Protein AF-L1JMK6-F1 (afdb_monomer)

Structure (mmCIF, N/CA/C/O backbone):
data_AF-L1JMK6-F1
#
_entry.id   AF-L1JMK6-F1
#
loop_
_atom_site.group_PDB
_atom_site.id
_atom_site.type_symbol
_atom_site.label_atom_id
_atom_site.label_alt_id
_atom_site.label_comp_id
_atom_site.label_asym_id
_atom_site.label_entity_id
_atom_site.label_seq_id
_atom_site.pdbx_PDB_ins_code
_atom_site.Cartn_x
_atom_site.Cartn_y
_atom_site.Cartn_z
_atom_site.occupancy
_atom_site.B_iso_or_equiv
_atom_site.auth_seq_id
_atom_site.auth_comp_id
_atom_site.auth_asym_id
_atom_site.auth_atom_id
_atom_site.pdbx_PDB_model_num
ATOM 1 N N . ILE A 1 1 ? 25.748 -22.901 -4.963 1.00 84.25 1 ILE A N 1
ATOM 2 C CA . ILE A 1 1 ? 26.278 -21.610 -5.485 1.00 84.25 1 ILE A CA 1
ATOM 3 C C . ILE A 1 1 ? 25.516 -21.171 -6.731 1.00 84.25 1 ILE A C 1
ATOM 5 O O . ILE A 1 1 ? 24.904 -20.113 -6.682 1.00 84.25 1 ILE A O 1
ATOM 9 N N . PHE A 1 2 ? 25.499 -21.967 -7.810 1.00 88.06 2 PHE A N 1
ATOM 10 C CA . PHE A 1 2 ? 24.778 -21.624 -9.046 1.00 88.06 2 PHE A CA 1
ATOM 11 C C . PHE A 1 2 ? 23.296 -21.287 -8.809 1.00 88.06 2 PHE A C 1
ATOM 13 O O . PHE A 1 2 ? 22.844 -20.228 -9.238 1.00 88.06 2 PHE A O 1
ATOM 20 N N . ASP A 1 3 ? 22.571 -22.106 -8.040 1.00 89.12 3 ASP A N 1
ATOM 21 C CA . ASP A 1 3 ? 21.154 -21.851 -7.730 1.00 89.12 3 ASP A CA 1
ATOM 22 C C . ASP A 1 3 ? 20.924 -20.550 -6.966 1.00 89.12 3 ASP A C 1
ATOM 24 O O . ASP A 1 3 ? 19.925 -19.872 -7.184 1.00 89.12 3 ASP A O 1
ATOM 28 N N . THR A 1 4 ? 21.860 -20.167 -6.098 1.00 88.06 4 THR A N 1
ATOM 29 C CA . THR A 1 4 ? 21.804 -18.910 -5.344 1.00 88.06 4 THR A CA 1
ATOM 30 C C . THR A 1 4 ? 22.099 -17.716 -6.247 1.00 88.06 4 THR A C 1
ATOM 32 O O . THR A 1 4 ? 21.375 -16.726 -6.202 1.00 88.06 4 THR A O 1
ATOM 35 N N . LEU A 1 5 ? 23.130 -17.820 -7.096 1.00 90.00 5 LEU A N 1
ATOM 36 C CA . LEU A 1 5 ? 23.510 -16.768 -8.044 1.00 90.00 5 LEU A CA 1
ATOM 37 C C . LEU A 1 5 ? 22.406 -16.501 -9.069 1.00 90.00 5 LEU A C 1
ATOM 39 O O . LEU A 1 5 ? 22.148 -15.353 -9.423 1.00 90.00 5 LEU A O 1
ATOM 43 N N . THR A 1 6 ? 21.742 -17.568 -9.508 1.00 91.19 6 THR A N 1
ATOM 44 C CA . THR A 1 6 ? 20.705 -17.524 -10.536 1.00 91.19 6 THR A CA 1
ATOM 45 C C . THR A 1 6 ? 19.287 -17.536 -9.977 1.00 91.19 6 THR A C 1
ATOM 47 O O . THR A 1 6 ? 18.353 -17.527 -10.766 1.00 91.19 6 THR A O 1
ATOM 50 N N . PHE A 1 7 ? 19.073 -17.554 -8.661 1.00 94.38 7 PHE A N 1
ATOM 51 C CA . PHE A 1 7 ? 17.741 -17.674 -8.043 1.00 94.38 7 PHE A CA 1
ATOM 52 C C . PHE A 1 7 ? 16.939 -18.921 -8.468 1.00 94.38 7 PHE A C 1
ATOM 54 O O . PHE A 1 7 ? 15.716 -18.948 -8.349 1.00 94.38 7 PHE A O 1
ATOM 61 N N . SER A 1 8 ? 17.603 -19.966 -8.970 1.00 91.81 8 SER A N 1
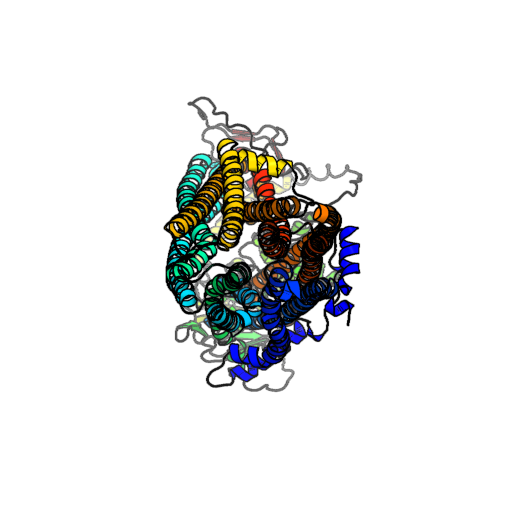ATOM 62 C CA . SER A 1 8 ? 16.940 -21.158 -9.524 1.00 91.81 8 SER A CA 1
ATOM 63 C C . SER A 1 8 ? 16.209 -21.998 -8.471 1.00 91.81 8 SER A C 1
ATOM 65 O O . SER A 1 8 ? 15.315 -22.760 -8.823 1.00 91.81 8 SER A O 1
ATOM 67 N N . TYR A 1 9 ? 16.487 -21.783 -7.181 1.00 90.75 9 TYR A N 1
ATOM 68 C CA . TYR A 1 9 ? 15.729 -22.382 -6.073 1.00 90.75 9 TYR A CA 1
ATOM 69 C C . TYR A 1 9 ? 14.234 -22.001 -6.067 1.00 90.75 9 TYR A C 1
ATOM 71 O O . TYR A 1 9 ? 13.436 -22.667 -5.419 1.00 90.75 9 TYR A O 1
ATOM 79 N N . LEU A 1 10 ? 13.834 -20.944 -6.787 1.00 91.25 10 LEU A N 1
ATOM 80 C CA . LEU A 1 10 ? 12.430 -20.539 -6.934 1.00 91.25 10 LEU A CA 1
ATOM 81 C C . LEU A 1 10 ? 11.702 -21.242 -8.081 1.00 91.25 10 LEU A C 1
ATOM 83 O O . LEU A 1 10 ? 10.490 -21.074 -8.203 1.00 91.25 10 LEU A O 1
ATOM 87 N N . ASN A 1 11 ? 12.406 -21.999 -8.929 1.00 91.62 11 ASN A N 1
ATOM 88 C CA . ASN A 1 11 ? 11.798 -22.633 -10.099 1.00 91.62 11 ASN A CA 1
ATOM 89 C C . ASN A 1 11 ? 10.628 -23.543 -9.699 1.00 91.62 11 ASN A C 1
ATOM 91 O O . ASN A 1 11 ? 9.593 -23.499 -10.350 1.00 91.62 11 ASN A O 1
ATOM 95 N N . GLU A 1 12 ? 10.751 -24.275 -8.590 1.00 90.75 12 GLU A N 1
ATOM 96 C CA . GLU A 1 12 ? 9.685 -25.142 -8.079 1.00 90.75 12 GLU A CA 1
ATOM 97 C C . GLU A 1 12 ? 8.430 -24.348 -7.675 1.00 90.75 12 GLU A C 1
ATOM 99 O O . GLU A 1 12 ? 7.309 -24.723 -8.019 1.00 90.75 12 GLU A O 1
ATOM 104 N N . LEU A 1 13 ? 8.603 -23.208 -6.995 1.00 91.38 13 LEU A N 1
ATOM 105 C CA . LEU A 1 13 ? 7.490 -22.327 -6.627 1.00 91.38 13 LEU A CA 1
ATOM 106 C C . LEU A 1 13 ? 6.824 -21.724 -7.872 1.00 91.38 13 LEU A C 1
ATOM 108 O O . LEU A 1 13 ? 5.596 -21.655 -7.950 1.00 91.38 13 LEU A O 1
ATOM 112 N N . LEU A 1 14 ? 7.627 -21.295 -8.850 1.00 91.12 14 LEU A N 1
ATOM 113 C CA . LEU A 1 14 ? 7.132 -20.734 -10.107 1.00 91.12 14 LEU A CA 1
ATOM 114 C C . LEU A 1 14 ? 6.378 -21.777 -10.938 1.00 91.12 14 LEU A C 1
ATOM 116 O O . LEU A 1 14 ? 5.321 -21.457 -11.476 1.00 91.12 14 LEU A O 1
ATOM 120 N N . GLU A 1 15 ? 6.872 -23.013 -10.994 1.00 92.25 15 GLU A N 1
ATOM 121 C CA . GLU A 1 15 ? 6.242 -24.121 -11.712 1.00 92.25 15 GLU A CA 1
ATOM 122 C C . GLU A 1 15 ? 4.905 -24.516 -11.080 1.00 92.25 15 GLU A C 1
ATOM 124 O O . GLU A 1 15 ? 3.891 -24.595 -11.779 1.00 92.25 15 GLU A O 1
ATOM 129 N N . ARG A 1 16 ? 4.860 -24.651 -9.749 1.00 90.75 16 ARG A N 1
ATOM 130 C CA . ARG A 1 16 ? 3.605 -24.877 -9.018 1.00 90.75 16 ARG A CA 1
ATOM 131 C C . ARG A 1 16 ? 2.609 -23.745 -9.260 1.00 90.75 16 ARG A C 1
ATOM 133 O O . ARG A 1 16 ? 1.455 -24.022 -9.571 1.00 90.75 16 ARG A O 1
ATOM 140 N N . GLY A 1 17 ? 3.060 -22.491 -9.183 1.00 87.50 17 GLY A N 1
ATOM 141 C CA . GLY A 1 17 ? 2.231 -21.306 -9.426 1.00 87.50 17 GLY A CA 1
ATOM 142 C C . GLY A 1 17 ? 1.732 -21.159 -10.869 1.00 87.50 17 GLY A C 1
ATOM 143 O O . GLY A 1 17 ? 0.703 -20.526 -11.117 1.00 87.50 17 GLY A O 1
ATOM 144 N N . TYR A 1 18 ? 2.432 -21.766 -11.830 1.00 88.69 18 TYR A N 1
ATOM 145 C CA . TYR A 1 18 ? 1.993 -21.830 -13.220 1.00 88.69 18 TYR A CA 1
ATOM 146 C C . TYR A 1 18 ? 0.862 -22.850 -13.426 1.00 88.69 18 TYR A C 1
ATOM 148 O O . TYR A 1 18 ? -0.055 -22.591 -14.216 1.00 88.69 18 TYR A O 1
ATOM 156 N N . GLN A 1 19 ? 0.921 -23.979 -12.707 1.00 89.62 19 GLN A N 1
ATOM 157 C CA . GLN A 1 19 ? -0.057 -25.072 -12.765 1.00 89.62 19 GLN A CA 1
ATOM 158 C C . GLN A 1 19 ? -1.317 -24.789 -11.933 1.00 89.62 19 GLN A C 1
ATOM 160 O O . GLN A 1 19 ? -2.426 -25.073 -12.384 1.00 89.62 19 GLN A O 1
ATOM 165 N N . ARG A 1 20 ? -1.163 -24.221 -10.730 1.00 89.00 20 ARG A N 1
ATOM 166 C CA . ARG A 1 20 ? -2.262 -23.901 -9.808 1.00 89.00 20 ARG A CA 1
ATOM 167 C C . ARG A 1 20 ? -2.013 -22.576 -9.072 1.00 89.00 20 ARG A C 1
ATOM 169 O O . ARG A 1 20 ? -0.861 -22.192 -8.898 1.00 89.00 20 ARG A O 1
ATOM 176 N N . PRO A 1 21 ? -3.060 -21.883 -8.589 1.00 84.75 21 PRO A N 1
ATOM 177 C CA . PRO A 1 21 ? -2.890 -20.714 -7.729 1.00 84.75 21 PRO A CA 1
ATOM 178 C C . PRO A 1 21 ? -2.052 -21.043 -6.487 1.00 84.75 21 PRO A C 1
ATOM 180 O O . PRO A 1 21 ? -2.344 -22.014 -5.789 1.00 84.75 21 PRO A O 1
ATOM 183 N N . VAL A 1 22 ? -1.029 -20.229 -6.215 1.00 88.06 22 VAL A N 1
ATOM 184 C CA . VAL A 1 22 ? -0.148 -20.402 -5.050 1.00 88.06 22 VAL A CA 1
ATOM 185 C C . VAL A 1 22 ? -0.931 -20.148 -3.764 1.00 88.06 22 VAL A C 1
ATOM 187 O O . VAL A 1 22 ? -1.682 -19.172 -3.673 1.00 88.06 22 VAL A O 1
ATOM 190 N N . GLN A 1 23 ? -0.728 -21.002 -2.764 1.00 88.69 23 GLN A N 1
ATOM 191 C CA . GLN A 1 23 ? -1.296 -20.855 -1.425 1.00 88.69 23 GLN A CA 1
ATOM 192 C C . GLN A 1 23 ? -0.214 -20.555 -0.383 1.00 88.69 23 GLN A C 1
ATOM 194 O O . GLN A 1 23 ? 0.984 -20.620 -0.657 1.00 88.69 23 GLN A O 1
ATOM 199 N N . MET A 1 24 ? -0.632 -20.214 0.839 1.00 85.88 24 MET A N 1
ATOM 200 C CA . MET A 1 24 ? 0.301 -19.900 1.924 1.00 85.88 24 MET A CA 1
ATOM 201 C C . MET A 1 24 ? 1.197 -21.093 2.297 1.00 85.88 24 MET A C 1
ATOM 203 O O . MET A 1 24 ? 2.361 -20.913 2.658 1.00 85.88 24 MET A O 1
ATOM 207 N N . ASP A 1 25 ? 0.679 -22.311 2.147 1.00 87.94 25 ASP A N 1
ATOM 208 C CA . ASP A 1 25 ? 1.408 -23.547 2.439 1.00 87.94 25 ASP A CA 1
ATOM 209 C C . ASP A 1 25 ? 2.531 -23.829 1.436 1.00 87.94 25 ASP A C 1
ATOM 211 O O . ASP A 1 25 ? 3.535 -24.437 1.806 1.00 87.94 25 ASP A O 1
ATOM 215 N N . ASP A 1 26 ? 2.409 -23.328 0.202 1.00 89.81 26 ASP A N 1
ATOM 216 C CA . ASP A 1 26 ? 3.441 -23.455 -0.832 1.00 89.81 26 ASP A CA 1
ATOM 217 C C . ASP A 1 26 ? 4.654 -22.538 -0.570 1.00 89.81 26 ASP A C 1
ATOM 219 O O . ASP A 1 26 ? 5.706 -22.720 -1.184 1.00 89.81 26 ASP A O 1
ATOM 223 N N . MET A 1 27 ? 4.539 -21.547 0.325 1.00 90.75 27 MET A N 1
ATOM 224 C CA . MET A 1 27 ? 5.629 -20.605 0.594 1.00 90.75 27 MET A CA 1
ATOM 225 C C . MET A 1 27 ? 6.779 -21.273 1.358 1.00 90.75 27 MET A C 1
ATOM 227 O O . MET A 1 27 ? 6.530 -22.041 2.290 1.00 90.75 27 MET A O 1
ATOM 231 N N . PRO A 1 28 ? 8.050 -20.957 1.064 1.00 89.62 28 PRO A N 1
ATOM 232 C CA . PRO A 1 28 ? 9.176 -21.486 1.833 1.00 89.62 28 PRO A CA 1
ATOM 233 C C . PRO A 1 28 ? 9.079 -21.039 3.294 1.00 89.62 28 PRO A C 1
ATOM 235 O O . PRO A 1 28 ? 8.536 -19.977 3.575 1.00 89.62 28 PRO A O 1
ATOM 238 N N . ARG A 1 29 ? 9.573 -21.839 4.242 1.00 89.44 29 ARG A N 1
ATOM 239 C CA . ARG A 1 29 ? 9.644 -21.420 5.652 1.00 89.44 29 ARG A CA 1
ATOM 240 C C . ARG A 1 29 ? 10.740 -20.368 5.835 1.00 89.44 29 ARG A C 1
ATOM 242 O O . ARG A 1 29 ? 11.741 -20.393 5.121 1.00 89.44 29 ARG A O 1
ATOM 249 N N . LEU A 1 30 ? 10.541 -19.461 6.789 1.00 91.56 30 LEU A N 1
ATOM 250 C CA . LEU A 1 30 ? 11.568 -18.493 7.169 1.00 91.56 30 LEU A CA 1
ATOM 251 C C . LEU A 1 30 ? 12.669 -19.185 7.992 1.00 91.56 30 LEU A C 1
ATOM 253 O O . LEU A 1 30 ? 12.349 -20.059 8.801 1.00 91.56 30 LEU A O 1
ATOM 257 N N . PRO A 1 31 ? 13.945 -18.810 7.803 1.00 92.69 31 PRO A N 1
ATOM 258 C CA . PRO A 1 31 ? 15.015 -19.158 8.733 1.00 92.69 31 PRO A CA 1
ATOM 259 C C . PRO A 1 31 ? 14.721 -18.633 10.144 1.00 92.69 31 PRO A C 1
ATOM 261 O O . PRO A 1 31 ? 14.094 -17.586 10.289 1.00 92.69 31 PRO A O 1
ATOM 264 N N . GLU A 1 32 ? 15.232 -19.304 11.179 1.00 91.12 32 GLU A N 1
ATOM 265 C CA . GLU A 1 32 ? 15.035 -18.882 12.579 1.00 91.12 32 GLU A CA 1
ATOM 266 C C . GLU A 1 32 ? 15.540 -17.455 12.848 1.00 91.12 32 GLU A C 1
ATOM 268 O O . GLU A 1 32 ? 14.914 -16.699 13.586 1.00 91.12 32 GLU A O 1
ATOM 273 N N . GLU A 1 33 ? 16.624 -17.054 12.179 1.00 92.38 33 GLU A N 1
ATOM 274 C CA . GLU A 1 33 ? 17.200 -15.706 12.268 1.00 92.38 33 GLU A CA 1
ATOM 275 C C . GLU A 1 33 ? 16.295 -14.602 11.695 1.00 92.38 33 GLU A C 1
ATOM 277 O O . GLU A 1 33 ? 16.500 -13.427 11.996 1.00 92.38 33 GLU A O 1
ATOM 282 N N . ASP A 1 34 ? 15.325 -14.967 10.852 1.00 93.88 34 ASP A N 1
ATOM 283 C CA . ASP A 1 34 ? 14.401 -14.041 10.190 1.00 93.88 34 ASP A CA 1
ATOM 284 C C . ASP A 1 34 ? 13.018 -14.000 10.859 1.00 93.88 34 ASP A C 1
ATOM 286 O O . ASP A 1 34 ? 12.163 -13.221 10.430 1.00 93.88 34 ASP A O 1
ATOM 290 N N . LEU A 1 35 ? 12.791 -14.816 11.898 1.00 96.25 35 LEU A N 1
ATOM 291 C CA . LEU A 1 35 ? 11.537 -14.829 12.651 1.00 96.25 35 LEU A CA 1
ATOM 292 C C . LEU A 1 35 ? 11.362 -13.536 13.457 1.00 96.25 35 LEU A C 1
ATOM 294 O O . LEU A 1 35 ? 12.304 -13.013 14.064 1.00 96.25 35 LEU A O 1
ATOM 298 N N . ALA A 1 36 ? 10.128 -13.044 13.519 1.00 95.94 36 ALA A N 1
ATOM 299 C CA . ALA A 1 36 ? 9.770 -11.772 14.130 1.00 95.94 36 ALA A CA 1
ATOM 300 C C . ALA A 1 36 ? 10.108 -11.710 15.622 1.00 95.94 36 ALA A C 1
ATOM 302 O O . ALA A 1 36 ? 10.564 -10.666 16.093 1.00 95.94 36 ALA A O 1
ATOM 303 N N . ASN A 1 37 ? 9.968 -12.823 16.346 1.00 94.81 37 ASN A N 1
ATOM 304 C CA . ASN A 1 37 ? 10.370 -12.917 17.749 1.00 94.81 37 ASN A CA 1
ATOM 305 C C . ASN A 1 37 ? 11.887 -12.703 17.917 1.00 94.81 37 ASN A C 1
ATOM 307 O O . ASN A 1 37 ? 12.324 -11.884 18.729 1.00 94.81 37 ASN A O 1
ATOM 311 N N . PHE A 1 38 ? 12.712 -13.377 17.108 1.00 95.31 38 PHE A N 1
ATOM 312 C CA . PHE A 1 38 ? 14.172 -13.267 17.192 1.00 95.31 38 PHE A CA 1
ATOM 313 C C . PHE A 1 38 ? 14.656 -11.861 16.810 1.00 95.31 38 PHE A C 1
ATOM 315 O O . PHE A 1 38 ? 15.370 -11.208 17.573 1.00 95.31 38 PHE A O 1
ATOM 322 N N . VAL A 1 39 ? 14.209 -11.348 15.661 1.00 95.25 39 VAL A N 1
ATOM 323 C CA . VAL A 1 39 ? 14.587 -10.012 15.173 1.00 95.25 39 VAL A CA 1
ATOM 324 C C . VAL A 1 39 ? 14.057 -8.910 16.103 1.00 95.25 39 VAL A C 1
ATOM 326 O O . VAL A 1 39 ? 14.770 -7.953 16.420 1.00 95.25 39 VAL A O 1
ATOM 329 N N . GLY A 1 40 ? 12.816 -9.049 16.578 1.00 93.81 40 GLY A N 1
ATOM 330 C CA . GLY A 1 40 ? 12.162 -8.104 17.480 1.00 93.81 40 GLY A CA 1
ATOM 331 C C . GLY A 1 40 ? 12.803 -8.055 18.865 1.00 93.81 40 GLY A C 1
ATOM 332 O O . GLY A 1 40 ? 13.078 -6.966 19.370 1.00 93.81 40 GLY A O 1
ATOM 333 N N . SER A 1 41 ? 13.094 -9.211 19.470 1.00 93.81 41 SER A N 1
ATOM 334 C CA . SER A 1 41 ? 13.765 -9.290 20.776 1.00 93.81 41 SER A CA 1
ATOM 335 C C . SER A 1 41 ? 15.182 -8.725 20.738 1.00 93.81 41 SER A C 1
ATOM 337 O O . SER A 1 41 ? 15.532 -7.921 21.604 1.00 93.81 41 SER A O 1
ATOM 339 N N . ARG A 1 42 ? 15.961 -9.052 19.701 1.00 94.50 42 ARG A N 1
ATOM 340 C CA . ARG A 1 42 ? 17.313 -8.519 19.503 1.00 94.50 42 ARG A CA 1
ATOM 341 C C . ARG A 1 42 ? 17.313 -6.992 19.388 1.00 94.50 42 ARG A C 1
ATOM 343 O O . ARG A 1 42 ? 18.046 -6.322 20.115 1.00 94.50 42 ARG A O 1
ATOM 350 N N . LEU A 1 43 ? 16.441 -6.423 18.548 1.00 95.19 43 LEU A N 1
ATOM 351 C CA . LEU A 1 43 ? 16.340 -4.966 18.405 1.00 95.19 43 LEU A CA 1
ATOM 352 C C . LEU A 1 43 ? 15.837 -4.286 19.687 1.00 95.19 43 LEU A C 1
ATOM 354 O O . LEU A 1 43 ? 16.290 -3.193 20.028 1.00 95.19 43 LEU A O 1
ATOM 358 N N . HIS A 1 44 ? 14.909 -4.922 20.402 1.00 93.50 44 HIS A N 1
ATOM 359 C CA . HIS A 1 44 ? 14.393 -4.408 21.666 1.00 93.50 44 HIS A CA 1
ATOM 360 C C . HIS A 1 44 ? 15.490 -4.305 22.732 1.00 93.50 44 HIS A C 1
ATOM 362 O O . HIS A 1 44 ? 15.650 -3.240 23.326 1.00 93.50 44 HIS A O 1
ATOM 368 N N . GLN A 1 45 ? 16.301 -5.353 22.909 1.00 93.94 45 GLN A N 1
ATOM 369 C CA . GLN A 1 45 ? 17.435 -5.344 23.841 1.00 93.94 45 GLN A CA 1
ATOM 370 C C . GLN A 1 45 ? 18.460 -4.256 23.489 1.00 93.94 45 GLN A C 1
ATOM 372 O O . GLN A 1 45 ? 18.920 -3.522 24.367 1.00 93.94 45 GLN A O 1
ATOM 377 N N . ALA A 1 46 ? 18.785 -4.105 22.203 1.00 93.88 46 ALA A N 1
ATOM 378 C CA . ALA A 1 46 ? 19.708 -3.073 21.739 1.00 93.88 46 ALA A CA 1
ATOM 379 C C . ALA A 1 46 ? 19.160 -1.652 21.986 1.00 93.88 46 ALA A C 1
ATOM 381 O O . ALA A 1 46 ? 19.888 -0.758 22.432 1.00 93.88 46 ALA A O 1
ATOM 382 N N . TRP A 1 47 ? 17.854 -1.443 21.779 1.00 94.31 47 TRP A N 1
ATOM 383 C CA . TRP A 1 47 ? 17.190 -0.181 22.103 1.00 94.31 47 TRP A CA 1
ATOM 384 C C . TRP A 1 47 ? 17.187 0.113 23.607 1.00 94.31 47 TRP A C 1
ATOM 386 O O . TRP A 1 47 ? 17.469 1.245 23.999 1.00 94.31 47 TRP A O 1
ATOM 396 N N . GLU A 1 48 ? 16.923 -0.876 24.463 1.00 90.31 48 GLU A N 1
ATOM 397 C CA . GLU A 1 48 ? 16.969 -0.690 25.918 1.00 90.31 48 GLU A CA 1
ATOM 398 C C . GLU A 1 48 ? 18.355 -0.252 26.402 1.00 90.31 48 GLU A C 1
ATOM 400 O O . GLU A 1 48 ? 18.465 0.637 27.248 1.00 90.31 48 GLU A O 1
ATOM 405 N N . GLN A 1 49 ? 19.424 -0.823 25.847 1.00 90.81 49 GLN A N 1
ATOM 406 C CA . GLN A 1 49 ? 20.791 -0.413 26.173 1.00 90.81 49 GLN A CA 1
ATOM 407 C C . GLN A 1 49 ? 21.088 1.023 25.717 1.00 90.81 49 GLN A C 1
ATOM 409 O O . GLN A 1 49 ? 21.657 1.806 26.480 1.00 90.81 49 GLN A O 1
ATOM 414 N N . GLU A 1 50 ? 20.672 1.401 24.506 1.00 91.00 50 GLU A N 1
ATOM 415 C CA . GLU A 1 50 ? 20.856 2.762 23.985 1.00 91.00 50 GLU A CA 1
ATOM 416 C C . GLU A 1 50 ? 20.013 3.791 24.751 1.00 91.00 50 GLU A C 1
ATOM 418 O O . GLU A 1 50 ? 20.467 4.913 24.978 1.00 91.00 50 GLU A O 1
ATOM 423 N N . SER A 1 51 ? 18.811 3.411 25.196 1.00 86.94 51 SER A N 1
ATOM 424 C CA . SER A 1 51 ? 17.900 4.285 25.945 1.00 86.94 51 SER A CA 1
ATOM 425 C C . SER A 1 51 ? 18.489 4.803 27.263 1.00 86.94 51 SER A C 1
ATOM 427 O O . SER A 1 51 ? 18.104 5.876 27.719 1.00 86.94 51 SER A O 1
ATOM 429 N N . LYS A 1 52 ? 19.471 4.089 27.835 1.00 86.94 52 LYS A N 1
ATOM 430 C CA . LYS A 1 52 ? 20.198 4.476 29.057 1.00 86.94 52 LYS A CA 1
ATOM 431 C C . LYS A 1 52 ? 21.259 5.561 28.822 1.00 86.94 52 LYS A C 1
ATOM 433 O O . LYS A 1 52 ? 21.782 6.117 29.785 1.00 86.94 52 LYS A O 1
ATOM 438 N N . LYS A 1 53 ? 21.615 5.859 27.568 1.00 88.00 53 LYS A N 1
ATOM 439 C CA . LYS A 1 53 ? 22.599 6.898 27.222 1.00 88.00 53 LYS A CA 1
ATOM 440 C C . LYS A 1 53 ? 21.959 8.290 27.259 1.00 88.00 53 LYS A C 1
ATOM 442 O O . LYS A 1 53 ? 20.773 8.448 26.994 1.00 88.00 53 LYS A O 1
ATOM 447 N N . ALA A 1 54 ? 22.774 9.321 27.495 1.00 81.31 54 ALA A N 1
ATOM 448 C CA . ALA A 1 54 ? 22.316 10.714 27.591 1.00 81.31 54 ALA A CA 1
ATOM 449 C C . ALA A 1 54 ? 21.604 11.228 26.321 1.00 81.31 54 ALA A C 1
ATOM 451 O O . ALA A 1 54 ? 20.674 12.026 26.408 1.00 81.31 54 ALA A O 1
ATOM 452 N N . VAL A 1 55 ? 22.018 10.759 25.136 1.00 84.81 55 VAL A N 1
ATOM 453 C CA . VAL A 1 55 ? 21.377 11.082 23.851 1.00 84.81 55 VAL A CA 1
ATOM 454 C C . VAL A 1 55 ? 21.078 9.778 23.104 1.00 84.81 55 VAL A C 1
ATOM 456 O O . VAL A 1 55 ? 21.919 9.316 22.325 1.00 84.81 55 VAL A O 1
ATOM 459 N N . PRO A 1 56 ? 19.898 9.166 23.329 1.00 86.94 56 PRO A N 1
ATOM 460 C CA . PRO A 1 56 ? 19.529 7.930 22.654 1.00 86.94 56 PRO A CA 1
ATOM 461 C C . PRO A 1 56 ? 19.231 8.206 21.183 1.00 86.94 56 PRO A C 1
ATOM 463 O O . PRO A 1 56 ? 18.475 9.139 20.871 1.00 86.94 56 PRO A O 1
ATOM 466 N N . SER A 1 57 ? 19.770 7.376 20.292 1.00 90.75 57 SER A N 1
ATOM 467 C CA . SER A 1 57 ? 19.531 7.473 18.852 1.00 90.75 57 SER A CA 1
ATOM 468 C C . SER A 1 57 ? 19.137 6.125 18.264 1.00 90.75 57 SER A C 1
ATOM 470 O O . SER A 1 57 ? 19.941 5.197 18.228 1.00 90.75 57 SER A O 1
ATOM 472 N N . LEU A 1 58 ? 17.920 6.040 17.720 1.00 92.94 58 LEU A N 1
ATOM 473 C CA . LEU A 1 58 ? 17.454 4.833 17.030 1.00 92.94 58 LEU A CA 1
ATOM 474 C C . LEU A 1 58 ? 18.297 4.532 15.782 1.00 92.94 58 LEU A C 1
ATOM 476 O O . LEU A 1 58 ? 18.523 3.374 15.457 1.00 92.94 58 LEU A O 1
ATOM 480 N N . PHE A 1 59 ? 18.825 5.568 15.120 1.00 92.81 59 PHE A N 1
ATOM 481 C CA . PHE A 1 59 ? 19.727 5.401 13.978 1.00 92.81 59 PHE A CA 1
ATOM 482 C C . PHE A 1 59 ? 20.980 4.600 14.343 1.00 92.81 59 PHE A C 1
ATOM 484 O O . PHE A 1 59 ? 21.397 3.737 13.578 1.00 92.81 59 PHE A O 1
ATOM 491 N N . ARG A 1 60 ? 21.561 4.876 15.520 1.00 92.50 60 ARG A N 1
ATOM 492 C CA . ARG A 1 60 ? 22.766 4.188 15.992 1.00 92.50 60 ARG A CA 1
ATOM 493 C C . ARG A 1 60 ? 22.480 2.710 16.239 1.00 92.50 60 ARG A C 1
ATOM 495 O O . ARG A 1 60 ? 23.206 1.877 15.727 1.00 92.50 60 ARG A O 1
ATOM 502 N N . VAL A 1 61 ? 21.369 2.402 16.905 1.00 94.50 61 VAL A N 1
ATOM 503 C CA . VAL A 1 61 ? 20.939 1.015 17.152 1.00 94.50 61 VAL A CA 1
ATOM 504 C C . VAL A 1 61 ? 20.738 0.248 15.845 1.00 94.50 61 VAL A C 1
ATOM 506 O O . VAL A 1 61 ? 21.208 -0.875 15.710 1.00 94.50 61 VAL A O 1
ATOM 509 N N . LEU A 1 62 ? 20.083 0.859 14.852 1.00 94.12 62 LEU A N 1
ATOM 510 C CA . LEU A 1 62 ? 19.888 0.220 13.549 1.00 94.12 62 LEU A CA 1
ATOM 511 C C . LEU A 1 62 ? 21.216 -0.017 12.811 1.00 94.12 62 LEU A C 1
ATOM 513 O O . LEU A 1 62 ? 21.373 -1.052 12.164 1.00 94.12 62 LEU A O 1
ATOM 517 N N . LEU A 1 63 ? 22.166 0.919 12.904 1.00 93.00 63 LEU A N 1
ATOM 518 C CA . LEU A 1 63 ? 23.502 0.755 12.330 1.00 93.00 63 LEU A CA 1
ATOM 519 C C . LEU A 1 63 ? 24.318 -0.325 13.046 1.00 93.00 63 LEU A C 1
ATOM 521 O O . LEU A 1 63 ? 24.990 -1.101 12.373 1.00 93.00 63 LEU A O 1
ATOM 525 N N . ASP A 1 64 ? 24.252 -0.400 14.371 1.00 93.12 64 ASP A N 1
ATOM 526 C CA . ASP A 1 64 ? 25.001 -1.388 15.147 1.00 93.12 64 ASP A CA 1
ATOM 527 C C . ASP A 1 64 ? 24.462 -2.809 14.891 1.00 93.12 64 ASP A C 1
ATOM 529 O O . ASP A 1 64 ? 25.241 -3.737 14.667 1.00 93.12 64 ASP A O 1
ATOM 533 N N . GLU A 1 65 ? 23.134 -2.978 14.826 1.00 93.81 65 GLU A N 1
ATOM 534 C CA . GLU A 1 65 ? 22.503 -4.292 14.640 1.00 93.81 65 GLU A CA 1
ATOM 535 C C . GLU A 1 65 ? 22.528 -4.800 13.192 1.00 93.81 65 GLU A C 1
ATOM 537 O O . GLU A 1 65 ? 22.809 -5.977 12.951 1.00 93.81 65 GLU A O 1
ATOM 542 N N . TYR A 1 66 ? 22.246 -3.925 12.221 1.00 94.50 66 TYR A N 1
ATOM 543 C CA . TYR A 1 66 ? 22.051 -4.312 10.816 1.00 94.50 66 TYR A CA 1
ATOM 544 C C . TYR A 1 66 ? 23.122 -3.757 9.869 1.00 94.50 66 TYR A C 1
ATOM 546 O O . TYR A 1 66 ? 23.216 -4.182 8.714 1.00 94.50 66 TYR A O 1
ATOM 554 N N . GLY A 1 67 ? 23.957 -2.820 10.328 1.00 91.94 67 GLY A N 1
ATOM 555 C CA . GLY A 1 67 ? 24.923 -2.123 9.479 1.00 91.94 67 GLY A CA 1
ATOM 556 C C . GLY A 1 67 ? 25.961 -3.054 8.865 1.00 91.94 67 GLY A C 1
ATOM 557 O O . GLY A 1 67 ? 26.280 -2.904 7.690 1.00 91.94 67 GLY A O 1
ATOM 558 N N . ARG A 1 68 ? 26.446 -4.068 9.595 1.00 92.88 68 ARG A N 1
ATOM 559 C CA . ARG A 1 68 ? 27.429 -5.027 9.054 1.00 92.88 68 ARG A CA 1
ATOM 560 C C . ARG A 1 68 ? 26.892 -5.767 7.826 1.00 92.88 68 ARG A C 1
ATOM 562 O O . ARG A 1 68 ? 27.570 -5.825 6.803 1.00 92.88 68 ARG A O 1
ATOM 569 N N . GLU A 1 69 ? 25.685 -6.316 7.918 1.00 91.50 69 GLU A N 1
ATOM 570 C CA . GLU A 1 69 ? 25.041 -7.033 6.810 1.00 91.50 69 GLU A CA 1
ATOM 571 C C . GLU A 1 69 ? 24.722 -6.090 5.650 1.00 91.50 69 GLU A C 1
ATOM 573 O O . GLU A 1 69 ? 24.954 -6.434 4.488 1.00 91.50 69 GLU A O 1
ATOM 578 N N . PHE A 1 70 ? 24.279 -4.869 5.969 1.00 92.81 70 PHE A N 1
ATOM 579 C CA . PHE A 1 70 ? 24.075 -3.812 4.990 1.00 92.81 70 PHE A CA 1
ATOM 580 C C . PHE A 1 70 ? 25.370 -3.511 4.221 1.00 92.81 70 PHE A C 1
ATOM 582 O O . PHE A 1 70 ? 25.382 -3.609 2.995 1.00 92.81 70 PHE A O 1
ATOM 589 N N . PHE A 1 71 ? 26.483 -3.198 4.892 1.00 91.56 71 PHE A N 1
ATOM 590 C CA . PHE A 1 71 ? 27.748 -2.861 4.228 1.00 91.56 71 PHE A CA 1
ATOM 591 C C . PHE A 1 71 ? 28.309 -4.023 3.395 1.00 91.56 71 PHE A C 1
ATOM 593 O O . PHE A 1 71 ? 28.768 -3.792 2.276 1.00 91.56 71 PHE A O 1
ATOM 600 N N . ILE A 1 72 ? 28.213 -5.267 3.881 1.00 90.88 72 ILE A N 1
ATOM 601 C CA . ILE A 1 72 ? 28.638 -6.456 3.121 1.00 90.88 72 ILE A CA 1
ATOM 602 C C . ILE A 1 72 ? 27.798 -6.619 1.847 1.00 90.88 72 ILE A C 1
ATOM 604 O O . ILE A 1 72 ? 28.355 -6.837 0.772 1.00 90.88 72 ILE A O 1
ATOM 608 N N . GLY A 1 73 ? 26.471 -6.475 1.939 1.00 88.81 73 GLY A N 1
ATOM 609 C CA . GLY A 1 73 ? 25.591 -6.528 0.768 1.00 88.81 73 GLY A CA 1
ATOM 610 C C . GLY A 1 73 ? 25.900 -5.424 -0.248 1.00 88.81 73 GLY A C 1
ATOM 611 O O . GLY A 1 73 ? 25.911 -5.669 -1.454 1.00 88.81 73 GLY A O 1
ATOM 612 N N . ASN A 1 74 ? 26.226 -4.227 0.240 1.00 90.62 74 ASN A N 1
ATOM 613 C CA . ASN A 1 74 ? 26.576 -3.073 -0.584 1.00 90.62 74 ASN A CA 1
ATOM 614 C C . ASN A 1 74 ? 27.933 -3.193 -1.288 1.00 90.62 74 ASN A C 1
ATOM 616 O O . ASN A 1 74 ? 28.120 -2.574 -2.333 1.00 90.62 74 ASN A O 1
ATOM 620 N N . LEU A 1 75 ? 28.858 -4.018 -0.791 1.00 91.06 75 LEU A N 1
ATOM 621 C CA . LEU A 1 75 ? 30.146 -4.244 -1.453 1.00 91.06 75 LEU A CA 1
ATOM 622 C C . LEU A 1 75 ? 29.978 -4.852 -2.858 1.00 91.06 75 LEU A C 1
ATOM 624 O O . LEU A 1 75 ? 30.767 -4.563 -3.753 1.00 91.06 75 LEU A O 1
ATOM 628 N N . LEU A 1 76 ? 28.908 -5.626 -3.081 1.00 91.38 76 LEU A N 1
ATOM 629 C CA . LEU A 1 76 ? 28.565 -6.197 -4.391 1.00 91.38 76 LEU A CA 1
ATOM 630 C C . LEU A 1 76 ? 28.186 -5.135 -5.434 1.00 91.38 76 LEU A C 1
ATOM 632 O O . LEU A 1 76 ? 28.233 -5.411 -6.630 1.00 91.38 76 LEU A O 1
ATOM 636 N N . LYS A 1 77 ? 27.837 -3.916 -5.005 1.00 92.31 77 LYS A N 1
ATOM 637 C CA . LYS A 1 77 ? 27.513 -2.807 -5.908 1.00 92.31 77 LYS A CA 1
ATOM 638 C C . LYS A 1 77 ? 28.761 -2.212 -6.565 1.00 92.31 77 LYS A C 1
ATOM 640 O O . LYS A 1 77 ? 28.679 -1.770 -7.703 1.00 92.31 77 LYS A O 1
ATOM 645 N N . VAL A 1 78 ? 29.919 -2.255 -5.896 1.00 91.88 78 VAL A N 1
ATOM 646 C CA . VAL A 1 78 ? 31.183 -1.679 -6.397 1.00 91.88 78 VAL A CA 1
ATOM 647 C C . VAL A 1 78 ? 31.610 -2.288 -7.739 1.00 91.88 78 VAL A C 1
ATOM 649 O O . VAL A 1 78 ? 31.794 -1.530 -8.689 1.00 91.88 78 VAL A O 1
ATOM 652 N N . PRO A 1 79 ? 31.738 -3.625 -7.890 1.00 92.38 79 PRO A N 1
ATOM 653 C CA . PRO A 1 79 ? 32.099 -4.207 -9.182 1.00 92.38 79 PRO A CA 1
ATOM 654 C C . PRO A 1 79 ? 31.040 -3.932 -10.255 1.00 92.38 79 PRO A C 1
ATOM 656 O O . PRO A 1 79 ? 31.388 -3.746 -11.416 1.00 92.38 79 PRO A O 1
ATOM 659 N N . GLN A 1 80 ? 29.761 -3.845 -9.883 1.00 92.19 80 GLN A N 1
ATOM 660 C CA . GLN A 1 80 ? 28.691 -3.501 -10.817 1.00 92.19 80 GLN A CA 1
ATOM 661 C C . GLN A 1 80 ? 28.826 -2.062 -11.345 1.00 92.19 80 GLN A C 1
ATOM 663 O O . GLN A 1 80 ? 28.677 -1.847 -12.547 1.00 92.19 80 GLN A O 1
ATOM 668 N N . ASP A 1 81 ? 29.155 -1.107 -10.471 1.00 91.19 81 ASP A N 1
ATOM 669 C CA . ASP A 1 81 ? 29.388 0.297 -10.828 1.00 91.19 81 ASP A CA 1
ATOM 670 C C . ASP A 1 81 ? 30.623 0.493 -11.702 1.00 91.19 81 ASP A C 1
ATOM 672 O O . ASP A 1 81 ? 30.673 1.440 -12.475 1.00 91.19 81 ASP A O 1
ATOM 676 N N . VAL A 1 82 ? 31.618 -0.385 -11.604 1.00 91.31 82 VAL A N 1
ATOM 677 C CA . VAL A 1 82 ? 32.780 -0.360 -12.502 1.00 91.31 82 VAL A CA 1
ATOM 678 C C . VAL A 1 82 ? 32.428 -0.996 -13.851 1.00 91.31 82 VAL A C 1
ATOM 680 O O . VAL A 1 82 ? 32.723 -0.429 -14.901 1.00 91.31 82 VAL A O 1
ATOM 683 N N . LEU A 1 83 ? 31.753 -2.151 -13.843 1.00 90.75 83 LEU A N 1
ATOM 684 C CA . LEU A 1 83 ? 31.423 -2.907 -15.057 1.00 90.75 83 LEU A CA 1
ATOM 685 C C . LEU A 1 83 ? 30.416 -2.200 -15.973 1.00 90.75 83 LEU A C 1
ATOM 687 O O . LEU A 1 83 ? 30.445 -2.436 -17.179 1.00 90.75 83 LEU A O 1
ATOM 691 N N . ILE A 1 84 ? 29.576 -1.299 -15.452 1.00 88.12 84 ILE A N 1
ATOM 692 C CA . ILE A 1 84 ? 28.659 -0.503 -16.289 1.00 88.12 84 ILE A CA 1
ATOM 693 C C . ILE A 1 84 ? 29.403 0.338 -17.342 1.00 88.12 84 ILE A C 1
ATOM 695 O O . ILE A 1 84 ? 28.884 0.558 -18.434 1.00 88.12 84 ILE A O 1
ATOM 699 N N . PHE A 1 85 ? 30.646 0.747 -17.059 1.00 88.88 85 PHE A N 1
ATOM 700 C CA . PHE A 1 85 ? 31.489 1.521 -17.974 1.00 88.88 85 PHE A CA 1
ATOM 701 C C . PHE A 1 85 ? 32.253 0.661 -18.986 1.00 88.88 85 PHE A C 1
ATOM 703 O O . PHE A 1 85 ? 32.742 1.183 -19.989 1.00 88.88 85 PHE A O 1
ATOM 710 N N . ALA A 1 86 ? 32.327 -0.655 -18.770 1.00 88.62 86 ALA A N 1
ATOM 711 C CA . ALA A 1 86 ? 32.949 -1.564 -19.726 1.00 88.62 86 ALA A CA 1
ATOM 712 C C . ALA A 1 86 ? 32.135 -1.658 -21.029 1.00 88.62 86 ALA A C 1
ATOM 714 O O . ALA A 1 86 ? 32.720 -1.775 -22.101 1.00 88.62 86 ALA A O 1
ATOM 715 N N . GLY A 1 87 ? 30.803 -1.536 -20.957 1.00 82.31 87 GLY A N 1
ATOM 716 C CA . GLY A 1 87 ? 29.911 -1.572 -22.123 1.00 82.31 87 GLY A CA 1
ATOM 717 C C . GLY A 1 87 ? 30.255 -0.523 -23.194 1.00 82.31 87 GLY A C 1
ATOM 718 O O . GLY A 1 87 ? 30.596 -0.913 -24.310 1.00 82.31 87 GLY A O 1
ATOM 719 N N . PRO A 1 88 ? 30.233 0.787 -22.876 1.00 82.69 88 PRO A N 1
ATOM 720 C CA . PRO A 1 88 ? 30.601 1.846 -23.821 1.00 82.69 88 PRO A CA 1
ATOM 721 C C . PRO A 1 88 ? 32.016 1.707 -24.394 1.00 82.69 88 PRO A C 1
ATOM 723 O O . PRO A 1 88 ? 32.232 1.971 -25.575 1.00 82.69 88 PRO A O 1
ATOM 726 N N . TYR A 1 89 ? 32.981 1.266 -23.581 1.00 86.50 89 TYR A N 1
ATOM 727 C CA . TYR A 1 89 ? 34.357 1.055 -24.034 1.00 86.50 89 TYR A CA 1
ATOM 728 C C . TYR A 1 89 ? 34.466 -0.102 -25.036 1.00 86.50 89 TYR A C 1
ATOM 730 O O . TYR A 1 89 ? 35.096 0.029 -26.084 1.00 86.50 89 TYR A O 1
ATOM 738 N N . LEU A 1 90 ? 33.825 -1.237 -24.746 1.00 87.56 90 LEU A N 1
ATOM 739 C CA . LEU A 1 90 ? 33.802 -2.384 -25.654 1.00 87.56 90 LEU A CA 1
ATOM 740 C C . LEU A 1 90 ? 33.011 -2.081 -26.931 1.00 87.56 90 LEU A C 1
ATOM 742 O O . LEU A 1 90 ? 33.400 -2.532 -28.006 1.00 87.56 90 LEU A O 1
ATOM 746 N N . LEU A 1 91 ? 31.951 -1.274 -26.833 1.00 82.12 91 LEU A N 1
ATOM 747 C CA . LEU A 1 91 ? 31.221 -0.766 -27.992 1.00 82.12 91 LEU A CA 1
ATOM 748 C C . LEU A 1 91 ? 32.113 0.116 -28.871 1.00 82.12 91 LEU A C 1
ATOM 750 O O . LEU A 1 91 ? 32.114 -0.058 -30.085 1.00 82.12 91 LEU A O 1
ATOM 754 N N . GLN A 1 92 ? 32.917 1.002 -28.276 1.00 83.75 92 GLN A N 1
ATOM 755 C CA . GLN A 1 92 ? 33.891 1.795 -29.026 1.00 83.75 92 GLN A CA 1
ATOM 756 C C . GLN A 1 92 ? 34.855 0.893 -29.803 1.00 83.75 92 GLN A C 1
ATOM 758 O O . GLN A 1 92 ? 35.044 1.087 -30.998 1.00 83.75 92 GLN A O 1
ATOM 763 N N . ARG A 1 93 ? 35.424 -0.127 -29.147 1.00 87.25 93 ARG A N 1
ATOM 764 C CA . ARG A 1 93 ? 36.314 -1.092 -29.811 1.00 87.25 93 ARG A CA 1
ATOM 765 C C . ARG A 1 93 ? 35.609 -1.863 -30.921 1.00 87.25 93 ARG A C 1
ATOM 767 O O . ARG A 1 93 ? 36.219 -2.150 -31.943 1.00 87.25 93 ARG A O 1
ATOM 774 N N . LEU A 1 94 ? 34.330 -2.189 -30.754 1.00 84.88 94 LEU A N 1
ATOM 775 C CA . LEU A 1 94 ? 33.554 -2.823 -31.813 1.00 84.88 94 LEU A CA 1
ATOM 776 C C . LEU A 1 94 ? 33.369 -1.883 -33.013 1.00 84.88 94 LEU A C 1
ATOM 778 O O . LEU A 1 94 ? 33.542 -2.321 -34.142 1.00 84.88 94 LEU A O 1
ATOM 782 N N . VAL A 1 95 ? 33.066 -0.602 -32.788 1.00 82.00 95 VAL A N 1
ATOM 783 C CA . VAL A 1 95 ? 32.918 0.395 -33.865 1.00 82.00 95 VAL A CA 1
ATOM 784 C C . VAL A 1 95 ? 34.253 0.647 -34.570 1.00 82.00 95 VAL A C 1
ATOM 786 O O . VAL A 1 95 ? 34.296 0.593 -35.795 1.00 82.00 95 VAL A O 1
ATOM 789 N N . GLU A 1 96 ? 35.350 0.812 -33.821 1.00 83.44 96 GLU A N 1
ATOM 790 C CA . GLU A 1 96 ? 36.713 0.891 -34.371 1.00 83.44 96 GLU A CA 1
ATOM 791 C C . GLU A 1 96 ? 37.029 -0.356 -35.209 1.00 83.44 96 GLU A C 1
ATOM 793 O O . GLU A 1 96 ? 37.592 -0.250 -36.291 1.00 83.44 96 GLU A O 1
ATOM 798 N N . TYR A 1 97 ? 36.643 -1.550 -34.746 1.00 84.38 97 TYR A N 1
ATOM 799 C CA . TYR A 1 97 ? 36.823 -2.777 -35.516 1.00 84.38 97 TYR A CA 1
ATOM 800 C C . TYR A 1 97 ? 35.972 -2.788 -36.779 1.00 84.38 97 TYR A C 1
ATOM 802 O O . TYR A 1 97 ? 36.405 -3.380 -37.749 1.00 84.38 97 TYR A O 1
ATOM 810 N N . LEU A 1 98 ? 34.771 -2.208 -36.782 1.00 80.38 98 LEU A N 1
ATOM 811 C CA . LEU A 1 98 ? 33.855 -2.261 -37.921 1.00 80.38 98 LEU A CA 1
ATOM 812 C C . LEU A 1 98 ? 34.206 -1.251 -39.012 1.00 80.38 98 LEU A C 1
ATOM 814 O O . LEU A 1 98 ? 34.054 -1.590 -40.184 1.00 80.38 98 LEU A O 1
ATOM 818 N N . ASP A 1 99 ? 34.712 -0.077 -38.642 1.00 79.56 99 ASP A N 1
ATOM 819 C CA . ASP A 1 99 ? 35.074 0.997 -39.565 1.00 79.56 99 ASP A CA 1
ATOM 820 C C . ASP A 1 99 ? 36.276 0.613 -40.456 1.00 79.56 99 ASP A C 1
ATOM 822 O O . ASP A 1 99 ? 37.384 0.455 -39.942 1.00 79.56 99 ASP A O 1
ATOM 826 N N . PRO A 1 100 ? 36.106 0.468 -41.787 1.00 72.00 100 PRO A N 1
ATOM 827 C CA . PRO A 1 100 ? 37.194 0.116 -42.704 1.00 72.00 100 PRO A CA 1
ATOM 828 C C . PRO A 1 100 ? 38.353 1.126 -42.730 1.00 72.00 100 PRO A C 1
ATOM 830 O O . PRO A 1 100 ? 39.471 0.761 -43.103 1.00 72.00 100 PRO A O 1
ATOM 833 N N . LEU A 1 101 ? 38.097 2.383 -42.349 1.00 69.25 101 LEU A N 1
ATOM 834 C CA . LEU A 1 101 ? 39.094 3.457 -42.343 1.00 69.25 101 LEU A CA 1
ATOM 835 C C . LEU A 1 101 ? 39.984 3.438 -41.094 1.00 69.25 101 LEU A C 1
ATOM 837 O O . LEU A 1 101 ? 41.011 4.118 -41.063 1.00 69.25 101 LEU A O 1
ATOM 841 N N . SER A 1 102 ? 39.623 2.662 -40.071 1.00 72.81 102 SER A N 1
ATOM 842 C CA . SER A 1 102 ? 40.365 2.645 -38.818 1.00 72.81 102 SER A CA 1
ATOM 843 C C . SER A 1 102 ? 41.658 1.811 -38.925 1.00 72.81 102 SER A C 1
ATOM 845 O O . SER A 1 102 ? 41.700 0.775 -39.599 1.00 72.81 102 SER A O 1
ATOM 847 N N . PRO A 1 103 ? 42.730 2.190 -38.204 1.00 71.19 103 PRO A N 1
ATOM 848 C CA . PRO A 1 103 ? 43.966 1.406 -38.178 1.00 71.19 103 PRO A CA 1
ATOM 849 C C . PRO A 1 103 ? 43.751 0.017 -37.558 1.00 71.19 103 PRO A C 1
ATOM 851 O O . PRO A 1 103 ? 44.341 -0.968 -37.997 1.00 71.19 103 PRO A O 1
ATOM 854 N N . MET A 1 104 ? 42.840 -0.098 -36.583 1.00 75.81 104 MET A N 1
ATOM 855 C CA . MET A 1 104 ? 42.517 -1.381 -35.958 1.00 75.81 104 MET A CA 1
ATOM 856 C C . MET A 1 104 ? 41.825 -2.325 -36.939 1.00 75.81 104 MET A C 1
ATOM 858 O O . MET A 1 104 ? 42.066 -3.529 -36.906 1.00 75.81 104 MET A O 1
ATOM 862 N N . ALA A 1 105 ? 40.994 -1.802 -37.837 1.00 70.38 105 ALA A N 1
ATOM 863 C CA . ALA A 1 105 ? 40.341 -2.588 -38.867 1.00 70.38 105 ALA A CA 1
ATOM 864 C C . ALA A 1 105 ? 41.326 -3.177 -39.889 1.00 70.38 105 ALA A C 1
ATOM 866 O O . ALA A 1 105 ? 41.087 -4.277 -40.382 1.00 70.38 105 ALA A O 1
ATOM 867 N N . GLN A 1 106 ? 42.417 -2.480 -40.199 1.00 69.38 106 GLN A N 1
ATOM 868 C CA . GLN A 1 106 ? 43.378 -2.916 -41.217 1.00 69.38 106 GLN A CA 1
ATOM 869 C C . GLN A 1 106 ? 44.324 -4.018 -40.713 1.00 69.38 106 GLN A C 1
ATOM 871 O O . GLN A 1 106 ? 44.737 -4.873 -41.493 1.00 69.38 106 GLN A O 1
ATOM 876 N N . GLU A 1 107 ? 44.624 -4.047 -39.410 1.00 71.44 107 GLU A N 1
ATOM 877 C CA . GLU A 1 107 ? 45.530 -5.036 -38.800 1.00 71.44 107 GLU A CA 1
ATOM 878 C C . GLU A 1 107 ? 44.813 -6.247 -38.172 1.00 71.44 107 GLU A C 1
ATOM 880 O O . GLU A 1 107 ? 45.443 -7.257 -37.846 1.00 71.44 107 GLU A O 1
ATOM 885 N N . SER A 1 108 ? 43.496 -6.169 -37.963 1.00 75.75 108 SER A N 1
ATOM 886 C CA . SER A 1 108 ? 42.753 -7.157 -37.172 1.00 75.75 108 SER A CA 1
ATOM 887 C C . SER A 1 108 ? 42.129 -8.286 -37.993 1.00 75.75 108 SER A C 1
ATOM 889 O O . SER A 1 108 ? 41.635 -8.114 -39.105 1.00 75.75 108 SER A O 1
ATOM 891 N N . THR A 1 109 ? 42.092 -9.480 -37.396 1.00 82.69 109 THR A N 1
ATOM 892 C CA . THR A 1 109 ? 41.435 -10.663 -37.971 1.00 82.69 109 THR A CA 1
ATOM 893 C C . THR A 1 109 ? 39.979 -10.778 -37.507 1.00 82.69 109 THR A C 1
ATOM 895 O O . THR A 1 109 ? 39.548 -10.117 -36.560 1.00 82.69 109 THR A O 1
ATOM 898 N N . TRP A 1 110 ? 39.201 -11.665 -38.138 1.00 81.94 110 TRP A N 1
ATOM 899 C CA . TRP A 1 110 ? 37.828 -11.998 -37.718 1.00 81.94 110 TRP A CA 1
ATOM 900 C C . TRP A 1 110 ? 37.736 -12.444 -36.244 1.00 81.94 110 TRP A C 1
ATOM 902 O O . TRP A 1 110 ? 36.722 -12.214 -35.585 1.00 81.94 110 TRP A O 1
ATOM 912 N N . PHE A 1 111 ? 38.815 -13.019 -35.700 1.00 86.38 111 PHE A N 1
ATOM 913 C CA . PHE A 1 111 ? 38.908 -13.435 -34.300 1.00 86.38 111 PHE A CA 1
ATOM 914 C C . PHE A 1 111 ? 38.830 -12.252 -33.321 1.00 86.38 111 PHE A C 1
ATOM 916 O O . PHE A 1 111 ? 38.218 -12.378 -32.260 1.00 86.38 111 PHE A O 1
ATOM 923 N N . THR A 1 112 ? 39.388 -11.091 -33.681 1.00 87.00 112 THR A N 1
ATOM 924 C CA . THR A 1 112 ? 39.324 -9.872 -32.859 1.00 87.00 112 THR A CA 1
ATOM 925 C C . THR A 1 112 ? 37.889 -9.361 -32.724 1.00 87.00 112 THR A C 1
ATOM 927 O O . THR A 1 112 ? 37.469 -8.987 -31.634 1.00 87.00 112 THR A O 1
ATOM 930 N N . GLY A 1 113 ? 37.099 -9.406 -33.802 1.00 85.69 113 GLY A N 1
ATOM 931 C CA . GLY A 1 113 ? 35.684 -9.026 -33.751 1.00 85.69 113 GLY A CA 1
ATOM 932 C C . GLY A 1 113 ? 34.878 -9.938 -32.822 1.00 85.69 113 GLY A C 1
ATOM 933 O O . GLY A 1 113 ? 34.148 -9.464 -31.955 1.00 85.69 113 GLY A O 1
ATOM 934 N N . ILE A 1 114 ? 35.062 -11.257 -32.944 1.00 88.81 114 ILE A N 1
ATOM 935 C CA . ILE A 1 114 ? 34.360 -12.235 -32.098 1.00 88.81 114 ILE A CA 1
ATOM 936 C C . ILE A 1 114 ? 34.774 -12.114 -30.626 1.00 88.81 114 ILE A C 1
ATOM 938 O O . ILE A 1 114 ? 33.916 -12.205 -29.746 1.00 88.81 114 ILE A O 1
ATOM 942 N N . SER A 1 115 ? 36.055 -11.878 -30.330 1.00 90.69 115 SER A N 1
ATOM 943 C CA . SER A 1 115 ? 36.517 -11.732 -28.945 1.00 90.69 115 SER A CA 1
ATOM 944 C C . SER A 1 115 ? 35.913 -10.503 -28.256 1.00 90.69 115 SER A C 1
ATOM 946 O O . SER A 1 115 ? 35.537 -10.596 -27.087 1.00 90.69 115 SER A O 1
ATOM 948 N N . ILE A 1 116 ? 35.717 -9.394 -28.983 1.00 89.94 116 ILE A N 1
ATOM 949 C CA . ILE A 1 116 ? 35.008 -8.206 -28.480 1.00 89.94 116 ILE A CA 1
ATOM 950 C C . ILE A 1 116 ? 33.540 -8.536 -28.177 1.00 89.94 116 ILE A C 1
ATOM 952 O O . ILE A 1 116 ? 33.050 -8.192 -27.103 1.00 89.94 116 ILE A O 1
ATOM 956 N N . VAL A 1 117 ? 32.841 -9.251 -29.068 1.00 89.31 117 VAL A N 1
ATOM 957 C CA . VAL A 1 117 ? 31.438 -9.662 -28.842 1.00 89.31 117 VAL A CA 1
ATOM 958 C C . VAL A 1 117 ? 31.307 -10.554 -27.603 1.00 89.31 117 VAL A C 1
ATOM 960 O O . VAL A 1 117 ? 30.414 -10.348 -26.778 1.00 89.31 117 VAL A O 1
ATOM 963 N N . ILE A 1 118 ? 32.222 -11.513 -27.434 1.00 91.69 118 ILE A N 1
ATOM 964 C CA . ILE A 1 118 ? 32.282 -12.380 -26.250 1.00 91.69 118 ILE A CA 1
ATOM 965 C C . ILE A 1 118 ? 32.539 -11.545 -24.987 1.00 91.69 118 ILE A C 1
ATOM 967 O O . ILE A 1 118 ? 31.869 -11.745 -23.972 1.00 91.69 118 ILE A O 1
ATOM 971 N N . ALA A 1 119 ? 33.462 -10.581 -25.044 1.00 91.69 119 ALA A N 1
ATOM 972 C CA . ALA A 1 119 ? 33.742 -9.687 -23.925 1.00 91.69 119 ALA A CA 1
ATOM 973 C C . ALA A 1 119 ? 32.517 -8.842 -23.534 1.00 91.69 119 ALA A C 1
ATOM 975 O O . ALA A 1 119 ? 32.237 -8.713 -22.342 1.00 91.69 119 ALA A O 1
ATOM 976 N N . ILE A 1 120 ? 31.752 -8.329 -24.510 1.00 87.50 120 ILE A N 1
ATOM 977 C CA . ILE A 1 120 ? 30.499 -7.594 -24.260 1.00 87.50 120 ILE A CA 1
ATOM 978 C C . ILE A 1 120 ? 29.510 -8.484 -23.501 1.00 87.50 120 ILE A C 1
ATOM 980 O O . ILE A 1 120 ? 29.016 -8.084 -22.445 1.00 87.50 120 ILE A O 1
ATOM 984 N N . PHE A 1 121 ? 29.280 -9.709 -23.986 1.00 90.62 121 PHE A N 1
ATOM 985 C CA . PHE A 1 121 ? 28.341 -10.649 -23.369 1.00 90.62 121 PHE A CA 1
ATOM 986 C C . PHE A 1 121 ? 28.707 -10.972 -21.914 1.00 90.62 121 PHE A C 1
ATOM 988 O O . PHE A 1 121 ? 27.877 -10.840 -21.013 1.00 90.62 121 PHE A O 1
ATOM 995 N N . PHE A 1 122 ? 29.956 -11.379 -21.664 1.00 91.81 122 PHE A N 1
ATOM 996 C CA . PHE A 1 122 ? 30.386 -11.772 -20.322 1.00 91.81 122 PHE A CA 1
ATOM 997 C C . PHE A 1 122 ? 30.461 -10.586 -19.360 1.00 91.81 122 PHE A C 1
ATOM 999 O O . PHE A 1 122 ? 30.070 -10.731 -18.202 1.00 91.81 122 PHE A O 1
ATOM 1006 N N . SER A 1 123 ? 30.903 -9.412 -19.823 1.00 91.25 123 SER A N 1
ATOM 1007 C CA . SER A 1 123 ? 30.922 -8.202 -18.995 1.00 91.25 123 SER A CA 1
ATOM 1008 C C . SER A 1 123 ? 29.516 -7.842 -18.510 1.00 91.25 123 SER A C 1
ATOM 1010 O O . SER A 1 123 ? 29.316 -7.613 -17.316 1.00 91.25 123 SER A O 1
ATOM 1012 N N . GLN A 1 124 ? 28.530 -7.852 -19.412 1.00 87.75 124 GLN A N 1
ATOM 1013 C CA . GLN A 1 124 ? 27.136 -7.556 -19.074 1.00 87.75 124 GLN A CA 1
ATOM 1014 C C . GLN A 1 124 ? 26.512 -8.642 -18.191 1.00 87.75 124 GLN A C 1
ATOM 1016 O O . GLN A 1 124 ? 25.820 -8.329 -17.227 1.00 87.75 124 GLN A O 1
ATOM 1021 N N . LEU A 1 125 ? 26.803 -9.922 -18.446 1.00 90.81 125 LEU A N 1
ATOM 1022 C CA . LEU A 1 125 ? 26.315 -11.024 -17.614 1.00 90.81 125 LEU A CA 1
ATOM 1023 C C . LEU A 1 125 ? 26.806 -10.908 -16.162 1.00 90.81 125 LEU A C 1
ATOM 1025 O O . LEU A 1 125 ? 26.026 -11.064 -15.221 1.00 90.81 125 LEU A O 1
ATOM 1029 N N . VAL A 1 126 ? 28.097 -10.625 -15.970 1.00 92.94 126 VAL A N 1
ATOM 1030 C CA . VAL A 1 126 ? 28.685 -10.459 -14.634 1.00 92.94 126 VAL A CA 1
ATOM 1031 C C . VAL A 1 126 ? 28.115 -9.216 -13.945 1.00 92.94 126 VAL A C 1
ATOM 1033 O O . VAL A 1 126 ? 27.757 -9.284 -12.767 1.00 92.94 126 VAL A O 1
ATOM 1036 N N . GLN A 1 127 ? 27.954 -8.109 -14.677 1.00 91.31 127 GLN A N 1
ATOM 1037 C CA . GLN A 1 127 ? 27.301 -6.896 -14.180 1.00 91.31 127 GLN A CA 1
ATOM 1038 C C . GLN A 1 127 ? 25.877 -7.186 -13.665 1.00 91.31 127 GLN A C 1
ATOM 1040 O O . GLN A 1 127 ? 25.542 -6.793 -12.544 1.00 91.31 127 GLN A O 1
ATOM 1045 N N . SER A 1 128 ? 25.065 -7.908 -14.443 1.00 90.19 128 SER A N 1
ATOM 1046 C CA . SER A 1 128 ? 23.706 -8.328 -14.076 1.00 90.19 128 SER A CA 1
ATOM 1047 C C . SER A 1 128 ? 23.680 -9.186 -12.810 1.00 90.19 128 SER A C 1
ATOM 1049 O O . SER A 1 128 ? 22.884 -8.943 -11.899 1.00 90.19 128 SER A O 1
ATOM 1051 N N . LEU A 1 129 ? 24.579 -10.170 -12.701 1.00 93.19 129 LEU A N 1
ATOM 1052 C CA . LEU A 1 129 ? 24.666 -11.036 -11.522 1.00 93.19 129 LEU A CA 1
ATOM 1053 C C . LEU A 1 129 ? 24.945 -10.230 -10.248 1.00 93.19 129 LEU A C 1
ATOM 1055 O O . LEU A 1 129 ? 24.238 -10.403 -9.253 1.00 93.19 129 LEU A O 1
ATOM 1059 N N . PHE A 1 130 ? 25.920 -9.316 -10.278 1.00 94.31 130 PHE A N 1
ATOM 1060 C CA . PHE A 1 130 ? 26.212 -8.462 -9.125 1.00 94.31 130 PHE A CA 1
ATOM 1061 C C . PHE A 1 130 ? 25.030 -7.563 -8.758 1.00 94.31 130 PHE A C 1
ATOM 1063 O O . PHE A 1 130 ? 24.698 -7.461 -7.577 1.00 94.31 130 PHE A O 1
ATOM 1070 N N . LEU A 1 131 ? 24.354 -6.970 -9.750 1.00 91.31 131 LEU A N 1
ATOM 1071 C CA . LEU A 1 131 ? 23.201 -6.097 -9.523 1.00 91.31 131 LEU A CA 1
ATOM 1072 C C . LEU A 1 131 ? 22.065 -6.820 -8.787 1.00 91.31 131 LEU A C 1
ATOM 1074 O O . LEU A 1 131 ? 21.529 -6.310 -7.798 1.00 91.31 131 LEU A O 1
ATOM 1078 N N . HIS A 1 132 ? 21.690 -8.016 -9.248 1.00 92.50 132 HIS A N 1
ATOM 1079 C CA . HIS A 1 132 ? 20.572 -8.756 -8.655 1.00 92.50 132 HIS A CA 1
ATOM 1080 C C . HIS A 1 132 ? 20.916 -9.344 -7.287 1.00 92.50 132 HIS A C 1
ATOM 1082 O O . HIS A 1 132 ? 20.054 -9.352 -6.405 1.00 92.50 132 HIS A O 1
ATOM 1088 N N . GLN A 1 133 ? 22.165 -9.770 -7.072 1.00 94.12 133 GLN A N 1
ATOM 1089 C CA . GLN A 1 133 ? 22.630 -10.228 -5.759 1.00 94.12 133 GLN A CA 1
ATOM 1090 C C . GLN A 1 133 ? 22.694 -9.087 -4.740 1.00 94.12 133 GLN A C 1
ATOM 1092 O O . GLN A 1 133 ? 22.243 -9.261 -3.607 1.00 94.12 133 GLN A O 1
ATOM 1097 N N . TYR A 1 134 ? 23.178 -7.913 -5.155 1.00 93.69 134 TYR A N 1
ATOM 1098 C CA . TYR A 1 134 ? 23.148 -6.689 -4.357 1.00 93.69 134 TYR A CA 1
ATOM 1099 C C . TYR A 1 134 ? 21.724 -6.388 -3.870 1.00 93.69 134 TYR A C 1
ATOM 1101 O O . TYR A 1 134 ? 21.481 -6.346 -2.662 1.00 93.69 134 TYR A O 1
ATOM 1109 N N . PHE A 1 135 ? 20.759 -6.269 -4.791 1.00 92.62 135 PHE A N 1
ATOM 1110 C CA . PHE A 1 135 ? 19.383 -5.950 -4.412 1.00 92.62 135 PHE A CA 1
ATOM 1111 C C . PHE A 1 135 ? 18.787 -7.009 -3.481 1.00 92.62 135 PHE A C 1
ATOM 1113 O O . PHE A 1 135 ? 18.189 -6.652 -2.470 1.00 92.62 135 PHE A O 1
ATOM 1120 N N . ASN A 1 136 ? 18.978 -8.302 -3.767 1.00 92.94 136 ASN A N 1
ATOM 1121 C CA . ASN A 1 136 ? 18.433 -9.368 -2.922 1.00 92.94 136 ASN A CA 1
ATOM 1122 C C . ASN A 1 136 ? 18.927 -9.274 -1.468 1.00 92.94 136 ASN A C 1
ATOM 1124 O O . ASN A 1 136 ? 18.142 -9.433 -0.537 1.00 92.94 136 ASN A O 1
ATOM 1128 N N . ARG A 1 137 ? 20.217 -8.975 -1.264 1.00 92.69 137 ARG A N 1
ATOM 1129 C CA . ARG A 1 137 ? 20.811 -8.845 0.074 1.00 92.69 137 ARG A CA 1
ATOM 1130 C C . ARG A 1 137 ? 20.312 -7.610 0.816 1.00 92.69 137 ARG A C 1
ATOM 1132 O O . ARG A 1 137 ? 19.946 -7.722 1.981 1.00 92.69 137 ARG A O 1
ATOM 1139 N N . VAL A 1 138 ? 20.254 -6.448 0.165 1.00 93.81 138 VAL A N 1
ATOM 1140 C CA . VAL A 1 138 ? 19.824 -5.220 0.856 1.00 93.81 138 VAL A CA 1
ATOM 1141 C C . VAL A 1 138 ? 18.319 -5.237 1.155 1.00 93.81 138 VAL A C 1
ATOM 1143 O O . VAL A 1 138 ? 17.910 -4.785 2.224 1.00 93.81 138 VAL A O 1
ATOM 1146 N N . PHE A 1 139 ? 17.487 -5.830 0.289 1.00 94.50 139 PHE A N 1
ATOM 1147 C CA . PHE A 1 139 ? 16.065 -6.038 0.596 1.00 94.50 139 PHE A CA 1
ATOM 1148 C C . PHE A 1 139 ? 15.844 -6.996 1.777 1.00 94.50 139 PHE A C 1
ATOM 1150 O O . PHE A 1 139 ? 14.910 -6.788 2.550 1.00 94.50 139 PHE A O 1
ATOM 1157 N N . HIS A 1 140 ? 16.702 -8.007 1.952 1.00 93.38 140 HIS A N 1
ATOM 1158 C CA . HIS A 1 140 ? 16.663 -8.889 3.126 1.00 93.38 140 HIS A CA 1
ATOM 1159 C C . HIS A 1 140 ? 16.914 -8.110 4.424 1.00 93.38 140 HIS A C 1
ATOM 1161 O O . HIS A 1 140 ? 16.123 -8.187 5.363 1.00 93.38 140 HIS A O 1
ATOM 1167 N N . VAL A 1 141 ? 17.945 -7.258 4.437 1.00 94.69 141 VAL A N 1
ATOM 1168 C CA . VAL A 1 141 ? 18.242 -6.373 5.577 1.00 94.69 141 VAL A CA 1
ATOM 1169 C C . VAL A 1 141 ? 17.085 -5.404 5.844 1.00 94.69 141 VAL A C 1
ATOM 1171 O O . VAL A 1 141 ? 16.674 -5.226 6.990 1.00 94.69 141 VAL A O 1
ATOM 1174 N N . ALA A 1 142 ? 16.507 -4.813 4.796 1.00 95.12 142 ALA A N 1
ATOM 1175 C CA . ALA A 1 142 ? 15.356 -3.921 4.925 1.00 95.12 142 ALA A CA 1
ATOM 1176 C C . ALA A 1 142 ? 14.136 -4.630 5.548 1.00 95.12 142 ALA A C 1
ATOM 1178 O O . ALA A 1 142 ? 13.452 -4.051 6.394 1.00 95.12 142 ALA A O 1
ATOM 1179 N N . MET A 1 143 ? 13.887 -5.894 5.183 1.00 94.81 143 MET A N 1
ATOM 1180 C CA . MET A 1 143 ? 12.830 -6.723 5.776 1.00 94.81 143 MET A CA 1
ATOM 1181 C C . MET A 1 143 ? 13.060 -6.953 7.277 1.00 94.81 143 MET A C 1
ATOM 1183 O O . MET A 1 143 ? 12.116 -6.812 8.059 1.00 94.81 143 MET A O 1
ATOM 1187 N N . ARG A 1 144 ? 14.300 -7.251 7.696 1.00 95.56 144 ARG A N 1
ATOM 1188 C CA . ARG A 1 144 ? 14.666 -7.408 9.116 1.00 95.56 144 ARG A CA 1
ATOM 1189 C C . ARG A 1 144 ? 14.450 -6.111 9.901 1.00 95.56 144 ARG A C 1
ATOM 1191 O O . ARG A 1 144 ? 13.779 -6.129 10.930 1.00 95.56 144 ARG A O 1
ATOM 1198 N N . VAL A 1 145 ? 14.903 -4.971 9.370 1.00 95.69 145 VAL A N 1
ATOM 1199 C CA . VAL A 1 145 ? 14.668 -3.649 9.985 1.00 95.69 145 VAL A CA 1
ATOM 1200 C C . VAL A 1 145 ? 13.172 -3.371 10.145 1.00 95.69 145 VAL A C 1
ATOM 1202 O O . VAL A 1 145 ? 12.735 -2.983 11.228 1.00 95.69 145 VAL A O 1
ATOM 1205 N N . ARG A 1 146 ? 12.372 -3.613 9.098 1.00 95.50 146 ARG A N 1
ATOM 1206 C CA . ARG A 1 146 ? 10.913 -3.443 9.141 1.00 95.50 146 ARG A CA 1
ATOM 1207 C C . ARG A 1 146 ? 10.285 -4.295 10.246 1.00 95.50 146 ARG A C 1
ATOM 1209 O O . ARG A 1 146 ? 9.516 -3.780 11.050 1.00 95.50 146 ARG A O 1
ATOM 1216 N N . THR A 1 147 ? 10.641 -5.574 10.291 1.00 96.25 147 THR A N 1
ATOM 1217 C CA . THR A 1 147 ? 10.137 -6.555 11.263 1.00 96.25 147 THR A CA 1
ATOM 1218 C C . THR A 1 147 ? 10.465 -6.136 12.692 1.00 96.25 147 THR A C 1
ATOM 1220 O O . THR A 1 147 ? 9.567 -6.025 13.523 1.00 96.25 147 THR A O 1
ATOM 1223 N N . GLY A 1 148 ? 11.730 -5.803 12.960 1.00 96.19 148 GLY A N 1
ATOM 1224 C CA . GLY A 1 148 ? 12.156 -5.348 14.279 1.00 96.19 148 GLY A CA 1
ATOM 1225 C C . GLY A 1 148 ? 11.431 -4.074 14.719 1.00 96.19 148 GLY A C 1
ATOM 1226 O O . GLY A 1 148 ? 10.976 -3.992 15.859 1.00 96.19 148 GLY A O 1
ATOM 1227 N N . LEU A 1 149 ? 11.277 -3.090 13.824 1.00 96.31 149 LEU A N 1
ATOM 1228 C CA . LEU A 1 149 ? 10.560 -1.850 14.135 1.00 96.31 149 LEU A CA 1
ATOM 1229 C C . LEU A 1 149 ? 9.065 -2.087 14.387 1.00 96.31 149 LEU A C 1
ATOM 1231 O O . LEU A 1 149 ? 8.521 -1.478 15.304 1.00 96.31 149 LEU A O 1
ATOM 1235 N N . MET A 1 150 ? 8.414 -2.977 13.629 1.00 96.00 150 MET A N 1
ATOM 1236 C CA . MET A 1 150 ? 7.017 -3.361 13.867 1.00 96.00 150 MET A CA 1
ATOM 1237 C C . MET A 1 150 ? 6.830 -3.953 15.268 1.00 96.00 150 MET A C 1
ATOM 1239 O O . MET A 1 150 ? 5.968 -3.488 16.013 1.00 96.00 150 MET A O 1
ATOM 1243 N N . CYS A 1 151 ? 7.676 -4.910 15.664 1.00 95.81 151 CYS A N 1
ATOM 1244 C CA . CYS A 1 151 ? 7.632 -5.500 17.005 1.00 95.81 151 CYS A CA 1
ATOM 1245 C C . CYS A 1 151 ? 7.909 -4.452 18.097 1.00 95.81 151 CYS A C 1
ATOM 1247 O O . CYS A 1 151 ? 7.203 -4.389 19.103 1.00 95.81 151 CYS A O 1
ATOM 1249 N N . LEU A 1 152 ? 8.900 -3.579 17.889 1.00 94.62 152 LEU A N 1
ATOM 1250 C CA . LEU A 1 152 ? 9.277 -2.550 18.859 1.00 94.62 152 LEU A CA 1
ATOM 1251 C C . LEU A 1 152 ? 8.167 -1.505 19.065 1.00 94.62 152 LEU A C 1
ATOM 1253 O O . LEU A 1 152 ? 7.870 -1.133 20.204 1.00 94.62 152 LEU A O 1
ATOM 1257 N N . VAL A 1 153 ? 7.533 -1.054 17.977 1.00 94.81 153 VAL A N 1
ATOM 1258 C CA . VAL A 1 153 ? 6.387 -0.135 18.027 1.00 94.81 153 VAL A CA 1
ATOM 1259 C C . VAL A 1 153 ? 5.198 -0.805 18.712 1.00 94.81 153 VAL A C 1
ATOM 1261 O O . VAL A 1 153 ? 4.592 -0.180 19.580 1.00 94.81 153 VAL A O 1
ATOM 1264 N N . TYR A 1 154 ? 4.907 -2.071 18.393 1.00 94.75 154 TYR A N 1
ATOM 1265 C CA . TYR A 1 154 ? 3.826 -2.837 19.016 1.00 94.75 154 TYR A CA 1
ATOM 1266 C C . TYR A 1 154 ? 3.988 -2.931 20.540 1.00 94.75 154 TYR A C 1
ATOM 1268 O O . TYR A 1 154 ? 3.104 -2.504 21.289 1.00 94.75 154 TYR A O 1
ATOM 1276 N N . ARG A 1 155 ? 5.158 -3.397 21.004 1.00 91.75 155 ARG A N 1
ATOM 1277 C CA . ARG A 1 155 ? 5.492 -3.521 22.435 1.00 91.75 155 ARG A CA 1
ATOM 1278 C C . ARG A 1 155 ? 5.365 -2.183 23.163 1.00 91.75 155 ARG A C 1
ATOM 1280 O O . ARG A 1 155 ? 4.746 -2.100 24.224 1.00 91.75 155 ARG A O 1
ATOM 1287 N N . LYS A 1 156 ? 5.902 -1.105 22.577 1.00 91.38 156 LYS A N 1
ATOM 1288 C CA . LYS A 1 156 ? 5.827 0.234 23.179 1.00 91.38 156 LYS A CA 1
ATOM 1289 C C . LYS A 1 156 ? 4.395 0.770 23.230 1.00 91.38 156 LYS A C 1
ATOM 1291 O O . LYS A 1 156 ? 4.012 1.354 24.239 1.00 91.38 156 LYS A O 1
ATOM 1296 N N . ALA A 1 157 ? 3.613 0.572 22.171 1.00 91.31 157 ALA A N 1
ATOM 1297 C CA . ALA A 1 157 ? 2.254 1.088 22.048 1.00 91.31 157 ALA A CA 1
ATOM 1298 C C . ALA A 1 157 ? 1.307 0.520 23.116 1.00 91.31 157 ALA A C 1
ATOM 1300 O O . ALA A 1 157 ? 0.528 1.264 23.716 1.00 91.31 157 ALA A O 1
ATOM 1301 N N . ILE A 1 158 ? 1.417 -0.779 23.409 1.00 88.00 158 ILE A N 1
ATOM 1302 C CA . ILE A 1 158 ? 0.635 -1.423 24.474 1.00 88.00 158 ILE A CA 1
ATOM 1303 C C . ILE A 1 158 ? 1.165 -1.049 25.867 1.00 88.00 158 ILE A C 1
ATOM 1305 O O . ILE A 1 158 ? 0.414 -1.084 26.834 1.00 88.00 158 ILE A O 1
ATOM 1309 N N . GLY A 1 159 ? 2.423 -0.631 26.002 1.00 84.69 159 GLY A N 1
ATOM 1310 C CA . GLY A 1 159 ? 3.002 -0.166 27.270 1.00 84.69 159 GLY A CA 1
ATOM 1311 C C . GLY A 1 159 ? 2.861 1.337 27.548 1.00 84.69 159 GLY A C 1
ATOM 1312 O O . GLY A 1 159 ? 3.409 1.820 28.541 1.00 84.69 159 GLY A O 1
ATOM 1313 N N . LEU A 1 160 ? 2.197 2.099 26.675 1.00 86.12 160 LEU A N 1
ATOM 1314 C CA . LEU A 1 160 ? 2.197 3.563 26.720 1.00 86.12 160 LEU A CA 1
ATOM 1315 C C . LEU A 1 160 ? 1.277 4.119 27.820 1.00 86.12 160 LEU A C 1
ATOM 1317 O O . LEU A 1 160 ? 0.140 3.663 27.959 1.00 86.12 160 LEU A O 1
ATOM 1321 N N . SER A 1 161 ? 1.745 5.125 28.570 1.00 80.75 161 SER A N 1
ATOM 1322 C CA . SER A 1 161 ? 0.926 5.801 29.586 1.00 80.75 161 SER A CA 1
ATOM 1323 C C . SER A 1 161 ? -0.195 6.640 28.961 1.00 80.75 161 SER A C 1
ATOM 1325 O O . SER A 1 161 ? -0.104 7.078 27.812 1.00 80.75 161 SER A O 1
ATOM 1327 N N . HIS A 1 162 ? -1.260 6.906 29.723 1.00 75.25 162 HIS A N 1
ATOM 1328 C CA . HIS A 1 162 ? -2.347 7.760 29.241 1.00 75.25 162 HIS A CA 1
ATOM 1329 C C . HIS A 1 162 ? -1.893 9.209 28.999 1.00 75.25 162 HIS A C 1
ATOM 1331 O O . HIS A 1 162 ? -2.319 9.826 28.028 1.00 75.25 162 HIS A O 1
ATOM 1337 N N . VAL A 1 163 ? -0.984 9.732 29.831 1.00 73.38 163 VAL A N 1
ATOM 1338 C CA . VAL A 1 163 ? -0.384 11.068 29.647 1.00 73.38 163 VAL A CA 1
ATOM 1339 C C . VAL A 1 163 ? 0.315 11.151 28.293 1.00 73.38 163 VAL A C 1
ATOM 1341 O O . VAL A 1 163 ? 0.088 12.088 27.535 1.00 73.38 163 VAL A O 1
ATOM 1344 N N . ALA A 1 164 ? 1.110 10.134 27.956 1.00 75.94 164 ALA A N 1
ATOM 1345 C CA . ALA A 1 164 ? 1.802 10.085 26.679 1.00 75.94 164 ALA A CA 1
ATOM 1346 C C . ALA A 1 164 ? 0.817 10.020 25.503 1.00 75.94 164 ALA A C 1
ATOM 1348 O O . ALA A 1 164 ? 1.049 10.695 24.511 1.00 75.94 164 ALA A O 1
ATOM 1349 N N . LYS A 1 165 ? -0.316 9.306 25.614 1.00 76.81 165 LYS A N 1
ATOM 1350 C CA . LYS A 1 165 ? -1.357 9.261 24.561 1.00 76.81 165 LYS A CA 1
ATOM 1351 C C . LYS A 1 165 ? -1.999 10.622 24.243 1.00 76.81 165 LYS A C 1
ATOM 1353 O O . LYS A 1 165 ? -2.613 10.750 23.185 1.00 76.81 165 LYS A O 1
ATOM 1358 N N . LEU A 1 166 ? -1.879 11.615 25.130 1.00 70.25 166 LEU A N 1
ATOM 1359 C CA . LEU A 1 166 ? -2.356 12.983 24.889 1.00 70.25 166 LEU A CA 1
ATOM 1360 C C . LEU A 1 166 ? -1.397 13.796 24.007 1.00 70.25 166 LEU A C 1
ATOM 1362 O O . LEU A 1 166 ? -1.809 14.807 23.439 1.00 70.25 166 LEU A O 1
ATOM 1366 N N . GLU A 1 167 ? -0.135 13.376 23.870 1.00 76.38 167 GLU A N 1
ATOM 1367 C CA . GLU A 1 167 ? 0.782 13.990 22.912 1.00 76.38 167 GLU A CA 1
ATOM 1368 C C . GLU A 1 167 ? 0.342 13.667 21.476 1.00 76.38 167 GLU A C 1
ATOM 1370 O O . GLU A 1 167 ? 0.007 12.527 21.151 1.00 76.38 167 GLU A O 1
ATOM 1375 N N . GLU A 1 168 ? 0.402 14.656 20.583 1.00 70.12 168 GLU A N 1
ATOM 1376 C CA . GLU A 1 168 ? -0.036 14.521 19.184 1.00 70.12 168 GLU A CA 1
ATOM 1377 C C . GLU A 1 168 ? 0.652 13.348 18.451 1.00 70.12 168 GLU A C 1
ATOM 1379 O O . GLU A 1 168 ? 0.006 12.573 17.737 1.00 70.12 168 GLU A O 1
ATOM 1384 N N . ASP A 1 169 ? 1.952 13.154 18.697 1.00 71.12 169 ASP A N 1
ATOM 1385 C CA . ASP A 1 169 ? 2.762 12.070 18.116 1.00 71.12 169 ASP A CA 1
ATOM 1386 C C . ASP A 1 169 ? 2.411 10.671 18.666 1.00 71.12 169 ASP A C 1
ATOM 1388 O O . ASP A 1 169 ? 2.785 9.658 18.075 1.00 71.12 169 ASP A O 1
ATOM 1392 N N . CYS A 1 170 ? 1.676 10.607 19.775 1.00 82.12 170 CYS A N 1
ATOM 1393 C CA . CYS A 1 170 ? 1.324 9.394 20.513 1.00 82.12 170 CYS A CA 1
ATOM 1394 C C . CYS A 1 170 ? -0.189 9.107 20.500 1.00 82.12 170 CYS A C 1
ATOM 1396 O O . CYS A 1 170 ? -0.656 8.195 21.186 1.00 82.12 170 CYS A O 1
ATOM 1398 N N . SER A 1 171 ? -0.962 9.861 19.714 1.00 85.75 171 SER A N 1
ATOM 1399 C CA . SER A 1 171 ? -2.376 9.567 19.486 1.00 85.75 171 SER A CA 1
ATOM 1400 C C . SER A 1 171 ? -2.548 8.211 18.790 1.00 85.75 171 SER A C 1
ATOM 1402 O O . SER A 1 171 ? -1.676 7.766 18.039 1.00 85.75 171 SER A O 1
ATOM 1404 N N . THR A 1 172 ? -3.697 7.552 18.973 1.00 83.88 172 THR A N 1
ATOM 1405 C CA . THR A 1 172 ? -3.986 6.260 18.322 1.00 83.88 172 THR A CA 1
ATOM 1406 C C . THR A 1 172 ? -3.797 6.328 16.803 1.00 83.88 172 THR A C 1
ATOM 1408 O O . THR A 1 172 ? -3.188 5.436 16.217 1.00 83.88 172 THR A O 1
ATOM 1411 N N . GLY A 1 173 ? -4.252 7.414 16.168 1.00 82.44 173 GLY A N 1
ATOM 1412 C CA . GLY A 1 173 ? -4.080 7.629 14.730 1.00 82.44 173 GLY A CA 1
ATOM 1413 C C . GLY A 1 173 ? -2.610 7.771 14.324 1.00 82.44 173 GLY A C 1
ATOM 1414 O O . GLY A 1 173 ? -2.174 7.127 13.370 1.00 82.44 173 GLY A O 1
ATOM 1415 N N . SER A 1 174 ? -1.825 8.548 15.078 1.00 86.25 174 SER A N 1
ATOM 1416 C CA . SER A 1 174 ? -0.385 8.720 14.840 1.00 86.25 174 SER A CA 1
ATOM 1417 C C . SER A 1 174 ? 0.388 7.409 15.003 1.00 86.25 174 SER A C 1
ATOM 1419 O O . SER A 1 174 ? 1.241 7.099 14.172 1.00 86.25 174 SER A O 1
ATOM 1421 N N . ILE A 1 175 ? 0.062 6.602 16.018 1.00 90.62 175 ILE A N 1
ATOM 1422 C CA . ILE A 1 175 ? 0.703 5.303 16.268 1.00 90.62 175 ILE A CA 1
ATOM 1423 C C . ILE A 1 175 ? 0.391 4.308 15.140 1.00 90.62 175 ILE A C 1
ATOM 1425 O O . ILE A 1 175 ? 1.295 3.638 14.636 1.00 90.62 175 ILE A O 1
ATOM 1429 N N . VAL A 1 176 ? -0.869 4.234 14.698 1.00 88.88 176 VAL A N 1
ATOM 1430 C CA . VAL A 1 176 ? -1.266 3.394 13.556 1.00 88.88 176 VAL A CA 1
ATOM 1431 C C . VAL A 1 176 ? -0.551 3.844 12.281 1.00 88.88 176 VAL A C 1
ATOM 1433 O O . VAL A 1 176 ? 0.014 3.014 11.567 1.00 88.88 176 VAL A O 1
ATOM 1436 N N . ASN A 1 177 ? -0.490 5.153 12.027 1.00 88.56 177 ASN A N 1
ATOM 1437 C CA . ASN A 1 177 ? 0.238 5.709 10.889 1.00 88.56 177 ASN A CA 1
ATOM 1438 C C . ASN A 1 177 ? 1.744 5.403 10.958 1.00 88.56 177 ASN A C 1
ATOM 1440 O O . ASN A 1 177 ? 2.376 5.136 9.940 1.00 88.56 177 ASN A O 1
ATOM 1444 N N . MET A 1 178 ? 2.326 5.375 12.154 1.00 91.62 178 MET A N 1
ATOM 1445 C CA . MET A 1 178 ? 3.733 5.037 12.334 1.00 91.62 178 MET A CA 1
ATOM 1446 C C . MET A 1 178 ? 4.023 3.577 11.962 1.00 91.62 178 MET A C 1
ATOM 1448 O O . MET A 1 178 ? 4.978 3.300 11.236 1.00 91.62 178 MET A O 1
ATOM 1452 N N . MET A 1 179 ? 3.154 2.654 12.383 1.00 90.31 179 MET A N 1
ATOM 1453 C CA . MET A 1 179 ? 3.223 1.232 12.021 1.00 90.31 179 MET A CA 1
ATOM 1454 C C . MET A 1 179 ? 2.994 0.991 10.518 1.00 90.31 179 MET A C 1
ATOM 1456 O O . MET A 1 179 ? 3.622 0.114 9.925 1.00 90.31 179 MET A O 1
ATOM 1460 N N . GLN A 1 180 ? 2.091 1.754 9.893 1.00 87.94 180 GLN A N 1
ATOM 1461 C CA . GLN A 1 180 ? 1.706 1.572 8.489 1.00 87.94 180 GLN A CA 1
ATOM 1462 C C . GLN A 1 180 ? 2.641 2.277 7.502 1.00 87.94 180 GLN A C 1
ATOM 1464 O O . GLN A 1 180 ? 3.073 1.673 6.525 1.00 87.94 180 GLN A O 1
ATOM 1469 N N . VAL A 1 181 ? 2.937 3.555 7.735 1.00 88.31 181 VAL A N 1
ATOM 1470 C CA . VAL A 1 181 ? 3.608 4.439 6.775 1.00 88.31 181 VAL A CA 1
ATOM 1471 C C . VAL A 1 181 ? 5.065 4.662 7.150 1.00 88.31 181 VAL A C 1
ATOM 1473 O O . VAL A 1 181 ? 5.943 4.495 6.307 1.00 88.31 181 VAL A O 1
ATOM 1476 N N . ASP A 1 182 ? 5.354 5.028 8.400 1.00 92.69 182 ASP A N 1
ATOM 1477 C CA . ASP A 1 182 ? 6.724 5.391 8.789 1.00 92.69 182 ASP A CA 1
ATOM 1478 C C . ASP A 1 182 ? 7.669 4.184 8.774 1.00 92.69 182 ASP A C 1
ATOM 1480 O O . ASP A 1 182 ? 8.797 4.295 8.295 1.00 92.69 182 ASP A O 1
ATOM 1484 N N . VAL A 1 183 ? 7.195 3.015 9.209 1.00 93.38 183 VAL A N 1
ATOM 1485 C CA . VAL A 1 183 ? 7.941 1.754 9.092 1.00 93.38 183 VAL A CA 1
ATOM 1486 C C . VAL A 1 183 ? 8.086 1.311 7.628 1.00 93.38 183 VAL A C 1
ATOM 1488 O O . VAL A 1 183 ? 9.151 0.829 7.242 1.00 93.38 183 VAL A O 1
ATOM 1491 N N . GLN A 1 184 ? 7.073 1.523 6.780 1.00 89.62 184 GLN A N 1
ATOM 1492 C CA . GLN A 1 184 ? 7.157 1.196 5.350 1.00 89.62 184 GLN A CA 1
ATOM 1493 C C . GLN A 1 184 ? 8.191 2.068 4.622 1.00 89.62 184 GLN A C 1
ATOM 1495 O O . GLN A 1 184 ? 8.992 1.549 3.850 1.00 89.62 184 GLN A O 1
ATOM 1500 N N . ARG A 1 185 ? 8.273 3.364 4.948 1.00 89.75 185 ARG A N 1
ATOM 1501 C CA . ARG A 1 185 ? 9.304 4.269 4.406 1.00 89.75 185 ARG A CA 1
ATOM 1502 C C . ARG A 1 185 ? 10.732 3.781 4.671 1.00 89.75 185 ARG A C 1
ATOM 1504 O O . ARG A 1 185 ? 11.626 4.069 3.878 1.00 89.75 185 ARG A O 1
ATOM 1511 N N . MET A 1 186 ? 10.962 3.037 5.759 1.00 89.44 186 MET A N 1
ATOM 1512 C CA . MET A 1 186 ? 12.265 2.416 6.044 1.00 89.44 186 MET A CA 1
ATOM 1513 C C . MET A 1 186 ? 12.591 1.334 5.011 1.00 89.44 186 MET A C 1
ATOM 1515 O O . MET A 1 186 ? 13.692 1.320 4.461 1.00 89.44 186 MET A O 1
ATOM 1519 N N . LEU A 1 187 ? 11.618 0.465 4.720 1.00 90.44 187 LEU A N 1
ATOM 1520 C CA . LEU A 1 187 ? 11.737 -0.577 3.702 1.00 90.44 187 LEU A CA 1
ATOM 1521 C C . LEU A 1 187 ? 11.978 0.025 2.310 1.00 90.44 187 LEU A C 1
ATOM 1523 O O . LEU A 1 187 ? 12.743 -0.538 1.535 1.00 90.44 187 LEU A O 1
ATOM 1527 N N . ASP A 1 188 ? 11.362 1.170 2.011 1.00 87.94 188 ASP A N 1
ATOM 1528 C CA . ASP A 1 188 ? 11.484 1.824 0.706 1.00 87.94 188 ASP A CA 1
ATOM 1529 C C . ASP A 1 188 ? 12.839 2.539 0.531 1.00 87.94 188 ASP A C 1
ATOM 1531 O O . ASP A 1 188 ? 13.382 2.569 -0.571 1.00 87.94 188 ASP A O 1
ATOM 1535 N N . PHE A 1 189 ? 13.421 3.099 1.601 1.00 92.44 189 PHE A N 1
ATOM 1536 C CA . PHE A 1 189 ? 14.683 3.851 1.531 1.00 92.44 189 PHE A CA 1
ATOM 1537 C C . PHE A 1 189 ? 15.939 2.966 1.597 1.00 92.44 189 PHE A C 1
ATOM 1539 O O . PHE A 1 189 ? 16.871 3.161 0.811 1.00 92.44 189 PHE A O 1
ATOM 1546 N N . ILE A 1 190 ? 15.988 2.001 2.525 1.00 92.44 190 ILE A N 1
ATOM 1547 C CA . ILE A 1 190 ? 17.200 1.210 2.823 1.00 92.44 190 ILE A CA 1
ATOM 1548 C C . ILE A 1 190 ? 17.792 0.522 1.575 1.00 92.44 190 ILE A C 1
ATOM 1550 O O . ILE A 1 190 ? 18.997 0.669 1.364 1.00 92.44 190 ILE A O 1
ATOM 1554 N N . PRO A 1 191 ? 17.005 -0.156 0.708 1.00 90.94 191 PRO A N 1
ATOM 1555 C CA . PRO A 1 191 ? 17.502 -0.807 -0.508 1.00 90.94 191 PRO A CA 1
ATOM 1556 C C . PRO A 1 191 ? 18.247 0.112 -1.463 1.00 90.94 191 PRO A C 1
ATOM 1558 O O . PRO A 1 191 ? 19.103 -0.354 -2.206 1.00 90.94 191 PRO A O 1
ATOM 1561 N N . TYR A 1 192 ? 17.931 1.405 -1.448 1.00 89.56 192 TYR A N 1
ATOM 1562 C CA . TYR A 1 192 ? 18.519 2.366 -2.365 1.00 89.56 192 TYR A CA 1
ATOM 1563 C C . TYR A 1 192 ? 19.580 3.238 -1.701 1.00 89.56 192 TYR A C 1
ATOM 1565 O O . TYR A 1 192 ? 20.348 3.854 -2.422 1.00 89.56 192 TYR A O 1
ATOM 1573 N N . ALA A 1 193 ? 19.692 3.281 -0.370 1.00 88.81 193 ALA A N 1
ATOM 1574 C CA . ALA A 1 193 ? 20.534 4.236 0.359 1.00 88.81 193 ALA A CA 1
ATOM 1575 C C . ALA A 1 193 ? 21.991 4.351 -0.153 1.00 88.81 193 ALA A C 1
ATOM 1577 O O . ALA A 1 193 ? 22.539 5.452 -0.198 1.00 88.81 193 ALA A O 1
ATOM 1578 N N . SER A 1 194 ? 22.615 3.268 -0.622 1.00 85.62 194 SER A N 1
ATOM 1579 C CA . SER A 1 194 ? 23.966 3.307 -1.211 1.00 85.62 194 SER A CA 1
ATOM 1580 C C . SER A 1 194 ? 24.087 4.100 -2.507 1.00 85.62 194 SER A C 1
ATOM 1582 O O . SER A 1 194 ? 25.145 4.677 -2.769 1.00 85.62 194 SER A O 1
ATOM 1584 N N . ASN A 1 195 ? 23.013 4.167 -3.298 1.00 83.88 195 ASN A N 1
ATOM 1585 C CA . ASN A 1 195 ? 22.955 5.002 -4.493 1.00 83.88 195 ASN A CA 1
ATOM 1586 C C . ASN A 1 195 ? 23.129 6.480 -4.133 1.00 83.88 195 ASN A C 1
ATOM 1588 O O . ASN A 1 195 ? 23.768 7.202 -4.889 1.00 83.88 195 ASN A O 1
ATOM 1592 N N . LEU A 1 196 ? 22.641 6.913 -2.967 1.00 85.00 196 LEU A N 1
ATOM 1593 C CA . LEU A 1 196 ? 22.806 8.280 -2.472 1.00 85.00 196 LEU A CA 1
ATOM 1594 C C . LEU A 1 196 ? 24.177 8.478 -1.822 1.00 85.00 196 LEU A C 1
ATOM 1596 O O . LEU A 1 196 ? 24.792 9.521 -2.012 1.00 85.00 196 LEU A O 1
ATOM 1600 N N . LEU A 1 197 ? 24.648 7.488 -1.057 1.00 84.06 197 LEU A N 1
ATOM 1601 C CA . LEU A 1 197 ? 25.882 7.604 -0.277 1.00 84.06 197 LEU A CA 1
ATOM 1602 C C . LEU A 1 197 ? 27.141 7.694 -1.147 1.00 84.06 197 LEU A C 1
ATOM 1604 O O . LEU A 1 197 ? 28.012 8.506 -0.849 1.00 84.06 197 LEU A O 1
ATOM 1608 N N . TRP A 1 198 ? 27.267 6.853 -2.181 1.00 88.81 198 TRP A N 1
ATOM 1609 C CA . TRP A 1 198 ? 28.510 6.790 -2.963 1.00 88.81 198 TRP A CA 1
ATOM 1610 C C . TRP A 1 198 ? 28.344 6.368 -4.427 1.00 88.81 198 TRP A C 1
ATOM 1612 O O . TRP A 1 198 ? 29.076 6.883 -5.266 1.00 88.81 198 TRP A O 1
ATOM 1622 N N . SER A 1 199 ? 27.383 5.501 -4.768 1.00 90.62 199 SER A N 1
ATOM 1623 C CA . SER A 1 199 ? 27.285 4.946 -6.130 1.00 90.62 199 SER A CA 1
ATOM 1624 C C . SER A 1 199 ? 26.897 6.003 -7.180 1.00 90.62 199 SER A C 1
ATOM 1626 O O . SER A 1 199 ? 27.600 6.138 -8.179 1.00 90.62 199 SER A O 1
ATOM 1628 N N . SER A 1 200 ? 25.881 6.848 -6.940 1.00 89.56 200 SER A N 1
ATOM 1629 C CA . SER A 1 200 ? 25.535 7.929 -7.889 1.00 89.56 200 SER A CA 1
ATOM 1630 C C . SER A 1 200 ? 26.636 8.994 -8.003 1.00 89.56 200 SER A C 1
ATOM 1632 O O . SER A 1 200 ? 26.997 9.325 -9.131 1.00 89.56 200 SER A O 1
ATOM 1634 N N . PRO A 1 201 ? 27.225 9.512 -6.899 1.00 90.12 201 PRO A N 1
ATOM 1635 C CA . PRO A 1 201 ? 28.378 10.411 -6.989 1.00 90.12 201 PRO A CA 1
ATOM 1636 C C . PRO A 1 201 ? 29.556 9.810 -7.764 1.00 90.12 201 PRO A C 1
ATOM 1638 O O . PRO A 1 201 ? 30.132 10.486 -8.612 1.00 90.12 201 PRO A O 1
ATOM 1641 N N . PHE A 1 202 ? 29.887 8.538 -7.519 1.00 91.88 202 PHE A N 1
ATOM 1642 C CA . PHE A 1 202 ? 30.939 7.833 -8.249 1.00 91.88 202 PHE A CA 1
ATOM 1643 C C . PHE A 1 202 ? 30.630 7.762 -9.747 1.00 91.88 202 PHE A C 1
ATOM 1645 O O . PHE A 1 202 ? 31.466 8.163 -10.555 1.00 91.88 202 PHE A O 1
ATOM 1652 N N . GLN A 1 203 ? 29.424 7.318 -10.118 1.00 90.31 203 GLN A N 1
ATOM 1653 C CA . GLN A 1 203 ? 29.014 7.217 -11.518 1.00 90.31 203 GLN A CA 1
ATOM 1654 C C . GLN A 1 203 ? 29.039 8.581 -12.217 1.00 90.31 203 GLN A C 1
ATOM 1656 O O . GLN A 1 203 ? 29.574 8.681 -13.314 1.00 90.31 203 GLN A O 1
ATOM 1661 N N . ILE A 1 204 ? 28.538 9.642 -11.573 1.00 89.12 204 ILE A N 1
ATOM 1662 C CA . ILE A 1 204 ? 28.548 11.004 -12.129 1.00 89.12 204 ILE A CA 1
ATOM 1663 C C . ILE A 1 204 ? 29.987 11.488 -12.350 1.00 89.12 204 ILE A C 1
ATOM 1665 O O . ILE A 1 204 ? 30.333 11.899 -13.458 1.00 89.12 204 ILE A O 1
ATOM 1669 N N . CYS A 1 205 ? 30.842 11.407 -11.327 1.00 90.19 205 CYS A N 1
ATOM 1670 C CA . CYS A 1 205 ? 32.232 11.855 -11.420 1.00 90.19 205 CYS A CA 1
ATOM 1671 C C . CYS A 1 205 ? 33.019 11.069 -12.477 1.00 90.19 205 CYS A C 1
ATOM 1673 O O . CYS A 1 205 ? 33.762 11.662 -13.259 1.00 90.19 205 CYS A O 1
ATOM 1675 N N . PHE A 1 206 ? 32.841 9.747 -12.531 1.00 91.38 206 PHE A N 1
ATOM 1676 C CA . PHE A 1 206 ? 33.537 8.896 -13.491 1.00 91.38 206 PHE A CA 1
ATOM 1677 C C . PHE A 1 206 ? 33.006 9.077 -14.924 1.00 91.38 206 PHE A C 1
ATOM 1679 O O . PHE A 1 206 ? 33.807 9.179 -15.851 1.00 91.38 206 PHE A O 1
ATOM 1686 N N . CYS A 1 207 ? 31.687 9.234 -15.119 1.00 89.50 207 CYS A N 1
ATOM 1687 C CA . CYS A 1 207 ? 31.091 9.631 -16.403 1.00 89.50 207 CYS A CA 1
ATOM 1688 C C . CYS A 1 207 ? 31.698 10.941 -16.916 1.00 89.50 207 CYS A C 1
ATOM 1690 O O . CYS A 1 207 ? 32.113 11.009 -18.070 1.00 89.50 207 CYS A O 1
ATOM 1692 N N . ILE A 1 208 ? 31.761 11.976 -16.071 1.00 88.25 208 ILE A N 1
ATOM 1693 C CA . ILE A 1 208 ? 32.314 13.287 -16.447 1.00 88.25 208 ILE A CA 1
ATOM 1694 C C . ILE A 1 208 ? 33.799 13.164 -16.799 1.00 88.25 208 ILE A C 1
ATOM 1696 O O . ILE A 1 208 ? 34.237 13.741 -17.792 1.00 88.25 208 ILE A O 1
ATOM 1700 N N . PHE A 1 209 ? 34.565 12.384 -16.033 1.00 91.06 209 PHE A N 1
ATOM 1701 C CA . PHE A 1 209 ? 35.971 12.108 -16.330 1.00 91.06 209 PHE A CA 1
ATOM 1702 C C . PHE A 1 209 ? 36.150 11.445 -17.706 1.00 91.06 209 PHE A C 1
ATOM 1704 O O . PHE A 1 209 ? 36.976 11.889 -18.506 1.00 91.06 209 PHE A O 1
ATOM 1711 N N . LEU A 1 210 ? 35.343 10.427 -18.023 1.00 89.75 210 LEU A N 1
ATOM 1712 C CA . LEU A 1 210 ? 35.386 9.763 -19.327 1.00 89.75 210 LEU A CA 1
ATOM 1713 C C . LEU A 1 210 ? 34.930 10.689 -20.463 1.00 89.75 210 LEU A C 1
ATOM 1715 O O . LEU A 1 210 ? 35.581 10.726 -21.505 1.00 89.75 210 LEU A O 1
ATOM 1719 N N . LEU A 1 211 ? 33.878 11.488 -20.261 1.00 88.81 211 LEU A N 1
ATOM 1720 C CA . LEU A 1 211 ? 33.432 12.489 -21.236 1.00 88.81 211 LEU A CA 1
ATOM 1721 C C . LEU A 1 211 ? 34.522 13.532 -21.515 1.00 88.81 211 LEU A C 1
ATOM 1723 O O . LEU A 1 211 ? 34.792 13.835 -22.677 1.00 88.81 211 LEU A O 1
ATOM 1727 N N . TRP A 1 212 ? 35.199 14.027 -20.475 1.00 91.25 212 TRP A N 1
ATOM 1728 C CA . TRP A 1 212 ? 36.337 14.938 -20.615 1.00 91.25 212 TRP A CA 1
ATOM 1729 C C . TRP A 1 212 ? 37.474 14.302 -21.419 1.00 91.25 212 TRP A C 1
ATOM 1731 O O . TRP A 1 212 ? 38.038 14.945 -22.300 1.00 91.25 212 TRP A O 1
ATOM 1741 N N . SER A 1 213 ? 37.783 13.025 -21.170 1.00 89.19 213 SER A N 1
ATOM 1742 C CA . SER A 1 213 ? 38.836 12.316 -21.910 1.00 89.19 213 SER A CA 1
ATOM 1743 C C . SER A 1 213 ? 38.546 12.174 -23.410 1.00 89.19 213 SER A C 1
ATOM 1745 O O . SER A 1 213 ? 39.483 12.060 -24.196 1.00 89.19 213 SER A O 1
ATOM 1747 N N . LYS A 1 214 ? 37.266 12.190 -23.813 1.00 85.50 214 LYS A N 1
ATOM 1748 C CA . LYS A 1 214 ? 36.836 12.006 -25.207 1.00 85.50 214 LYS A CA 1
ATOM 1749 C C . LYS A 1 214 ? 36.601 13.311 -25.956 1.00 85.50 214 LYS A C 1
ATOM 1751 O O . LYS A 1 214 ? 36.991 13.422 -27.110 1.00 85.50 214 LYS A O 1
ATOM 1756 N N . VAL A 1 215 ? 35.965 14.287 -25.312 1.00 88.00 215 VAL A N 1
ATOM 1757 C CA . VAL A 1 215 ? 35.460 15.503 -25.977 1.00 88.00 215 VAL A CA 1
ATOM 1758 C C . VAL A 1 215 ? 36.127 16.778 -25.433 1.00 88.00 215 VAL A C 1
ATOM 1760 O O . VAL A 1 215 ? 35.863 17.887 -25.898 1.00 88.00 215 VAL A O 1
ATOM 1763 N N . GLY A 1 216 ? 37.022 16.650 -24.447 1.00 88.75 216 GLY A N 1
ATOM 1764 C CA . GLY A 1 216 ? 37.760 17.765 -23.858 1.00 88.75 216 GLY A CA 1
ATOM 1765 C C . GLY A 1 216 ? 36.838 18.821 -23.247 1.00 88.75 216 GLY A C 1
ATOM 1766 O O . GLY A 1 216 ? 35.914 18.509 -22.496 1.00 88.75 216 GLY A O 1
ATOM 1767 N N . VAL A 1 217 ? 37.073 20.089 -23.598 1.00 88.81 217 VAL A N 1
ATOM 1768 C CA . VAL A 1 217 ? 36.348 21.254 -23.055 1.00 88.81 217 VAL A CA 1
ATOM 1769 C C . VAL A 1 217 ? 34.843 21.201 -23.343 1.00 88.81 217 VAL A C 1
ATOM 1771 O O . VAL A 1 217 ? 34.053 21.673 -22.528 1.00 88.81 217 VAL A O 1
ATOM 1774 N N . ALA A 1 218 ? 34.416 20.572 -24.439 1.00 89.56 218 ALA A N 1
ATOM 1775 C CA . ALA A 1 218 ? 32.996 20.426 -24.771 1.00 89.56 218 ALA A CA 1
ATOM 1776 C C . ALA A 1 218 ? 32.219 19.554 -23.760 1.00 89.56 218 ALA A C 1
ATOM 1778 O O . ALA A 1 218 ? 31.005 19.704 -23.614 1.00 89.56 218 ALA A O 1
ATOM 1779 N N . ALA A 1 219 ? 32.903 18.725 -22.960 1.00 88.19 219 ALA A N 1
ATOM 1780 C CA . ALA A 1 219 ? 32.279 18.043 -21.825 1.00 88.19 219 ALA A CA 1
ATOM 1781 C C . ALA A 1 219 ? 31.752 19.032 -20.760 1.00 88.19 219 ALA A C 1
ATOM 1783 O O . ALA A 1 219 ? 30.734 18.758 -20.120 1.00 88.19 219 ALA A O 1
ATOM 1784 N N . LEU A 1 220 ? 32.384 20.207 -20.599 1.00 88.62 220 LEU A N 1
ATOM 1785 C CA . LEU A 1 220 ? 31.902 21.257 -19.690 1.00 88.62 220 LEU A CA 1
ATOM 1786 C C . LEU A 1 220 ? 30.599 21.890 -20.168 1.00 88.62 220 LEU A C 1
ATOM 1788 O O . LEU A 1 220 ? 29.811 22.321 -19.333 1.00 88.62 220 LEU A O 1
ATOM 1792 N N . ALA A 1 221 ? 30.355 21.938 -21.479 1.00 90.19 221 ALA A N 1
ATOM 1793 C CA . ALA A 1 221 ? 29.095 22.436 -22.016 1.00 90.19 221 ALA A CA 1
ATOM 1794 C C . ALA A 1 221 ? 27.941 21.505 -21.627 1.00 90.19 221 ALA A C 1
ATOM 1796 O O . ALA A 1 221 ? 26.936 21.969 -21.096 1.00 90.19 221 ALA A O 1
ATOM 1797 N N . GLY A 1 222 ? 28.133 20.188 -21.777 1.00 87.00 222 GLY A N 1
ATOM 1798 C CA . GLY A 1 222 ? 27.183 19.184 -21.291 1.00 87.00 222 GLY A CA 1
ATOM 1799 C C . GLY A 1 222 ? 26.941 19.285 -19.784 1.00 87.00 222 GLY A C 1
ATOM 1800 O O . GLY A 1 222 ? 25.791 19.321 -19.345 1.00 87.00 222 GLY A O 1
ATOM 1801 N N . LEU A 1 223 ? 28.012 19.415 -18.991 1.00 85.44 223 LEU A N 1
ATOM 1802 C CA . LEU A 1 223 ? 27.917 19.620 -17.542 1.00 85.44 223 LEU A CA 1
ATOM 1803 C C . LEU A 1 223 ? 27.167 20.914 -17.188 1.00 85.44 223 LEU A C 1
ATOM 1805 O O . LEU A 1 223 ? 26.314 20.908 -16.304 1.00 85.44 223 LEU A O 1
ATOM 1809 N N . GLY A 1 224 ? 27.448 22.016 -17.886 1.00 87.75 224 GLY A N 1
ATOM 1810 C CA . GLY A 1 224 ? 26.769 23.297 -17.708 1.00 87.75 224 GLY A CA 1
ATOM 1811 C C . GLY A 1 224 ? 25.272 23.192 -17.995 1.00 87.75 224 GLY A C 1
ATOM 1812 O O . GLY A 1 224 ? 24.458 23.622 -17.181 1.00 87.75 224 GLY A O 1
ATOM 1813 N N . THR A 1 225 ? 24.894 22.535 -19.093 1.00 87.88 225 THR A N 1
ATOM 1814 C CA . THR A 1 225 ? 23.491 22.253 -19.424 1.00 87.88 225 THR A CA 1
ATOM 1815 C C . THR A 1 225 ? 22.816 21.411 -18.341 1.00 87.88 225 THR A C 1
ATOM 1817 O O . THR A 1 225 ? 21.705 21.735 -17.925 1.00 87.88 225 THR A O 1
ATOM 1820 N N . MET A 1 226 ? 23.490 20.390 -17.803 1.00 83.06 226 MET A N 1
ATOM 1821 C CA . MET A 1 226 ? 22.965 19.593 -16.686 1.00 83.06 226 MET A CA 1
ATOM 1822 C C . MET A 1 226 ? 22.768 20.421 -15.410 1.00 83.06 226 MET A C 1
ATOM 1824 O O . MET A 1 226 ? 21.727 20.309 -14.760 1.00 83.06 226 MET A O 1
ATOM 1828 N N . LEU A 1 227 ? 23.732 21.283 -15.070 1.00 83.44 227 LEU A N 1
ATOM 1829 C CA . LEU A 1 227 ? 23.651 22.180 -13.913 1.00 83.44 227 LEU A CA 1
ATOM 1830 C C . LEU A 1 227 ? 22.527 23.215 -14.042 1.00 83.44 227 LEU A C 1
ATOM 1832 O O . LEU A 1 227 ? 22.021 23.669 -13.021 1.00 83.44 227 LEU A O 1
ATOM 1836 N N . VAL A 1 228 ? 22.112 23.571 -15.262 1.00 87.19 228 VAL A N 1
ATOM 1837 C CA . VAL A 1 228 ? 20.962 24.455 -15.521 1.00 87.19 228 VAL A CA 1
ATOM 1838 C C . VAL A 1 228 ? 19.637 23.689 -15.484 1.00 87.19 228 VAL A C 1
ATOM 1840 O O . VAL A 1 228 ? 18.663 24.158 -14.893 1.00 87.19 228 VAL A O 1
ATOM 1843 N N . ILE A 1 229 ? 19.592 22.492 -16.072 1.00 83.44 229 ILE A N 1
ATOM 1844 C CA . ILE A 1 229 ? 18.391 21.648 -16.121 1.00 83.44 229 ILE A CA 1
ATOM 1845 C C . ILE A 1 229 ? 18.002 21.146 -14.720 1.00 83.44 229 ILE A C 1
ATOM 1847 O O . ILE A 1 229 ? 16.817 21.080 -14.388 1.00 83.44 229 ILE A O 1
ATOM 1851 N N . MET A 1 230 ? 18.974 20.832 -13.859 1.00 81.62 230 MET A N 1
ATOM 1852 C CA . MET A 1 230 ? 18.713 20.306 -12.515 1.00 81.62 230 MET A CA 1
ATOM 1853 C C . MET A 1 230 ? 17.867 21.261 -11.632 1.00 81.62 230 MET A C 1
ATOM 1855 O O . MET A 1 230 ? 16.845 20.810 -11.109 1.00 81.62 230 MET A O 1
ATOM 1859 N N . PRO A 1 231 ? 18.189 22.563 -11.480 1.00 84.31 231 PRO A N 1
ATOM 1860 C CA . PRO A 1 231 ? 17.336 23.535 -10.792 1.00 84.31 231 PRO A CA 1
ATOM 1861 C C . PRO A 1 231 ? 15.930 23.658 -11.381 1.00 84.31 231 PRO A C 1
ATOM 1863 O O . PRO A 1 231 ? 14.971 23.764 -10.618 1.00 84.31 231 PRO A O 1
ATOM 1866 N N . ILE A 1 232 ? 15.793 23.622 -12.713 1.00 85.81 232 ILE A N 1
ATOM 1867 C CA . ILE A 1 232 ? 14.491 23.699 -13.397 1.00 85.81 232 ILE A CA 1
ATOM 1868 C C . ILE A 1 232 ? 13.635 22.486 -13.020 1.00 85.81 232 ILE A C 1
ATOM 1870 O O . ILE A 1 232 ? 12.475 22.641 -12.639 1.00 85.81 232 ILE A O 1
ATOM 1874 N N . ASN A 1 233 ? 14.227 21.291 -13.028 1.00 80.06 233 ASN A N 1
ATOM 1875 C CA . ASN A 1 233 ? 13.549 20.068 -12.611 1.00 80.06 233 ASN A CA 1
ATOM 1876 C C . ASN A 1 233 ? 13.179 20.089 -11.121 1.00 80.06 233 ASN A C 1
ATOM 1878 O O . ASN A 1 233 ? 12.059 19.721 -10.765 1.00 80.06 233 ASN A O 1
ATOM 1882 N N . LEU A 1 234 ? 14.061 20.588 -10.247 1.00 79.69 234 LEU A N 1
ATOM 1883 C CA . LEU A 1 234 ? 13.759 20.768 -8.820 1.00 79.69 234 LEU A CA 1
ATOM 1884 C C . LEU A 1 234 ? 12.628 21.781 -8.586 1.00 79.69 234 LEU A C 1
ATOM 1886 O O . LEU A 1 234 ? 11.777 21.566 -7.722 1.00 79.69 234 LEU A O 1
ATOM 1890 N N . TRP A 1 235 ? 12.603 22.883 -9.337 1.00 84.62 235 TRP A N 1
ATOM 1891 C CA . TRP A 1 235 ? 11.532 23.878 -9.274 1.00 84.62 235 TRP A CA 1
ATOM 1892 C C . TRP A 1 235 ? 10.199 23.300 -9.766 1.00 84.62 235 TRP A C 1
ATOM 1894 O O . TRP A 1 235 ? 9.197 23.411 -9.058 1.00 84.62 235 TRP A O 1
ATOM 1904 N N . SER A 1 236 ? 10.200 22.606 -10.909 1.00 82.38 236 SER A N 1
ATOM 1905 C CA . SER A 1 236 ? 9.013 21.940 -11.459 1.00 82.38 236 SER A CA 1
ATOM 1906 C C . SER A 1 236 ? 8.458 20.888 -10.495 1.00 82.38 236 SER A C 1
ATOM 1908 O O . SER A 1 236 ? 7.249 20.831 -10.284 1.00 82.38 236 SER A O 1
ATOM 1910 N N . MET A 1 237 ? 9.327 20.094 -9.856 1.00 77.69 237 MET A N 1
ATOM 1911 C CA . MET A 1 237 ? 8.939 19.125 -8.821 1.00 77.69 237 MET A CA 1
ATOM 1912 C C . MET A 1 237 ? 8.256 19.806 -7.630 1.00 77.69 237 MET A C 1
ATOM 1914 O O . MET A 1 237 ? 7.209 19.348 -7.178 1.00 77.69 237 MET A O 1
ATOM 1918 N N . LYS A 1 238 ? 8.804 20.927 -7.142 1.00 82.62 238 LYS A N 1
ATOM 1919 C CA . LYS A 1 238 ? 8.198 21.694 -6.040 1.00 82.62 238 LYS A CA 1
ATOM 1920 C C . LYS A 1 238 ? 6.829 22.254 -6.413 1.00 82.62 238 LYS A C 1
ATOM 1922 O O . LYS A 1 238 ? 5.937 22.284 -5.568 1.00 82.62 238 LYS A O 1
ATOM 1927 N N . GLU A 1 239 ? 6.653 22.726 -7.642 1.00 86.12 239 GLU A N 1
ATOM 1928 C CA . GLU A 1 239 ? 5.358 23.239 -8.088 1.00 86.12 239 GLU A CA 1
ATOM 1929 C C . GLU A 1 239 ? 4.329 22.112 -8.240 1.00 86.12 239 GLU A C 1
ATOM 1931 O O . GLU A 1 239 ? 3.199 22.243 -7.762 1.00 86.12 239 GLU A O 1
ATOM 1936 N N . LEU A 1 240 ? 4.741 20.966 -8.790 1.00 84.38 240 LEU A N 1
ATOM 1937 C CA . LEU A 1 240 ? 3.907 19.769 -8.862 1.00 84.38 240 LEU A CA 1
ATOM 1938 C C . LEU A 1 240 ? 3.479 19.293 -7.463 1.00 84.38 240 LEU A C 1
ATOM 1940 O O . LEU A 1 240 ? 2.303 19.003 -7.251 1.00 84.38 240 LEU A O 1
ATOM 1944 N N . GLU A 1 241 ? 4.389 19.308 -6.482 1.00 83.31 241 GLU A N 1
ATOM 1945 C CA . GLU A 1 241 ? 4.092 18.975 -5.082 1.00 83.31 241 GLU A CA 1
ATOM 1946 C C . GLU A 1 241 ? 3.055 19.934 -4.468 1.00 83.31 241 GLU A C 1
ATOM 1948 O O . GLU A 1 241 ? 2.133 19.501 -3.771 1.00 83.31 241 GLU A O 1
ATOM 1953 N N . LYS A 1 242 ? 3.150 21.245 -4.737 1.00 87.94 242 LYS A N 1
ATOM 1954 C CA . LYS A 1 242 ? 2.148 22.221 -4.267 1.00 87.94 242 LYS A CA 1
ATOM 1955 C C . LYS A 1 242 ? 0.767 21.933 -4.849 1.00 87.94 242 LYS A C 1
ATOM 1957 O O . LYS A 1 242 ? -0.225 22.002 -4.120 1.00 87.94 242 LYS A O 1
ATOM 1962 N N . VAL A 1 243 ? 0.688 21.619 -6.143 1.00 88.69 243 VAL A N 1
ATOM 1963 C CA . VAL A 1 243 ? -0.580 21.268 -6.799 1.00 88.69 243 VAL A CA 1
ATOM 1964 C C . VAL A 1 243 ? -1.120 19.944 -6.260 1.00 88.69 243 VAL A C 1
ATOM 1966 O O . VAL A 1 243 ? -2.312 19.860 -5.972 1.00 88.69 243 VAL A O 1
ATOM 1969 N N . GLN A 1 244 ? -0.260 18.954 -6.010 1.00 85.38 244 GLN A N 1
ATOM 1970 C CA . GLN A 1 244 ? -0.646 17.688 -5.385 1.00 85.38 244 GLN A CA 1
ATOM 1971 C C . GLN A 1 244 ? -1.232 17.891 -3.981 1.00 85.38 244 GLN A C 1
ATOM 1973 O O . GLN A 1 244 ? -2.260 17.300 -3.660 1.00 85.38 244 GLN A O 1
ATOM 1978 N N . LYS A 1 245 ? -0.639 18.766 -3.156 1.00 86.06 245 LYS A N 1
ATOM 1979 C CA . LYS A 1 245 ? -1.181 19.112 -1.827 1.00 86.06 245 LYS A CA 1
ATOM 1980 C C . LYS A 1 245 ? -2.572 19.740 -1.917 1.00 86.06 245 LYS A C 1
ATOM 1982 O O . LYS A 1 245 ? -3.453 19.380 -1.143 1.00 86.06 245 LYS A O 1
ATOM 1987 N N . ARG A 1 246 ? -2.789 20.647 -2.877 1.00 88.88 246 ARG A N 1
ATOM 1988 C CA . ARG A 1 246 ? -4.121 21.228 -3.134 1.00 88.88 246 ARG A CA 1
ATOM 1989 C C . ARG A 1 246 ? -5.121 20.166 -3.591 1.00 88.88 246 ARG A C 1
ATOM 1991 O O . ARG A 1 246 ? -6.249 20.164 -3.118 1.00 88.88 246 ARG A O 1
ATOM 1998 N N . ASN A 1 247 ? -4.694 19.247 -4.457 1.00 88.38 247 ASN A N 1
ATOM 1999 C CA . ASN A 1 247 ? -5.524 18.137 -4.911 1.00 88.38 247 ASN A CA 1
ATOM 2000 C C . ASN A 1 247 ? -5.954 17.221 -3.752 1.00 88.38 247 ASN A C 1
ATOM 2002 O O . ASN A 1 247 ? -7.124 16.867 -3.658 1.00 88.38 247 ASN A O 1
ATOM 2006 N N . MET A 1 248 ? -5.042 16.896 -2.827 1.00 86.81 248 MET A N 1
ATOM 2007 C CA . MET A 1 248 ? -5.384 16.110 -1.633 1.00 86.81 248 MET A CA 1
ATOM 2008 C C . MET A 1 248 ? -6.441 16.795 -0.766 1.00 86.81 248 MET A C 1
ATOM 2010 O O . MET A 1 248 ? -7.341 16.118 -0.290 1.00 86.81 248 MET A O 1
ATOM 2014 N N . LYS A 1 249 ? -6.414 18.129 -0.649 1.00 90.88 249 LYS A N 1
ATOM 2015 C CA . LYS A 1 249 ? -7.448 18.866 0.087 1.00 90.88 249 LYS A CA 1
ATOM 2016 C C . LYS A 1 249 ? -8.850 18.678 -0.519 1.00 90.88 249 LYS A C 1
ATOM 2018 O O . LYS A 1 249 ? -9.771 18.313 0.202 1.00 90.88 249 LYS A O 1
ATOM 2023 N N . HIS A 1 250 ? -9.003 18.869 -1.833 1.00 91.75 250 HIS A N 1
ATOM 2024 C CA . HIS A 1 250 ? -10.294 18.664 -2.512 1.00 91.75 250 HIS A CA 1
ATOM 2025 C C . HIS A 1 250 ? -10.741 17.196 -2.488 1.00 91.75 250 HIS A C 1
ATOM 2027 O O . HIS A 1 250 ? -11.927 16.898 -2.357 1.00 91.75 250 HIS A O 1
ATOM 2033 N N . LYS A 1 251 ? -9.790 16.260 -2.572 1.00 89.88 251 LYS A N 1
ATOM 2034 C CA . LYS A 1 251 ? -10.064 14.827 -2.433 1.00 89.88 251 LYS A CA 1
ATOM 2035 C C . LYS A 1 251 ? -10.581 14.480 -1.034 1.00 89.88 251 LYS A C 1
ATOM 2037 O O . LYS A 1 251 ? -11.560 13.744 -0.930 1.00 89.88 251 LYS A O 1
ATOM 2042 N N . ASP A 1 252 ? -9.975 15.020 0.023 1.00 88.94 252 ASP A N 1
ATOM 2043 C CA . ASP A 1 252 ? -10.429 14.821 1.405 1.00 88.94 252 ASP A CA 1
ATOM 2044 C C . ASP A 1 252 ? -11.831 15.409 1.614 1.00 88.94 252 ASP A C 1
ATOM 2046 O O . ASP A 1 252 ? -12.691 14.760 2.210 1.00 88.94 252 ASP A O 1
ATOM 2050 N N . GLU A 1 253 ? -12.099 16.593 1.054 1.00 93.50 253 GLU A N 1
ATOM 2051 C CA . GLU A 1 253 ? -13.431 17.211 1.040 1.00 93.50 253 GLU A CA 1
ATOM 2052 C C . GLU A 1 253 ? -14.461 16.321 0.320 1.00 93.50 253 GLU A C 1
ATOM 2054 O O . GLU A 1 253 ? -15.550 16.100 0.855 1.00 93.50 253 GLU A O 1
ATOM 2059 N N . ARG A 1 254 ? -14.119 15.726 -0.836 1.00 94.62 254 ARG A N 1
ATOM 2060 C CA . ARG A 1 254 ? -14.999 14.776 -1.546 1.00 94.62 254 ARG A CA 1
ATOM 2061 C C . ARG A 1 254 ? -15.268 13.532 -0.708 1.00 94.62 254 ARG A C 1
ATOM 2063 O O . ARG A 1 254 ? -16.419 13.129 -0.566 1.00 94.62 254 ARG A O 1
ATOM 2070 N N . VAL A 1 255 ? -14.220 12.889 -0.189 1.00 91.88 255 VAL A N 1
ATOM 2071 C CA . VAL A 1 255 ? -14.348 11.655 0.605 1.00 91.88 255 VAL A CA 1
ATOM 2072 C C . VAL A 1 255 ? -15.180 11.916 1.855 1.00 91.88 255 VAL A C 1
ATOM 2074 O O . VAL A 1 255 ? -16.032 11.098 2.196 1.00 91.88 255 VAL A O 1
ATOM 2077 N N . ARG A 1 256 ? -15.007 13.078 2.491 1.00 91.62 256 ARG A N 1
ATOM 2078 C CA . ARG A 1 256 ? -15.845 13.518 3.605 1.00 91.62 256 ARG A CA 1
ATOM 2079 C C . ARG A 1 256 ? -17.302 13.708 3.187 1.00 91.62 256 ARG A C 1
ATOM 2081 O O . ARG A 1 256 ? -18.168 13.143 3.843 1.00 91.62 256 ARG A O 1
ATOM 2088 N N . ALA A 1 257 ? -17.574 14.417 2.091 1.00 93.56 257 ALA A N 1
ATOM 2089 C CA . ALA A 1 257 ? -18.936 14.617 1.590 1.00 93.56 257 ALA A CA 1
ATOM 2090 C C . ALA A 1 257 ? -19.633 13.283 1.263 1.00 93.56 257 ALA A C 1
ATOM 2092 O O . ALA A 1 257 ? -20.787 13.076 1.628 1.00 93.56 257 ALA A O 1
ATOM 2093 N N . VAL A 1 258 ? -18.915 12.339 0.642 1.00 94.75 258 VAL A N 1
ATOM 2094 C CA . VAL A 1 258 ? -19.415 10.977 0.399 1.00 94.75 258 VAL A CA 1
ATOM 2095 C C . VAL A 1 258 ? -19.639 10.230 1.716 1.00 94.75 258 VAL A C 1
ATOM 2097 O O . VAL A 1 258 ? -20.653 9.561 1.866 1.00 94.75 258 VAL A O 1
ATOM 2100 N N . SER A 1 259 ? -18.735 10.344 2.691 1.00 91.81 259 SER A N 1
ATOM 2101 C CA . SER A 1 259 ? -18.895 9.705 4.002 1.00 91.81 259 SER A CA 1
ATOM 2102 C C . SER A 1 259 ? -20.110 10.237 4.763 1.00 91.81 259 SER A C 1
ATOM 2104 O O . SER A 1 259 ? -20.829 9.451 5.374 1.00 91.81 259 SER A O 1
ATOM 2106 N N . GLU A 1 260 ? -20.343 11.549 4.737 1.00 91.56 260 GLU A N 1
ATOM 2107 C CA . GLU A 1 260 ? -21.509 12.191 5.350 1.00 91.56 260 GLU A CA 1
ATOM 2108 C C . GLU A 1 260 ? -22.803 11.740 4.651 1.00 91.56 260 GLU A C 1
ATOM 2110 O O . GLU A 1 260 ? -23.747 11.329 5.328 1.00 91.56 260 GLU A O 1
ATOM 2115 N N . LEU A 1 261 ? -22.809 11.697 3.310 1.00 93.62 261 LEU A N 1
ATOM 2116 C CA . LEU A 1 261 ? -23.925 11.172 2.515 1.00 93.62 261 LEU A CA 1
ATOM 2117 C C . LEU A 1 261 ? -24.231 9.715 2.877 1.00 93.62 261 LEU A C 1
ATOM 2119 O O . LEU A 1 261 ? -25.372 9.379 3.186 1.00 93.62 261 LEU A O 1
ATOM 2123 N N . LEU A 1 262 ? -23.221 8.843 2.869 1.00 90.56 262 LEU A N 1
ATOM 2124 C CA . LEU A 1 262 ? -23.419 7.417 3.113 1.00 90.56 262 LEU A CA 1
ATOM 2125 C C . LEU A 1 262 ? -23.795 7.129 4.577 1.00 90.56 262 LEU A C 1
ATOM 2127 O O . LEU A 1 262 ? -24.646 6.282 4.831 1.00 90.56 262 LEU A O 1
ATOM 2131 N N . SER A 1 263 ? -23.211 7.842 5.547 1.00 86.88 263 SER A N 1
ATOM 2132 C CA . SER A 1 263 ? -23.584 7.704 6.964 1.00 86.88 263 SER A CA 1
ATOM 2133 C C . SER A 1 263 ? -25.015 8.175 7.228 1.00 86.88 263 SER A C 1
ATOM 2135 O O . SER A 1 263 ? -25.673 7.663 8.132 1.00 86.88 263 SER A O 1
ATOM 2137 N N . GLY A 1 264 ? -25.488 9.156 6.456 1.00 89.00 264 GLY A N 1
ATOM 2138 C CA . GLY A 1 264 ? -26.841 9.692 6.522 1.00 89.00 264 GLY A CA 1
ATOM 2139 C C . GLY A 1 264 ? -27.833 9.032 5.564 1.00 89.00 264 GLY A C 1
ATOM 2140 O O . GLY A 1 264 ? -28.969 9.495 5.503 1.00 89.00 264 GLY A O 1
ATOM 2141 N N . ILE A 1 265 ? -27.459 7.973 4.828 1.00 91.25 265 ILE A N 1
ATOM 2142 C CA . ILE A 1 265 ? -28.237 7.493 3.670 1.00 91.25 265 ILE A CA 1
ATOM 2143 C C . ILE A 1 265 ? -29.689 7.157 4.014 1.00 91.25 265 ILE A C 1
ATOM 2145 O O . ILE A 1 265 ? -30.599 7.535 3.284 1.00 91.25 265 ILE A O 1
ATOM 2149 N N . ARG A 1 266 ? -29.930 6.528 5.171 1.00 87.44 266 ARG A N 1
ATOM 2150 C CA . ARG A 1 266 ? -31.283 6.181 5.626 1.00 87.44 266 ARG A CA 1
ATOM 2151 C C . ARG A 1 266 ? -32.144 7.427 5.838 1.00 87.44 266 ARG A C 1
ATOM 2153 O O . ARG A 1 266 ? -33.309 7.431 5.469 1.00 87.44 266 ARG A O 1
ATOM 2160 N N . VAL A 1 267 ? -31.570 8.476 6.424 1.00 90.31 267 VAL A N 1
ATOM 2161 C CA . VAL A 1 267 ? -32.261 9.751 6.659 1.00 90.31 267 VAL A CA 1
ATOM 2162 C C . VAL A 1 267 ? -32.485 10.480 5.337 1.00 90.31 267 VAL A C 1
ATOM 2164 O O . VAL A 1 267 ? -33.584 10.960 5.089 1.00 90.31 267 VAL A O 1
ATOM 2167 N N . LEU A 1 268 ? -31.477 10.509 4.462 1.00 91.38 268 LEU A N 1
ATOM 2168 C CA . LEU A 1 268 ? -31.588 11.141 3.148 1.00 91.38 268 LEU A CA 1
ATOM 2169 C C . LEU A 1 268 ? -32.701 10.511 2.307 1.00 91.38 268 LEU A C 1
ATOM 2171 O O . LEU A 1 268 ? -33.486 11.254 1.728 1.00 91.38 268 LEU A O 1
ATOM 2175 N N . LYS A 1 269 ? -32.817 9.177 2.309 1.00 89.81 269 LYS A N 1
ATOM 2176 C CA . LYS A 1 269 ? -33.897 8.465 1.611 1.00 89.81 269 LYS A CA 1
ATOM 2177 C C . LYS A 1 269 ? -35.274 8.715 2.216 1.00 89.81 269 LYS A C 1
ATOM 2179 O O . LYS A 1 269 ? -36.235 8.926 1.491 1.00 89.81 269 LYS A O 1
ATOM 2184 N N . LEU A 1 270 ? -35.373 8.766 3.547 1.00 88.00 270 LEU A N 1
ATOM 2185 C CA . LEU A 1 270 ? -36.633 9.084 4.233 1.00 88.00 270 LEU A CA 1
ATOM 2186 C C . LEU A 1 270 ? -37.186 10.465 3.853 1.00 88.00 270 LEU A C 1
ATOM 2188 O O . LEU A 1 270 ? -38.399 10.631 3.770 1.00 88.00 270 LEU A O 1
ATOM 2192 N N . PHE A 1 271 ? -36.305 11.444 3.632 1.00 89.62 271 PHE A N 1
ATOM 2193 C CA . PHE A 1 271 ? -36.680 12.810 3.254 1.00 89.62 271 PHE A CA 1
ATOM 2194 C C . PHE A 1 271 ? -36.606 13.085 1.742 1.00 89.62 271 PHE A C 1
ATOM 2196 O O . PHE A 1 271 ? -36.859 14.219 1.335 1.00 89.62 271 PHE A O 1
ATOM 2203 N N . ALA A 1 272 ? -36.261 12.087 0.920 1.00 88.38 272 ALA A N 1
ATOM 2204 C CA . ALA A 1 272 ? -36.009 12.237 -0.517 1.00 88.38 272 ALA A CA 1
ATOM 2205 C C . ALA A 1 272 ? -34.983 13.353 -0.855 1.00 88.38 272 ALA A C 1
ATOM 2207 O O . ALA A 1 272 ? -35.159 14.157 -1.774 1.00 88.38 272 ALA A O 1
ATOM 2208 N N . TRP A 1 273 ? -33.913 13.456 -0.058 1.00 92.69 273 TRP A N 1
ATOM 2209 C CA . TRP A 1 273 ? -32.843 14.460 -0.195 1.00 92.69 273 TRP A CA 1
ATOM 2210 C C . TRP A 1 273 ? -31.629 13.963 -0.988 1.00 92.69 273 TRP A C 1
ATOM 2212 O O . TRP A 1 273 ? -30.563 14.587 -0.970 1.00 92.69 273 TRP A O 1
ATOM 2222 N N . GLU A 1 274 ? -31.753 12.850 -1.705 1.00 90.25 274 GLU A N 1
ATOM 2223 C CA . GLU A 1 274 ? -30.622 12.231 -2.387 1.00 90.25 274 GLU A CA 1
ATOM 2224 C C . GLU A 1 274 ? -30.122 13.058 -3.576 1.00 90.25 274 GLU A C 1
ATOM 2226 O O . GLU A 1 274 ? -28.917 13.104 -3.819 1.00 90.25 274 GLU A O 1
ATOM 2231 N N . GLY A 1 275 ? -31.021 13.751 -4.287 1.00 90.50 275 GLY A N 1
ATOM 2232 C CA . GLY A 1 275 ? -30.670 14.652 -5.391 1.00 90.50 275 GLY A CA 1
ATOM 2233 C C . GLY A 1 275 ? -29.743 15.792 -4.942 1.00 90.50 275 GLY A C 1
ATOM 2234 O O . GLY A 1 275 ? -28.588 15.830 -5.374 1.00 90.50 275 GLY A O 1
ATOM 2235 N N . PRO A 1 276 ? -30.186 16.664 -4.012 1.00 92.56 276 PRO A N 1
ATOM 2236 C CA . PRO A 1 276 ? -29.347 17.730 -3.462 1.00 92.56 276 PRO A CA 1
ATOM 2237 C C . PRO A 1 276 ? -28.035 17.220 -2.844 1.00 92.56 276 PRO A C 1
ATOM 2239 O 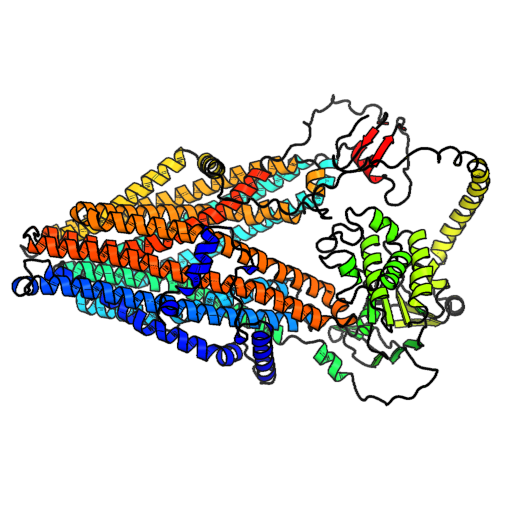O . PRO A 1 276 ? -26.979 17.827 -3.038 1.00 92.56 276 PRO A O 1
ATOM 2242 N N . ALA A 1 277 ? -28.071 16.081 -2.141 1.00 91.19 277 ALA A N 1
ATOM 2243 C CA . ALA A 1 277 ? -26.870 15.467 -1.577 1.00 91.19 277 ALA A CA 1
ATOM 2244 C C . ALA A 1 277 ? -25.891 14.995 -2.672 1.00 91.19 277 ALA A C 1
ATOM 2246 O O . ALA A 1 277 ? -24.683 15.225 -2.567 1.00 91.19 277 ALA A O 1
ATOM 2247 N N . SER A 1 278 ? -26.398 14.391 -3.754 1.00 94.00 278 SER A N 1
ATOM 2248 C CA . SER A 1 278 ? -25.595 13.996 -4.917 1.00 94.00 278 SER A CA 1
ATOM 2249 C C . SER A 1 278 ? -24.944 15.194 -5.596 1.00 94.00 278 SER A C 1
ATOM 2251 O O . SER A 1 278 ? -23.795 15.099 -6.037 1.00 94.00 278 SER A O 1
ATOM 2253 N N . ASP A 1 279 ? -25.673 16.298 -5.737 1.00 94.50 279 ASP A N 1
ATOM 2254 C CA . ASP A 1 279 ? -25.175 17.484 -6.426 1.00 94.50 279 ASP A CA 1
ATOM 2255 C C . ASP A 1 279 ? -24.051 18.150 -5.635 1.00 94.50 279 ASP A C 1
ATOM 2257 O O . ASP A 1 279 ? -23.053 18.565 -6.230 1.00 94.50 279 ASP A O 1
ATOM 2261 N N . LYS A 1 280 ? -24.115 18.116 -4.297 1.00 93.88 280 LYS A N 1
ATOM 2262 C CA . LYS A 1 280 ? -22.999 18.562 -3.455 1.00 93.88 280 LYS A CA 1
ATOM 2263 C C . LYS A 1 280 ? -21.723 17.755 -3.701 1.00 93.88 280 LYS A C 1
ATOM 2265 O O . LYS A 1 280 ? -20.642 18.332 -3.813 1.00 93.88 280 LYS A O 1
ATOM 2270 N N . VAL A 1 281 ? -21.828 16.431 -3.840 1.00 95.81 281 VAL A N 1
ATOM 2271 C CA . VAL A 1 281 ? -20.670 15.574 -4.163 1.00 95.81 281 VAL A CA 1
ATOM 2272 C C . VAL A 1 281 ? -20.123 15.885 -5.562 1.00 95.81 281 VAL A C 1
ATOM 2274 O O . VAL A 1 281 ? -18.905 15.924 -5.755 1.00 95.81 281 VAL A O 1
ATOM 2277 N N . ARG A 1 282 ? -20.998 16.138 -6.544 1.00 95.38 282 ARG A N 1
ATOM 2278 C CA . ARG A 1 282 ? -20.598 16.497 -7.918 1.00 95.38 282 ARG A CA 1
ATOM 2279 C C . ARG A 1 282 ? -19.891 17.849 -7.991 1.00 95.38 282 ARG A C 1
ATOM 2281 O O . ARG A 1 282 ? -18.929 17.969 -8.745 1.00 95.38 282 ARG A O 1
ATOM 2288 N N . GLU A 1 283 ? -20.333 18.832 -7.210 1.00 95.12 283 GLU A N 1
ATOM 2289 C CA . GLU A 1 283 ? -19.704 20.154 -7.114 1.00 95.12 283 GLU A CA 1
ATOM 2290 C C . GLU A 1 283 ? -18.255 20.035 -6.618 1.00 95.12 283 GLU A C 1
ATOM 2292 O O . GLU A 1 283 ? -17.326 20.460 -7.305 1.00 95.12 283 GLU A O 1
ATOM 2297 N N . VAL A 1 284 ? -18.044 19.340 -5.494 1.00 94.81 284 VAL A N 1
ATOM 2298 C CA . VAL A 1 284 ? -16.697 19.107 -4.942 1.00 94.81 284 VAL A CA 1
ATOM 2299 C C . VAL A 1 284 ? -15.829 18.305 -5.920 1.00 94.81 284 VAL A C 1
ATOM 2301 O O . VAL A 1 284 ? -14.647 18.600 -6.112 1.00 94.81 284 VAL A O 1
ATOM 2304 N N . ARG A 1 285 ? -16.413 17.320 -6.617 1.00 95.50 285 ARG A N 1
ATOM 2305 C CA . ARG A 1 285 ? -15.703 16.556 -7.651 1.00 95.50 285 ARG A CA 1
ATOM 2306 C C . ARG A 1 285 ? -15.284 17.426 -8.840 1.00 95.50 285 ARG A C 1
ATOM 2308 O O . ARG A 1 285 ? -14.223 17.185 -9.411 1.00 95.50 285 ARG A O 1
ATOM 2315 N N . ALA A 1 286 ? -16.073 18.423 -9.236 1.00 95.00 286 ALA A N 1
ATOM 2316 C CA . ALA A 1 286 ? -15.706 19.325 -10.327 1.00 95.00 286 ALA A CA 1
ATOM 2317 C C . ALA A 1 286 ? -14.471 20.172 -9.972 1.00 95.00 286 ALA A C 1
ATOM 2319 O O . ALA A 1 286 ? -13.571 20.330 -10.806 1.00 95.00 286 ALA A O 1
ATOM 2320 N N . GLU A 1 287 ? -14.385 20.651 -8.727 1.00 94.19 287 GLU A N 1
ATOM 2321 C CA . GLU A 1 287 ? -13.201 21.347 -8.215 1.00 94.19 287 GLU A CA 1
ATOM 2322 C C . GLU A 1 287 ? -11.972 20.429 -8.197 1.00 94.19 287 GLU A C 1
ATOM 2324 O O . GLU A 1 287 ? -10.919 20.799 -8.728 1.00 94.19 287 GLU A O 1
ATOM 2329 N N . GLU A 1 288 ? -12.123 19.201 -7.692 1.00 94.75 288 GLU A N 1
ATOM 2330 C CA . GLU A 1 288 ? -11.066 18.182 -7.688 1.00 94.75 288 GLU A CA 1
ATOM 2331 C C . GLU A 1 288 ? -10.557 17.891 -9.111 1.00 94.75 288 GLU A C 1
ATOM 2333 O O . GLU A 1 288 ? -9.354 17.939 -9.371 1.00 94.75 288 GLU A O 1
ATOM 2338 N N . VAL A 1 289 ? -11.457 17.673 -10.077 1.00 94.50 289 VAL A N 1
ATOM 2339 C CA . VAL A 1 289 ? -11.094 17.418 -11.484 1.00 94.50 289 VAL A CA 1
ATOM 2340 C C . VAL A 1 289 ? -10.356 18.611 -12.101 1.00 94.50 289 VAL A C 1
ATOM 2342 O O . VAL A 1 289 ? -9.441 18.425 -12.908 1.00 94.50 289 VAL A O 1
ATOM 2345 N N . SER A 1 290 ? -10.698 19.844 -11.718 1.00 92.69 290 SER A N 1
ATOM 2346 C CA . SER A 1 290 ? -9.979 21.038 -12.178 1.00 92.69 290 SER A CA 1
ATOM 2347 C C . SER A 1 290 ? -8.538 21.092 -11.647 1.00 92.69 290 SER A C 1
ATOM 2349 O O . SER A 1 290 ? -7.615 21.456 -12.387 1.00 92.69 290 SER A O 1
ATOM 2351 N N . ALA A 1 291 ? -8.322 20.667 -10.397 1.00 91.56 291 ALA A N 1
ATOM 2352 C CA . ALA A 1 291 ? -7.001 20.556 -9.790 1.00 91.56 291 ALA A CA 1
ATOM 2353 C C . ALA A 1 291 ? -6.189 19.416 -10.427 1.00 91.56 291 ALA A C 1
ATOM 2355 O O . ALA A 1 291 ? -5.037 19.629 -10.811 1.00 91.56 291 ALA A O 1
ATOM 2356 N N . LEU A 1 292 ? -6.809 18.249 -10.634 1.00 92.19 292 LEU A N 1
ATOM 2357 C CA . LEU A 1 292 ? -6.216 17.106 -11.333 1.00 92.19 292 LEU A CA 1
ATOM 2358 C C . LEU A 1 292 ? -5.815 17.444 -12.772 1.00 92.19 292 LEU A C 1
ATOM 2360 O O . LEU A 1 292 ? -4.756 17.022 -13.228 1.00 92.19 292 LEU A O 1
ATOM 2364 N N . ARG A 1 293 ? -6.606 18.255 -13.483 1.00 93.50 293 ARG A N 1
ATOM 2365 C CA . ARG A 1 293 ? -6.249 18.727 -14.829 1.00 93.50 293 ARG A CA 1
ATOM 2366 C C . ARG A 1 293 ? -4.941 19.516 -14.816 1.00 93.50 293 ARG A C 1
ATOM 2368 O O . ARG A 1 293 ? -4.068 19.270 -15.644 1.00 93.50 293 ARG A O 1
ATOM 2375 N N . ARG A 1 294 ? -4.796 20.457 -13.877 1.00 91.69 294 ARG A N 1
ATOM 2376 C CA . ARG A 1 294 ? -3.554 21.232 -13.716 1.00 91.69 294 ARG A CA 1
ATOM 2377 C C . ARG A 1 294 ? -2.385 20.328 -13.335 1.00 91.69 294 ARG A C 1
ATOM 2379 O O . ARG A 1 294 ? -1.299 20.502 -13.875 1.00 91.69 294 ARG A O 1
ATOM 2386 N N . PHE A 1 295 ? -2.619 19.359 -12.451 1.00 91.25 295 PHE A N 1
ATOM 2387 C CA . PHE A 1 295 ? -1.623 18.362 -12.065 1.00 91.25 295 PHE A CA 1
ATOM 2388 C C . PHE A 1 295 ? -1.141 17.542 -13.270 1.00 91.25 295 PHE A C 1
ATOM 2390 O O . PHE A 1 295 ? 0.061 17.438 -13.479 1.00 91.25 295 PHE A O 1
ATOM 2397 N N . GLY A 1 296 ? -2.056 17.038 -14.104 1.00 90.38 296 GLY A N 1
ATOM 2398 C CA . GLY A 1 296 ? -1.722 16.269 -15.306 1.00 90.38 296 GLY A CA 1
ATOM 2399 C C . GLY A 1 296 ? -0.920 17.067 -16.336 1.00 90.38 296 GLY A C 1
ATOM 2400 O O . GLY A 1 296 ? 0.085 16.577 -16.837 1.00 90.38 296 GLY A O 1
ATOM 2401 N N . VAL A 1 297 ? -1.299 18.323 -16.606 1.00 90.62 297 VAL A N 1
ATOM 2402 C CA . VAL A 1 297 ? -0.570 19.188 -17.5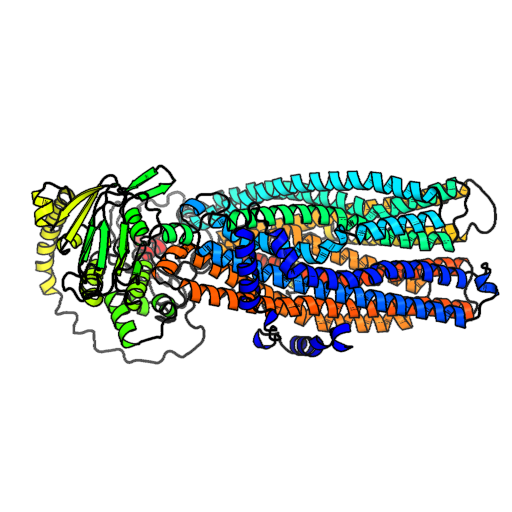59 1.00 90.62 297 VAL A CA 1
ATOM 2403 C C . VAL A 1 297 ? 0.830 19.547 -17.051 1.00 90.62 297 VAL A C 1
ATOM 2405 O O . VAL A 1 297 ? 1.791 19.508 -17.818 1.00 90.62 297 VAL A O 1
ATOM 2408 N N . LEU A 1 298 ? 0.973 19.870 -15.761 1.00 89.69 298 LEU A N 1
ATOM 2409 C CA . LEU A 1 298 ? 2.289 20.109 -15.158 1.00 89.69 298 LEU A CA 1
ATOM 2410 C C . LEU A 1 298 ? 3.137 18.830 -15.115 1.00 89.69 298 LEU A C 1
ATOM 2412 O O . LEU A 1 298 ? 4.346 18.899 -15.318 1.00 89.69 298 LEU A O 1
ATOM 2416 N N . GLY A 1 299 ? 2.507 17.673 -14.896 1.00 89.06 299 GLY A N 1
ATOM 2417 C CA . GLY A 1 299 ? 3.150 16.364 -14.985 1.00 89.06 299 GLY A CA 1
ATOM 2418 C C . GLY A 1 299 ? 3.686 16.073 -16.388 1.00 89.06 299 GLY A C 1
ATOM 2419 O O . GLY A 1 299 ? 4.835 15.668 -16.518 1.00 89.06 299 GLY A O 1
ATOM 2420 N N . ALA A 1 300 ? 2.912 16.367 -17.436 1.00 90.12 300 ALA A N 1
ATOM 2421 C CA . ALA A 1 300 ? 3.356 16.239 -18.827 1.00 90.12 300 ALA A CA 1
ATOM 2422 C C . ALA A 1 300 ? 4.537 17.172 -19.149 1.00 90.12 300 ALA A C 1
ATOM 2424 O O . ALA A 1 300 ? 5.514 16.757 -19.769 1.00 90.12 300 ALA A O 1
ATOM 2425 N N . LEU A 1 301 ? 4.497 18.426 -18.679 1.00 88.44 301 LEU A N 1
ATOM 2426 C CA . LEU A 1 301 ? 5.620 19.361 -18.834 1.00 88.44 301 LEU A CA 1
ATOM 2427 C C . LEU A 1 301 ? 6.897 18.816 -18.178 1.00 88.44 301 LEU A C 1
ATOM 2429 O O . LEU A 1 301 ? 7.979 18.875 -18.760 1.00 88.44 301 LEU A O 1
ATOM 2433 N N . GLN A 1 302 ? 6.761 18.264 -16.975 1.00 85.88 302 GLN A N 1
ATOM 2434 C CA . GLN A 1 302 ? 7.860 17.616 -16.274 1.00 85.88 302 GLN A CA 1
ATOM 2435 C C . GLN A 1 302 ? 8.384 16.385 -17.027 1.00 85.88 302 GLN A C 1
ATOM 2437 O O . GLN A 1 302 ? 9.599 16.233 -17.142 1.00 85.88 302 GLN A O 1
ATOM 2442 N N . GLY A 1 303 ? 7.499 15.530 -17.549 1.00 84.19 303 GLY A N 1
ATOM 2443 C CA . GLY A 1 303 ? 7.876 14.353 -18.337 1.00 84.19 303 GLY A CA 1
ATOM 2444 C C . GLY A 1 303 ? 8.737 14.724 -19.545 1.00 84.19 303 GLY A C 1
ATOM 2445 O O . GLY A 1 303 ? 9.772 14.106 -19.786 1.00 84.19 303 GLY A O 1
ATOM 2446 N N . VAL A 1 304 ? 8.381 15.809 -20.234 1.00 86.19 304 VAL A N 1
ATOM 2447 C CA . VAL A 1 304 ? 9.108 16.317 -21.409 1.00 86.19 304 VAL A CA 1
ATOM 2448 C C . VAL A 1 304 ? 10.462 16.911 -21.051 1.00 86.19 304 VAL A C 1
ATOM 2450 O O . VAL A 1 304 ? 11.445 16.648 -21.746 1.00 86.19 304 VAL A O 1
ATOM 2453 N N . LEU A 1 305 ? 10.549 17.684 -19.962 1.00 83.38 305 LEU A N 1
ATOM 2454 C CA . LEU A 1 305 ? 11.839 18.164 -19.450 1.00 83.38 305 LEU A CA 1
ATOM 2455 C C . LEU A 1 305 ? 12.787 16.987 -19.178 1.00 83.38 305 LEU A C 1
ATOM 2457 O O . LEU A 1 305 ? 13.989 17.078 -19.434 1.00 83.38 305 LEU A O 1
ATOM 2461 N N . TRP A 1 306 ? 12.236 15.862 -18.725 1.00 79.62 306 TRP A N 1
ATOM 2462 C CA . TRP A 1 306 ? 12.984 14.646 -18.447 1.00 79.62 306 TRP A CA 1
ATOM 2463 C C . TRP A 1 306 ? 13.427 13.903 -19.705 1.00 79.62 306 TRP A C 1
ATOM 2465 O O . TRP A 1 306 ? 14.619 13.636 -19.865 1.00 79.62 306 TRP A O 1
ATOM 2475 N N . SER A 1 307 ? 12.498 13.616 -20.622 1.00 80.12 307 SER A N 1
ATOM 2476 C CA . SER A 1 307 ? 12.797 12.896 -21.866 1.00 80.12 307 SER A CA 1
ATOM 2477 C C . SER A 1 307 ? 13.764 13.674 -22.763 1.00 80.12 307 SER A C 1
ATOM 2479 O O . SER A 1 307 ? 14.623 13.084 -23.415 1.00 80.12 307 SER A O 1
ATOM 2481 N N . SER A 1 308 ? 13.696 15.006 -22.731 1.00 82.94 308 SER A N 1
ATOM 2482 C CA . SER A 1 308 ? 14.517 15.880 -23.576 1.00 82.94 308 SER A CA 1
ATOM 2483 C C . SER A 1 308 ? 15.901 16.182 -22.992 1.00 82.94 308 SER A C 1
ATOM 2485 O O . SER A 1 308 ? 16.757 16.708 -23.703 1.00 82.94 308 SER A O 1
ATOM 2487 N N . THR A 1 309 ? 16.164 15.853 -21.717 1.00 83.12 309 THR A N 1
ATOM 2488 C CA . THR A 1 309 ? 17.452 16.155 -21.058 1.00 83.12 309 THR A CA 1
ATOM 2489 C C . THR A 1 309 ? 18.627 15.534 -21.820 1.00 83.12 309 THR A C 1
ATOM 2491 O O . THR A 1 309 ? 19.617 16.217 -22.080 1.00 83.12 309 THR A O 1
ATOM 2494 N N . THR A 1 310 ? 18.501 14.276 -22.249 1.00 82.00 310 THR A N 1
ATOM 2495 C CA . THR A 1 310 ? 19.533 13.570 -23.027 1.00 82.00 310 THR A CA 1
ATOM 2496 C C . THR A 1 310 ? 19.816 14.271 -24.355 1.00 82.00 310 THR A C 1
ATOM 2498 O O . THR A 1 310 ? 20.977 14.499 -24.693 1.00 82.00 310 THR A O 1
ATOM 2501 N N . ALA A 1 311 ? 18.768 14.689 -25.071 1.00 83.94 311 ALA A N 1
ATOM 2502 C CA . ALA A 1 311 ? 18.902 15.372 -26.354 1.00 83.94 311 ALA A CA 1
ATOM 2503 C C . ALA A 1 311 ? 19.565 16.753 -26.214 1.00 83.94 311 ALA A C 1
ATOM 2505 O O . ALA A 1 311 ? 20.433 17.093 -27.019 1.00 83.94 311 ALA A O 1
ATOM 2506 N N . PHE A 1 312 ? 19.214 17.524 -25.175 1.00 86.44 312 PHE A N 1
ATOM 2507 C CA . PHE A 1 312 ? 19.813 18.837 -24.901 1.00 86.44 312 PHE A CA 1
ATOM 2508 C C . PHE A 1 312 ? 21.270 18.749 -24.445 1.00 86.44 312 PHE A C 1
ATOM 2510 O O . PHE A 1 312 ? 22.089 19.580 -24.830 1.00 86.44 312 PHE A O 1
ATOM 2517 N N . VAL A 1 313 ? 21.615 17.746 -23.639 1.00 88.25 313 VAL A N 1
ATOM 2518 C CA . VAL A 1 313 ? 23.005 17.516 -23.229 1.00 88.25 313 VAL A CA 1
ATOM 2519 C C . VAL A 1 313 ? 23.840 17.091 -24.432 1.00 88.25 313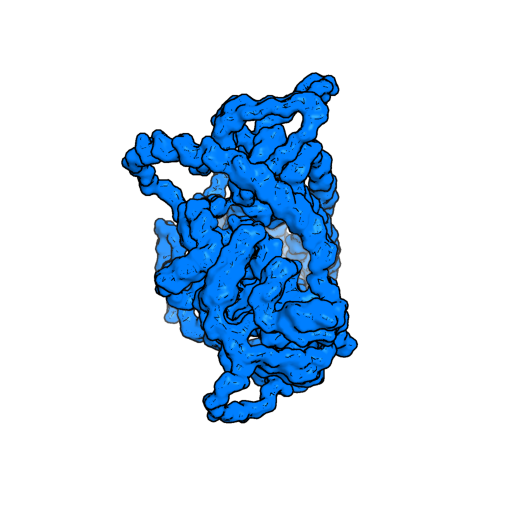 VAL A C 1
ATOM 2521 O O . VAL A 1 313 ? 24.914 17.647 -24.647 1.00 88.25 313 VAL A O 1
ATOM 2524 N N . ALA A 1 314 ? 23.337 16.160 -25.247 1.00 86.19 314 ALA A N 1
ATOM 2525 C CA . ALA A 1 314 ? 23.996 15.760 -26.486 1.00 86.19 314 ALA A CA 1
ATOM 2526 C C . ALA A 1 314 ? 24.172 16.955 -27.439 1.00 86.19 314 ALA A C 1
ATOM 2528 O O . ALA A 1 314 ? 25.258 17.139 -27.980 1.00 86.19 314 ALA A O 1
ATOM 2529 N N . LEU A 1 315 ? 23.158 17.824 -27.560 1.00 87.75 315 LEU A N 1
ATOM 2530 C CA . LEU A 1 315 ? 23.245 19.066 -28.334 1.00 87.75 315 LEU A CA 1
ATOM 2531 C C . LEU A 1 315 ? 24.392 19.960 -27.854 1.00 87.75 315 LEU A C 1
ATOM 2533 O O . LEU A 1 315 ? 25.176 20.448 -28.662 1.00 87.75 315 LEU A O 1
ATOM 2537 N N . ALA A 1 316 ? 24.480 20.186 -26.542 1.00 90.31 316 ALA A N 1
ATOM 2538 C CA . ALA A 1 316 ? 25.494 21.052 -25.956 1.00 90.31 316 ALA A CA 1
ATOM 2539 C C . ALA A 1 316 ? 26.906 20.488 -26.156 1.00 90.31 316 ALA A C 1
ATOM 2541 O O . ALA A 1 316 ? 27.821 21.230 -26.515 1.00 90.31 316 ALA A O 1
ATOM 2542 N N . VAL A 1 317 ? 27.082 19.177 -25.965 1.00 90.25 317 VAL A N 1
ATOM 2543 C CA . VAL A 1 317 ? 28.377 18.507 -26.134 1.00 90.25 317 VAL A CA 1
ATOM 2544 C C . VAL A 1 317 ? 28.794 18.498 -27.604 1.00 90.25 317 VAL A C 1
ATOM 2546 O O . VAL A 1 317 ? 29.876 18.983 -27.922 1.00 90.25 317 VAL A O 1
ATOM 2549 N N . PHE A 1 318 ? 27.946 18.014 -28.514 1.00 87.75 318 PHE A N 1
ATOM 2550 C CA . PHE A 1 318 ? 28.303 17.926 -29.932 1.00 87.75 318 PHE A CA 1
ATOM 2551 C C . PHE A 1 318 ? 28.424 19.305 -30.581 1.00 87.75 318 PHE A C 1
ATOM 2553 O O . PHE A 1 318 ? 29.406 19.554 -31.271 1.00 87.75 318 PHE A O 1
ATOM 2560 N N . GLY A 1 319 ? 27.510 20.234 -30.288 1.00 86.38 319 GLY A N 1
ATOM 2561 C CA . GLY A 1 319 ? 27.552 21.586 -30.846 1.00 86.38 319 GLY A CA 1
ATOM 2562 C C . GLY A 1 319 ? 28.783 22.386 -30.413 1.00 86.38 319 GLY A C 1
ATOM 2563 O O . GLY A 1 319 ? 29.366 23.105 -31.223 1.00 86.38 319 GLY A O 1
ATOM 2564 N N . THR A 1 320 ? 29.229 22.251 -29.157 1.00 88.56 320 THR A N 1
ATOM 2565 C CA . THR A 1 320 ? 30.481 22.898 -28.724 1.00 88.56 320 THR A CA 1
ATOM 2566 C C . THR A 1 320 ? 31.718 22.182 -29.247 1.00 88.56 320 THR A C 1
ATOM 2568 O O . THR A 1 320 ? 32.696 22.843 -29.580 1.00 88.56 320 THR A O 1
ATOM 2571 N N . TYR A 1 321 ? 31.683 20.856 -29.379 1.00 87.00 321 TYR A N 1
ATOM 2572 C CA . TYR A 1 321 ? 32.794 20.091 -29.936 1.00 87.00 321 TYR A CA 1
ATOM 2573 C C . TYR A 1 321 ? 33.068 20.445 -31.400 1.00 87.00 321 TYR A C 1
ATOM 2575 O O . TYR A 1 321 ? 34.214 20.742 -31.746 1.00 87.00 321 TYR A O 1
ATOM 2583 N N . THR A 1 322 ? 32.022 20.511 -32.228 1.00 83.19 322 THR A N 1
ATOM 2584 C CA . THR A 1 322 ? 32.139 20.931 -33.631 1.00 83.19 322 THR A CA 1
ATOM 2585 C C . THR A 1 322 ? 32.412 22.427 -33.760 1.00 83.19 322 THR A C 1
ATOM 2587 O O . THR A 1 322 ? 33.177 22.842 -34.627 1.00 83.19 322 THR A O 1
ATOM 2590 N N . GLY A 1 323 ? 31.867 23.252 -32.857 1.00 81.69 323 GLY A N 1
ATOM 2591 C CA . GLY A 1 323 ? 32.161 24.688 -32.786 1.00 81.69 323 GLY A CA 1
ATOM 2592 C C . GLY A 1 323 ? 33.622 25.013 -32.443 1.00 81.69 323 GLY A C 1
ATOM 2593 O O . GLY A 1 323 ? 34.127 26.055 -32.851 1.00 81.69 323 GLY A O 1
ATOM 2594 N N . LEU A 1 324 ? 34.322 24.113 -31.743 1.00 84.12 324 LEU A N 1
ATOM 2595 C CA . LEU A 1 324 ? 35.767 24.196 -31.485 1.00 84.12 324 LEU A CA 1
ATOM 2596 C C . LEU A 1 324 ? 36.625 23.725 -32.676 1.00 84.12 324 LEU A C 1
ATOM 2598 O O . LEU A 1 324 ? 37.850 23.727 -32.576 1.00 84.12 324 LEU A O 1
ATOM 2602 N N . GLY A 1 325 ? 36.003 23.326 -33.790 1.00 74.12 325 GLY A N 1
ATOM 2603 C CA . GLY A 1 325 ? 36.686 22.858 -34.997 1.00 74.12 325 GLY A CA 1
ATOM 2604 C C . GLY A 1 325 ? 37.106 21.385 -34.963 1.00 74.12 325 GLY A C 1
ATOM 2605 O O . GLY A 1 325 ? 37.851 20.955 -35.843 1.00 74.12 325 GLY A O 1
ATOM 2606 N N . ASN A 1 326 ? 36.649 20.607 -33.973 1.00 79.19 326 ASN A N 1
ATOM 2607 C CA . ASN A 1 326 ? 36.888 19.163 -33.927 1.00 79.19 326 ASN A CA 1
ATOM 2608 C C . ASN A 1 326 ? 35.845 18.409 -34.768 1.00 79.19 326 ASN A C 1
ATOM 2610 O O . ASN A 1 326 ? 34.706 18.855 -34.892 1.00 79.19 326 ASN A O 1
ATOM 2614 N N . ARG A 1 327 ? 36.232 17.256 -35.322 1.00 75.88 327 ARG A N 1
ATOM 2615 C CA . ARG A 1 327 ? 35.390 16.438 -36.214 1.00 75.88 327 ARG A CA 1
ATOM 2616 C C . ARG A 1 327 ? 34.611 15.395 -35.426 1.00 75.88 327 ARG A C 1
ATOM 2618 O O . ARG A 1 327 ? 35.202 14.721 -34.583 1.00 75.88 327 ARG A O 1
ATOM 2625 N N . LEU A 1 328 ? 33.321 15.230 -35.709 1.00 77.81 328 LEU A N 1
ATOM 2626 C CA . LEU A 1 328 ? 32.489 14.255 -35.008 1.00 77.81 328 LEU A CA 1
ATOM 2627 C C . LEU A 1 328 ? 32.644 12.863 -35.641 1.00 77.81 328 LEU A C 1
ATOM 2629 O O . LEU A 1 328 ? 31.881 12.478 -36.519 1.00 77.81 328 LEU A O 1
ATOM 2633 N N . SER A 1 329 ? 33.624 12.086 -35.179 1.00 77.69 329 SER A N 1
ATOM 2634 C CA . SER A 1 329 ? 33.842 10.713 -35.648 1.00 77.69 329 SER A CA 1
ATOM 2635 C C . SER A 1 329 ? 32.955 9.683 -34.931 1.00 77.69 329 SER A C 1
ATOM 2637 O O . SER A 1 329 ? 32.457 9.905 -33.820 1.00 77.69 329 SER A O 1
ATOM 2639 N N . LEU A 1 330 ? 32.771 8.514 -35.557 1.00 73.44 330 LEU A N 1
ATOM 2640 C CA . LEU A 1 330 ? 31.933 7.422 -35.039 1.00 73.44 330 LEU A CA 1
ATOM 2641 C C . LEU A 1 330 ? 32.424 6.877 -33.685 1.00 73.44 330 LEU A C 1
ATOM 2643 O O . LEU A 1 330 ? 31.616 6.542 -32.816 1.00 73.44 330 LEU A O 1
ATOM 2647 N N . ASP A 1 331 ? 33.740 6.832 -33.477 1.00 73.00 331 ASP A N 1
ATOM 2648 C CA . ASP A 1 331 ? 34.389 6.383 -32.240 1.00 73.00 331 ASP A CA 1
ATOM 2649 C C . ASP A 1 331 ? 34.304 7.409 -31.091 1.00 73.00 331 ASP A C 1
ATOM 2651 O O . ASP A 1 331 ? 34.589 7.066 -29.939 1.00 73.00 331 ASP A O 1
ATOM 2655 N N . VAL A 1 332 ? 33.863 8.640 -31.381 1.00 82.12 332 VAL A N 1
ATOM 2656 C CA . VAL A 1 332 ? 33.554 9.679 -30.388 1.00 82.12 332 VAL A CA 1
ATOM 2657 C C . VAL A 1 332 ? 32.045 9.761 -30.145 1.00 82.12 332 VAL A C 1
ATOM 2659 O O . VAL A 1 332 ? 31.613 9.735 -28.992 1.00 82.12 332 VAL A O 1
ATOM 2662 N N . ALA A 1 333 ? 31.224 9.799 -31.199 1.00 82.44 333 ALA A N 1
ATOM 2663 C CA . ALA A 1 333 ? 29.783 10.038 -31.099 1.00 82.44 333 ALA A CA 1
ATOM 2664 C C . ALA A 1 333 ? 29.036 8.973 -30.269 1.00 82.44 333 ALA A C 1
ATOM 2666 O O . ALA A 1 333 ? 28.315 9.319 -29.328 1.00 82.44 333 ALA A O 1
ATOM 2667 N N . PHE A 1 334 ? 29.219 7.678 -30.561 1.00 81.94 334 PHE A N 1
ATOM 2668 C CA . PHE A 1 334 ? 28.466 6.607 -29.885 1.00 81.94 334 PHE A CA 1
ATOM 2669 C C . PHE A 1 334 ? 28.892 6.352 -28.431 1.00 81.94 334 PHE A C 1
ATOM 2671 O O . PHE A 1 334 ? 28.007 6.186 -27.580 1.00 81.94 334 PHE A O 1
ATOM 2678 N N . PRO A 1 335 ? 30.194 6.355 -28.078 1.00 84.62 335 PRO A N 1
ATOM 2679 C CA . PRO A 1 335 ? 30.599 6.249 -26.678 1.00 84.62 335 PRO A CA 1
ATOM 2680 C C . PRO A 1 335 ? 30.132 7.445 -25.848 1.00 84.62 335 PRO A C 1
ATOM 2682 O O . PRO A 1 335 ? 29.668 7.249 -24.727 1.00 84.62 335 PRO A O 1
ATOM 2685 N N . VAL A 1 336 ? 30.178 8.666 -26.396 1.00 87.19 336 VAL A N 1
ATOM 2686 C CA . VAL A 1 336 ? 29.649 9.868 -25.727 1.00 87.19 336 VAL A CA 1
ATOM 2687 C C . VAL A 1 336 ? 28.143 9.752 -25.514 1.00 87.19 336 VAL A C 1
ATOM 2689 O O . VAL A 1 336 ? 27.677 9.972 -24.398 1.00 87.19 336 VAL A O 1
ATOM 2692 N N . LEU A 1 337 ? 27.387 9.328 -26.531 1.00 83.50 337 LEU A N 1
ATOM 2693 C CA . LEU A 1 337 ? 25.945 9.097 -26.409 1.00 83.50 337 LEU A CA 1
ATOM 2694 C C . LEU A 1 337 ? 25.630 8.048 -25.328 1.00 83.50 337 LEU A C 1
ATOM 2696 O O . LEU A 1 337 ? 24.774 8.273 -24.475 1.00 83.50 337 LEU A O 1
ATOM 2700 N N . SER A 1 338 ? 26.378 6.941 -25.300 1.00 83.75 338 SER A N 1
ATOM 2701 C CA . SER A 1 338 ? 26.233 5.885 -24.287 1.00 83.75 338 SER A CA 1
ATOM 2702 C C . SER A 1 338 ? 26.568 6.378 -22.872 1.00 83.75 338 SER A C 1
ATOM 2704 O O . SER A 1 338 ? 25.870 6.038 -21.918 1.00 83.75 338 SER A O 1
ATOM 2706 N N . LEU A 1 339 ? 27.603 7.213 -22.718 1.00 87.19 339 LEU A N 1
ATOM 2707 C CA . LEU A 1 339 ? 27.966 7.831 -21.436 1.00 87.19 339 LEU A CA 1
ATOM 2708 C C . LEU A 1 339 ? 26.899 8.819 -20.947 1.00 87.19 339 LEU A C 1
ATOM 2710 O O . LEU A 1 339 ? 26.622 8.856 -19.748 1.00 87.19 339 LEU A O 1
ATOM 2714 N N . ILE A 1 340 ? 26.278 9.585 -21.854 1.00 86.06 340 ILE A N 1
ATOM 2715 C CA . ILE A 1 340 ? 25.152 10.473 -21.526 1.00 86.06 340 ILE A CA 1
ATOM 2716 C C . ILE A 1 340 ? 23.944 9.646 -21.052 1.00 86.06 340 ILE A C 1
ATOM 2718 O O . ILE A 1 340 ? 23.337 9.998 -20.040 1.00 86.06 340 ILE A O 1
ATOM 2722 N N . ILE A 1 341 ? 23.635 8.523 -21.714 1.00 82.06 341 ILE A N 1
ATOM 2723 C CA . ILE A 1 341 ? 22.556 7.604 -21.301 1.00 82.06 341 ILE A CA 1
ATOM 2724 C C . ILE A 1 341 ? 22.824 7.025 -19.902 1.00 82.06 341 ILE A C 1
ATOM 2726 O O . ILE A 1 341 ? 21.929 7.019 -19.058 1.00 82.06 341 ILE A O 1
ATOM 2730 N N . ILE A 1 342 ? 24.057 6.590 -19.608 1.00 84.19 342 ILE A N 1
ATOM 2731 C CA . ILE A 1 342 ? 24.425 6.099 -18.265 1.00 84.19 342 ILE A CA 1
ATOM 2732 C C . ILE A 1 342 ? 24.247 7.200 -17.213 1.00 84.19 342 ILE A C 1
ATOM 2734 O O . ILE A 1 342 ? 23.733 6.939 -16.126 1.00 84.19 342 ILE A O 1
ATOM 2738 N N . LEU A 1 343 ? 24.627 8.438 -17.539 1.00 84.12 343 LEU A N 1
ATOM 2739 C CA . LEU A 1 343 ? 24.548 9.582 -16.632 1.00 84.12 343 LEU A CA 1
ATOM 2740 C C . LEU A 1 343 ? 23.100 10.008 -16.317 1.00 84.12 343 LEU A C 1
ATOM 2742 O O . LEU A 1 343 ? 22.843 10.598 -15.266 1.00 84.12 343 LEU A O 1
ATOM 2746 N N . GLN A 1 344 ? 22.139 9.665 -17.178 1.00 78.88 344 GLN A N 1
ATOM 2747 C CA . GLN A 1 344 ? 20.725 9.997 -16.998 1.00 78.88 344 GLN A CA 1
ATOM 2748 C C . GLN A 1 344 ? 20.115 9.350 -15.745 1.00 78.88 344 GLN A C 1
ATOM 2750 O O . GLN A 1 344 ? 19.377 10.014 -15.011 1.00 78.88 344 GLN A O 1
ATOM 2755 N N . PHE A 1 345 ? 20.411 8.074 -15.472 1.00 80.56 345 PHE A N 1
ATOM 2756 C CA . PHE A 1 345 ? 19.801 7.350 -14.349 1.00 80.56 345 PHE A CA 1
ATOM 2757 C C . PHE A 1 345 ? 20.194 7.933 -12.974 1.00 80.56 345 PHE A C 1
ATOM 2759 O O . PHE A 1 345 ? 19.287 8.256 -12.200 1.00 80.56 345 PHE A O 1
ATOM 2766 N N . PRO A 1 346 ? 21.486 8.158 -12.656 1.00 83.62 346 PRO A N 1
ATOM 2767 C CA . PRO A 1 346 ? 21.900 8.801 -11.406 1.00 83.62 346 PRO A CA 1
ATOM 2768 C C . PRO A 1 346 ? 21.281 10.181 -11.208 1.00 83.62 346 PRO A C 1
ATOM 2770 O O . PRO A 1 346 ? 20.769 10.476 -10.130 1.00 83.62 346 PRO A O 1
ATOM 2773 N N . LEU A 1 347 ? 21.270 11.011 -12.256 1.00 78.25 347 LEU A N 1
ATOM 2774 C CA . LEU A 1 347 ? 20.667 12.345 -12.205 1.00 78.25 347 LEU A CA 1
ATOM 2775 C C . LEU A 1 347 ? 19.158 12.280 -11.970 1.00 78.25 347 LEU A C 1
ATOM 2777 O O . LEU A 1 347 ? 18.598 13.142 -11.292 1.00 78.25 347 LEU A O 1
ATOM 2781 N N . THR A 1 348 ? 18.517 11.234 -12.490 1.00 75.12 348 THR A N 1
ATOM 2782 C CA . THR A 1 348 ? 17.078 11.038 -12.361 1.00 75.12 348 THR A CA 1
ATOM 2783 C C . THR A 1 348 ? 16.665 10.615 -10.959 1.00 75.12 348 THR A C 1
ATOM 2785 O O . THR A 1 348 ? 15.687 11.108 -10.395 1.00 75.12 348 THR A O 1
ATOM 2788 N N . VAL A 1 349 ? 17.411 9.675 -10.390 1.00 77.75 349 VAL A N 1
ATOM 2789 C CA . VAL A 1 349 ? 17.071 9.029 -9.123 1.00 77.75 349 VAL A CA 1
ATOM 2790 C C . VAL A 1 349 ? 17.470 9.897 -7.926 1.00 77.75 349 VAL A C 1
ATOM 2792 O O . VAL A 1 349 ? 16.789 9.878 -6.900 1.00 77.75 349 VAL A O 1
ATOM 2795 N N . LEU A 1 350 ? 18.518 10.715 -8.053 1.00 80.69 350 LEU A N 1
ATOM 2796 C CA . LEU A 1 350 ? 19.080 11.501 -6.952 1.00 80.69 350 LEU A CA 1
ATOM 2797 C C . LEU A 1 350 ? 18.072 12.452 -6.265 1.00 80.69 350 LEU A C 1
ATOM 2799 O O . LEU A 1 350 ? 18.000 12.409 -5.036 1.00 80.69 350 LEU A O 1
ATOM 2803 N N . PRO A 1 351 ? 17.226 13.239 -6.967 1.00 76.88 351 PRO A N 1
ATOM 2804 C CA . PRO A 1 351 ? 16.209 14.073 -6.317 1.00 76.88 351 PRO A CA 1
ATOM 2805 C C . PRO A 1 351 ? 15.200 13.268 -5.485 1.00 76.88 351 PRO A C 1
ATOM 2807 O O . PRO A 1 351 ? 14.912 13.622 -4.338 1.00 76.88 351 PRO A O 1
ATOM 2810 N N . TRP A 1 352 ? 14.696 12.158 -6.036 1.00 80.50 352 TRP A N 1
ATOM 2811 C CA . TRP A 1 352 ? 13.782 11.256 -5.331 1.00 80.50 352 TRP A CA 1
ATOM 2812 C C . TRP A 1 352 ? 14.450 10.632 -4.101 1.00 80.50 352 TRP A C 1
ATOM 2814 O O . TRP A 1 352 ? 13.837 10.536 -3.035 1.00 80.50 352 TRP A O 1
ATOM 2824 N N . MET A 1 353 ? 15.727 10.270 -4.210 1.00 84.12 353 MET A N 1
ATOM 2825 C CA . MET A 1 353 ? 16.505 9.739 -3.095 1.00 84.12 353 MET A CA 1
ATOM 2826 C C . MET A 1 353 ? 16.738 10.760 -1.989 1.00 84.12 353 MET A C 1
ATOM 2828 O O . MET A 1 353 ? 16.618 10.410 -0.817 1.00 84.12 353 MET A O 1
ATOM 2832 N N . CYS A 1 354 ? 17.028 12.017 -2.332 1.00 83.00 354 CYS A N 1
ATOM 2833 C CA . CYS A 1 354 ? 17.130 13.094 -1.351 1.00 83.00 354 CYS A CA 1
ATOM 2834 C C . CYS A 1 354 ? 15.803 13.274 -0.600 1.00 83.00 354 CYS A C 1
ATOM 2836 O O . CYS A 1 354 ? 15.795 13.348 0.628 1.00 83.00 354 CYS A O 1
ATOM 2838 N N . MET A 1 355 ? 14.675 13.273 -1.317 1.00 82.19 355 MET A N 1
ATOM 2839 C CA . MET A 1 355 ? 13.346 13.373 -0.703 1.00 82.19 355 MET A CA 1
ATOM 2840 C C . MET A 1 355 ? 13.020 12.160 0.184 1.00 82.19 355 MET A C 1
ATOM 2842 O O . MET A 1 355 ? 12.474 12.302 1.284 1.00 82.19 355 MET A O 1
ATOM 2846 N N . SER A 1 356 ? 13.411 10.963 -0.254 1.00 85.44 356 SER A N 1
ATOM 2847 C CA . SER A 1 356 ? 13.256 9.724 0.514 1.00 85.44 356 SER A CA 1
ATOM 2848 C C . SER A 1 356 ? 14.135 9.718 1.767 1.00 85.44 356 SER A C 1
ATOM 2850 O O . SER A 1 356 ? 13.672 9.306 2.826 1.00 85.44 356 SER A O 1
ATOM 2852 N N . ALA A 1 357 ? 15.354 10.263 1.701 1.00 88.88 357 ALA A N 1
ATOM 2853 C CA . ALA A 1 357 ? 16.241 10.423 2.854 1.00 88.88 357 ALA A CA 1
ATOM 2854 C C . ALA A 1 357 ? 15.677 11.410 3.890 1.00 88.88 357 ALA A C 1
ATOM 2856 O O . ALA A 1 357 ? 15.746 11.160 5.096 1.00 88.88 357 ALA A O 1
ATOM 2857 N N . VAL A 1 358 ? 15.075 12.516 3.435 1.00 87.44 358 VAL A N 1
ATOM 2858 C CA . VAL A 1 358 ? 14.366 13.460 4.316 1.00 87.44 358 VAL A CA 1
ATOM 2859 C C . VAL A 1 358 ? 13.190 12.764 5.000 1.00 87.44 358 VAL A C 1
ATOM 2861 O O . VAL A 1 358 ? 13.055 12.849 6.221 1.00 87.44 358 VAL A O 1
ATOM 2864 N N . SER A 1 359 ? 12.381 12.023 4.240 1.00 85.50 359 SER A N 1
ATOM 2865 C CA . SER A 1 359 ? 11.237 11.271 4.772 1.00 85.50 359 SER A CA 1
ATOM 2866 C C . SER A 1 359 ? 11.673 10.211 5.786 1.00 85.50 359 SER A C 1
ATOM 2868 O O . SER A 1 359 ? 11.113 10.146 6.878 1.00 85.50 359 SER A O 1
ATOM 2870 N N . PHE A 1 360 ? 12.729 9.453 5.478 1.00 91.12 360 PHE A N 1
ATOM 2871 C CA . PHE A 1 360 ? 13.371 8.505 6.389 1.00 91.12 360 PHE A CA 1
ATOM 2872 C C . PHE A 1 360 ? 13.809 9.187 7.691 1.00 91.12 360 PHE A C 1
ATOM 2874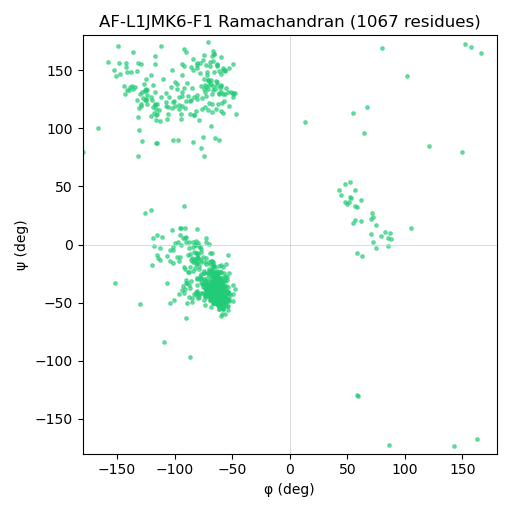 O O . PHE A 1 360 ? 13.494 8.704 8.776 1.00 91.12 360 PHE A O 1
ATOM 2881 N N . SER A 1 361 ? 14.469 10.347 7.607 1.00 90.50 361 SER A N 1
ATOM 2882 C CA . SER A 1 361 ? 14.909 11.112 8.781 1.00 90.50 361 SER A CA 1
ATOM 2883 C C . SER A 1 361 ? 13.735 11.564 9.657 1.00 90.50 361 SER A C 1
ATOM 2885 O O . SER A 1 361 ? 13.802 11.462 10.883 1.00 90.50 361 SER A O 1
ATOM 2887 N N . ILE A 1 362 ? 12.638 12.028 9.049 1.00 89.75 362 ILE A N 1
ATOM 2888 C CA . ILE A 1 362 ? 11.423 12.444 9.767 1.00 89.75 362 ILE A CA 1
ATOM 2889 C C . ILE A 1 362 ? 10.772 11.246 10.468 1.00 89.75 362 ILE A C 1
ATOM 2891 O O . ILE A 1 362 ? 10.503 11.318 11.668 1.00 89.75 362 ILE A O 1
ATOM 2895 N N . SER A 1 363 ? 10.571 10.137 9.753 1.00 92.94 363 SER A N 1
ATOM 2896 C CA . SER A 1 363 ? 9.998 8.903 10.302 1.00 92.94 363 SER A CA 1
ATOM 2897 C C . SER A 1 363 ? 10.854 8.346 11.445 1.00 92.94 363 SER A C 1
ATOM 2899 O O . SER A 1 363 ? 10.328 7.992 12.498 1.00 92.94 363 SER A O 1
ATOM 2901 N N . LEU A 1 364 ? 12.182 8.360 11.300 1.00 92.50 364 LEU A N 1
ATOM 2902 C CA . LEU A 1 364 ? 13.105 7.904 12.338 1.00 92.50 364 LEU A CA 1
ATOM 2903 C C . LEU A 1 364 ? 13.057 8.790 13.590 1.00 92.50 364 LEU A C 1
ATOM 2905 O O . LEU A 1 364 ? 13.071 8.276 14.709 1.00 92.50 364 LEU A O 1
ATOM 2909 N N . LYS A 1 365 ? 12.966 10.117 13.420 1.00 90.88 365 LYS A N 1
ATOM 2910 C CA . LYS A 1 365 ? 12.789 11.061 14.535 1.00 90.88 365 LYS A CA 1
ATOM 2911 C C . LYS A 1 365 ? 11.464 10.835 15.258 1.00 90.88 365 LYS A C 1
ATOM 2913 O O . LYS A 1 365 ? 11.463 10.822 16.487 1.00 90.88 365 LYS A O 1
ATOM 2918 N N . ARG A 1 366 ? 10.367 10.622 14.523 1.00 90.94 366 ARG A N 1
ATOM 2919 C CA . ARG A 1 366 ? 9.043 10.359 15.105 1.00 90.94 366 ARG A CA 1
ATOM 2920 C C . ARG A 1 366 ? 9.032 9.060 15.908 1.00 90.94 366 ARG A C 1
ATOM 2922 O O . ARG A 1 366 ? 8.680 9.096 17.084 1.00 90.94 366 ARG A O 1
ATOM 2929 N N . ILE A 1 367 ? 9.522 7.957 15.331 1.00 92.62 367 ILE A N 1
ATOM 2930 C CA . ILE A 1 367 ? 9.644 6.673 16.041 1.00 92.62 367 ILE A CA 1
ATOM 2931 C C . ILE A 1 367 ? 10.551 6.836 17.264 1.00 92.62 367 ILE A C 1
ATOM 2933 O O . ILE A 1 367 ? 10.188 6.426 18.361 1.00 92.62 367 ILE A O 1
ATOM 2937 N N . SER A 1 368 ? 11.705 7.496 17.128 1.00 92.31 368 SER A N 1
ATOM 2938 C CA . SER A 1 368 ? 12.613 7.700 18.260 1.00 92.31 368 SER A CA 1
ATOM 2939 C C . SER A 1 368 ? 11.995 8.539 19.384 1.00 92.31 368 SER A C 1
ATOM 2941 O O . SER A 1 368 ? 12.279 8.253 20.547 1.00 92.31 368 SER A O 1
ATOM 2943 N N . LYS A 1 369 ? 11.179 9.555 19.072 1.00 89.75 369 LYS A N 1
ATOM 2944 C CA . LYS A 1 369 ? 10.446 10.349 20.069 1.00 89.75 369 LYS A CA 1
ATOM 2945 C C . LYS A 1 369 ? 9.379 9.498 20.761 1.00 89.75 369 LYS A C 1
ATOM 2947 O O . LYS A 1 369 ? 9.352 9.454 21.986 1.00 89.75 369 LYS A O 1
ATOM 2952 N N . PHE A 1 370 ? 8.589 8.751 19.994 1.00 91.88 370 PHE A N 1
ATOM 2953 C CA . PHE A 1 370 ? 7.577 7.832 20.518 1.00 91.88 370 PHE A CA 1
ATOM 2954 C C . PHE A 1 370 ? 8.162 6.765 21.453 1.00 91.88 370 PHE A C 1
ATOM 2956 O O . PHE A 1 370 ? 7.638 6.517 22.536 1.00 91.88 370 PHE A O 1
ATOM 2963 N N . LEU A 1 371 ? 9.297 6.162 21.094 1.00 90.06 371 LEU A N 1
ATOM 2964 C CA . LEU A 1 371 ? 9.945 5.155 21.939 1.00 90.06 371 LEU A CA 1
ATOM 2965 C C . LEU A 1 371 ? 10.442 5.725 23.279 1.00 90.06 371 LEU A C 1
ATOM 2967 O O . LEU A 1 371 ? 10.525 4.982 24.261 1.00 90.06 371 LEU A O 1
ATOM 2971 N N . LYS A 1 372 ? 10.734 7.032 23.335 1.00 87.62 372 LYS A N 1
ATOM 2972 C CA . LYS A 1 372 ? 11.123 7.762 24.554 1.00 87.62 372 LYS A CA 1
ATOM 2973 C C . LYS A 1 372 ? 9.931 8.229 25.392 1.00 87.62 372 LYS A C 1
ATOM 2975 O O . LYS A 1 372 ? 10.136 8.588 26.546 1.00 87.62 372 LYS A O 1
ATOM 2980 N N . ALA A 1 373 ? 8.717 8.226 24.839 1.00 85.44 373 ALA A N 1
ATOM 2981 C CA . ALA A 1 373 ? 7.518 8.625 25.568 1.00 85.44 373 ALA A CA 1
ATOM 2982 C C . ALA A 1 373 ? 7.323 7.756 26.821 1.00 85.44 373 ALA A C 1
ATOM 2984 O O . ALA A 1 373 ? 7.735 6.592 26.859 1.00 85.44 373 ALA A O 1
ATOM 2985 N N . GLN A 1 374 ? 6.717 8.315 27.865 1.00 78.81 374 GLN A N 1
ATOM 2986 C CA . GLN A 1 374 ? 6.629 7.658 29.168 1.00 78.81 374 GLN A CA 1
ATOM 2987 C C . GLN A 1 374 ? 5.846 6.335 29.089 1.00 78.81 374 GLN A C 1
ATOM 2989 O O . GLN A 1 374 ? 4.734 6.283 28.558 1.00 78.81 374 GLN A O 1
ATOM 2994 N N . SER A 1 375 ? 6.423 5.255 29.626 1.00 77.81 375 SER A N 1
ATOM 2995 C CA . SER A 1 375 ? 5.735 3.966 29.736 1.00 77.81 375 SER A CA 1
ATOM 2996 C C . SER A 1 375 ? 5.019 3.826 31.082 1.00 77.81 375 SER A C 1
ATOM 2998 O O . SER A 1 375 ? 5.412 4.416 32.090 1.00 77.81 375 SER A O 1
ATOM 3000 N N . LEU A 1 376 ? 3.962 3.017 31.103 1.00 70.88 376 LEU A N 1
ATOM 3001 C CA . LEU A 1 376 ? 3.204 2.686 32.312 1.00 70.88 376 LEU A CA 1
ATOM 3002 C C . LEU A 1 376 ? 4.034 1.870 33.317 1.00 70.88 376 LEU A C 1
ATOM 3004 O O . LEU A 1 376 ? 3.878 2.029 34.526 1.00 70.88 376 LEU A O 1
ATOM 3008 N N . HIS A 1 377 ? 4.952 1.032 32.827 1.00 59.09 377 HIS A N 1
ATOM 3009 C CA . HIS A 1 377 ? 5.842 0.229 33.668 1.00 59.09 377 HIS A CA 1
ATOM 3010 C C . HIS A 1 377 ? 6.811 1.110 34.478 1.00 59.09 377 HIS A C 1
ATOM 3012 O O . HIS A 1 377 ? 7.035 0.853 35.660 1.00 59.09 377 HIS A O 1
ATOM 3018 N N . ASP A 1 378 ? 7.310 2.201 33.888 1.00 49.78 378 ASP A N 1
ATOM 3019 C CA . ASP A 1 378 ? 8.170 3.170 34.585 1.00 49.78 378 ASP A CA 1
ATOM 3020 C C . ASP A 1 378 ? 7.416 3.935 35.686 1.00 49.78 378 ASP A C 1
ATOM 3022 O O . ASP A 1 378 ? 7.999 4.273 36.718 1.00 49.78 378 ASP A O 1
ATOM 3026 N N . ALA A 1 379 ? 6.112 4.172 35.495 1.00 47.56 379 ALA A N 1
ATOM 3027 C CA . ALA A 1 379 ? 5.243 4.782 36.501 1.00 47.56 379 ALA A CA 1
ATOM 3028 C C . ALA A 1 379 ? 4.917 3.810 37.652 1.00 47.56 379 ALA A C 1
ATOM 3030 O O . ALA A 1 379 ? 4.980 4.198 38.815 1.00 47.56 379 ALA A O 1
ATOM 3031 N N . ARG A 1 380 ? 4.648 2.529 37.347 1.00 52.38 380 ARG A N 1
ATOM 3032 C CA . ARG A 1 380 ? 4.338 1.485 38.346 1.00 52.38 380 ARG A CA 1
ATOM 3033 C C . ARG A 1 380 ? 5.559 1.036 39.162 1.00 52.38 380 ARG A C 1
ATOM 3035 O O . ARG A 1 380 ? 5.413 0.718 40.339 1.00 52.38 380 ARG A O 1
ATOM 3042 N N . ARG A 1 381 ? 6.773 1.041 38.590 1.00 40.28 381 ARG A N 1
ATOM 3043 C CA . ARG A 1 381 ? 8.012 0.614 39.281 1.00 40.28 381 ARG A CA 1
ATOM 3044 C C . ARG A 1 381 ? 8.434 1.548 40.424 1.00 40.28 381 ARG A C 1
ATOM 3046 O O . ARG A 1 381 ? 9.112 1.100 41.338 1.00 40.28 381 ARG A O 1
ATOM 3053 N N . LYS A 1 382 ? 8.005 2.815 40.415 1.00 41.16 382 LYS A N 1
ATOM 3054 C CA . LYS A 1 382 ? 8.206 3.752 41.538 1.00 41.16 382 LYS A CA 1
ATOM 3055 C C . LYS A 1 382 ? 7.245 3.528 42.718 1.00 41.16 382 LYS A C 1
ATOM 3057 O O . LYS A 1 382 ? 7.408 4.188 43.735 1.00 41.16 382 LYS A O 1
ATOM 3062 N N . LEU A 1 383 ? 6.261 2.632 42.586 1.00 42.19 383 LEU A N 1
ATOM 3063 C CA . LEU A 1 383 ? 5.137 2.497 43.525 1.00 42.19 383 LEU A CA 1
ATOM 3064 C C . LEU A 1 383 ? 5.092 1.157 44.279 1.00 42.19 383 LEU A C 1
ATOM 3066 O O . LEU A 1 383 ? 4.306 1.022 45.210 1.00 42.19 383 LEU A O 1
ATOM 3070 N N . ARG A 1 384 ? 5.919 0.169 43.913 1.00 40.19 384 ARG A N 1
ATOM 3071 C CA . ARG A 1 384 ? 6.065 -1.081 44.678 1.00 40.19 384 ARG A CA 1
ATOM 3072 C C . ARG A 1 384 ? 7.279 -0.983 45.605 1.00 40.19 384 ARG A C 1
ATOM 3074 O O . ARG A 1 384 ? 8.384 -1.329 45.199 1.00 40.19 384 ARG A O 1
ATOM 3081 N N . SER A 1 385 ? 7.072 -0.494 46.824 1.00 32.81 385 SER A N 1
ATOM 3082 C CA . SER A 1 385 ? 7.964 -0.769 47.955 1.00 32.81 385 SER A CA 1
ATOM 3083 C C . SER A 1 385 ? 7.427 -1.980 48.716 1.00 32.81 385 SER A C 1
ATOM 3085 O O . SER A 1 385 ? 6.302 -1.925 49.200 1.00 32.81 385 SER A O 1
ATOM 3087 N N . GLU A 1 386 ? 8.264 -3.016 48.754 1.00 34.91 386 GLU A N 1
ATOM 3088 C CA . GLU A 1 386 ? 8.332 -4.145 49.694 1.00 34.91 386 GLU A CA 1
ATOM 3089 C C . GLU A 1 386 ? 7.067 -4.999 49.906 1.00 34.91 386 GLU A C 1
ATOM 3091 O O . GLU A 1 386 ? 6.044 -4.581 50.439 1.00 34.91 386 GLU A O 1
ATOM 3096 N N . GLU A 1 387 ? 7.198 -6.248 49.452 1.00 36.97 387 GLU A N 1
ATOM 3097 C CA . GLU A 1 387 ? 6.384 -7.400 49.824 1.00 36.97 387 GLU A CA 1
ATOM 3098 C C . GLU A 1 387 ? 6.453 -7.595 51.346 1.00 36.97 387 GLU A C 1
ATOM 3100 O O . GLU A 1 387 ? 7.542 -7.759 51.893 1.00 36.97 387 GLU A O 1
ATOM 3105 N N . GLU A 1 388 ? 5.304 -7.605 52.025 1.00 35.78 388 GLU A N 1
ATOM 3106 C CA . GLU A 1 388 ? 5.189 -8.273 53.321 1.00 35.78 388 GLU A CA 1
ATOM 3107 C C . GLU A 1 388 ? 4.614 -9.672 53.101 1.00 35.78 388 GLU A C 1
ATOM 3109 O O . GLU A 1 388 ? 3.592 -9.863 52.433 1.00 35.78 388 GLU A O 1
ATOM 3114 N N . ASP A 1 389 ? 5.359 -10.633 53.640 1.00 34.78 389 ASP A N 1
ATOM 3115 C CA . ASP A 1 389 ? 5.161 -12.069 53.568 1.00 34.78 389 ASP A CA 1
ATOM 3116 C C . ASP A 1 389 ? 3.765 -12.531 53.998 1.00 34.78 389 ASP A C 1
ATOM 3118 O O . ASP A 1 389 ? 3.087 -11.953 54.851 1.00 34.78 389 ASP A O 1
ATOM 3122 N N . GLY A 1 390 ? 3.375 -13.662 53.411 1.00 43.91 390 GLY A N 1
ATOM 3123 C CA . GLY A 1 390 ? 2.117 -14.340 53.660 1.00 43.91 390 GLY A CA 1
ATOM 3124 C C . GLY A 1 390 ? 1.859 -14.622 55.139 1.00 43.91 390 GLY A C 1
ATOM 3125 O O . GLY A 1 390 ? 2.541 -15.422 55.775 1.00 43.91 390 GLY A O 1
ATOM 3126 N N . SER A 1 391 ? 0.768 -14.054 55.642 1.00 37.19 391 SER A N 1
ATOM 3127 C CA . SER A 1 391 ? 0.020 -14.620 56.758 1.00 37.19 391 SER A CA 1
ATOM 3128 C C . SER A 1 391 ? -1.440 -14.809 56.344 1.00 37.19 391 SER A C 1
ATOM 3130 O O . SER A 1 391 ? -2.057 -13.979 55.676 1.00 37.19 391 SER A O 1
ATOM 3132 N N . SER A 1 392 ? -1.967 -15.985 56.666 1.00 41.72 392 SER A N 1
ATOM 3133 C CA . SER A 1 392 ? -3.347 -16.398 56.441 1.00 41.72 392 SER A CA 1
ATOM 3134 C C . SER A 1 392 ? -4.253 -15.751 57.491 1.00 41.72 392 SER A C 1
ATOM 3136 O O . SER A 1 392 ? -4.537 -16.372 58.515 1.00 41.72 392 SER A O 1
ATOM 3138 N N . ASP A 1 393 ? -4.663 -14.506 57.248 1.00 48.62 393 ASP A N 1
ATOM 3139 C CA . ASP A 1 393 ? -5.574 -13.751 58.116 1.00 48.62 393 ASP A CA 1
ATOM 3140 C 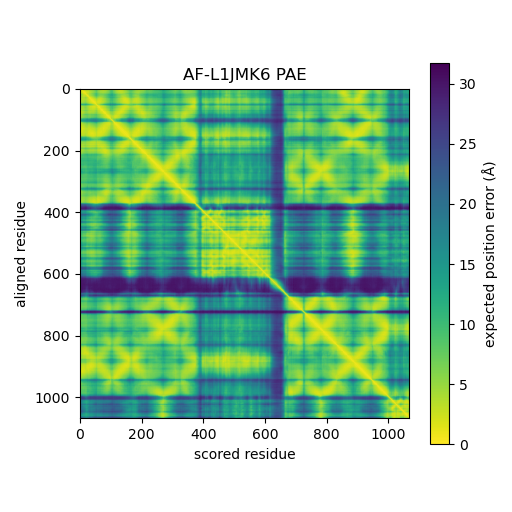C . ASP A 1 393 ? -7.006 -13.720 57.521 1.00 48.62 393 ASP A C 1
ATOM 3142 O O . ASP A 1 393 ? -7.151 -13.499 56.313 1.00 48.62 393 ASP A O 1
ATOM 3146 N N . PRO A 1 394 ? -8.082 -13.944 58.305 1.00 48.78 394 PRO A N 1
ATOM 3147 C CA . PRO A 1 394 ? -9.472 -13.893 57.828 1.00 48.78 394 PRO A CA 1
ATOM 3148 C C . PRO A 1 394 ? -9.960 -12.497 57.398 1.00 48.78 394 PRO A C 1
ATOM 3150 O O . PRO A 1 394 ? -10.973 -12.402 56.708 1.00 48.78 394 PRO A O 1
ATOM 3153 N N . ASP A 1 395 ? -9.245 -11.425 57.753 1.00 57.91 395 ASP A N 1
ATOM 3154 C CA . ASP A 1 395 ? -9.523 -10.035 57.344 1.00 57.91 395 ASP A CA 1
ATOM 3155 C C . ASP A 1 395 ? -8.776 -9.636 56.047 1.00 57.91 395 ASP A C 1
ATOM 3157 O O . ASP A 1 395 ? -8.374 -8.486 55.845 1.00 57.91 395 ASP A O 1
ATOM 3161 N N . ARG A 1 396 ? -8.588 -10.592 55.127 1.00 70.75 396 ARG A N 1
ATOM 3162 C CA . ARG A 1 396 ? -7.856 -10.388 53.867 1.00 70.75 396 ARG A CA 1
ATOM 3163 C C . ARG A 1 396 ? -8.581 -9.374 52.963 1.00 70.75 396 ARG A C 1
ATOM 3165 O O . ARG A 1 396 ? -9.711 -9.589 52.515 1.00 70.75 396 ARG A O 1
ATOM 3172 N N . LEU A 1 397 ? -7.926 -8.246 52.685 1.00 78.12 397 LEU A N 1
ATOM 3173 C CA . LEU A 1 397 ? -8.441 -7.192 51.805 1.00 78.12 397 LEU A CA 1
ATOM 3174 C C . LEU A 1 397 ? -8.074 -7.481 50.347 1.00 78.12 397 LEU A C 1
ATOM 3176 O O . LEU A 1 397 ? -6.903 -7.580 50.001 1.00 78.12 397 LEU A O 1
ATOM 3180 N N . SER A 1 398 ? -9.076 -7.558 49.477 1.00 81.06 398 SER A N 1
ATOM 3181 C CA . SER A 1 398 ? -8.886 -7.756 48.033 1.00 81.06 398 SER A CA 1
ATOM 3182 C C . SER A 1 398 ? -8.397 -6.494 47.306 1.00 81.06 398 SER A C 1
ATOM 3184 O O . SER A 1 398 ? -7.605 -6.592 46.366 1.00 81.06 398 SER A O 1
ATOM 3186 N N . LEU A 1 399 ? -8.833 -5.315 47.765 1.00 85.56 399 LEU A N 1
ATOM 3187 C CA . LEU A 1 399 ? -8.385 -4.000 47.303 1.00 85.56 399 LEU A CA 1
ATOM 3188 C C . LEU A 1 399 ? -8.235 -3.065 48.505 1.00 85.56 399 LEU A C 1
ATOM 3190 O O . LEU A 1 399 ? -9.152 -2.930 49.321 1.00 85.56 399 LEU A O 1
ATOM 3194 N N . GLN A 1 400 ? -7.111 -2.359 48.558 1.00 87.81 400 GLN A N 1
ATOM 3195 C CA . GLN A 1 400 ? -6.887 -1.280 49.506 1.00 87.81 400 GLN A CA 1
ATOM 3196 C C . GLN A 1 400 ? -6.328 -0.053 48.782 1.00 87.81 400 GLN A C 1
ATOM 3198 O O . GLN A 1 400 ? -5.303 -0.108 48.108 1.00 87.81 400 GLN A O 1
ATOM 3203 N N . VAL A 1 401 ? -7.024 1.068 48.937 1.00 87.38 401 VAL A N 1
ATOM 3204 C CA . VAL A 1 401 ? -6.613 2.392 48.470 1.00 87.38 401 VAL A CA 1
ATOM 3205 C C . VAL A 1 401 ? -6.409 3.250 49.712 1.00 87.38 401 VAL A C 1
ATOM 3207 O O . VAL A 1 401 ? -7.343 3.407 50.497 1.00 87.38 401 VAL A O 1
ATOM 3210 N N . ASN A 1 402 ? -5.202 3.777 49.912 1.00 87.56 402 ASN A N 1
ATOM 3211 C CA . ASN A 1 402 ? -4.836 4.547 51.102 1.00 87.56 402 ASN A CA 1
ATOM 3212 C C . ASN A 1 402 ? -4.485 5.990 50.719 1.00 87.56 402 ASN A C 1
ATOM 3214 O O . ASN A 1 402 ? -3.405 6.227 50.173 1.00 87.56 402 ASN A O 1
ATOM 3218 N N . ASN A 1 403 ? -5.378 6.937 51.038 1.00 87.94 403 ASN A N 1
ATOM 3219 C CA . ASN A 1 403 ? -5.228 8.386 50.823 1.00 87.94 403 ASN A CA 1
ATOM 3220 C C . ASN A 1 403 ? -4.627 8.728 49.449 1.00 87.94 403 ASN A C 1
ATOM 3222 O O . ASN A 1 403 ? -3.666 9.494 49.335 1.00 87.94 403 ASN A O 1
ATOM 3226 N N . ALA A 1 404 ? -5.166 8.096 48.407 1.00 86.31 404 ALA A N 1
ATOM 3227 C CA . ALA A 1 404 ? -4.638 8.200 47.063 1.00 86.31 404 ALA A CA 1
ATOM 3228 C C . ALA A 1 404 ? -5.148 9.467 46.368 1.00 86.31 404 ALA A C 1
ATOM 3230 O O . ALA A 1 404 ? -6.358 9.682 46.250 1.00 86.31 404 ALA A O 1
ATOM 3231 N N . THR A 1 405 ? -4.215 10.266 45.854 1.00 86.88 405 THR A N 1
ATOM 3232 C CA . THR A 1 405 ? -4.499 11.419 44.990 1.00 86.88 405 THR A CA 1
ATOM 3233 C C . THR A 1 405 ? -3.988 11.115 43.589 1.00 86.88 405 THR A C 1
ATOM 3235 O O . THR A 1 405 ? -2.836 10.710 43.407 1.00 86.88 405 THR A O 1
ATOM 3238 N N . MET A 1 406 ? -4.863 11.271 42.598 1.00 85.06 406 MET A N 1
ATOM 3239 C CA . MET A 1 406 ? -4.664 10.770 41.237 1.00 85.06 406 MET A CA 1
ATOM 3240 C C . MET A 1 406 ? -4.809 11.902 40.225 1.00 85.06 406 MET A C 1
ATOM 3242 O O . MET A 1 406 ? -5.682 12.771 40.351 1.00 85.06 406 MET A O 1
ATOM 3246 N N . GLU A 1 407 ? -3.973 11.866 39.193 1.00 80.94 407 GLU A N 1
ATOM 3247 C CA . GLU A 1 407 ? -3.895 12.918 38.183 1.00 80.94 407 GLU A CA 1
ATOM 3248 C C . GLU A 1 407 ? -3.855 12.338 36.760 1.00 80.94 407 GLU A C 1
ATOM 3250 O O . GLU A 1 407 ? -3.143 11.373 36.479 1.00 80.94 407 GLU A O 1
ATOM 3255 N N . TRP A 1 408 ? -4.641 12.928 35.850 1.00 74.19 408 TRP A N 1
ATOM 3256 C CA . TRP A 1 408 ? -4.596 12.600 34.412 1.00 74.19 408 TRP A CA 1
ATOM 3257 C C . TRP A 1 408 ? -3.444 13.305 33.696 1.00 74.19 408 TRP A C 1
ATOM 3259 O O . TRP A 1 408 ? -2.962 12.825 32.674 1.00 74.19 408 TRP A O 1
ATOM 3269 N N . LEU A 1 409 ? -3.054 14.469 34.208 1.00 73.88 409 LEU A N 1
ATOM 3270 C CA . LEU A 1 409 ? -1.988 15.330 33.716 1.00 73.88 409 LEU A CA 1
ATOM 3271 C C . LEU A 1 409 ? -1.208 15.828 34.934 1.00 73.88 409 LEU A C 1
ATOM 3273 O O . LEU A 1 409 ? -1.841 16.041 35.971 1.00 73.88 409 LEU A O 1
ATOM 3277 N N . PRO A 1 410 ? 0.107 16.074 34.806 1.00 68.19 410 PRO A N 1
ATOM 3278 C CA . PRO A 1 410 ? 0.873 16.716 35.866 1.00 68.19 410 PRO A CA 1
ATOM 3279 C C . PRO A 1 410 ? 0.153 17.986 36.345 1.00 68.19 410 PRO A C 1
ATOM 3281 O O . PRO A 1 410 ? -0.279 18.796 35.520 1.00 68.19 410 PRO A O 1
ATOM 3284 N N . ASP A 1 411 ? -0.027 18.118 37.659 1.00 69.62 411 ASP A N 1
ATOM 3285 C CA . ASP A 1 411 ? -0.658 19.265 38.335 1.00 69.62 411 ASP A CA 1
ATOM 3286 C C . ASP A 1 411 ? -2.181 19.421 38.135 1.00 69.62 411 ASP A C 1
ATOM 3288 O O . ASP A 1 411 ? -2.772 20.412 38.575 1.00 69.62 411 ASP A O 1
ATOM 3292 N N . ARG A 1 412 ? -2.863 18.434 37.534 1.00 79.00 412 ARG A N 1
ATOM 3293 C CA . ARG A 1 412 ? -4.336 18.378 37.479 1.00 79.00 412 ARG A CA 1
ATOM 3294 C C . ARG A 1 412 ? -4.877 17.177 38.241 1.00 79.00 412 ARG A C 1
ATOM 3296 O O . ARG A 1 412 ? -5.167 16.122 37.675 1.00 79.00 412 ARG A O 1
ATOM 3303 N N . GLU A 1 413 ? -5.077 17.393 39.535 1.00 81.69 413 GLU A N 1
ATOM 3304 C CA . GLU A 1 413 ? -5.717 16.433 40.431 1.00 81.69 413 GLU A CA 1
ATOM 3305 C C . GLU A 1 413 ? -7.191 16.258 40.070 1.00 81.69 413 GLU A C 1
ATOM 3307 O O . GLU A 1 413 ? -7.966 17.219 40.096 1.00 81.69 413 GLU A O 1
ATOM 3312 N N . VAL A 1 414 ? -7.568 15.022 39.751 1.00 84.06 414 VAL A N 1
ATOM 3313 C CA . VAL A 1 414 ? -8.950 14.662 39.403 1.00 84.06 414 VAL A CA 1
ATOM 3314 C C . VAL A 1 414 ? -9.615 13.892 40.532 1.00 84.06 414 VAL A C 1
ATOM 3316 O O . VAL A 1 414 ? -10.809 14.064 40.751 1.00 84.06 414 VAL A O 1
ATOM 3319 N N . LEU A 1 415 ? -8.846 13.091 41.272 1.00 88.31 415 LEU A N 1
ATOM 3320 C CA . LEU A 1 415 ? -9.302 12.412 42.480 1.00 88.31 415 LEU A CA 1
ATOM 3321 C C . LEU A 1 415 ? -8.390 12.793 43.643 1.00 88.31 415 LEU A C 1
ATOM 3323 O O . LEU A 1 415 ? -7.170 12.777 43.482 1.00 88.31 415 LEU A O 1
ATOM 3327 N N . ARG A 1 416 ? -8.972 13.147 44.791 1.00 90.06 416 ARG A N 1
ATOM 3328 C CA . ARG A 1 416 ? -8.241 13.650 45.964 1.00 90.06 416 ARG A CA 1
ATOM 3329 C C . ARG A 1 416 ? -8.578 12.837 47.203 1.00 90.06 416 ARG A C 1
ATOM 3331 O O . ARG A 1 416 ? -9.757 12.651 47.496 1.00 90.06 416 ARG A O 1
ATOM 3338 N N . ASP A 1 417 ? -7.540 12.428 47.929 1.00 88.19 417 ASP A N 1
ATOM 3339 C CA . ASP A 1 417 ? -7.640 11.817 49.260 1.00 88.19 417 ASP A CA 1
ATOM 3340 C C . ASP A 1 417 ? -8.593 10.606 49.308 1.00 88.19 417 ASP A C 1
ATOM 3342 O O . ASP A 1 417 ? -9.367 10.423 50.247 1.00 88.19 417 ASP A O 1
ATOM 3346 N N . ILE A 1 418 ? -8.563 9.773 48.264 1.00 90.81 418 ILE A N 1
ATOM 3347 C CA . ILE A 1 418 ? -9.441 8.608 48.148 1.00 90.81 418 ILE A CA 1
ATOM 3348 C C . ILE A 1 418 ? -8.928 7.494 49.063 1.00 90.81 418 ILE A C 1
ATOM 3350 O O . ILE A 1 418 ? -7.777 7.073 48.946 1.00 90.81 418 ILE A O 1
ATOM 3354 N N . SER A 1 419 ? -9.797 6.979 49.931 1.00 90.62 419 SER A N 1
ATOM 3355 C CA . SER A 1 419 ? -9.511 5.831 50.794 1.00 90.62 419 SER A CA 1
ATOM 3356 C C . SER A 1 419 ? -10.622 4.793 50.680 1.00 90.62 419 SER A C 1
ATOM 3358 O O . SER A 1 419 ? -11.775 5.095 50.963 1.00 90.62 419 SER A O 1
ATOM 3360 N N . ILE A 1 420 ? -10.281 3.578 50.241 1.00 90.25 420 ILE A N 1
ATOM 3361 C CA . ILE A 1 420 ? -11.231 2.487 49.967 1.00 90.25 420 ILE A CA 1
ATOM 3362 C C . ILE A 1 420 ? -10.657 1.187 50.523 1.00 90.25 420 ILE A C 1
ATOM 3364 O O . ILE A 1 420 ? -9.479 0.891 50.325 1.00 90.25 420 ILE A O 1
ATOM 3368 N N . ARG A 1 421 ? -11.489 0.387 51.192 1.00 88.31 421 ARG A N 1
ATOM 3369 C CA . ARG A 1 421 ? -11.131 -0.962 51.649 1.00 88.31 421 ARG A CA 1
ATOM 3370 C C . ARG A 1 421 ? -12.201 -1.946 51.200 1.00 88.31 421 ARG A C 1
ATOM 3372 O O . ARG A 1 421 ? -13.359 -1.795 51.574 1.00 88.31 421 ARG A O 1
ATOM 3379 N N . LEU A 1 422 ? -11.809 -2.948 50.419 1.00 87.88 422 LEU A N 1
ATOM 3380 C CA . LEU A 1 422 ? -12.698 -3.995 49.921 1.00 87.88 422 LEU A CA 1
ATOM 3381 C C . LEU A 1 422 ? -12.267 -5.352 50.475 1.00 87.88 422 LEU A C 1
ATOM 3383 O O . LEU A 1 422 ? -11.178 -5.838 50.165 1.00 87.88 422 LEU A O 1
ATOM 3387 N N . ARG A 1 423 ? -13.135 -5.983 51.267 1.00 86.12 423 ARG A N 1
ATOM 3388 C CA . ARG A 1 423 ? -12.927 -7.356 51.754 1.00 86.12 423 ARG A CA 1
ATOM 3389 C C . ARG A 1 423 ? -13.037 -8.359 50.608 1.00 86.12 423 ARG A C 1
ATOM 3391 O O . ARG A 1 423 ? -13.706 -8.081 49.614 1.00 86.12 423 ARG A O 1
ATOM 3398 N N . ASP A 1 424 ? -12.374 -9.500 50.741 1.00 84.31 424 ASP A N 1
ATOM 3399 C CA . ASP A 1 424 ? -12.490 -10.577 49.758 1.00 84.31 424 ASP A CA 1
ATOM 3400 C C . ASP A 1 424 ? -13.946 -11.072 49.616 1.00 84.31 424 ASP A C 1
ATOM 3402 O O . ASP A 1 424 ? -14.678 -11.179 50.601 1.00 84.31 424 ASP A O 1
ATOM 3406 N N . GLY A 1 425 ? -14.398 -11.298 48.379 1.00 83.94 425 GLY A N 1
ATOM 3407 C CA . GLY A 1 425 ? -15.766 -11.735 48.058 1.00 83.94 425 GLY A CA 1
ATOM 3408 C C . GLY A 1 425 ? -16.870 -10.664 48.159 1.00 83.94 425 GLY A C 1
ATOM 3409 O O . GLY A 1 425 ? -18.033 -10.948 47.848 1.00 83.94 425 GLY A O 1
ATOM 3410 N N . ALA A 1 426 ? -16.549 -9.434 48.576 1.00 88.62 426 ALA A N 1
ATOM 3411 C CA . ALA A 1 426 ? -17.536 -8.371 48.776 1.00 88.62 426 ALA A CA 1
ATOM 3412 C C . ALA A 1 426 ? -17.941 -7.661 47.467 1.00 88.62 426 ALA A C 1
ATOM 3414 O O . ALA A 1 426 ? -17.154 -7.558 46.524 1.00 88.62 426 ALA A O 1
ATOM 3415 N N . LEU A 1 427 ? -19.172 -7.132 47.436 1.00 91.00 427 LEU A N 1
ATOM 3416 C CA . LEU A 1 427 ? -19.682 -6.258 46.373 1.00 91.00 427 LEU A CA 1
ATOM 3417 C C . LEU A 1 427 ? -19.658 -4.799 46.843 1.00 91.00 427 LEU A C 1
ATOM 3419 O O . LEU A 1 427 ? -20.354 -4.447 47.794 1.00 91.00 427 LEU A O 1
ATOM 3423 N N . LEU A 1 428 ? -18.881 -3.966 46.155 1.00 92.00 428 LEU A N 1
ATOM 3424 C CA . LEU A 1 428 ? -18.832 -2.519 46.347 1.00 92.00 428 LEU A CA 1
ATOM 3425 C C . LEU A 1 428 ? -19.514 -1.815 45.172 1.00 92.00 428 LEU A C 1
ATOM 3427 O O . LEU A 1 428 ? -19.086 -1.976 44.029 1.00 92.00 428 LEU A O 1
ATOM 3431 N N . ALA A 1 429 ? -20.526 -1.000 45.457 1.00 91.75 429 ALA A N 1
ATOM 3432 C CA . ALA A 1 429 ? -21.156 -0.127 44.474 1.00 91.75 429 ALA A CA 1
ATOM 3433 C C . ALA A 1 429 ? -20.598 1.303 44.558 1.00 91.75 429 ALA A C 1
ATOM 3435 O O . ALA A 1 429 ? -20.397 1.839 45.647 1.00 91.75 429 ALA A O 1
ATOM 3436 N N . ILE A 1 430 ? -20.352 1.937 43.411 1.00 91.06 430 ILE A N 1
ATOM 3437 C CA . ILE A 1 430 ? -19.855 3.317 43.319 1.00 91.06 430 ILE A CA 1
ATOM 3438 C C . ILE A 1 430 ? -20.866 4.163 42.549 1.00 91.06 430 ILE A C 1
ATOM 3440 O O . ILE A 1 430 ? -21.201 3.863 41.402 1.00 91.06 430 ILE A O 1
ATOM 3444 N N . VAL A 1 431 ? -21.308 5.250 43.175 1.00 88.62 431 VAL A N 1
ATOM 3445 C CA . VAL A 1 431 ? -22.445 6.063 42.727 1.00 88.62 431 VAL A CA 1
ATOM 3446 C C . VAL A 1 431 ? -22.076 7.544 42.720 1.00 88.62 431 VAL A C 1
ATOM 3448 O O . VAL A 1 431 ? -21.143 7.968 43.401 1.00 88.62 431 VAL A O 1
ATOM 3451 N N . GLY A 1 432 ? -22.776 8.347 41.921 1.00 86.19 432 GLY A N 1
ATOM 3452 C CA . GLY A 1 432 ? -22.562 9.795 41.854 1.00 86.19 432 GLY A CA 1
ATOM 3453 C C . GLY A 1 432 ? -22.935 10.397 40.498 1.00 86.19 432 GLY A C 1
ATOM 3454 O O . GLY A 1 432 ? -23.188 9.656 39.541 1.00 86.19 432 GLY A O 1
ATOM 3455 N N . PRO A 1 433 ? -22.926 11.734 40.367 1.00 82.00 433 PRO A N 1
ATOM 3456 C CA . PRO A 1 433 ? -23.350 12.413 39.146 1.00 82.00 433 PRO A CA 1
ATOM 3457 C C . PRO A 1 433 ? -22.425 12.130 37.952 1.00 82.00 433 PRO A C 1
ATOM 3459 O O . PRO A 1 433 ? -21.299 11.631 38.084 1.00 82.00 433 PRO A O 1
ATOM 3462 N N . VAL A 1 434 ? -22.900 12.427 36.742 1.00 84.06 434 VAL A N 1
ATOM 3463 C CA . VAL A 1 434 ? -22.092 12.302 35.518 1.00 84.06 434 VAL A CA 1
ATOM 3464 C C . VAL A 1 434 ? -20.864 13.217 35.623 1.00 84.06 434 VAL A C 1
ATOM 3466 O O . VAL A 1 434 ? -20.961 14.359 36.061 1.00 84.06 434 VAL A O 1
ATOM 3469 N N . GLY A 1 435 ? -19.684 12.701 35.266 1.00 81.81 435 GLY A N 1
ATOM 3470 C CA . GLY A 1 435 ? -18.433 13.468 35.312 1.00 81.81 435 GLY A CA 1
ATOM 3471 C C . GLY A 1 435 ? -17.784 13.623 36.696 1.00 81.81 435 GLY A C 1
ATOM 3472 O O . GLY A 1 435 ? -16.781 14.321 36.802 1.00 81.81 435 GLY A O 1
ATOM 3473 N N . CYS A 1 436 ? -18.272 12.959 37.755 1.00 85.38 436 CYS A N 1
ATOM 3474 C CA . CYS A 1 436 ? -17.679 13.081 39.100 1.00 85.38 436 CYS A CA 1
ATOM 3475 C C . CYS A 1 436 ? -16.370 12.298 39.328 1.00 85.38 436 CYS A C 1
ATOM 3477 O O . CYS A 1 436 ? -15.779 12.417 40.400 1.00 85.38 436 CYS A O 1
ATOM 3479 N N . GLY A 1 437 ? -15.916 11.516 38.338 1.00 86.75 437 GLY A N 1
ATOM 3480 C CA . GLY A 1 437 ? -14.652 10.768 38.389 1.00 86.75 437 GLY A CA 1
ATOM 3481 C C . GLY A 1 437 ? -14.769 9.253 38.613 1.00 86.75 437 GLY A C 1
ATOM 3482 O O . GLY A 1 437 ? -13.755 8.624 38.895 1.00 86.75 437 GLY A O 1
ATOM 3483 N N . LYS A 1 438 ? -15.955 8.643 38.463 1.00 89.88 438 LYS A N 1
ATOM 3484 C CA . LYS A 1 438 ? -16.174 7.193 38.685 1.00 89.88 438 LYS A CA 1
ATOM 3485 C C . LYS A 1 438 ? -15.279 6.311 37.805 1.00 89.88 438 LYS A C 1
ATOM 3487 O O . LYS A 1 438 ? -14.476 5.541 38.321 1.00 89.88 438 LYS A O 1
ATOM 3492 N N . SER A 1 439 ? -15.327 6.493 36.486 1.00 88.88 439 SER A N 1
ATOM 3493 C CA . SER A 1 439 ? -14.485 5.734 35.546 1.00 88.88 439 SER A CA 1
ATOM 3494 C C . SER A 1 439 ? -12.993 6.080 35.685 1.00 88.88 439 SER A C 1
ATOM 3496 O O . SER A 1 439 ? -12.129 5.231 35.460 1.00 88.88 439 SER A O 1
ATOM 3498 N N . THR A 1 440 ? -12.665 7.301 36.135 1.00 89.19 440 THR A N 1
ATOM 3499 C CA . THR A 1 440 ? -11.292 7.686 36.513 1.00 89.19 440 THR A CA 1
ATOM 3500 C C . THR A 1 440 ? -10.796 6.847 37.693 1.00 89.19 440 THR A C 1
ATOM 3502 O O . THR A 1 440 ? -9.674 6.352 37.663 1.00 89.19 440 THR A O 1
ATOM 3505 N N . LEU A 1 441 ? -11.630 6.628 38.713 1.00 89.44 441 LEU A N 1
ATOM 3506 C CA . LEU A 1 441 ? -11.276 5.809 39.873 1.00 89.44 441 LEU A CA 1
ATOM 3507 C C . LEU A 1 441 ? -11.030 4.353 39.465 1.00 89.44 441 LEU A C 1
ATOM 3509 O O . LEU A 1 441 ? -10.029 3.766 39.874 1.00 89.44 441 LEU A O 1
ATOM 3513 N N . LEU A 1 442 ? -11.879 3.796 38.596 1.00 90.69 442 LEU A N 1
ATOM 3514 C CA . LEU A 1 442 ? -11.663 2.453 38.051 1.00 90.69 442 LEU A CA 1
ATOM 3515 C C . LEU A 1 442 ? -10.360 2.368 37.250 1.00 90.69 442 LEU A C 1
ATOM 3517 O O . LEU A 1 442 ? -9.575 1.445 37.446 1.00 90.69 442 LEU A O 1
ATOM 3521 N N . SER A 1 443 ? -10.082 3.363 36.408 1.00 87.19 443 SER A N 1
ATOM 3522 C CA . SER A 1 443 ? -8.828 3.442 35.651 1.00 87.19 443 SER A CA 1
ATOM 3523 C C . SER A 1 443 ? -7.604 3.468 36.578 1.00 87.19 443 SER A C 1
ATOM 3525 O O . SER A 1 443 ? -6.583 2.850 36.279 1.00 87.19 443 SER A O 1
ATOM 3527 N N . ALA A 1 444 ? -7.691 4.120 37.739 1.00 85.31 444 ALA A N 1
ATOM 3528 C CA . ALA A 1 444 ? -6.607 4.118 38.716 1.00 85.31 444 ALA A CA 1
ATOM 3529 C C . ALA A 1 444 ? -6.430 2.765 39.411 1.00 85.31 444 ALA A C 1
ATOM 3531 O O . ALA A 1 444 ? -5.296 2.325 39.583 1.00 85.31 444 ALA A O 1
ATOM 3532 N N . ILE A 1 445 ? -7.525 2.069 39.731 1.00 85.88 445 ILE A N 1
ATOM 3533 C CA . ILE A 1 445 ? -7.491 0.696 40.263 1.00 85.88 445 ILE A CA 1
ATOM 3534 C C . ILE A 1 445 ? -6.865 -0.266 39.242 1.00 85.88 445 ILE A C 1
ATOM 3536 O O . ILE A 1 445 ? -6.042 -1.101 39.603 1.00 85.88 445 ILE A O 1
ATOM 3540 N N . LEU A 1 446 ? -7.159 -0.099 37.949 1.00 84.00 446 LEU A N 1
ATOM 3541 C CA . LEU A 1 446 ? -6.504 -0.839 36.860 1.00 84.00 446 LEU A CA 1
ATOM 3542 C C . LEU A 1 446 ? -5.018 -0.470 36.685 1.00 84.00 446 LEU A C 1
ATOM 3544 O O . LEU A 1 446 ? -4.299 -1.096 35.900 1.00 84.00 446 LEU A O 1
ATOM 3548 N N . GLY A 1 447 ? -4.548 0.549 37.409 1.00 79.81 447 GLY A N 1
ATOM 3549 C CA . GLY A 1 447 ? -3.195 1.078 37.356 1.00 79.81 447 GLY A CA 1
ATOM 3550 C C . GLY A 1 447 ? -2.900 1.841 36.069 1.00 79.81 447 GLY A C 1
ATOM 3551 O O . GLY A 1 447 ? -1.756 1.814 35.628 1.00 79.81 447 GLY A O 1
ATOM 3552 N N . GLU A 1 448 ? -3.910 2.419 35.417 1.00 79.06 448 GLU A N 1
ATOM 3553 C CA . GLU A 1 448 ? -3.803 3.196 34.169 1.00 79.06 448 GLU A CA 1
ATOM 3554 C C . GLU A 1 448 ? -3.493 4.683 34.414 1.00 79.06 448 GLU A C 1
ATOM 3556 O O . GLU A 1 448 ? -3.003 5.377 33.520 1.00 79.06 448 GLU A O 1
ATOM 3561 N N . LEU A 1 449 ? -3.754 5.164 35.633 1.00 78.00 449 LEU A N 1
ATOM 3562 C CA . LEU A 1 449 ? -3.491 6.532 36.084 1.00 78.00 449 LEU A CA 1
ATOM 3563 C C . LEU A 1 449 ? -2.238 6.623 36.957 1.00 78.00 449 LEU A C 1
ATOM 3565 O O . LEU A 1 449 ? -1.895 5.691 37.686 1.00 78.00 449 LEU A O 1
ATOM 3569 N N . GLY A 1 450 ? -1.583 7.784 36.903 1.00 72.94 450 GLY A N 1
ATOM 3570 C CA . GLY A 1 450 ? -0.509 8.129 37.826 1.00 72.94 450 GLY A CA 1
ATOM 3571 C C . GLY A 1 450 ? -1.058 8.430 39.222 1.00 72.94 450 GLY A C 1
ATOM 3572 O O . GLY A 1 450 ? -2.056 9.138 39.368 1.00 72.94 450 GLY A O 1
ATOM 3573 N N . ILE A 1 451 ? -0.391 7.897 40.245 1.00 76.25 451 ILE A N 1
ATOM 3574 C CA . ILE A 1 451 ? -0.669 8.194 41.654 1.00 76.25 451 ILE A CA 1
ATOM 3575 C C . ILE A 1 451 ? 0.367 9.223 42.114 1.00 76.25 451 ILE A C 1
ATOM 3577 O O . ILE A 1 451 ? 1.566 8.945 42.073 1.00 76.25 451 ILE A O 1
ATOM 3581 N N . LYS A 1 452 ? -0.090 10.407 42.536 1.00 79.81 452 LYS A N 1
ATOM 3582 C CA . LYS A 1 452 ? 0.769 11.494 43.034 1.00 79.81 452 LYS A CA 1
ATOM 3583 C C . LYS A 1 452 ? 1.172 11.269 44.493 1.00 79.81 452 LYS A C 1
ATOM 3585 O O . LYS A 1 452 ? 2.320 11.493 44.865 1.00 79.81 452 LYS A O 1
ATOM 3590 N N . SER A 1 453 ? 0.226 10.816 45.311 1.00 79.62 453 SER A N 1
ATOM 3591 C CA . SER A 1 453 ? 0.416 10.473 46.724 1.00 79.62 453 SER A CA 1
ATOM 3592 C C . SER A 1 453 ? -0.519 9.333 47.121 1.00 79.62 453 SER A C 1
ATOM 3594 O O . SER A 1 453 ? -1.561 9.162 46.491 1.00 79.62 453 SER A O 1
ATOM 3596 N N . GLY A 1 454 ? -0.162 8.585 48.168 1.00 81.31 454 GLY A N 1
ATOM 3597 C CA . GLY A 1 454 ? -0.909 7.409 48.628 1.00 81.31 454 GLY A CA 1
ATOM 3598 C C . GLY A 1 454 ? -0.514 6.118 47.904 1.00 81.31 454 GLY A C 1
ATOM 3599 O O . GLY A 1 454 ? 0.458 6.089 47.149 1.00 81.31 454 GLY A O 1
ATOM 3600 N N . SER A 1 455 ? -1.254 5.036 48.150 1.00 81.75 455 SER A N 1
ATOM 3601 C CA . SER A 1 455 ? -0.993 3.725 47.538 1.00 81.75 455 SER A CA 1
ATOM 3602 C C . SER A 1 455 ? -2.275 2.975 47.174 1.00 81.75 455 SER A C 1
ATOM 3604 O O . SER A 1 455 ? -3.329 3.181 47.779 1.00 81.75 455 SER A O 1
ATOM 3606 N N . ILE A 1 456 ? -2.172 2.110 46.160 1.00 82.69 456 ILE A N 1
ATOM 3607 C CA . ILE A 1 456 ? -3.204 1.147 45.762 1.00 82.69 456 ILE A CA 1
ATOM 3608 C C . ILE A 1 456 ? -2.567 -0.242 45.786 1.00 82.69 456 ILE A C 1
ATOM 3610 O O . ILE A 1 456 ? -1.595 -0.482 45.067 1.00 82.69 456 ILE A O 1
ATOM 3614 N N . SER A 1 457 ? -3.115 -1.153 46.584 1.00 80.75 457 SER A N 1
ATOM 3615 C CA . SER A 1 457 ? -2.715 -2.560 46.640 1.00 80.75 457 SER A CA 1
ATOM 3616 C C . SER A 1 457 ? -3.885 -3.471 46.260 1.00 80.75 457 SER A C 1
ATOM 3618 O O . SER A 1 457 ? -5.031 -3.247 46.653 1.00 80.75 457 SER A O 1
ATOM 3620 N N . ILE A 1 458 ? -3.586 -4.492 45.452 1.00 78.81 458 ILE A N 1
ATOM 3621 C CA . ILE A 1 458 ? -4.536 -5.503 44.969 1.00 78.81 458 ILE A CA 1
ATOM 3622 C C . ILE A 1 458 ? -3.920 -6.871 45.234 1.00 78.81 458 ILE A C 1
ATOM 3624 O O . ILE A 1 458 ? -2.772 -7.108 44.862 1.00 78.81 458 ILE A O 1
ATOM 3628 N N . LEU A 1 459 ? -4.695 -7.747 45.863 1.00 67.31 459 LEU A N 1
ATOM 3629 C CA . LEU A 1 459 ? -4.219 -8.968 46.509 1.00 67.31 459 LEU A CA 1
ATOM 3630 C C . LEU A 1 459 ? -3.623 -10.017 45.548 1.00 67.31 459 LEU A C 1
ATOM 3632 O O . LEU A 1 459 ? -2.512 -10.477 45.776 1.00 67.31 459 LEU A O 1
ATOM 3636 N N . ASP A 1 460 ? -4.324 -10.359 44.460 1.00 64.81 460 ASP A N 1
ATOM 3637 C CA . ASP A 1 460 ? -3.910 -11.450 43.551 1.00 64.81 460 ASP A CA 1
ATOM 3638 C C . ASP A 1 460 ? -3.625 -10.971 42.108 1.00 64.81 460 ASP A C 1
ATOM 3640 O O . ASP A 1 460 ? -3.404 -11.773 41.204 1.00 64.81 460 ASP A O 1
ATOM 3644 N N . GLY A 1 461 ? -3.659 -9.655 41.856 1.00 67.06 461 GLY A N 1
ATOM 3645 C CA . GLY A 1 461 ? -3.304 -9.020 40.573 1.00 67.06 461 GLY A CA 1
ATOM 3646 C C . GLY A 1 461 ? -4.150 -9.378 39.332 1.00 67.06 461 GLY A C 1
ATOM 3647 O O . GLY A 1 461 ? -3.995 -8.720 38.302 1.00 67.06 461 GLY A O 1
ATOM 3648 N N . SER A 1 462 ? -5.027 -10.386 39.397 1.00 79.06 462 SER A N 1
ATOM 3649 C CA . SER A 1 462 ? -5.926 -10.805 38.314 1.00 79.06 462 SER A CA 1
ATOM 3650 C C . SER A 1 462 ? -7.225 -9.997 38.337 1.00 79.06 462 SER A C 1
ATOM 3652 O O . SER A 1 462 ? -8.027 -10.122 39.264 1.00 79.06 462 SER A O 1
ATOM 3654 N N . ILE A 1 463 ? -7.439 -9.164 37.317 1.00 87.56 463 ILE A N 1
ATOM 3655 C CA . ILE A 1 463 ? -8.598 -8.271 37.236 1.00 87.56 463 ILE A CA 1
ATOM 3656 C C . ILE A 1 463 ? -9.410 -8.595 35.983 1.00 87.56 463 ILE A C 1
ATOM 3658 O O . ILE A 1 463 ? -8.881 -8.590 34.873 1.00 87.56 463 ILE A O 1
ATOM 3662 N N . GLY A 1 464 ? -10.713 -8.827 36.140 1.00 90.69 464 GLY A N 1
ATOM 3663 C CA . GLY A 1 464 ? -11.644 -8.857 35.014 1.00 90.69 464 GLY A CA 1
ATOM 3664 C C . GLY A 1 464 ? -12.309 -7.507 34.873 1.00 90.69 464 GLY A C 1
ATOM 3665 O O . GLY A 1 464 ? -13.024 -7.073 35.773 1.00 90.69 464 GLY A O 1
ATOM 3666 N N . TYR A 1 465 ? -12.065 -6.846 33.747 1.00 93.19 465 TYR A N 1
ATOM 3667 C CA . TYR A 1 465 ? -12.598 -5.519 33.480 1.00 93.19 465 TYR A CA 1
ATOM 3668 C C . TYR A 1 465 ? -13.704 -5.567 32.426 1.00 93.19 465 TYR A C 1
ATOM 3670 O O . TYR A 1 465 ? -13.514 -6.137 31.349 1.00 93.19 465 TYR A O 1
ATOM 3678 N N . VAL A 1 466 ? -14.836 -4.931 32.730 1.00 94.50 466 VAL A N 1
ATOM 3679 C CA . VAL A 1 466 ? -15.916 -4.660 31.776 1.00 94.50 466 VAL A CA 1
ATOM 3680 C C . VAL A 1 466 ? -15.988 -3.146 31.566 1.00 94.50 466 VAL A C 1
ATOM 3682 O O . VAL A 1 466 ? -16.428 -2.440 32.476 1.00 94.50 466 VAL A O 1
ATOM 3685 N N . PRO A 1 467 ? -15.526 -2.631 30.411 1.00 92.00 467 PRO A N 1
ATOM 3686 C CA . PRO A 1 467 ? -15.547 -1.201 30.125 1.00 92.00 467 PRO A CA 1
ATOM 3687 C C . PRO A 1 467 ? -16.956 -0.682 29.833 1.00 92.00 467 PRO A C 1
ATOM 3689 O O . PRO A 1 467 ? -17.797 -1.401 29.291 1.00 92.00 467 PRO A O 1
ATOM 3692 N N . GLN A 1 468 ? -17.166 0.615 30.077 1.00 90.62 468 GLN A N 1
ATOM 3693 C CA . GLN A 1 468 ? -18.399 1.312 29.699 1.00 90.62 468 GLN A CA 1
ATOM 3694 C C . GLN A 1 468 ? -18.617 1.299 28.179 1.00 90.62 468 GLN A C 1
ATOM 3696 O O . GLN A 1 468 ? -19.736 1.129 27.704 1.00 90.62 468 GLN A O 1
ATOM 3701 N N . GLN A 1 469 ? -17.541 1.467 27.403 1.00 89.06 469 GLN A N 1
ATOM 3702 C CA . GLN A 1 469 ? -17.556 1.250 25.958 1.00 89.06 469 GLN A CA 1
ATOM 3703 C C . GLN A 1 469 ? -17.079 -0.176 25.661 1.00 89.06 469 GLN A C 1
ATOM 3705 O O . GLN A 1 469 ? -15.881 -0.444 25.799 1.00 89.06 469 GLN A O 1
ATOM 3710 N N . PRO A 1 470 ? -17.970 -1.095 25.253 1.00 90.00 470 PRO A N 1
ATOM 3711 C CA . PRO A 1 470 ? -17.601 -2.490 25.083 1.00 90.00 470 PRO A CA 1
ATOM 3712 C C . PRO A 1 470 ? -16.575 -2.670 23.964 1.00 90.00 470 PRO A C 1
ATOM 3714 O O . PRO A 1 470 ? -16.719 -2.148 22.855 1.00 90.00 470 PRO A O 1
ATOM 3717 N N . TRP A 1 471 ? -15.545 -3.461 24.257 1.00 91.69 471 TRP A N 1
ATOM 3718 C CA . TRP A 1 471 ? -14.497 -3.833 23.314 1.00 91.69 471 TRP A CA 1
ATOM 3719 C C . TRP A 1 471 ? -14.685 -5.286 22.876 1.00 91.69 471 TRP A C 1
ATOM 3721 O O . TRP A 1 471 ? -14.633 -6.208 23.689 1.00 91.69 471 TRP A O 1
ATOM 3731 N N . VAL A 1 472 ? -14.899 -5.502 21.582 1.00 90.38 472 VAL A N 1
ATOM 3732 C CA . VAL A 1 472 ? -15.131 -6.821 20.976 1.00 90.38 472 VAL A CA 1
ATOM 3733 C C . VAL A 1 472 ? -14.124 -6.997 19.851 1.00 90.38 472 VAL A C 1
ATOM 3735 O O . VAL A 1 472 ? -13.939 -6.064 19.064 1.00 90.38 472 VAL A O 1
ATOM 3738 N N . ILE A 1 473 ? -13.475 -8.162 19.813 1.00 87.38 473 ILE A N 1
ATOM 3739 C CA . ILE A 1 473 ? -12.491 -8.487 18.789 1.00 87.38 473 ILE A CA 1
ATOM 3740 C C . ILE A 1 473 ? -13.150 -9.071 17.535 1.00 87.38 473 ILE A C 1
ATOM 3742 O O . ILE A 1 473 ? -14.218 -9.685 17.615 1.00 87.38 473 ILE A O 1
ATOM 3746 N N . ASN A 1 474 ? -12.521 -8.906 16.374 1.00 84.75 474 ASN A N 1
ATOM 3747 C CA . ASN A 1 474 ? -12.962 -9.489 15.113 1.00 84.75 474 ASN A CA 1
ATOM 3748 C C . ASN A 1 474 ? -12.654 -10.995 15.066 1.00 84.75 474 ASN A C 1
ATOM 3750 O O . ASN A 1 474 ? -11.696 -11.438 14.433 1.00 84.75 474 ASN A O 1
ATOM 3754 N N . ALA A 1 475 ? -13.471 -11.762 15.776 1.00 85.94 475 ALA A N 1
ATOM 3755 C CA . ALA A 1 475 ? -13.413 -13.210 15.887 1.00 85.94 475 ALA A CA 1
ATOM 3756 C C . ALA A 1 475 ? -14.841 -13.758 16.097 1.00 85.94 475 ALA A C 1
ATOM 3758 O O . ALA A 1 475 ? -15.771 -12.967 16.329 1.00 85.94 475 ALA A O 1
ATOM 3759 N N . PRO A 1 476 ? -15.043 -15.085 16.043 1.00 89.88 476 PRO A N 1
ATOM 3760 C CA . PRO A 1 476 ? -16.274 -15.708 16.512 1.00 89.88 476 PRO A CA 1
ATOM 3761 C C . PRO A 1 476 ? -16.676 -15.239 17.920 1.00 89.88 476 PRO A C 1
ATOM 3763 O O . PRO A 1 476 ? -15.835 -14.814 18.725 1.00 89.88 476 PRO A O 1
ATOM 3766 N N . LEU A 1 477 ? -17.970 -15.317 18.241 1.00 92.12 477 LEU A N 1
ATOM 3767 C CA . LEU A 1 477 ? -18.470 -14.965 19.575 1.00 92.12 477 LEU A CA 1
ATOM 3768 C C . LEU A 1 477 ? -17.822 -15.821 20.662 1.00 92.12 477 LEU A C 1
ATOM 3770 O O . LEU A 1 477 ? -17.423 -15.288 21.699 1.00 92.12 477 LEU A O 1
ATOM 3774 N N . ARG A 1 478 ? -17.635 -17.116 20.394 1.00 93.81 478 ARG A N 1
ATOM 3775 C CA . ARG A 1 478 ? -16.905 -18.032 21.276 1.00 93.81 478 ARG A CA 1
ATOM 3776 C C . ARG A 1 478 ? -15.506 -17.512 21.613 1.00 93.81 478 ARG A C 1
ATOM 3778 O O . ARG A 1 478 ? -15.199 -17.319 22.786 1.00 93.81 478 ARG A O 1
ATOM 3785 N N . ASP A 1 479 ? -14.702 -17.176 20.610 1.00 91.69 479 ASP A N 1
ATOM 3786 C CA . ASP A 1 479 ? -13.325 -16.694 20.803 1.00 91.69 479 ASP A CA 1
ATOM 3787 C C . ASP A 1 479 ? -13.266 -15.359 21.554 1.00 91.69 479 ASP A C 1
ATOM 3789 O O . ASP A 1 479 ? -12.356 -15.119 22.350 1.00 91.69 479 ASP A O 1
ATOM 3793 N N . ASN A 1 480 ? -14.274 -14.506 21.358 1.00 92.69 480 ASN A N 1
ATOM 3794 C CA . ASN A 1 480 ? -14.434 -13.268 22.113 1.00 92.69 480 ASN A CA 1
ATOM 3795 C C . ASN A 1 480 ? -14.639 -13.496 23.614 1.00 92.69 480 ASN A C 1
ATOM 3797 O O . ASN A 1 480 ? -14.200 -12.663 24.407 1.00 92.69 480 ASN A O 1
ATOM 3801 N N . VAL A 1 481 ? -15.320 -14.574 24.003 1.00 94.31 481 VAL A N 1
ATOM 3802 C CA . VAL A 1 481 ? -15.544 -14.936 25.411 1.00 94.31 481 VAL A CA 1
ATOM 3803 C C . VAL A 1 481 ? -14.317 -15.652 25.982 1.00 94.31 481 VAL A C 1
ATOM 3805 O O . VAL A 1 481 ? -13.875 -15.308 27.076 1.00 94.31 481 VAL A O 1
ATOM 3808 N N . LEU A 1 482 ? -13.727 -16.585 25.226 1.00 93.06 482 LEU A N 1
ATOM 3809 C CA . LEU A 1 482 ? -12.576 -17.387 25.661 1.00 93.06 482 LEU A CA 1
ATOM 3810 C C . LEU A 1 482 ? -11.282 -16.575 25.794 1.00 93.06 482 LEU A C 1
ATOM 3812 O O . LEU A 1 482 ? -10.482 -16.833 26.694 1.00 93.06 482 LEU A O 1
ATOM 3816 N N . MET A 1 483 ? -11.041 -15.621 24.887 1.00 89.75 483 MET A N 1
ATOM 3817 C CA . MET A 1 483 ? -9.814 -14.811 24.828 1.00 89.75 483 MET A CA 1
ATOM 3818 C C . MET A 1 483 ? -8.515 -15.645 24.832 1.00 89.75 483 MET A C 1
ATOM 3820 O O . MET A 1 483 ? -7.507 -15.253 25.424 1.00 89.75 483 MET A O 1
ATOM 3824 N N . GLY A 1 484 ? -8.537 -16.802 24.163 1.00 83.88 484 GLY A N 1
ATOM 3825 C CA . GLY A 1 484 ? -7.396 -17.719 24.052 1.00 83.88 484 GLY A CA 1
ATOM 3826 C C . GLY A 1 484 ? -7.234 -18.709 25.211 1.00 83.88 484 GLY A C 1
ATOM 3827 O O . GLY A 1 484 ? -6.245 -19.440 25.228 1.00 83.88 484 GLY A O 1
ATOM 3828 N N . LYS A 1 485 ? -8.170 -18.752 26.169 1.00 88.06 485 LYS A N 1
ATOM 3829 C CA . LYS A 1 485 ? -8.265 -19.846 27.148 1.00 88.06 485 LYS A CA 1
ATOM 3830 C C . LYS A 1 485 ? -8.856 -21.110 26.513 1.00 88.06 485 LYS A C 1
ATOM 3832 O O . LYS A 1 485 ? -9.547 -21.034 25.499 1.00 88.06 485 LYS A O 1
ATOM 3837 N N . GLU A 1 486 ? -8.591 -22.260 27.131 1.00 91.62 486 GLU A N 1
ATOM 3838 C CA . GLU A 1 486 ? -9.187 -23.542 26.737 1.00 91.62 486 GLU A CA 1
ATOM 3839 C C . GLU A 1 486 ? -10.716 -23.487 26.839 1.00 91.62 486 GLU A C 1
ATOM 3841 O O . GLU A 1 486 ? -11.253 -22.778 27.692 1.00 91.62 486 GLU A O 1
ATOM 3846 N N . PHE A 1 487 ? -11.404 -24.204 25.949 1.00 93.56 487 PHE A N 1
ATOM 3847 C CA . PHE A 1 487 ? -12.863 -24.287 25.918 1.00 93.56 487 PHE A CA 1
ATOM 3848 C C . PHE A 1 487 ? -13.350 -25.347 26.911 1.00 93.56 487 PHE A C 1
ATOM 3850 O O . PHE A 1 487 ? -13.134 -26.539 26.705 1.00 93.56 487 PHE A O 1
ATOM 3857 N N . ASP A 1 488 ? -14.004 -24.888 27.972 1.00 94.69 488 ASP A N 1
ATOM 3858 C CA . ASP A 1 488 ? -14.719 -25.690 28.958 1.00 94.69 488 ASP A CA 1
ATOM 3859 C C . ASP A 1 488 ? -16.217 -25.515 28.697 1.00 94.69 488 ASP A C 1
ATOM 3861 O O . ASP A 1 488 ? -16.757 -24.416 28.841 1.00 94.69 488 ASP A O 1
ATOM 3865 N N . GLU A 1 489 ? -16.865 -26.589 28.255 1.00 93.44 489 GLU A N 1
ATOM 3866 C CA . GLU A 1 489 ? -18.250 -26.570 27.787 1.00 93.44 489 GLU A CA 1
ATOM 3867 C C . GLU A 1 489 ? -19.234 -26.183 28.904 1.00 93.44 489 GLU A C 1
ATOM 3869 O O . GLU A 1 489 ? -20.089 -25.314 28.703 1.00 93.44 489 GLU A O 1
ATOM 3874 N N . ASP A 1 490 ? -19.067 -26.746 30.103 1.00 93.94 490 ASP A N 1
ATOM 3875 C CA . ASP A 1 490 ? -19.960 -26.509 31.242 1.00 93.94 490 ASP A CA 1
ATOM 3876 C C . ASP A 1 490 ? -19.829 -25.065 31.750 1.00 93.94 490 ASP A C 1
ATOM 3878 O O . ASP A 1 490 ? -20.824 -24.365 32.000 1.00 93.94 490 ASP A O 1
ATOM 3882 N N . LEU A 1 491 ? -18.590 -24.574 31.866 1.00 93.06 491 LEU A N 1
ATOM 3883 C CA . LEU A 1 491 ? -18.338 -23.187 32.251 1.00 93.06 491 LEU A CA 1
ATOM 3884 C C . LEU A 1 491 ? -18.832 -22.215 31.173 1.00 93.06 491 LEU A C 1
ATOM 3886 O O . LEU A 1 491 ? -19.430 -21.189 31.489 1.00 93.06 491 LEU A O 1
ATOM 3890 N N . TYR A 1 492 ? -18.615 -22.525 29.897 1.00 94.88 492 TYR A N 1
ATOM 3891 C CA . TYR A 1 492 ? -19.018 -21.656 28.799 1.00 94.88 492 TYR A CA 1
ATOM 3892 C C . TYR A 1 492 ? -20.538 -21.462 28.764 1.00 94.88 492 TYR A C 1
ATOM 3894 O O . TYR A 1 492 ? -21.011 -20.323 28.794 1.00 94.88 492 TYR A O 1
ATOM 3902 N N . TYR A 1 493 ? -21.319 -22.547 28.769 1.00 93.88 493 TYR A N 1
ATOM 3903 C CA . TYR A 1 493 ? -22.778 -22.442 28.704 1.00 93.88 493 TYR A CA 1
ATOM 3904 C C . TYR A 1 493 ? -23.391 -21.834 29.967 1.00 93.88 493 TYR A C 1
ATOM 3906 O O . TYR A 1 493 ? -24.332 -21.046 29.857 1.00 93.88 493 TYR A O 1
ATOM 3914 N N . SER A 1 494 ? -22.836 -22.107 31.153 1.00 93.81 494 SER A N 1
ATOM 3915 C CA . SER A 1 494 ? -23.297 -21.447 32.384 1.00 93.81 494 SER A CA 1
ATOM 3916 C C . SER A 1 494 ? -23.067 -19.931 32.349 1.00 93.81 494 SER A C 1
ATOM 3918 O O . SER A 1 494 ? -23.944 -19.161 32.745 1.00 93.81 494 SER A O 1
ATOM 3920 N N . VAL A 1 495 ? -21.934 -19.482 31.799 1.00 94.69 495 VAL A N 1
ATOM 3921 C CA . VAL A 1 495 ? -21.623 -18.058 31.612 1.00 94.69 495 VAL A CA 1
ATOM 3922 C C . VAL A 1 495 ? -22.529 -17.401 30.566 1.00 94.69 495 VAL A C 1
ATOM 3924 O O . VAL A 1 495 ? -23.029 -16.298 30.798 1.00 94.69 495 VAL A O 1
ATOM 3927 N N . ILE A 1 496 ? -22.769 -18.065 29.432 1.00 94.94 496 ILE A N 1
ATOM 3928 C CA . ILE A 1 496 ? -23.674 -17.587 28.374 1.00 94.94 496 ILE A CA 1
ATOM 3929 C C . ILE A 1 496 ? -25.107 -17.438 28.893 1.00 94.94 496 ILE A C 1
ATOM 3931 O O . ILE A 1 496 ? -25.754 -16.422 28.616 1.00 94.94 496 ILE A O 1
ATOM 3935 N N . SER A 1 497 ? -25.576 -18.419 29.668 1.00 94.00 497 SER A N 1
ATOM 3936 C CA . SER A 1 497 ? -26.895 -18.401 30.296 1.00 94.00 497 SER A CA 1
ATOM 3937 C C . SER A 1 497 ? -27.017 -17.238 31.274 1.00 94.00 497 SER A C 1
ATOM 3939 O O . SER A 1 497 ? -27.902 -16.398 31.126 1.00 94.00 497 SER A O 1
ATOM 3941 N N . ALA A 1 498 ? -26.059 -17.095 32.199 1.00 92.56 498 ALA A N 1
ATOM 3942 C CA . ALA A 1 498 ? -26.058 -16.011 33.177 1.00 92.56 498 ALA A CA 1
ATOM 3943 C C . ALA A 1 498 ? -26.048 -14.624 32.509 1.00 92.56 498 ALA A C 1
ATOM 3945 O O . ALA A 1 498 ? -26.813 -13.742 32.901 1.00 92.56 498 ALA A O 1
ATOM 3946 N N . ALA A 1 499 ? -25.243 -14.447 31.455 1.00 93.56 499 ALA A N 1
ATOM 3947 C CA . ALA A 1 499 ? -25.176 -13.207 30.683 1.00 93.56 499 ALA A CA 1
ATOM 3948 C C . ALA A 1 499 ? -26.404 -12.969 29.778 1.00 93.56 499 ALA A C 1
ATOM 3950 O O . ALA A 1 499 ? -26.429 -11.977 29.051 1.00 93.56 499 ALA A O 1
ATOM 3951 N N . ALA A 1 500 ? -27.411 -13.850 29.811 1.00 92.56 500 ALA A N 1
ATOM 3952 C CA . ALA A 1 500 ? -28.632 -13.804 29.009 1.00 92.56 500 ALA A CA 1
ATOM 3953 C C . ALA A 1 500 ? -28.390 -13.802 27.487 1.00 92.56 500 ALA A C 1
ATOM 3955 O O . ALA A 1 500 ? -29.149 -13.178 26.750 1.00 92.56 500 ALA A O 1
ATOM 3956 N N . LEU A 1 501 ? -27.336 -14.466 27.000 1.00 92.00 501 LEU A N 1
ATOM 3957 C CA . LEU A 1 501 ? -26.969 -14.471 25.574 1.00 92.00 501 LEU A CA 1
ATOM 3958 C C . LEU A 1 501 ? -27.647 -15.583 24.753 1.00 92.00 501 LEU A C 1
ATOM 3960 O O . LEU A 1 501 ? -27.569 -15.562 23.528 1.00 92.00 501 LEU A O 1
ATOM 3964 N N . GLU A 1 502 ? -28.339 -16.536 25.385 1.00 89.69 502 GLU A N 1
ATOM 3965 C CA . GLU A 1 502 ? -28.945 -17.702 24.714 1.00 89.69 502 GLU A CA 1
ATOM 3966 C C . GLU A 1 502 ? -29.894 -17.320 23.568 1.00 89.69 502 GLU A C 1
ATOM 3968 O O . GLU A 1 502 ? -29.830 -17.876 22.471 1.00 89.69 502 GLU A O 1
ATOM 3973 N N . GLN A 1 503 ? -30.771 -16.340 23.804 1.00 84.06 503 GLN A N 1
ATOM 3974 C CA . GLN A 1 503 ? -31.710 -15.877 22.782 1.00 84.06 503 GLN A CA 1
ATOM 3975 C C . GLN A 1 503 ? -30.987 -15.193 21.622 1.00 84.06 503 GLN A C 1
ATOM 3977 O O . GLN A 1 503 ? -31.406 -15.350 20.478 1.00 84.06 503 GLN A O 1
ATOM 3982 N N . ASP A 1 504 ? -29.895 -14.476 21.896 1.00 83.31 504 ASP A N 1
ATOM 3983 C CA . ASP A 1 504 ? -29.091 -13.844 20.853 1.00 83.31 504 ASP A CA 1
ATOM 3984 C C . ASP A 1 504 ? -28.380 -14.897 19.999 1.00 83.31 504 ASP A C 1
ATOM 3986 O O . ASP A 1 504 ? -28.420 -14.803 18.774 1.00 83.31 504 ASP A O 1
ATOM 3990 N N . LEU A 1 505 ? -27.811 -15.939 20.619 1.00 85.25 505 LEU A N 1
ATOM 3991 C CA . LEU A 1 505 ? -27.172 -17.051 19.906 1.00 85.25 505 LEU A CA 1
ATOM 3992 C C . LEU A 1 505 ? -28.147 -17.771 18.968 1.00 85.25 505 LEU A C 1
ATOM 3994 O O . LEU A 1 505 ? -27.781 -18.076 17.839 1.00 85.25 505 LEU A O 1
ATOM 3998 N N . ASN A 1 506 ? -29.398 -17.971 19.389 1.00 81.56 506 ASN A N 1
ATOM 3999 C CA . ASN A 1 506 ? -30.427 -18.613 18.561 1.00 81.56 506 ASN A CA 1
ATOM 4000 C C . ASN A 1 506 ? -30.814 -17.801 17.313 1.00 81.56 506 ASN A C 1
ATOM 4002 O O . ASN A 1 506 ? -31.338 -18.359 16.349 1.00 81.56 506 ASN A O 1
ATOM 4006 N N . VAL A 1 507 ? -30.596 -16.483 17.333 1.00 77.62 507 VAL A N 1
ATOM 4007 C CA . VAL A 1 507 ? -30.869 -15.592 16.194 1.00 77.62 507 VAL A CA 1
ATOM 4008 C C . VAL A 1 507 ? -29.667 -15.515 15.247 1.00 77.62 507 VAL A C 1
ATOM 4010 O O . VAL A 1 507 ? -29.836 -15.209 14.063 1.00 77.62 507 VAL A O 1
ATOM 4013 N N . LEU A 1 508 ? -28.457 -15.802 15.735 1.00 76.31 508 LEU A N 1
ATOM 4014 C CA . LEU A 1 508 ? -27.251 -15.784 14.918 1.00 76.31 508 LEU A CA 1
ATOM 4015 C C . LEU A 1 508 ? -27.202 -17.003 13.974 1.00 76.31 508 LEU A C 1
ATOM 4017 O O . LEU A 1 508 ? -27.472 -18.128 14.391 1.00 76.31 508 LEU A O 1
ATOM 4021 N N . PRO A 1 509 ? -26.815 -16.816 12.698 1.00 69.25 509 PRO A N 1
ATOM 4022 C CA . PRO A 1 509 ? -26.899 -17.863 11.677 1.00 69.25 509 PRO A CA 1
ATOM 4023 C C . PRO A 1 509 ? -26.026 -19.097 11.948 1.00 69.25 509 PRO A C 1
ATOM 4025 O O . PRO A 1 509 ? -26.352 -20.172 11.452 1.00 69.25 509 PRO A O 1
ATOM 4028 N N . ALA A 1 510 ? -24.937 -18.964 12.712 1.00 78.56 510 ALA A N 1
ATOM 4029 C CA . ALA A 1 510 ? -24.091 -20.079 13.147 1.00 78.56 510 ALA A CA 1
ATOM 4030 C C . ALA A 1 510 ? -23.911 -20.122 14.674 1.00 78.56 510 ALA A C 1
ATOM 4032 O O . ALA A 1 510 ? -22.886 -20.594 15.160 1.00 78.56 510 ALA A O 1
ATOM 4033 N N . GLY A 1 511 ? -24.873 -19.594 15.439 1.00 86.38 511 GLY A N 1
ATOM 4034 C CA . GLY A 1 511 ? -24.772 -19.561 16.897 1.00 86.38 511 GLY A CA 1
ATOM 4035 C C . GLY A 1 511 ? -23.524 -18.813 17.373 1.00 86.38 511 GLY A C 1
ATOM 4036 O O . GLY A 1 511 ? -23.244 -17.701 16.918 1.00 86.38 511 GLY A O 1
ATOM 4037 N N . ASP A 1 512 ? -22.757 -19.432 18.266 1.00 87.75 512 ASP A N 1
ATOM 4038 C CA . ASP A 1 512 ? -21.545 -18.876 18.877 1.00 87.75 512 ASP A CA 1
ATOM 4039 C C . ASP A 1 512 ? -20.298 -18.906 17.969 1.00 87.75 512 ASP A C 1
ATOM 4041 O O . ASP A 1 512 ? -19.337 -18.172 18.219 1.00 87.75 512 ASP A O 1
ATOM 4045 N N . GLU A 1 513 ? -20.327 -19.676 16.877 1.00 87.31 513 GLU A N 1
ATOM 4046 C CA . GLU A 1 513 ? -19.297 -19.664 15.825 1.00 87.31 513 GLU A CA 1
ATOM 4047 C C . GLU A 1 513 ? -19.492 -18.523 14.812 1.00 87.31 513 GLU A C 1
ATOM 4049 O O . GLU A 1 513 ? -18.707 -18.361 13.877 1.00 87.31 513 GLU A O 1
ATOM 4054 N N . THR A 1 514 ? -20.532 -17.707 14.990 1.00 81.44 514 THR A N 1
ATOM 4055 C CA . THR A 1 514 ? -20.803 -16.553 14.129 1.00 81.44 514 THR A CA 1
ATOM 4056 C C . THR A 1 514 ? -19.731 -15.478 14.300 1.00 81.44 514 THR A C 1
ATOM 4058 O O . THR A 1 514 ? -19.453 -15.026 15.414 1.00 81.44 514 THR A O 1
ATOM 4061 N N . GLU A 1 515 ? -19.167 -15.009 13.186 1.00 79.50 515 GLU A N 1
ATOM 4062 C CA . GLU A 1 515 ? -18.230 -13.886 13.174 1.00 79.50 515 GLU A CA 1
ATOM 4063 C C . GLU A 1 515 ? -18.948 -12.567 13.496 1.00 79.50 515 GLU A C 1
ATOM 4065 O O . GLU A 1 515 ? -19.874 -12.129 12.803 1.00 79.50 515 GLU A O 1
ATOM 4070 N N . ILE A 1 516 ? -18.499 -11.898 14.557 1.00 78.44 516 ILE A N 1
ATOM 4071 C CA . ILE A 1 516 ? -19.119 -10.657 15.037 1.00 78.44 516 ILE A CA 1
ATOM 4072 C C . ILE A 1 516 ? -18.695 -9.431 14.191 1.00 78.44 516 ILE A C 1
ATOM 4074 O O . ILE A 1 516 ? -19.419 -8.430 14.126 1.00 78.44 516 ILE A O 1
ATOM 4078 N N . GLY A 1 517 ? -17.568 -9.521 13.477 1.00 66.75 517 GLY A N 1
ATOM 4079 C CA . GLY A 1 517 ? -17.026 -8.444 12.646 1.00 66.75 517 GLY A CA 1
ATOM 4080 C C . GLY A 1 517 ? -16.258 -7.382 13.445 1.00 66.75 517 GLY A C 1
ATOM 4081 O O . GLY A 1 517 ? -16.306 -7.330 14.676 1.00 66.75 517 GLY A O 1
ATOM 4082 N N . GLU A 1 518 ? -15.552 -6.492 12.741 1.00 62.31 518 GLU A N 1
ATOM 4083 C CA . GLU A 1 518 ? -14.742 -5.430 13.358 1.00 62.31 518 GLU A CA 1
ATOM 4084 C C . GLU A 1 518 ? -15.597 -4.518 14.260 1.00 62.31 518 GLU A C 1
ATOM 4086 O O . GLU A 1 518 ? -16.661 -4.036 13.858 1.00 62.31 518 GLU A O 1
ATOM 4091 N N . ARG A 1 519 ? -15.149 -4.297 15.508 1.00 63.59 519 ARG A N 1
ATOM 4092 C CA . ARG A 1 519 ? -15.890 -3.570 16.569 1.00 63.59 519 ARG A CA 1
ATOM 4093 C C . ARG A 1 519 ? -17.293 -4.128 16.855 1.00 63.59 519 ARG A C 1
ATOM 4095 O O . ARG A 1 519 ? -18.147 -3.426 17.410 1.00 63.59 519 ARG A O 1
ATOM 4102 N N . GLY A 1 520 ? -17.558 -5.363 16.446 1.00 65.06 520 GLY A N 1
ATOM 4103 C CA . GLY A 1 520 ? -18.846 -6.026 16.546 1.00 65.06 520 GLY A CA 1
ATOM 4104 C C . GLY A 1 520 ? -20.002 -5.305 15.885 1.00 65.06 520 GLY A C 1
ATOM 4105 O O . GLY A 1 520 ? -21.052 -5.136 16.492 1.00 65.06 520 GLY A O 1
ATOM 4106 N N . ILE A 1 521 ? -19.817 -4.848 14.651 1.00 65.69 521 ILE A N 1
ATOM 4107 C CA . ILE A 1 521 ? -20.870 -4.190 13.863 1.00 65.69 521 ILE A CA 1
ATOM 4108 C C . ILE A 1 521 ? -22.173 -5.010 13.760 1.00 65.69 521 ILE A C 1
ATOM 4110 O O . ILE A 1 521 ? -23.240 -4.420 13.627 1.00 65.69 521 ILE A O 1
ATOM 4114 N N . ASN A 1 522 ? -22.099 -6.337 13.906 1.00 67.75 522 ASN A N 1
ATOM 4115 C CA . ASN A 1 522 ? -23.256 -7.235 13.871 1.00 67.75 522 ASN A CA 1
ATOM 4116 C C . ASN A 1 522 ? -24.038 -7.305 15.197 1.00 67.75 522 ASN A C 1
ATOM 4118 O O . ASN A 1 522 ? -25.098 -7.924 15.238 1.00 67.75 522 ASN A O 1
ATOM 4122 N N . LEU A 1 523 ? -23.533 -6.697 16.276 1.00 76.38 523 LEU A N 1
ATOM 4123 C CA . LEU A 1 523 ? -24.151 -6.725 17.602 1.00 76.38 523 LEU A CA 1
ATOM 4124 C C . LEU A 1 523 ? -24.717 -5.356 18.000 1.00 76.38 523 LEU A C 1
ATOM 4126 O O . LEU A 1 523 ? -24.100 -4.312 17.767 1.00 76.38 523 LEU A O 1
ATOM 4130 N N . SER A 1 524 ? -25.864 -5.360 18.680 1.00 82.62 524 SER A N 1
ATOM 4131 C CA . SER A 1 524 ? -26.412 -4.176 19.351 1.00 82.62 524 SER A CA 1
ATOM 4132 C C . SER A 1 524 ? -25.543 -3.754 20.545 1.00 82.62 524 SER A C 1
ATOM 4134 O O . SER A 1 524 ? -24.745 -4.540 21.055 1.00 82.62 524 SER A O 1
ATOM 4136 N N . GLY A 1 525 ? -25.699 -2.517 21.033 1.00 82.31 525 GLY A N 1
ATOM 4137 C CA . GLY A 1 525 ? -24.955 -2.034 22.209 1.00 82.31 525 GLY A CA 1
ATOM 4138 C C . GLY A 1 525 ? -25.099 -2.956 23.428 1.00 82.31 525 GLY A C 1
ATOM 4139 O O . GLY A 1 525 ? -24.095 -3.383 23.995 1.00 82.31 525 GLY A O 1
ATOM 4140 N N . GLY A 1 526 ? -26.332 -3.357 23.757 1.00 86.50 526 GLY A N 1
ATOM 4141 C CA . GLY A 1 526 ? -26.606 -4.290 24.855 1.00 86.50 526 GLY A CA 1
ATOM 4142 C C . GLY A 1 526 ? -26.065 -5.706 24.623 1.00 86.50 526 GLY A C 1
ATOM 4143 O O . GLY A 1 526 ? -25.649 -6.369 25.569 1.00 86.50 526 GLY A O 1
ATOM 4144 N N . GLN A 1 527 ? -26.005 -6.186 23.375 1.00 89.50 527 GLN A N 1
ATOM 4145 C CA . GLN A 1 527 ? -25.350 -7.463 23.054 1.00 89.50 527 GLN A CA 1
ATOM 4146 C C . GLN A 1 527 ? -23.836 -7.394 23.275 1.00 89.50 527 GLN A C 1
ATOM 4148 O O . GLN A 1 527 ? -23.270 -8.290 23.895 1.00 89.50 527 GLN A O 1
ATOM 4153 N N . LYS A 1 528 ? -23.177 -6.315 22.833 1.00 90.56 528 LYS A N 1
ATOM 4154 C CA . LYS A 1 528 ? -21.732 -6.127 23.050 1.00 90.56 528 LYS A CA 1
ATOM 4155 C C . LYS A 1 528 ? -21.384 -6.095 24.535 1.00 90.56 528 LYS A C 1
ATOM 4157 O O . LYS A 1 528 ? -20.422 -6.739 24.943 1.00 90.56 528 LYS A O 1
ATOM 4162 N N . GLN A 1 529 ? -22.191 -5.396 25.335 1.00 91.94 529 GLN A N 1
ATOM 4163 C CA . GLN A 1 529 ? -21.989 -5.305 26.781 1.00 91.94 529 GLN A CA 1
ATOM 4164 C C . GLN A 1 529 ? -22.084 -6.683 27.449 1.00 91.94 529 GLN A C 1
ATOM 4166 O O . GLN A 1 529 ? -21.205 -7.056 28.227 1.00 91.94 529 GLN A O 1
ATOM 4171 N N . ARG A 1 530 ? -23.081 -7.491 27.064 1.00 93.56 530 ARG A N 1
ATOM 4172 C CA . ARG A 1 530 ? -23.246 -8.871 27.550 1.00 93.56 530 ARG A CA 1
ATOM 4173 C C . ARG A 1 530 ? -22.103 -9.796 27.123 1.00 93.56 530 ARG A C 1
ATOM 4175 O O . ARG A 1 530 ? -21.656 -10.604 27.930 1.00 93.56 530 ARG A O 1
ATOM 4182 N N . VAL A 1 531 ? -21.556 -9.637 25.915 1.00 94.00 531 VAL A N 1
ATOM 4183 C CA . VAL A 1 531 ? -20.353 -10.377 25.479 1.00 94.00 531 VAL A CA 1
ATOM 4184 C C . VAL A 1 531 ? -19.127 -10.002 26.322 1.00 94.00 531 VAL A C 1
ATOM 4186 O O . VAL A 1 531 ? -18.387 -10.888 26.750 1.00 94.00 531 VAL A O 1
ATOM 4189 N N . CYS A 1 532 ? -18.910 -8.715 26.616 1.00 93.69 532 CYS A N 1
ATOM 4190 C CA . CYS A 1 532 ? -17.827 -8.290 27.512 1.00 93.69 532 CYS A CA 1
ATOM 4191 C C . CYS A 1 532 ? -18.005 -8.837 28.937 1.00 93.69 532 CYS A C 1
ATOM 4193 O O . CYS A 1 532 ? -17.022 -9.225 29.570 1.00 93.69 532 CYS A O 1
ATOM 4195 N N . LEU A 1 533 ? -19.245 -8.913 29.425 1.00 94.00 533 LEU A N 1
ATOM 4196 C CA . LEU A 1 533 ? -19.553 -9.507 30.723 1.00 94.00 533 LEU A CA 1
ATOM 4197 C C . LEU A 1 533 ? -19.276 -11.016 30.744 1.00 94.00 533 LEU A C 1
ATOM 4199 O O . LEU A 1 533 ? -18.614 -11.499 31.662 1.00 94.00 533 LEU A O 1
ATOM 4203 N N . ALA A 1 534 ? -19.709 -11.744 29.711 1.00 95.06 534 ALA A N 1
ATOM 4204 C CA . ALA A 1 534 ? -19.420 -13.165 29.542 1.00 95.06 534 ALA A CA 1
ATOM 4205 C C . ALA A 1 534 ? -17.905 -13.429 29.505 1.00 95.06 534 ALA A C 1
ATOM 4207 O O . ALA A 1 534 ? -17.410 -14.314 30.199 1.00 95.06 534 ALA A O 1
ATOM 4208 N N . ARG 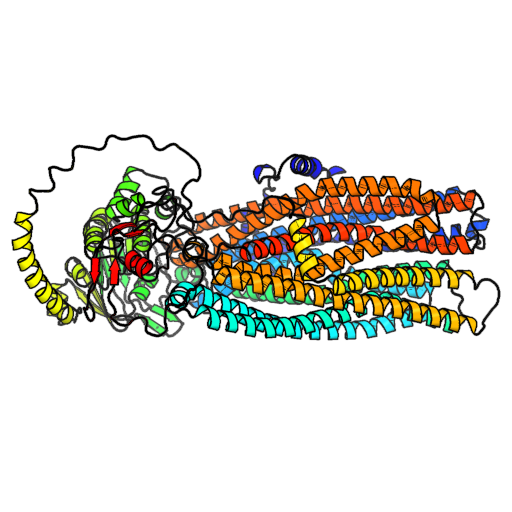A 1 535 ? -17.138 -12.600 28.784 1.00 94.56 535 ARG A N 1
ATOM 4209 C CA . ARG A 1 535 ? -15.667 -12.657 28.784 1.00 94.56 535 ARG A CA 1
ATOM 4210 C C . ARG A 1 535 ? -15.080 -12.498 30.187 1.00 94.56 535 ARG A C 1
ATOM 4212 O O . ARG A 1 535 ? -14.200 -13.263 30.576 1.00 94.56 535 ARG A O 1
ATOM 4219 N N . ALA A 1 536 ? -15.541 -11.506 30.948 1.00 93.12 536 ALA A N 1
ATOM 4220 C CA . ALA A 1 536 ? -15.046 -11.278 32.303 1.00 93.12 536 ALA A CA 1
ATOM 4221 C C . ALA A 1 536 ? -15.367 -12.463 33.230 1.00 93.12 536 ALA A C 1
ATOM 4223 O O . ALA A 1 536 ? -14.501 -12.883 33.996 1.00 93.12 536 ALA A O 1
ATOM 4224 N N . LEU A 1 537 ? -16.578 -13.023 33.134 1.00 93.31 537 LEU A N 1
ATOM 4225 C CA . LEU A 1 537 ? -17.001 -14.209 33.885 1.00 93.31 537 LEU A CA 1
ATOM 4226 C C . LEU A 1 537 ? -16.131 -15.427 33.565 1.00 93.31 537 LEU A C 1
ATOM 4228 O O . LEU A 1 537 ? -15.576 -16.038 34.476 1.00 93.31 537 LEU A O 1
ATOM 4232 N N . TYR A 1 538 ? -15.949 -15.733 32.279 1.00 94.56 538 TYR A N 1
ATOM 4233 C CA . TYR A 1 538 ? -15.139 -16.866 31.832 1.00 94.56 538 TYR A CA 1
ATOM 4234 C C . TYR A 1 538 ? -13.664 -16.724 32.240 1.00 94.56 538 TYR A C 1
ATOM 4236 O O . TYR A 1 538 ? -12.983 -17.697 32.566 1.00 94.56 538 TYR A O 1
ATOM 4244 N N . ALA A 1 539 ? -13.154 -15.489 32.301 1.00 89.94 539 ALA A N 1
ATOM 4245 C CA . ALA A 1 539 ? -11.803 -15.229 32.777 1.00 89.94 539 ALA A CA 1
ATOM 4246 C C . ALA A 1 539 ? -11.591 -15.613 34.257 1.00 89.94 539 ALA A C 1
ATOM 4248 O O . ALA A 1 539 ? -10.445 -15.880 34.622 1.00 89.94 539 ALA A O 1
ATOM 4249 N N . CYS A 1 540 ? -12.654 -15.690 35.069 1.00 88.19 540 CYS A N 1
ATOM 4250 C CA . CYS A 1 540 ? -12.618 -16.046 36.495 1.00 88.19 540 CYS A CA 1
ATOM 4251 C C . CYS A 1 540 ? -11.542 -15.288 37.314 1.00 88.19 540 CYS A C 1
ATOM 4253 O O . CYS A 1 540 ? -10.742 -15.926 38.006 1.00 88.19 540 CYS A O 1
ATOM 4255 N N . PRO A 1 541 ? -11.489 -13.943 37.247 1.00 88.44 541 PRO A N 1
ATOM 4256 C CA . PRO A 1 541 ? -10.541 -13.135 38.017 1.00 88.44 541 PRO A CA 1
ATOM 4257 C C . PRO A 1 541 ? -10.813 -13.189 39.530 1.00 88.44 541 PRO A C 1
ATOM 4259 O O . PRO A 1 541 ? -11.894 -13.581 39.978 1.00 88.44 541 PRO A O 1
ATOM 4262 N N . SER A 1 542 ? -9.849 -12.725 40.330 1.00 86.00 542 SER A N 1
ATOM 4263 C CA . SER A 1 542 ? -10.053 -12.502 41.770 1.00 86.00 542 SER A CA 1
ATOM 4264 C C . SER A 1 542 ? -10.845 -11.220 42.056 1.00 86.00 542 SER A C 1
ATOM 4266 O O . SER A 1 542 ? -11.632 -11.191 43.003 1.00 86.00 542 SER A O 1
ATOM 4268 N N . LEU A 1 543 ? -10.692 -10.192 41.210 1.00 90.19 543 LEU A N 1
ATOM 4269 C CA . LEU A 1 543 ? -11.416 -8.922 41.289 1.00 90.19 543 LEU A CA 1
ATOM 4270 C C . LEU A 1 543 ? -12.139 -8.606 39.971 1.00 90.19 543 LEU A C 1
ATOM 4272 O O . LEU A 1 543 ? -11.514 -8.498 38.916 1.00 90.19 543 LEU A O 1
ATOM 4276 N N . PHE A 1 544 ? -13.449 -8.383 40.042 1.00 93.50 544 PHE A N 1
ATOM 4277 C CA . PHE A 1 544 ? -14.249 -7.842 38.945 1.00 93.50 544 PHE A CA 1
ATOM 4278 C C . PHE A 1 544 ? -14.364 -6.325 39.060 1.00 93.50 544 PHE A C 1
ATOM 4280 O O . PHE A 1 544 ? -14.730 -5.799 40.110 1.00 93.50 544 PHE A O 1
ATOM 4287 N N . VAL A 1 545 ? -14.099 -5.627 37.961 1.00 93.88 545 VAL A N 1
ATOM 4288 C CA . VAL A 1 545 ? -14.271 -4.180 37.830 1.00 93.88 545 VAL A CA 1
ATOM 4289 C C . VAL A 1 545 ? -15.266 -3.924 36.705 1.00 93.88 545 VAL A C 1
ATOM 4291 O O . VAL A 1 545 ? -14.972 -4.180 35.538 1.00 93.88 545 VAL A O 1
ATOM 4294 N N . LEU A 1 546 ? -16.456 -3.449 37.063 1.00 94.56 546 LEU A N 1
ATOM 4295 C CA . LEU A 1 546 ? -17.591 -3.289 36.163 1.00 94.56 546 LEU A CA 1
ATOM 4296 C C . LEU A 1 546 ? -17.943 -1.803 36.028 1.00 94.56 546 LEU A C 1
ATOM 4298 O O . LEU A 1 546 ? -18.390 -1.180 36.993 1.00 94.56 546 LEU A O 1
ATOM 4302 N N . ASP A 1 547 ? -17.730 -1.237 34.840 1.00 93.88 547 ASP A N 1
ATOM 4303 C CA . ASP A 1 547 ? -17.994 0.173 34.536 1.00 93.88 547 ASP A CA 1
ATOM 4304 C C . ASP A 1 547 ? -19.318 0.306 33.773 1.00 93.88 547 ASP A C 1
ATOM 4306 O O . ASP A 1 547 ? -19.360 0.191 32.551 1.00 93.88 547 ASP A O 1
ATOM 4310 N N . ASP A 1 548 ? -20.412 0.476 34.515 1.00 91.19 548 ASP A N 1
ATOM 4311 C CA . ASP A 1 548 ? -21.776 0.653 34.001 1.00 91.19 548 ASP A CA 1
ATOM 4312 C C . ASP A 1 548 ? -22.239 -0.425 32.986 1.00 91.19 548 ASP A C 1
ATOM 4314 O O . ASP A 1 548 ? -22.677 -0.114 31.870 1.00 91.19 548 ASP A O 1
ATOM 4318 N N . PRO A 1 549 ? -22.157 -1.728 33.341 1.00 89.31 549 PRO A N 1
ATOM 4319 C CA . PRO A 1 549 ? -22.437 -2.839 32.427 1.00 89.31 549 PRO A CA 1
ATOM 4320 C C . PRO A 1 549 ? -23.912 -2.994 32.017 1.00 89.31 549 PRO A C 1
ATOM 4322 O O . PRO A 1 549 ? -24.206 -3.826 31.163 1.00 89.31 549 PRO A O 1
ATOM 4325 N N . LEU A 1 550 ? -24.844 -2.240 32.610 1.00 89.50 550 LEU A N 1
ATOM 4326 C CA . LEU A 1 550 ? -26.293 -2.437 32.436 1.00 89.50 550 LEU A CA 1
ATOM 4327 C C . LEU A 1 550 ? -26.993 -1.288 31.691 1.00 89.50 550 LEU A C 1
ATOM 4329 O O . LEU A 1 550 ? -28.179 -1.384 31.401 1.00 89.50 550 LEU A O 1
ATOM 4333 N N . SER A 1 551 ? -26.268 -0.229 31.328 1.00 84.12 551 SER A N 1
ATOM 4334 C CA . SER A 1 551 ? -26.826 0.993 30.722 1.00 84.12 551 SER A CA 1
ATOM 4335 C C . SER A 1 551 ? -27.510 0.797 29.362 1.00 84.12 551 SER A C 1
ATOM 4337 O O . SER A 1 551 ? -28.427 1.535 29.014 1.00 84.12 551 SER A O 1
ATOM 4339 N N . ALA A 1 552 ? -27.072 -0.190 28.575 1.00 80.69 552 ALA A N 1
ATOM 4340 C CA . ALA A 1 552 ? -27.560 -0.440 27.214 1.00 80.69 552 ALA A CA 1
ATOM 4341 C C . ALA A 1 552 ? -28.559 -1.611 27.114 1.00 80.69 552 ALA A C 1
ATOM 4343 O O . ALA A 1 552 ? -28.815 -2.107 26.011 1.00 80.69 552 ALA A O 1
ATOM 4344 N N . VAL A 1 553 ? -29.071 -2.093 28.249 1.00 84.25 553 VAL A N 1
ATOM 4345 C CA . VAL A 1 553 ? -29.885 -3.309 28.373 1.00 84.25 553 VAL A CA 1
ATOM 4346 C C . VAL A 1 553 ? -31.256 -2.953 28.966 1.00 84.25 553 VAL A C 1
ATOM 4348 O O . VAL A 1 553 ? -31.361 -2.028 29.764 1.00 84.25 553 VAL A O 1
ATOM 4351 N N . ASP A 1 554 ? -32.323 -3.645 28.553 1.00 82.75 554 ASP A N 1
ATOM 4352 C CA . ASP A 1 554 ? -33.664 -3.436 29.118 1.00 82.75 554 ASP A CA 1
ATOM 4353 C C . ASP A 1 554 ? -33.745 -3.860 30.595 1.00 82.75 554 ASP A C 1
ATOM 4355 O O . ASP A 1 554 ? -32.943 -4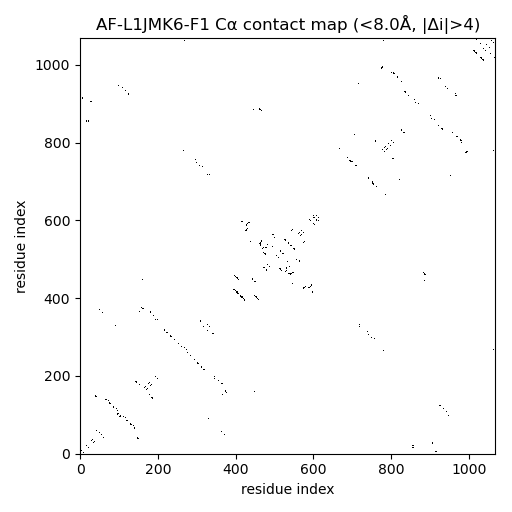.666 31.063 1.00 82.75 554 ASP A O 1
ATOM 4359 N N . SER A 1 555 ? -34.721 -3.325 31.336 1.00 82.44 555 SER A N 1
ATOM 4360 C CA . SER A 1 555 ? -34.836 -3.514 32.789 1.00 82.44 555 SER A CA 1
ATOM 4361 C C . SER A 1 555 ? -34.902 -4.979 33.216 1.00 82.44 555 SER A C 1
ATOM 4363 O O . SER A 1 555 ? -34.199 -5.361 34.149 1.00 82.44 555 SER A O 1
ATOM 4365 N N . HIS A 1 556 ? -35.669 -5.809 32.507 1.00 84.44 556 HIS A N 1
ATOM 4366 C CA . HIS A 1 556 ? -35.807 -7.231 32.816 1.00 84.44 556 HIS A CA 1
ATOM 4367 C C . HIS A 1 556 ? -34.496 -7.998 32.588 1.00 84.44 556 HIS A C 1
ATOM 4369 O O . HIS A 1 556 ? -34.076 -8.786 33.437 1.00 84.44 556 HIS A O 1
ATOM 4375 N N . VAL A 1 557 ? -33.822 -7.784 31.452 1.00 87.00 557 VAL A N 1
ATOM 4376 C CA . VAL A 1 557 ? -32.523 -8.429 31.192 1.00 87.00 557 VAL A CA 1
ATOM 4377 C C . VAL A 1 557 ? -31.444 -7.897 32.145 1.00 87.00 557 VAL A C 1
ATOM 4379 O O . VAL A 1 557 ? -30.602 -8.672 32.595 1.00 87.00 557 VAL A O 1
ATOM 4382 N N . ALA A 1 558 ? -31.485 -6.615 32.515 1.00 86.62 558 ALA A N 1
ATOM 4383 C CA . ALA A 1 558 ? -30.582 -6.044 33.510 1.00 86.62 558 ALA A CA 1
ATOM 4384 C C . ALA A 1 558 ? -30.752 -6.704 34.890 1.00 86.62 558 ALA A C 1
ATOM 4386 O O . ALA A 1 558 ? -29.748 -7.071 35.500 1.00 86.62 558 ALA A O 1
ATOM 4387 N N . GLN A 1 559 ? -31.995 -6.933 35.332 1.00 86.56 559 GLN A N 1
ATOM 4388 C CA . GLN A 1 559 ? -32.308 -7.670 36.563 1.00 86.56 559 GLN A CA 1
ATOM 4389 C C . GLN A 1 559 ? -31.735 -9.093 36.518 1.00 86.56 559 GLN A C 1
ATOM 4391 O O . GLN A 1 559 ? -30.992 -9.501 37.406 1.00 86.56 559 GLN A O 1
ATOM 4396 N N . HIS A 1 560 ? -31.992 -9.820 35.424 1.00 90.69 560 HIS A N 1
ATOM 4397 C CA . HIS A 1 560 ? -31.475 -11.175 35.227 1.00 90.69 560 HIS A CA 1
ATOM 4398 C C . HIS A 1 560 ? -29.943 -11.235 35.320 1.00 90.69 560 HIS A C 1
ATOM 4400 O O . HIS A 1 560 ? -29.387 -12.127 35.958 1.00 90.69 560 HIS A O 1
ATOM 4406 N N . ILE A 1 561 ? -29.245 -10.291 34.682 1.00 92.06 561 ILE A N 1
ATOM 4407 C CA . ILE A 1 561 ? -27.782 -10.199 34.744 1.00 92.06 561 ILE A CA 1
ATOM 4408 C C . ILE A 1 561 ? -27.316 -9.882 36.169 1.00 92.06 561 ILE A C 1
ATOM 4410 O O . ILE A 1 561 ? -26.325 -10.447 36.634 1.00 92.06 561 ILE A O 1
ATOM 4414 N N . PHE A 1 562 ? -27.998 -8.978 36.867 1.00 91.06 562 PHE A N 1
ATOM 4415 C CA . PHE A 1 562 ? -27.646 -8.632 38.237 1.00 91.06 562 PHE A CA 1
ATOM 4416 C C . PHE A 1 562 ? -27.740 -9.857 39.158 1.00 91.06 562 PHE A C 1
ATOM 4418 O O . PHE A 1 562 ? -26.762 -10.186 39.835 1.00 91.06 562 PHE A O 1
ATOM 4425 N N . ASP A 1 563 ? -28.850 -10.589 39.094 1.00 90.19 563 ASP A N 1
ATOM 4426 C CA . ASP A 1 563 ? -29.105 -11.751 39.944 1.00 90.19 563 ASP A CA 1
ATOM 4427 C C . ASP A 1 563 ? -28.195 -12.936 39.592 1.00 90.19 563 ASP A C 1
ATOM 4429 O O . ASP A 1 563 ? -27.549 -13.512 40.468 1.00 90.19 563 ASP A O 1
ATOM 4433 N N . ASN A 1 564 ? -28.071 -13.276 38.304 1.00 91.12 564 ASN A N 1
ATOM 4434 C CA . ASN A 1 564 ? -27.368 -14.488 37.874 1.00 91.12 564 ASN A CA 1
ATOM 4435 C C . ASN A 1 564 ? -25.864 -14.281 37.631 1.00 91.12 564 ASN A C 1
ATOM 4437 O O . ASN A 1 564 ? -25.073 -15.189 37.899 1.00 91.12 564 ASN A O 1
ATOM 4441 N N . CYS A 1 565 ? -25.425 -13.106 37.161 1.00 90.62 565 CYS A N 1
ATOM 4442 C CA . CYS A 1 565 ? -23.997 -12.811 36.996 1.00 90.62 565 CYS A CA 1
ATOM 4443 C C . CYS A 1 565 ? -23.395 -12.190 38.254 1.00 90.62 565 CYS A C 1
ATOM 4445 O O . CYS A 1 565 ? -22.472 -12.763 38.828 1.00 90.62 565 CYS A O 1
ATOM 4447 N N . ILE A 1 566 ? -23.870 -11.004 38.650 1.00 90.00 566 ILE A N 1
ATOM 4448 C CA . ILE A 1 566 ? -23.181 -10.152 39.635 1.00 90.00 566 ILE A CA 1
ATOM 4449 C C . ILE A 1 566 ? -23.335 -10.725 41.047 1.00 90.00 566 ILE A C 1
ATOM 4451 O O . ILE A 1 566 ? -22.345 -10.860 41.768 1.00 90.00 566 ILE A O 1
ATOM 4455 N N . VAL A 1 567 ? -24.557 -11.088 41.434 1.00 89.06 567 VAL A N 1
ATOM 4456 C CA . VAL A 1 567 ? -24.861 -11.701 42.735 1.00 89.06 567 VAL A CA 1
ATOM 4457 C C . VAL A 1 567 ? -24.741 -13.228 42.686 1.00 89.06 567 VAL A C 1
ATOM 4459 O O . VAL A 1 567 ? -24.462 -13.836 43.713 1.00 89.06 567 VAL A O 1
ATOM 4462 N N . GLY A 1 568 ? -24.880 -13.842 41.508 1.00 88.62 568 GLY A N 1
ATOM 4463 C CA . GLY A 1 568 ? -24.790 -15.288 41.289 1.00 88.62 568 GLY A CA 1
ATOM 4464 C C . GLY A 1 568 ? -23.365 -15.792 41.044 1.00 88.62 568 GLY A C 1
ATOM 4465 O O . GLY A 1 568 ? -22.610 -16.051 41.981 1.00 88.62 568 GLY A O 1
ATOM 4466 N N . LEU A 1 569 ? -22.971 -15.970 39.778 1.00 89.19 569 LEU A N 1
ATOM 4467 C CA . LEU A 1 569 ? -21.684 -16.591 39.417 1.00 89.19 569 LEU A CA 1
ATOM 4468 C C . LEU A 1 569 ? -20.460 -15.841 39.964 1.00 89.19 569 LEU A C 1
ATOM 4470 O O . LEU A 1 569 ? -19.447 -16.463 40.288 1.00 89.19 569 LEU A O 1
ATOM 4474 N N . MET A 1 570 ? -20.543 -14.518 40.114 1.00 90.88 570 MET A N 1
ATOM 4475 C CA . MET A 1 570 ? -19.451 -13.728 40.680 1.00 90.88 570 MET A CA 1
ATOM 4476 C C . MET A 1 570 ? -19.422 -13.746 42.218 1.00 90.88 570 MET A C 1
ATOM 4478 O O . MET A 1 570 ? -18.437 -13.253 42.763 1.00 90.88 570 MET A O 1
ATOM 4482 N N . ALA A 1 571 ? -20.420 -14.315 42.923 1.00 86.69 571 ALA A N 1
ATOM 4483 C CA . ALA A 1 571 ? -20.650 -14.201 44.380 1.00 86.69 571 ALA A CA 1
ATOM 4484 C C . ALA A 1 571 ? -19.414 -14.430 45.261 1.00 86.69 571 ALA A C 1
ATOM 4486 O O . ALA A 1 571 ? -19.208 -13.740 46.260 1.00 86.69 571 ALA A O 1
ATOM 4487 N N . LYS A 1 572 ? -18.570 -15.391 44.881 1.00 85.19 572 LYS A N 1
ATOM 4488 C CA . LYS A 1 572 ? -17.387 -15.794 45.656 1.00 85.19 572 LYS A CA 1
ATOM 4489 C C . LYS A 1 572 ? -16.146 -14.929 45.401 1.00 85.19 572 LYS A C 1
ATOM 4491 O O . LYS A 1 572 ? -15.103 -15.204 45.979 1.00 85.19 572 LYS A O 1
ATOM 4496 N N . ARG A 1 573 ? -16.220 -13.941 44.506 1.00 89.50 573 ARG A N 1
ATOM 4497 C CA . ARG A 1 573 ? -15.099 -13.078 44.090 1.00 89.50 573 ARG A CA 1
ATOM 4498 C C . ARG A 1 573 ? -15.365 -11.628 44.461 1.00 89.50 573 ARG A C 1
ATOM 4500 O O . ARG A 1 573 ? -16.515 -11.233 44.575 1.00 89.50 573 ARG A O 1
ATOM 4507 N N . SER A 1 574 ? -14.334 -10.813 44.622 1.00 90.88 574 SER A N 1
ATOM 4508 C CA . SER A 1 574 ? -14.541 -9.387 44.885 1.00 90.88 574 SER A CA 1
ATOM 4509 C C . SER A 1 574 ? -15.081 -8.666 43.654 1.00 90.88 574 SER A C 1
ATOM 4511 O O . SER A 1 574 ? -14.667 -8.951 42.530 1.00 90.88 574 SER A O 1
ATOM 4513 N N . ARG A 1 575 ? -16.007 -7.723 43.849 1.00 93.00 575 ARG A N 1
ATOM 4514 C CA . ARG A 1 575 ? -16.699 -7.019 42.758 1.00 93.00 575 ARG A CA 1
ATOM 4515 C C . ARG A 1 575 ? -16.785 -5.526 43.045 1.00 93.00 575 ARG A C 1
ATOM 4517 O O . ARG A 1 575 ? -17.195 -5.125 44.132 1.00 93.00 575 ARG A O 1
ATOM 4524 N N . ILE A 1 576 ? -16.464 -4.715 42.045 1.00 93.44 576 ILE A N 1
ATOM 4525 C CA . ILE A 1 576 ? -16.687 -3.269 42.035 1.00 93.44 576 ILE A CA 1
ATOM 4526 C C . ILE A 1 576 ? -17.650 -2.961 40.899 1.00 93.44 576 ILE A C 1
ATOM 4528 O O . ILE A 1 576 ? -17.345 -3.254 39.743 1.00 93.44 576 ILE A O 1
ATOM 4532 N N . LEU A 1 577 ? -18.796 -2.373 41.229 1.00 93.38 577 LEU A N 1
ATOM 4533 C CA . LEU A 1 577 ? -19.844 -2.010 40.285 1.00 93.38 577 LEU A CA 1
ATOM 4534 C C . LEU A 1 577 ? -20.049 -0.496 40.290 1.00 93.38 577 LEU A C 1
ATOM 4536 O O . LEU A 1 577 ? -20.534 0.073 41.264 1.00 93.38 577 LEU A O 1
ATOM 4540 N N . VAL A 1 578 ? -19.714 0.160 39.185 1.00 92.50 578 VAL A N 1
ATOM 4541 C CA . VAL A 1 578 ? -20.214 1.505 38.886 1.00 92.50 578 VAL A CA 1
ATOM 4542 C C . VAL A 1 578 ? -21.532 1.337 38.144 1.00 92.50 578 VAL A C 1
ATOM 4544 O O . VAL A 1 578 ? -21.584 0.604 37.161 1.00 92.50 578 VAL A O 1
ATOM 4547 N N . THR A 1 579 ? -22.592 1.995 38.604 1.00 87.19 579 THR A N 1
ATOM 4548 C CA . THR A 1 579 ? -23.900 1.962 37.939 1.00 87.19 579 THR A CA 1
ATOM 4549 C C . THR A 1 579 ? -24.638 3.281 38.127 1.00 87.19 579 THR A C 1
ATOM 4551 O O . THR A 1 579 ? -24.491 3.947 39.155 1.00 87.19 579 THR A O 1
ATOM 4554 N N . HIS A 1 580 ? -25.418 3.659 37.117 1.00 81.56 580 HIS A N 1
ATOM 4555 C CA . HIS A 1 580 ? -26.372 4.767 37.182 1.00 81.56 580 HIS A CA 1
ATOM 4556 C C . HIS A 1 580 ? -27.800 4.319 37.529 1.00 81.56 580 HIS A C 1
ATOM 4558 O O . HIS A 1 580 ? -28.642 5.159 37.817 1.00 81.56 580 HIS A O 1
ATOM 4564 N N . ARG A 1 581 ? -28.052 3.008 37.517 1.00 76.88 581 ARG A N 1
ATOM 4565 C CA . ARG A 1 581 ? -29.335 2.364 37.819 1.00 76.88 581 ARG A CA 1
ATOM 4566 C C . ARG A 1 581 ? -29.553 2.291 39.328 1.00 76.88 581 ARG A C 1
ATOM 4568 O O . ARG A 1 581 ? -28.851 1.528 39.998 1.00 76.88 581 ARG A O 1
ATOM 4575 N N . VAL A 1 582 ? -30.457 3.119 39.854 1.00 70.06 582 VAL A N 1
ATOM 4576 C CA . VAL A 1 582 ? -30.624 3.317 41.302 1.00 70.06 582 VAL A CA 1
ATOM 4577 C C . VAL A 1 582 ? -31.369 2.164 41.977 1.00 70.06 582 VAL A C 1
ATOM 4579 O O . VAL A 1 582 ? -31.049 1.803 43.113 1.00 70.06 582 VAL A O 1
ATOM 4582 N N . ASP A 1 583 ? -32.249 1.501 41.226 1.00 74.56 583 ASP A N 1
ATOM 4583 C CA . ASP A 1 583 ? -32.946 0.255 41.558 1.00 74.56 583 ASP A CA 1
ATOM 4584 C C . ASP A 1 583 ? -31.989 -0.841 42.066 1.00 74.56 583 ASP A C 1
ATOM 4586 O O . ASP A 1 583 ? -32.236 -1.490 43.085 1.00 74.56 583 ASP A O 1
ATOM 4590 N N . LEU A 1 584 ? -30.832 -0.990 41.419 1.00 72.38 584 LEU A N 1
ATOM 4591 C CA . LEU A 1 584 ? -29.870 -2.062 41.704 1.00 72.38 584 LEU A CA 1
ATOM 4592 C C . LEU A 1 584 ? -28.894 -1.732 42.845 1.00 72.38 584 LEU A C 1
ATOM 4594 O O . LEU A 1 584 ? -28.210 -2.618 43.364 1.00 72.38 584 LEU A O 1
ATOM 4598 N N . ILE A 1 585 ? -28.817 -0.464 43.261 1.00 74.62 585 ILE A N 1
ATOM 4599 C CA . ILE A 1 585 ? -27.881 -0.003 44.299 1.00 74.62 585 ILE A CA 1
ATOM 4600 C C . ILE A 1 585 ? -28.323 -0.483 45.686 1.00 74.62 585 ILE A C 1
ATOM 4602 O O . ILE A 1 585 ? -27.472 -0.779 46.524 1.00 74.62 585 ILE A O 1
ATOM 4606 N N . ARG A 1 586 ? -29.636 -0.623 45.927 1.00 75.69 586 ARG A N 1
ATOM 4607 C CA . ARG A 1 586 ? -30.185 -1.077 47.221 1.00 75.69 586 ARG A CA 1
ATOM 4608 C C . ARG A 1 586 ? -29.681 -2.461 47.634 1.00 75.69 586 ARG A C 1
ATOM 4610 O O . ARG A 1 586 ? -29.512 -2.719 48.820 1.00 75.69 586 ARG A O 1
ATOM 4617 N N . ALA A 1 587 ? -29.416 -3.333 46.664 1.00 73.94 587 ALA A N 1
ATOM 4618 C CA . ALA A 1 587 ? -28.923 -4.686 46.903 1.00 73.94 587 ALA A CA 1
ATOM 4619 C C . ALA A 1 587 ? -27.408 -4.747 47.196 1.00 73.94 587 ALA A C 1
ATOM 4621 O O . ALA A 1 587 ? -26.892 -5.805 47.561 1.00 73.94 587 ALA A O 1
ATOM 4622 N N . ALA A 1 588 ? -26.672 -3.637 47.049 1.00 80.75 588 ALA A N 1
ATOM 4623 C CA . ALA A 1 588 ? -25.240 -3.605 47.308 1.00 80.75 588 ALA A CA 1
ATOM 4624 C C . ALA A 1 588 ? -24.947 -3.472 48.820 1.00 80.75 588 ALA A C 1
ATOM 4626 O O . ALA A 1 588 ? -25.381 -2.509 49.454 1.00 80.75 588 ALA A O 1
ATOM 4627 N N . PRO A 1 589 ? -24.153 -4.384 49.414 1.00 79.81 589 PRO A N 1
ATOM 4628 C CA . PRO A 1 589 ? -23.864 -4.366 50.848 1.00 79.81 589 PRO A CA 1
ATOM 4629 C C . PRO A 1 589 ? -22.962 -3.196 51.268 1.00 79.81 589 PRO A C 1
ATOM 4631 O O . PRO A 1 589 ? -22.941 -2.829 52.442 1.00 79.81 589 PRO A O 1
ATOM 4634 N N . TYR A 1 590 ? -22.212 -2.606 50.335 1.00 86.94 590 TYR A N 1
ATOM 4635 C CA . TYR A 1 590 ? -21.362 -1.452 50.601 1.00 86.94 590 TYR A CA 1
ATOM 4636 C C . TYR A 1 590 ? -21.375 -0.488 49.415 1.00 86.94 590 TYR A C 1
ATOM 4638 O O . TYR A 1 590 ? -21.163 -0.902 48.273 1.00 86.94 590 TYR A O 1
ATOM 4646 N N . ILE A 1 591 ? -21.627 0.793 49.683 1.00 90.00 591 ILE A N 1
ATOM 4647 C CA . ILE A 1 591 ? -21.794 1.835 48.668 1.00 90.00 591 ILE A CA 1
ATOM 4648 C C . ILE A 1 591 ? -20.849 3.002 48.968 1.00 90.00 591 ILE A C 1
ATOM 4650 O O . ILE A 1 591 ? -20.703 3.425 50.117 1.00 90.00 591 ILE A O 1
ATOM 4654 N N . ILE A 1 592 ? -20.229 3.541 47.917 1.00 90.44 592 ILE A N 1
ATOM 4655 C CA . ILE A 1 592 ? -19.415 4.760 47.949 1.00 90.44 592 ILE A CA 1
ATOM 4656 C C . ILE A 1 592 ? -20.060 5.818 47.058 1.00 90.44 592 ILE A C 1
ATOM 4658 O O . ILE A 1 592 ? -20.188 5.627 45.847 1.00 90.44 592 ILE A O 1
ATOM 4662 N N . ALA A 1 593 ? -20.400 6.963 47.651 1.00 88.44 593 ALA A N 1
ATOM 4663 C CA . ALA A 1 593 ? -20.863 8.139 46.927 1.00 88.44 593 ALA A CA 1
ATOM 4664 C C . ALA A 1 593 ? -19.673 9.041 46.565 1.00 88.44 593 ALA A C 1
ATOM 4666 O O . ALA A 1 593 ? -18.979 9.558 47.444 1.00 88.44 593 ALA A O 1
ATOM 4667 N N . LEU A 1 594 ? -19.434 9.235 45.267 1.00 88.88 594 LEU A N 1
ATOM 4668 C CA . LEU A 1 594 ? -18.348 10.054 44.731 1.00 88.88 594 LEU A CA 1
ATOM 4669 C C . LEU A 1 594 ? -18.884 11.393 44.205 1.00 88.88 594 LEU A C 1
ATOM 4671 O O . LEU A 1 594 ? -19.759 11.428 43.338 1.00 88.88 594 LEU A O 1
ATOM 4675 N N . GLY A 1 595 ? -18.303 12.502 44.662 1.00 85.62 595 GLY A N 1
ATOM 4676 C CA . GLY A 1 595 ? -18.667 13.855 44.239 1.00 85.62 595 GLY A CA 1
ATOM 4677 C C . GLY A 1 595 ? -17.445 14.752 44.092 1.00 85.62 595 GLY A C 1
ATOM 4678 O O . GLY A 1 595 ? -16.577 14.772 44.958 1.00 85.62 595 GLY A O 1
ATOM 4679 N N . GLN A 1 596 ? -17.365 15.488 42.976 1.00 84.19 596 GLN A N 1
ATOM 4680 C CA . GLN A 1 596 ? -16.258 16.413 42.668 1.00 84.19 596 GLN A CA 1
ATOM 4681 C C . GLN A 1 596 ? -14.854 15.804 42.884 1.00 84.19 596 GLN A C 1
ATOM 4683 O O . GLN A 1 596 ? -13.934 16.476 43.347 1.00 84.19 596 GLN A O 1
ATOM 4688 N N . GLY A 1 597 ? -14.691 14.514 42.576 1.00 84.12 597 GLY A N 1
ATOM 4689 C CA . GLY A 1 597 ? -13.423 13.809 42.735 1.00 84.12 597 GLY A CA 1
ATOM 4690 C C . GLY A 1 597 ? -13.030 13.449 44.174 1.00 84.12 597 GLY A C 1
ATOM 4691 O O . GLY A 1 597 ? -11.864 13.152 44.429 1.00 84.12 597 GLY A O 1
ATOM 4692 N N . ARG A 1 598 ? -13.972 13.469 45.122 1.00 90.00 598 ARG A N 1
ATOM 4693 C CA . ARG A 1 598 ? -13.791 13.032 46.515 1.00 90.00 598 ARG A CA 1
ATOM 4694 C C . ARG A 1 598 ? -14.887 12.052 46.920 1.00 90.00 598 ARG A C 1
ATOM 4696 O O . ARG A 1 598 ? -15.982 12.069 46.358 1.00 90.00 598 ARG A O 1
ATOM 4703 N N . ILE A 1 599 ? -14.598 11.211 47.911 1.00 89.88 599 ILE A N 1
ATOM 4704 C CA . ILE A 1 599 ? -15.626 10.395 48.565 1.00 89.88 599 ILE A CA 1
ATOM 4705 C C . ILE A 1 599 ? -16.455 11.325 49.454 1.00 89.88 599 ILE A C 1
ATOM 4707 O O . ILE A 1 599 ? -15.914 11.946 50.365 1.00 89.88 599 ILE A O 1
ATOM 4711 N N . LEU A 1 600 ? -17.751 11.438 49.167 1.00 86.75 600 LEU A N 1
ATOM 4712 C CA . LEU A 1 600 ? -18.695 12.203 49.984 1.00 86.75 600 LEU A CA 1
ATOM 4713 C C . LEU A 1 600 ? -19.119 11.400 51.213 1.00 86.75 600 LEU A C 1
ATOM 4715 O O . LEU A 1 600 ? -19.133 11.924 52.321 1.00 86.75 600 LEU A O 1
ATOM 4719 N N . ALA A 1 601 ? -19.447 10.126 51.002 1.00 85.94 601 ALA A N 1
ATOM 4720 C CA . ALA A 1 601 ? -19.902 9.219 52.042 1.00 85.94 601 ALA A CA 1
ATOM 4721 C C . ALA A 1 601 ? -19.672 7.757 51.632 1.00 85.94 601 ALA A C 1
ATOM 4723 O O . ALA A 1 601 ? -19.573 7.434 50.443 1.00 85.94 601 ALA A O 1
ATOM 4724 N N . GLN A 1 602 ? -19.585 6.880 52.630 1.00 88.00 602 GLN A N 1
ATOM 4725 C CA . GLN A 1 602 ? -19.388 5.441 52.467 1.00 88.00 602 GLN A CA 1
ATOM 4726 C C . GLN A 1 602 ? -20.171 4.688 53.550 1.00 88.00 602 GLN A C 1
ATOM 4728 O O . GLN A 1 602 ? -20.145 5.089 54.714 1.00 88.00 602 GLN A O 1
ATOM 4733 N N . GLY A 1 603 ? -20.858 3.608 53.190 1.00 86.50 603 GLY A N 1
ATOM 4734 C CA . GLY A 1 603 ? -21.673 2.841 54.133 1.00 86.50 603 GLY A CA 1
ATOM 4735 C C . GLY A 1 603 ? -22.674 1.927 53.439 1.00 86.50 603 GLY A C 1
ATOM 4736 O O . GLY A 1 603 ? -22.595 1.704 52.230 1.00 86.50 603 GLY A O 1
ATOM 4737 N N . THR A 1 604 ? -23.617 1.391 54.208 1.00 85.94 604 THR A N 1
ATOM 4738 C CA . THR A 1 604 ? -24.795 0.715 53.646 1.00 85.94 604 THR A CA 1
ATOM 4739 C C . THR A 1 604 ? -25.779 1.743 53.087 1.00 85.94 604 THR A C 1
ATOM 4741 O O . THR A 1 604 ? -25.724 2.927 53.427 1.00 85.94 604 THR A O 1
ATOM 4744 N N . TYR A 1 605 ? -26.714 1.292 52.252 1.00 82.69 605 TYR A N 1
ATOM 4745 C CA . TYR A 1 605 ? -27.745 2.156 51.673 1.00 82.69 605 TYR A CA 1
ATOM 4746 C C . TYR A 1 605 ? -28.505 2.962 52.744 1.00 82.69 605 TYR A C 1
ATOM 4748 O O . TYR A 1 605 ? -28.588 4.185 52.665 1.00 82.69 605 TYR A O 1
ATOM 4756 N N . GLU A 1 606 ? -28.965 2.292 53.803 1.00 82.00 606 GLU A N 1
ATOM 4757 C CA . GLU A 1 606 ? -29.686 2.913 54.923 1.00 82.00 606 GLU A CA 1
ATOM 4758 C C . GLU A 1 606 ? -28.858 3.993 55.639 1.00 82.00 606 GLU A C 1
ATOM 4760 O O . GLU A 1 606 ? -29.383 5.043 56.006 1.00 82.00 606 GLU A O 1
ATOM 4765 N N . GLN A 1 607 ? -27.547 3.769 55.798 1.00 83.50 607 GLN A N 1
ATOM 4766 C CA . GLN A 1 607 ? -26.639 4.730 56.431 1.00 83.50 607 GLN A CA 1
ATOM 4767 C C . GLN A 1 607 ? -26.436 5.979 55.572 1.00 83.50 607 GLN A C 1
ATOM 4769 O O . GLN A 1 607 ? -26.377 7.083 56.109 1.00 83.50 607 GLN A O 1
ATOM 4774 N N . LEU A 1 608 ? -26.334 5.816 54.251 1.00 81.31 608 LEU A N 1
ATOM 4775 C CA . LEU A 1 608 ? -26.148 6.930 53.319 1.00 81.31 608 LEU A CA 1
ATOM 4776 C C . LEU A 1 608 ? -27.400 7.804 53.218 1.00 81.31 608 LEU A C 1
ATOM 4778 O O . LEU A 1 608 ? -27.293 9.031 53.252 1.00 81.31 608 LEU A O 1
ATOM 4782 N N . VAL A 1 609 ? -28.580 7.181 53.172 1.00 79.50 609 VAL A N 1
ATOM 4783 C CA . VAL A 1 609 ? -29.864 7.898 53.190 1.00 79.50 609 VAL A CA 1
ATOM 4784 C C . VAL A 1 609 ? -30.039 8.650 54.513 1.00 79.50 609 VAL A C 1
ATOM 4786 O O . VAL A 1 609 ? -30.387 9.828 54.508 1.00 79.50 609 VAL A O 1
ATOM 4789 N N . ALA A 1 610 ? -29.707 8.026 55.650 1.00 79.00 610 ALA A N 1
ATOM 4790 C CA . ALA A 1 610 ? -29.750 8.685 56.960 1.00 79.00 610 ALA A CA 1
ATOM 4791 C C . ALA A 1 610 ? -28.771 9.871 57.086 1.00 79.00 610 ALA A C 1
ATOM 4793 O O . ALA A 1 610 ? -29.010 10.786 57.873 1.00 79.00 610 ALA A O 1
ATOM 4794 N N . GLN A 1 611 ? -27.682 9.878 56.310 1.00 77.44 611 GLN A N 1
ATOM 4795 C CA . GLN A 1 611 ? -26.722 10.986 56.229 1.00 77.44 611 GLN A CA 1
ATOM 4796 C C . GLN A 1 611 ? -27.172 12.119 55.287 1.00 77.44 611 GLN A C 1
ATOM 4798 O O . GLN A 1 611 ? -26.457 13.113 55.159 1.00 77.44 611 GLN A O 1
ATOM 4803 N N . GLY A 1 612 ? -28.343 12.003 54.647 1.00 70.12 612 GLY A N 1
ATOM 4804 C CA . GLY A 1 612 ? -28.880 13.020 53.739 1.00 70.12 612 GLY A CA 1
ATOM 4805 C C . GLY A 1 612 ? -28.140 13.104 52.402 1.00 70.12 612 GLY A C 1
ATOM 4806 O O . GLY A 1 612 ? -28.133 14.159 51.769 1.00 70.12 612 GLY A O 1
ATOM 4807 N N . VAL A 1 613 ? -27.477 12.023 51.982 1.00 72.31 613 VAL A N 1
ATOM 4808 C CA . VAL A 1 613 ? -26.828 11.953 50.669 1.00 72.31 613 VAL A CA 1
ATOM 4809 C C . VAL A 1 613 ? -27.905 11.737 49.612 1.00 72.31 613 VAL A C 1
ATOM 4811 O O . VAL A 1 613 ? -28.564 10.699 49.603 1.00 72.31 613 VAL A O 1
ATOM 4814 N N . ASP A 1 614 ? -28.067 12.706 48.712 1.00 66.50 614 ASP A N 1
ATOM 4815 C CA . ASP A 1 614 ? -28.963 12.575 47.566 1.00 66.50 614 ASP A CA 1
ATOM 4816 C C . ASP A 1 614 ? -28.404 11.531 46.586 1.00 66.50 614 ASP A C 1
ATOM 4818 O O . ASP A 1 614 ? -27.433 11.764 45.859 1.00 66.50 614 ASP A O 1
ATOM 4822 N N . LEU A 1 615 ? -28.991 10.336 46.636 1.00 65.81 615 LEU A N 1
ATOM 4823 C CA . LEU A 1 615 ? -28.671 9.205 45.768 1.00 65.81 615 LEU A CA 1
ATOM 4824 C C . LEU A 1 615 ? -29.521 9.201 44.480 1.00 65.81 615 LEU A C 1
ATOM 4826 O O . LEU A 1 615 ? -29.421 8.248 43.711 1.00 65.81 615 LEU A O 1
ATOM 4830 N N . GLY A 1 616 ? -30.324 10.246 44.226 1.00 57.38 616 GLY A N 1
ATOM 4831 C CA . GLY A 1 616 ? -31.144 10.401 43.017 1.00 57.38 616 GLY A CA 1
ATOM 4832 C C . GLY A 1 616 ? -32.544 9.777 43.079 1.00 57.38 616 GLY A C 1
ATOM 4833 O O . GLY A 1 616 ? -33.264 9.812 42.087 1.00 57.38 616 GLY A O 1
ATOM 4834 N N . LEU A 1 617 ? -32.960 9.234 44.229 1.00 51.12 617 LEU A N 1
ATOM 4835 C CA . LEU A 1 617 ? -34.223 8.491 44.371 1.00 51.12 617 LEU A CA 1
ATOM 4836 C C . LEU A 1 617 ? -35.495 9.350 44.393 1.00 51.12 617 LEU A C 1
ATOM 4838 O O . LEU A 1 617 ? -36.558 8.845 44.048 1.00 51.12 617 LEU A O 1
ATOM 4842 N N . GLU A 1 618 ? -35.429 10.628 44.778 1.00 44.62 618 GLU A N 1
ATOM 4843 C CA . GLU A 1 618 ? -36.645 11.453 44.914 1.00 44.62 618 GLU A CA 1
ATOM 4844 C C . GLU A 1 618 ? -37.326 11.777 43.568 1.00 44.62 618 GLU A C 1
ATOM 4846 O O . GLU A 1 618 ? -38.495 12.172 43.553 1.00 44.62 618 GLU A O 1
ATOM 4851 N N . ALA A 1 619 ? -36.618 11.599 42.445 1.00 43.34 619 ALA A N 1
ATOM 4852 C CA . ALA A 1 619 ? -37.152 11.805 41.099 1.00 43.34 619 ALA A CA 1
ATOM 4853 C C . ALA A 1 619 ? -37.770 10.531 40.489 1.00 43.34 619 ALA A C 1
ATOM 4855 O O . ALA A 1 619 ? -38.811 10.636 39.850 1.00 43.34 619 ALA A O 1
ATOM 4856 N N . GLU A 1 620 ? -37.182 9.349 40.720 1.00 43.38 620 GLU A N 1
ATOM 4857 C CA . GLU A 1 620 ? -37.640 8.075 40.126 1.00 43.38 620 GLU A CA 1
ATOM 4858 C C . GLU A 1 620 ? -38.763 7.400 40.935 1.00 43.38 620 GLU A C 1
ATOM 4860 O O . GLU A 1 620 ? -39.669 6.827 40.341 1.00 43.38 620 GLU A O 1
ATOM 4865 N N . ILE A 1 621 ? -38.805 7.550 42.270 1.00 43.84 621 ILE A N 1
ATOM 4866 C CA . ILE A 1 621 ? -39.885 6.966 43.100 1.00 43.84 621 ILE A CA 1
ATOM 4867 C C . ILE A 1 621 ? -41.263 7.546 42.728 1.00 43.84 621 ILE A C 1
ATOM 4869 O O . ILE A 1 621 ? -42.268 6.847 42.792 1.00 43.84 621 ILE A O 1
ATOM 4873 N N . LYS A 1 622 ? -41.321 8.807 42.274 1.00 39.28 622 LYS A N 1
ATOM 4874 C CA . LYS A 1 622 ? -42.566 9.412 41.769 1.00 39.28 622 LYS A CA 1
ATOM 4875 C C . LYS A 1 622 ? -43.023 8.841 40.426 1.00 39.28 622 LYS A C 1
ATOM 4877 O O . LYS A 1 622 ? -44.207 8.935 40.129 1.00 39.28 622 LYS A O 1
ATOM 4882 N N . GLU A 1 623 ? -42.113 8.294 39.622 1.00 42.97 623 GLU A N 1
ATOM 4883 C CA . GLU A 1 623 ? -42.451 7.641 38.352 1.00 42.97 623 GLU A CA 1
ATOM 4884 C C . GLU A 1 623 ? -42.804 6.157 38.573 1.00 42.97 623 GLU A C 1
ATOM 4886 O O . GLU A 1 623 ? -43.773 5.684 37.985 1.00 42.97 623 GLU A O 1
ATOM 4891 N N . GLU A 1 624 ? -42.115 5.455 39.485 1.00 43.00 624 GLU A N 1
ATOM 4892 C CA . GLU A 1 624 ? -42.402 4.050 39.832 1.00 43.00 624 GLU A CA 1
ATOM 4893 C C . GLU A 1 624 ? -43.727 3.879 40.602 1.00 43.00 624 GLU A C 1
ATOM 4895 O O . GLU A 1 624 ? -44.501 2.980 40.274 1.00 43.00 624 GLU A O 1
ATOM 4900 N N . GLU A 1 625 ? -44.071 4.773 41.543 1.00 40.84 625 GLU A N 1
ATOM 4901 C CA . GLU A 1 625 ? -45.383 4.740 42.226 1.00 40.84 625 GLU A CA 1
ATOM 4902 C C . GLU A 1 625 ? -46.555 5.001 41.248 1.00 40.84 625 GLU A C 1
ATOM 4904 O O . GLU A 1 625 ? -47.659 4.486 41.439 1.00 40.84 625 GLU A O 1
ATOM 4909 N N . GLU A 1 626 ? -46.322 5.740 40.152 1.00 42.97 626 GLU A N 1
ATOM 4910 C CA . GLU A 1 626 ? -47.311 5.957 39.082 1.00 42.97 626 GLU A CA 1
ATOM 4911 C C . GLU A 1 626 ? -47.400 4.797 38.064 1.00 42.97 626 GLU A C 1
ATOM 4913 O O . GLU A 1 626 ? -48.378 4.729 37.297 1.00 42.97 626 GLU A O 1
ATOM 4918 N N . GLU A 1 627 ? -46.401 3.908 38.016 1.00 43.50 627 GLU A N 1
ATOM 4919 C CA . GLU A 1 627 ? -46.369 2.708 37.165 1.00 43.50 627 GLU A CA 1
ATOM 4920 C C . GLU A 1 627 ? -46.887 1.458 37.901 1.00 43.50 627 GLU A C 1
ATOM 4922 O O . GLU A 1 627 ? -47.700 0.726 37.326 1.00 43.50 627 GLU A O 1
ATOM 4927 N N . GLU A 1 628 ? -46.567 1.266 39.186 1.00 41.03 628 GLU A N 1
ATOM 4928 C CA . GLU A 1 628 ? -47.090 0.152 40.000 1.00 41.03 628 GLU A CA 1
ATOM 4929 C C . GLU A 1 628 ? -48.621 0.243 40.195 1.00 41.03 628 GLU A C 1
ATOM 4931 O O . GLU A 1 628 ? -49.329 -0.762 40.063 1.00 41.03 628 GLU A O 1
ATOM 4936 N N . GLU A 1 629 ? -49.187 1.452 40.349 1.00 41.50 629 GLU A N 1
ATOM 4937 C CA . GLU A 1 629 ? -50.651 1.653 40.382 1.00 41.50 629 GLU A CA 1
ATOM 4938 C C . GLU A 1 629 ? -51.354 1.346 39.038 1.00 41.50 629 GLU A C 1
ATOM 4940 O O . GLU A 1 629 ? -52.589 1.193 38.988 1.00 41.50 629 GLU A O 1
ATOM 4945 N N . LYS A 1 630 ? -50.603 1.275 37.928 1.00 44.44 630 LYS A N 1
ATOM 4946 C CA . LYS A 1 630 ? -51.117 0.903 36.597 1.00 44.44 630 LYS A CA 1
ATOM 4947 C C . LYS A 1 630 ? -50.974 -0.595 36.330 1.00 44.44 630 LYS A C 1
ATOM 4949 O O . LYS A 1 630 ? -51.888 -1.166 35.728 1.00 44.44 630 LYS A O 1
ATOM 4954 N N . GLU A 1 631 ? -49.909 -1.238 36.806 1.00 40.59 631 GLU A N 1
ATOM 4955 C CA . GLU A 1 631 ? -49.687 -2.679 36.626 1.00 40.59 631 GLU A CA 1
ATOM 4956 C C . GLU A 1 631 ? -50.632 -3.543 37.482 1.00 40.59 631 GLU A C 1
ATOM 4958 O O . GLU A 1 631 ? -51.204 -4.508 36.958 1.00 40.59 631 GLU A O 1
ATOM 4963 N N . GLU A 1 632 ? -50.962 -3.136 38.717 1.00 39.12 632 GLU A N 1
ATOM 4964 C CA . GLU A 1 632 ? -51.968 -3.842 39.539 1.00 39.12 632 GLU A CA 1
ATOM 4965 C C . GLU A 1 632 ? -53.383 -3.809 38.919 1.00 39.12 632 GLU A C 1
ATOM 4967 O O . GLU A 1 632 ? -54.207 -4.705 39.142 1.00 39.12 632 GLU A O 1
ATOM 4972 N N . LYS A 1 633 ? -53.679 -2.819 38.062 1.00 41.03 633 LYS A N 1
ATOM 4973 C CA . LYS A 1 633 ? -54.955 -2.733 37.327 1.00 41.03 633 LYS A CA 1
ATOM 4974 C C . LYS A 1 633 ? -54.987 -3.589 36.055 1.00 41.03 633 LYS A C 1
ATOM 4976 O O . LYS A 1 633 ? -56.083 -3.924 35.591 1.00 41.03 633 LYS A O 1
ATOM 4981 N N . GLU A 1 634 ? -53.838 -3.981 35.499 1.00 40.38 634 GLU A N 1
ATOM 4982 C CA . GLU A 1 634 ? -53.761 -4.870 34.330 1.00 40.38 634 GLU A CA 1
ATOM 4983 C C . GLU A 1 634 ? -53.691 -6.360 34.699 1.00 40.38 634 GLU A C 1
ATOM 4985 O O . GLU A 1 634 ? -54.240 -7.197 33.970 1.00 40.38 634 GLU A O 1
ATOM 4990 N N . GLU A 1 635 ? -53.114 -6.716 35.850 1.00 34.09 635 GLU A N 1
ATOM 4991 C CA . GLU A 1 635 ? -53.052 -8.112 36.312 1.00 34.09 635 GLU A CA 1
ATOM 4992 C C . GLU A 1 635 ? -54.434 -8.707 36.632 1.00 34.09 635 GLU A C 1
ATOM 4994 O O . GLU A 1 635 ? -54.684 -9.892 36.383 1.00 34.09 635 GLU A O 1
ATOM 4999 N N . ALA A 1 636 ? -55.398 -7.873 37.033 1.00 37.19 636 ALA A N 1
ATOM 5000 C CA . ALA A 1 636 ? -56.787 -8.289 37.232 1.00 37.19 636 ALA A CA 1
ATOM 5001 C C . ALA A 1 636 ? -57.522 -8.672 35.924 1.00 37.19 636 ALA A C 1
ATOM 5003 O O . ALA A 1 636 ? -58.567 -9.322 35.978 1.00 37.19 636 ALA A O 1
ATOM 5004 N N . LYS A 1 637 ? -56.986 -8.328 34.739 1.00 39.06 637 LYS A N 1
ATOM 5005 C CA . LYS A 1 637 ? -57.580 -8.673 33.428 1.00 39.06 637 LYS A CA 1
ATOM 5006 C C . LYS A 1 637 ? -56.915 -9.858 32.718 1.00 39.06 637 LYS A C 1
ATOM 5008 O O . LYS A 1 637 ? -57.530 -10.433 31.819 1.00 39.06 637 LYS A O 1
ATOM 5013 N N . LYS A 1 638 ? -55.705 -10.275 33.116 1.00 34.03 638 LYS A N 1
ATOM 5014 C CA . LYS A 1 638 ? -54.953 -11.357 32.439 1.00 34.03 638 LYS A CA 1
ATOM 5015 C C . LYS A 1 638 ? -55.386 -12.781 32.812 1.00 34.03 638 LYS A C 1
ATOM 5017 O O . LYS A 1 638 ? -55.152 -13.696 32.025 1.00 34.03 638 LYS A O 1
ATOM 5022 N N . LYS A 1 639 ? -56.142 -12.978 33.899 1.00 32.97 639 LYS A N 1
ATOM 5023 C CA . LYS A 1 639 ? -56.644 -14.307 34.319 1.00 32.97 639 LYS A CA 1
ATOM 5024 C C . LYS A 1 639 ? -57.739 -14.929 33.430 1.00 32.97 639 LYS A C 1
ATOM 5026 O O . LYS A 1 639 ? -58.170 -16.040 33.701 1.00 32.97 639 LYS A O 1
ATOM 5031 N N . SER A 1 640 ? -58.172 -14.266 32.352 1.00 31.77 640 SER A N 1
ATOM 5032 C CA . SER A 1 640 ? -59.186 -14.794 31.415 1.00 31.77 640 SER A CA 1
ATOM 5033 C C . SER A 1 640 ? -58.618 -15.298 30.075 1.00 31.77 640 SER A C 1
ATOM 5035 O O . SER A 1 640 ? -59.381 -15.816 29.258 1.00 31.77 640 SER A O 1
ATOM 5037 N N . ALA A 1 641 ? -57.316 -15.140 29.805 1.00 37.84 641 ALA A N 1
ATOM 5038 C CA . ALA A 1 641 ? -56.730 -15.446 28.490 1.00 37.84 641 ALA A CA 1
ATOM 5039 C C . ALA A 1 641 ? -55.878 -16.732 28.452 1.00 37.84 641 ALA A C 1
ATOM 5041 O O . ALA A 1 641 ? -55.526 -17.198 27.366 1.00 37.84 641 ALA A O 1
ATOM 5042 N N . GLU A 1 642 ? -55.582 -17.338 29.605 1.00 33.28 642 GLU A N 1
ATOM 5043 C CA . GLU A 1 642 ? -54.673 -18.491 29.702 1.00 33.28 642 GLU A CA 1
ATOM 5044 C C . GLU A 1 642 ? -55.311 -19.844 29.331 1.00 33.28 642 GLU A C 1
ATOM 5046 O O . GLU A 1 642 ? -54.592 -20.800 29.051 1.00 33.28 642 GLU A O 1
ATOM 5051 N N . GLU A 1 643 ? -56.636 -19.928 29.169 1.00 32.97 643 GLU A N 1
ATOM 5052 C CA . GLU A 1 643 ? -57.310 -21.178 28.767 1.00 32.97 643 GLU A CA 1
ATOM 5053 C C . GLU A 1 643 ? -57.408 -21.398 27.242 1.00 32.97 643 GLU A C 1
ATOM 5055 O O . GLU A 1 643 ? -57.842 -22.458 26.794 1.00 32.97 643 GLU A O 1
ATOM 5060 N N . ARG A 1 644 ? -56.958 -20.454 26.399 1.00 34.53 644 ARG A N 1
ATOM 5061 C CA . ARG A 1 644 ? -57.032 -20.594 24.923 1.00 34.53 644 ARG A CA 1
ATOM 5062 C C . ARG A 1 644 ? -55.729 -20.998 24.226 1.00 34.53 644 ARG A C 1
ATOM 5064 O O . ARG A 1 644 ? -55.751 -21.268 23.027 1.00 34.53 644 ARG A O 1
ATOM 5071 N N . VAL A 1 645 ? -54.607 -21.096 24.944 1.00 38.53 645 VAL A N 1
ATOM 5072 C CA . VAL A 1 645 ? -53.276 -21.326 24.335 1.00 38.53 645 VAL A CA 1
ATOM 5073 C C . VAL A 1 645 ? -52.832 -22.800 24.366 1.00 38.53 645 VAL A C 1
ATOM 5075 O O . VAL A 1 645 ? -51.913 -23.186 23.645 1.00 38.53 645 VAL A O 1
ATOM 5078 N N . GLN A 1 646 ? -53.522 -23.680 25.099 1.00 33.62 646 GLN A N 1
ATOM 5079 C CA . GLN A 1 646 ? -53.163 -25.107 25.156 1.00 33.62 646 GLN A CA 1
ATOM 5080 C C . GLN A 1 646 ? -53.698 -25.969 23.994 1.00 33.62 646 GLN A C 1
ATOM 5082 O O . GLN A 1 646 ? -53.271 -27.111 23.853 1.00 33.62 646 GLN A O 1
ATOM 5087 N N . ALA A 1 647 ? -54.535 -25.436 23.095 1.00 31.78 647 ALA A N 1
ATOM 5088 C CA . ALA A 1 647 ? -55.108 -26.205 21.978 1.00 31.78 647 ALA A CA 1
ATOM 5089 C C . ALA A 1 647 ? -54.339 -26.114 20.637 1.00 31.78 647 ALA A C 1
ATOM 5091 O O . ALA A 1 647 ? -54.738 -26.748 19.666 1.00 31.78 647 ALA A O 1
ATOM 5092 N N . LEU A 1 648 ? -53.229 -25.365 20.555 1.00 37.12 648 LEU A N 1
ATOM 5093 C CA . LEU A 1 648 ? -52.477 -25.156 19.298 1.00 37.12 648 LEU A CA 1
ATOM 5094 C C . LEU A 1 648 ? -51.091 -25.833 19.257 1.00 37.12 648 LEU A C 1
ATOM 5096 O O . LEU A 1 648 ? -50.350 -25.656 18.295 1.00 37.12 648 LEU A O 1
ATOM 5100 N N . LYS A 1 649 ? -50.734 -26.642 20.266 1.00 30.61 649 LYS A N 1
ATOM 5101 C CA . LYS A 1 649 ? -49.429 -27.337 20.350 1.00 30.61 649 LYS A CA 1
ATOM 5102 C C . LYS A 1 649 ? -49.410 -28.775 19.807 1.00 30.61 649 LYS A C 1
ATOM 5104 O O . LYS A 1 649 ? -48.442 -29.493 20.033 1.00 30.61 649 LYS A O 1
ATOM 5109 N N . ALA A 1 650 ? -50.422 -29.198 19.053 1.00 31.42 650 ALA A N 1
ATOM 5110 C CA . ALA A 1 650 ? -50.429 -30.502 18.389 1.00 31.42 650 ALA A CA 1
ATOM 5111 C C . ALA A 1 650 ? -50.457 -30.330 16.864 1.00 31.42 650 ALA A C 1
ATOM 5113 O O . ALA A 1 650 ? -51.521 -30.305 16.254 1.00 31.42 650 ALA A O 1
ATOM 5114 N N . GLY A 1 651 ? -49.279 -30.203 16.247 1.00 33.44 651 GLY A N 1
ATOM 5115 C CA . GLY A 1 651 ? -49.154 -30.288 14.790 1.00 33.44 651 GLY A CA 1
ATOM 5116 C C . GLY A 1 651 ? -48.020 -29.466 14.190 1.00 33.44 651 GLY A C 1
ATOM 5117 O O . GLY A 1 651 ? -48.256 -28.406 13.625 1.00 33.44 651 GLY A O 1
ATOM 5118 N N . SER A 1 652 ? -46.788 -29.965 14.254 1.00 27.47 652 SER A N 1
ATOM 5119 C CA . SER A 1 652 ? -45.826 -29.811 13.149 1.00 27.47 652 SER A CA 1
ATOM 5120 C C . SER A 1 652 ? -44.641 -30.745 13.366 1.00 27.47 652 SER A C 1
ATOM 5122 O O . SER A 1 652 ? -43.744 -30.514 14.168 1.00 27.47 652 SER A O 1
ATOM 5124 N N . SER A 1 653 ? -44.694 -31.861 12.650 1.00 27.30 653 SER A N 1
ATOM 5125 C CA . SER A 1 653 ? -43.607 -32.810 12.465 1.00 27.30 653 SER A CA 1
ATOM 5126 C C . SER A 1 653 ? -42.473 -32.184 11.655 1.00 27.30 653 SER A C 1
ATOM 5128 O O . SER A 1 653 ? -42.710 -31.611 10.590 1.00 27.30 653 SER A O 1
ATOM 5130 N N . SER A 1 654 ? -41.248 -32.362 12.145 1.00 28.48 654 SER A N 1
ATOM 5131 C CA . SER A 1 654 ? -39.987 -32.055 11.476 1.00 28.48 654 SER A CA 1
ATOM 5132 C C . SER A 1 654 ? -39.921 -32.616 10.053 1.00 28.48 654 SER A C 1
ATOM 5134 O O . SER A 1 654 ? -40.061 -33.822 9.848 1.00 28.48 654 SER A O 1
ATOM 5136 N N . GLN A 1 655 ? -39.618 -31.757 9.080 1.00 26.61 655 GLN A N 1
ATOM 5137 C CA . GLN A 1 655 ? -39.083 -32.171 7.785 1.00 26.61 655 GLN A CA 1
ATOM 5138 C C . GLN A 1 655 ? -37.865 -31.318 7.411 1.00 26.61 655 GLN A C 1
ATOM 5140 O O . GLN A 1 655 ? -37.972 -30.133 7.117 1.00 26.61 655 GLN A O 1
ATOM 5145 N N . ASN A 1 656 ? -36.713 -31.991 7.460 1.00 27.72 656 ASN A N 1
ATOM 5146 C CA . ASN A 1 656 ? -35.489 -31.838 6.673 1.00 27.72 656 ASN A CA 1
ATOM 5147 C C . ASN A 1 656 ? -35.337 -30.563 5.826 1.00 27.72 656 ASN A C 1
ATOM 5149 O O . ASN A 1 656 ? -35.840 -30.486 4.703 1.00 27.72 656 ASN A O 1
ATOM 5153 N N . LEU A 1 657 ? -34.483 -29.649 6.295 1.00 27.58 657 LEU A N 1
ATOM 5154 C CA . LEU A 1 657 ? -33.806 -28.675 5.443 1.00 27.58 657 LEU A CA 1
ATOM 5155 C C . LEU A 1 657 ? -32.370 -29.138 5.190 1.00 27.58 657 LEU A C 1
ATOM 5157 O O . LEU A 1 657 ? -31.605 -29.423 6.106 1.00 27.58 657 LEU A O 1
ATOM 5161 N N . LYS A 1 658 ? -32.080 -29.272 3.898 1.00 25.98 658 LYS A N 1
ATOM 5162 C CA . LYS A 1 658 ? -30.840 -29.762 3.310 1.00 25.98 658 LYS A CA 1
ATOM 5163 C C . LYS A 1 658 ? -29.662 -28.849 3.645 1.00 25.98 658 LYS A C 1
ATOM 5165 O O . LYS A 1 658 ? -29.754 -27.632 3.504 1.00 25.98 658 LYS A O 1
ATOM 5170 N N . GLU A 1 659 ? -28.546 -29.483 3.982 1.00 30.25 659 GLU A N 1
ATOM 5171 C CA . GLU A 1 659 ? -27.207 -28.903 3.997 1.00 30.25 659 GLU A CA 1
ATOM 5172 C C . GLU A 1 659 ? -26.869 -28.269 2.638 1.00 30.25 659 GLU A C 1
ATOM 5174 O O . GLU A 1 659 ? -27.037 -28.889 1.583 1.00 30.25 659 GLU A O 1
ATOM 5179 N N . GLY A 1 660 ? -26.375 -27.027 2.658 1.00 25.16 660 GLY A N 1
ATOM 5180 C CA . GLY A 1 660 ? -26.003 -26.318 1.437 1.00 25.16 660 GLY A CA 1
ATOM 5181 C C . GLY A 1 660 ? -25.437 -24.910 1.633 1.00 25.16 660 GLY A C 1
ATOM 5182 O O . GLY A 1 660 ? -26.124 -23.944 1.344 1.00 25.16 660 GLY A O 1
ATOM 5183 N N . LYS A 1 661 ? -24.145 -24.854 1.997 1.00 31.11 661 LYS A N 1
ATOM 5184 C CA . LYS A 1 661 ? -23.129 -23.799 1.750 1.00 31.11 661 LYS A CA 1
ATOM 5185 C C . LYS A 1 661 ? -23.266 -22.412 2.416 1.00 31.11 661 LYS A C 1
ATOM 5187 O O . LYS A 1 661 ? -24.117 -21.609 2.066 1.00 31.11 661 LYS A O 1
ATOM 5192 N N . GLY A 1 662 ? -22.247 -22.111 3.235 1.00 35.84 662 GLY A N 1
ATOM 5193 C CA . GLY A 1 662 ? -21.865 -20.780 3.727 1.00 35.84 662 GLY A CA 1
ATOM 5194 C C . GLY A 1 662 ? -21.882 -20.697 5.254 1.00 35.84 662 GLY A C 1
ATOM 5195 O O . GLY A 1 662 ? -22.887 -20.299 5.825 1.00 35.84 662 GLY A O 1
ATOM 5196 N N . LYS A 1 663 ? -20.796 -21.105 5.927 1.00 41.81 663 LYS A N 1
ATOM 5197 C CA . LYS A 1 663 ? -20.659 -21.010 7.392 1.00 41.81 663 LYS A CA 1
ATOM 5198 C C . LYS A 1 663 ? -20.823 -19.551 7.848 1.00 41.81 663 LYS A C 1
ATOM 5200 O O . LYS A 1 663 ? -19.967 -18.738 7.533 1.00 41.81 663 LYS A O 1
ATOM 5205 N N . GLY A 1 664 ? -21.894 -19.249 8.583 1.00 48.97 664 GLY A N 1
ATOM 5206 C CA . GLY A 1 664 ? -21.968 -18.222 9.637 1.00 48.97 664 GLY A CA 1
ATOM 5207 C C . GLY A 1 664 ? -21.653 -16.750 9.343 1.00 48.97 664 GLY A C 1
ATOM 5208 O O . GLY A 1 664 ? -21.874 -15.935 10.232 1.00 48.97 664 GLY A O 1
ATOM 5209 N N . SER A 1 665 ? -21.166 -16.358 8.165 1.00 50.44 665 SER A N 1
ATOM 5210 C CA . SER A 1 665 ? -20.792 -14.963 7.904 1.00 50.44 665 SER A CA 1
ATOM 5211 C C . SER A 1 665 ? -22.020 -14.117 7.542 1.00 50.44 665 SER A C 1
ATOM 5213 O O . SER A 1 665 ? -22.689 -14.350 6.536 1.00 50.44 665 SER A O 1
ATOM 5215 N N . LEU A 1 666 ? -22.350 -13.140 8.395 1.00 52.06 666 LEU A N 1
ATOM 5216 C CA . LEU A 1 666 ? -23.455 -12.188 8.184 1.00 52.06 666 LEU A CA 1
ATOM 5217 C C . LEU A 1 666 ? -23.133 -11.126 7.123 1.00 52.06 666 LEU A C 1
ATOM 5219 O O . LEU A 1 666 ? -24.052 -10.557 6.517 1.00 52.06 666 LEU A O 1
ATOM 5223 N N . MET A 1 667 ? -21.838 -10.868 6.924 1.00 52.41 667 MET A N 1
ATOM 5224 C CA . MET A 1 667 ? -21.306 -10.033 5.858 1.00 52.41 667 MET A CA 1
ATOM 5225 C C . MET A 1 667 ? -21.036 -10.900 4.638 1.00 52.41 667 MET A C 1
ATOM 5227 O O . MET A 1 667 ? -20.483 -11.988 4.759 1.00 52.41 667 MET A O 1
ATOM 5231 N N . GLU A 1 668 ? -21.356 -10.399 3.448 1.00 47.69 668 GLU A N 1
ATOM 5232 C CA . GLU A 1 668 ? -20.775 -10.991 2.247 1.00 47.69 668 GLU A CA 1
ATOM 5233 C C . GLU A 1 668 ? -19.253 -10.865 2.362 1.00 47.69 668 GLU A C 1
ATOM 5235 O O . GLU A 1 668 ? -18.718 -9.741 2.391 1.00 47.69 668 GLU A O 1
ATOM 5240 N N . GLU A 1 669 ? -18.564 -12.012 2.449 1.00 46.78 669 GLU A N 1
ATOM 5241 C CA . GLU A 1 669 ? -17.148 -12.082 2.112 1.00 46.78 669 GLU A CA 1
ATOM 5242 C C . GLU A 1 669 ? -16.994 -11.362 0.778 1.00 46.78 669 GL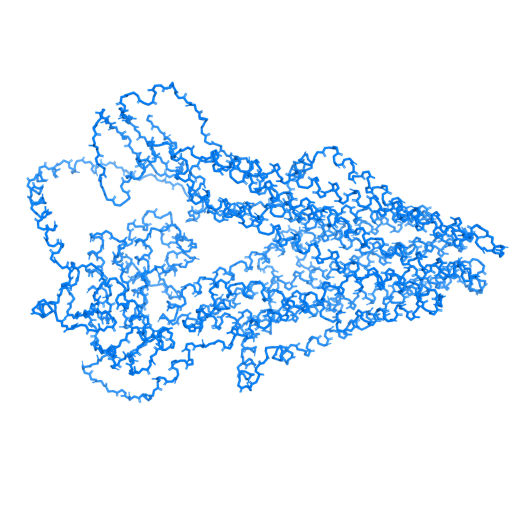U A C 1
ATOM 5244 O O . GLU A 1 669 ? -17.787 -11.572 -0.138 1.00 46.78 669 GLU A O 1
ATOM 5249 N N . GLU A 1 670 ? -16.029 -10.446 0.694 1.00 46.41 670 GLU A N 1
ATOM 5250 C CA . GLU A 1 670 ? -15.769 -9.715 -0.540 1.00 46.41 670 GLU A CA 1
ATOM 5251 C C . GLU A 1 670 ? -15.731 -10.716 -1.702 1.00 46.41 670 GLU A C 1
ATOM 5253 O O . GLU A 1 670 ? -14.833 -11.557 -1.739 1.00 46.41 670 GLU A O 1
ATOM 5258 N N . GLU A 1 671 ? -16.712 -10.660 -2.616 1.00 43.38 671 GLU A N 1
ATOM 5259 C CA . GLU A 1 671 ? -16.708 -11.483 -3.823 1.00 43.38 671 GLU A CA 1
ATOM 5260 C C . GLU A 1 671 ? -15.520 -11.043 -4.670 1.00 43.38 671 GLU A C 1
ATOM 5262 O O . GLU A 1 671 ? -15.552 -10.090 -5.459 1.00 43.38 671 GLU A O 1
ATOM 5267 N N . ARG A 1 672 ? -14.410 -11.731 -4.422 1.00 42.28 672 ARG A N 1
ATOM 5268 C CA . ARG A 1 672 ? -13.134 -11.509 -5.073 1.00 42.28 672 ARG A CA 1
ATOM 5269 C C . ARG A 1 672 ? -13.368 -11.705 -6.561 1.00 42.28 672 ARG A C 1
ATOM 5271 O O . ARG A 1 672 ? -13.766 -12.784 -6.991 1.00 42.28 672 ARG A O 1
ATOM 5278 N N . ALA A 1 673 ? -13.080 -10.680 -7.358 1.00 39.47 673 ALA A N 1
ATOM 5279 C CA . ALA A 1 673 ? -12.875 -10.865 -8.786 1.00 39.47 673 ALA A CA 1
ATOM 5280 C C . ALA A 1 673 ? -11.671 -11.809 -8.958 1.00 39.47 673 ALA A C 1
ATOM 5282 O O . ALA A 1 673 ? -10.514 -11.397 -8.923 1.00 39.47 673 ALA A O 1
ATOM 5283 N N . SER A 1 674 ? -11.933 -13.112 -9.005 1.00 40.94 674 SER A N 1
ATOM 5284 C CA . SER A 1 674 ? -10.920 -14.131 -9.222 1.00 40.94 674 SER A CA 1
ATOM 5285 C C . SER A 1 674 ? -10.679 -14.244 -10.721 1.00 40.94 674 SER A C 1
ATOM 5287 O O . SER A 1 674 ? -11.549 -14.722 -11.447 1.00 40.94 674 SER A O 1
ATOM 5289 N N . GLY A 1 675 ? -9.507 -13.826 -11.193 1.00 53.94 675 GLY A N 1
ATOM 5290 C CA . GLY A 1 675 ? -9.107 -14.054 -12.579 1.00 53.94 675 GLY A CA 1
ATOM 5291 C C . GLY A 1 675 ? -8.335 -12.904 -13.207 1.00 53.94 675 GLY A C 1
ATOM 5292 O O . GLY A 1 675 ? -7.936 -11.953 -12.547 1.00 53.94 675 GLY A O 1
ATOM 5293 N N . VAL A 1 676 ? -8.087 -13.049 -14.506 1.00 61.97 676 VAL A N 1
ATOM 5294 C CA . VAL A 1 676 ? -7.622 -11.963 -15.375 1.00 61.97 676 VAL A CA 1
ATOM 5295 C C . VAL A 1 676 ? -8.788 -10.986 -15.544 1.00 61.97 676 VAL A C 1
ATOM 5297 O O . VAL A 1 676 ? -9.914 -11.437 -15.765 1.00 61.97 676 VAL A O 1
ATOM 5300 N N . VAL A 1 677 ? -8.523 -9.679 -15.470 1.00 72.56 677 VAL A N 1
ATOM 5301 C CA . VAL A 1 677 ? -9.529 -8.645 -15.756 1.00 72.56 677 VAL A CA 1
ATOM 5302 C C . VAL A 1 677 ? -10.182 -8.928 -17.109 1.00 72.56 677 VAL A C 1
ATOM 5304 O O . VAL A 1 677 ? -9.496 -9.171 -18.108 1.00 72.56 677 VAL A O 1
ATOM 5307 N N . LYS A 1 678 ? -11.516 -8.896 -17.157 1.00 80.12 678 LYS A N 1
ATOM 5308 C CA . LYS A 1 678 ? -12.261 -9.145 -18.395 1.00 80.12 678 LYS A CA 1
ATOM 5309 C C . LYS A 1 678 ? -11.861 -8.117 -19.458 1.00 80.12 678 LYS A C 1
ATOM 5311 O O . LYS A 1 678 ? -11.809 -6.919 -19.194 1.00 80.12 678 LYS A O 1
ATOM 5316 N N . ALA A 1 679 ? -11.650 -8.569 -20.695 1.00 82.12 679 ALA A N 1
ATOM 5317 C CA . ALA A 1 679 ? -11.363 -7.677 -21.828 1.00 82.12 679 ALA A CA 1
ATOM 5318 C C . ALA A 1 679 ? -12.466 -6.617 -22.045 1.00 82.12 679 ALA A C 1
ATOM 5320 O O . ALA A 1 679 ? -12.215 -5.540 -22.586 1.00 82.12 679 ALA A O 1
ATOM 5321 N N . GLU A 1 680 ? -13.684 -6.910 -21.588 1.00 87.06 680 GLU A N 1
ATOM 5322 C CA . GLU A 1 680 ? -14.817 -5.989 -21.577 1.00 87.06 680 GLU A CA 1
ATOM 5323 C C . GLU A 1 680 ? -14.558 -4.729 -20.736 1.00 87.06 680 GLU A C 1
ATOM 5325 O O . GLU A 1 680 ? -14.786 -3.625 -21.231 1.00 87.06 680 GLU A O 1
ATOM 5330 N N . THR A 1 681 ? -13.960 -4.859 -19.548 1.00 88.31 681 THR A N 1
ATOM 5331 C CA . THR A 1 681 ? -13.610 -3.722 -18.679 1.00 88.31 681 THR A CA 1
ATOM 5332 C C . THR A 1 681 ? -12.588 -2.797 -19.349 1.00 88.31 681 THR A C 1
ATOM 5334 O O . THR A 1 681 ? -12.758 -1.576 -19.348 1.00 88.31 681 THR A O 1
ATOM 5337 N N . TYR A 1 682 ? -11.577 -3.353 -20.034 1.00 89.62 682 TYR A N 1
ATOM 5338 C CA . TYR A 1 682 ? -10.643 -2.552 -20.842 1.00 89.62 682 TYR A CA 1
ATOM 5339 C C . TYR A 1 682 ? -11.376 -1.779 -21.943 1.00 89.62 682 TYR A C 1
ATOM 5341 O O . TYR A 1 682 ? -11.125 -0.592 -22.155 1.00 89.62 682 TYR A O 1
ATOM 5349 N N . LYS A 1 683 ? -12.319 -2.429 -22.632 1.00 89.69 683 LYS A N 1
ATOM 5350 C CA . LYS A 1 683 ? -13.106 -1.800 -23.698 1.00 89.69 683 LYS A CA 1
ATOM 5351 C C . LYS A 1 683 ? -13.991 -0.669 -23.169 1.00 89.69 683 LYS A C 1
ATOM 5353 O O . LYS A 1 683 ? -14.119 0.354 -23.842 1.00 89.69 683 LYS A O 1
ATOM 5358 N N . ILE A 1 684 ? -14.581 -0.828 -21.986 1.00 88.31 684 ILE A N 1
ATOM 5359 C CA . ILE A 1 684 ? -15.401 0.197 -21.325 1.00 88.31 684 ILE A CA 1
ATOM 5360 C C . ILE A 1 684 ? -14.545 1.397 -20.924 1.00 88.31 684 ILE A C 1
ATOM 5362 O O . ILE A 1 684 ? -14.923 2.537 -21.213 1.00 88.31 684 ILE A O 1
ATOM 5366 N N . TYR A 1 685 ? -13.362 1.161 -20.353 1.00 91.81 685 TYR A N 1
ATOM 5367 C CA . TYR A 1 685 ? -12.426 2.232 -20.014 1.00 91.81 685 TYR A CA 1
ATOM 5368 C C . TYR A 1 685 ? -11.984 3.016 -21.262 1.00 91.81 685 TYR A C 1
ATOM 5370 O O . TYR A 1 685 ? -12.132 4.237 -21.308 1.00 91.81 685 TYR A O 1
ATOM 5378 N N . LEU A 1 686 ? -11.553 2.325 -22.326 1.00 90.44 686 LEU A N 1
ATOM 5379 C CA . LEU A 1 686 ? -11.133 2.966 -23.581 1.00 90.44 686 LEU A CA 1
ATOM 5380 C C . LEU A 1 686 ? -12.284 3.718 -24.273 1.00 90.44 686 LEU A C 1
ATOM 5382 O O . LEU A 1 686 ? -12.089 4.824 -24.777 1.00 90.44 686 LEU A O 1
ATOM 5386 N N . ARG A 1 687 ? -13.513 3.181 -24.250 1.00 90.94 687 ARG A N 1
ATOM 5387 C CA . ARG A 1 687 ? -14.705 3.913 -24.724 1.00 90.94 687 ARG A CA 1
ATOM 5388 C C . ARG A 1 687 ? -14.994 5.159 -23.891 1.00 90.94 687 ARG A C 1
ATOM 5390 O O . ARG A 1 687 ? -15.459 6.159 -24.437 1.00 90.94 687 ARG A O 1
ATOM 5397 N N . SER A 1 688 ? -14.708 5.118 -22.592 1.00 90.94 688 SER A N 1
ATOM 5398 C CA . SER A 1 688 ? -14.921 6.246 -21.683 1.00 90.94 688 SER A CA 1
ATOM 5399 C C . SER A 1 688 ? -13.941 7.399 -21.928 1.00 90.94 688 SER A C 1
ATOM 5401 O O . SER A 1 688 ? -14.308 8.545 -21.661 1.00 90.94 688 SER A O 1
ATOM 5403 N N . ILE A 1 689 ? -12.763 7.135 -22.507 1.00 93.12 689 ILE A N 1
ATOM 5404 C CA . ILE A 1 689 ? -11.810 8.158 -22.981 1.00 93.12 689 ILE A CA 1
ATOM 5405 C C . ILE A 1 689 ? -12.359 8.889 -24.221 1.00 93.12 689 ILE A C 1
ATOM 5407 O O . ILE A 1 689 ? -12.345 10.118 -24.285 1.00 93.12 689 ILE A O 1
ATOM 5411 N N . GLY A 1 690 ? -12.919 8.139 -25.173 1.00 91.62 690 GLY A N 1
ATOM 5412 C CA . GLY A 1 690 ? -13.387 8.657 -26.463 1.00 91.62 690 GLY A CA 1
ATOM 5413 C C . GLY A 1 690 ? -12.408 8.370 -27.604 1.00 91.62 690 GLY A C 1
ATOM 5414 O O . GLY A 1 690 ? -11.193 8.336 -27.416 1.00 91.62 690 GLY A O 1
ATOM 5415 N N . VAL A 1 691 ? -12.953 8.123 -28.799 1.00 90.44 691 VAL A N 1
ATOM 5416 C CA . VAL A 1 691 ? -12.181 7.716 -29.990 1.00 90.44 691 VAL A CA 1
ATOM 5417 C C . VAL A 1 691 ? -11.296 8.854 -30.508 1.00 90.44 691 VAL A C 1
ATOM 5419 O O . VAL A 1 691 ? -10.189 8.609 -30.973 1.00 90.44 691 VAL A O 1
ATOM 5422 N N . ASP A 1 692 ? -11.767 10.092 -30.372 1.00 90.69 692 ASP A N 1
ATOM 5423 C CA . ASP A 1 692 ? -11.068 11.332 -30.710 1.00 90.69 692 ASP A CA 1
ATOM 5424 C C . ASP A 1 692 ? -9.751 11.487 -29.937 1.00 90.69 692 ASP A C 1
ATOM 5426 O O . ASP A 1 692 ? -8.686 11.648 -30.532 1.00 90.69 692 ASP A O 1
ATOM 5430 N N . MET A 1 693 ? -9.809 11.375 -28.609 1.00 90.50 693 MET A N 1
ATOM 5431 C CA . MET A 1 693 ? -8.624 11.478 -27.752 1.00 90.50 693 MET A CA 1
ATOM 5432 C C . MET A 1 693 ? -7.688 10.284 -27.945 1.00 90.50 693 MET A C 1
ATOM 5434 O O . MET A 1 693 ? -6.473 10.456 -27.987 1.00 90.50 693 MET A O 1
ATOM 5438 N N . LEU A 1 694 ? -8.244 9.080 -28.109 1.00 91.94 694 LEU A N 1
ATOM 5439 C CA . LEU A 1 694 ? -7.455 7.867 -28.304 1.00 91.94 694 LEU A CA 1
ATOM 5440 C C . LEU A 1 694 ? -6.667 7.894 -29.620 1.00 91.94 694 LEU A C 1
ATOM 5442 O O . LEU A 1 694 ? -5.494 7.526 -29.629 1.00 91.94 694 LEU A O 1
ATOM 5446 N N . ALA A 1 695 ? -7.272 8.377 -30.709 1.00 92.56 695 ALA A N 1
ATOM 5447 C CA . ALA A 1 695 ? -6.576 8.552 -31.981 1.00 92.56 695 ALA A CA 1
ATOM 5448 C C . ALA A 1 695 ? -5.398 9.529 -31.848 1.00 92.56 695 ALA A C 1
ATOM 5450 O O . ALA A 1 695 ? -4.299 9.225 -32.307 1.00 92.56 695 ALA A O 1
ATOM 5451 N N . LEU A 1 696 ? -5.596 10.661 -31.160 1.00 92.44 696 LEU A N 1
ATOM 5452 C CA . LEU A 1 696 ? -4.534 11.643 -30.929 1.00 92.44 696 LEU A CA 1
ATOM 5453 C C . LEU A 1 696 ? -3.371 11.067 -30.114 1.00 92.44 696 LEU A C 1
ATOM 5455 O O . LEU A 1 696 ? -2.229 11.257 -30.517 1.00 92.44 696 LEU A O 1
ATOM 5459 N N . ILE A 1 697 ? -3.651 10.324 -29.037 1.00 92.31 697 ILE A N 1
ATOM 5460 C CA . ILE A 1 697 ? -2.628 9.672 -28.196 1.00 92.31 697 ILE A CA 1
ATOM 5461 C C . ILE A 1 697 ? -1.792 8.678 -29.012 1.00 92.31 697 ILE A C 1
ATOM 5463 O O . ILE A 1 697 ? -0.561 8.661 -28.917 1.00 92.31 697 ILE A O 1
ATOM 5467 N N . VAL A 1 698 ? -2.454 7.845 -29.824 1.00 92.69 698 VAL A N 1
ATOM 5468 C CA . VAL A 1 698 ? -1.760 6.842 -30.638 1.00 92.69 698 VAL A CA 1
ATOM 5469 C C . VAL A 1 698 ? -0.898 7.526 -31.698 1.00 92.69 698 VAL A C 1
ATOM 5471 O O . VAL A 1 698 ? 0.302 7.263 -31.782 1.00 92.69 698 VAL A O 1
ATOM 5474 N N . CYS A 1 699 ? -1.473 8.460 -32.460 1.00 92.94 699 CYS A N 1
ATOM 5475 C CA . CYS A 1 699 ? -0.753 9.178 -33.508 1.00 92.94 699 CYS A CA 1
ATOM 5476 C C . CYS A 1 699 ? 0.438 9.973 -32.959 1.00 92.94 699 CYS A C 1
ATOM 5478 O O . CYS A 1 699 ? 1.532 9.868 -33.510 1.00 92.94 699 CYS A O 1
ATOM 5480 N N . SER A 1 700 ? 0.270 10.730 -31.868 1.00 92.50 700 SER A N 1
ATOM 5481 C CA . SER A 1 700 ? 1.366 11.516 -31.290 1.00 92.50 700 SER A CA 1
ATOM 5482 C C . SER A 1 700 ? 2.485 10.631 -30.739 1.00 92.50 700 SER A C 1
ATOM 5484 O O . SER A 1 700 ? 3.651 10.983 -30.884 1.00 92.50 700 SER A O 1
ATOM 5486 N N . GLY A 1 701 ? 2.156 9.464 -30.172 1.00 90.25 701 GLY A N 1
ATOM 5487 C CA . GLY A 1 701 ? 3.157 8.491 -29.728 1.00 90.25 701 GLY A CA 1
ATOM 5488 C C . GLY A 1 701 ? 3.984 7.914 -30.876 1.00 90.25 701 GLY A C 1
ATOM 5489 O O . GLY A 1 701 ? 5.208 7.918 -30.799 1.00 90.25 701 GLY A O 1
ATOM 5490 N N . VAL A 1 702 ? 3.338 7.482 -31.965 1.00 91.69 702 VAL A N 1
ATOM 5491 C CA . VAL A 1 702 ? 4.044 6.935 -33.139 1.00 91.69 702 VAL A CA 1
ATOM 5492 C C . VAL A 1 702 ? 4.938 7.991 -33.790 1.00 91.69 702 VAL A C 1
ATOM 5494 O O . VAL A 1 702 ? 6.084 7.699 -34.125 1.00 91.69 702 VAL A O 1
ATOM 5497 N N . VAL A 1 703 ? 4.446 9.226 -33.942 1.00 92.56 703 VAL A N 1
ATOM 5498 C CA . VAL A 1 703 ? 5.247 10.331 -34.496 1.00 92.56 703 VAL A CA 1
ATOM 5499 C C . VAL A 1 703 ? 6.417 10.678 -33.571 1.00 92.56 703 VAL A C 1
ATOM 5501 O O . VAL A 1 703 ? 7.515 10.933 -34.062 1.00 92.56 703 VAL A O 1
ATOM 5504 N N . GLY A 1 704 ? 6.214 10.652 -32.252 1.00 90.31 704 GLY A N 1
ATOM 5505 C CA . GLY A 1 704 ? 7.278 10.894 -31.278 1.00 90.31 704 GLY A CA 1
ATOM 5506 C C . GLY A 1 704 ? 8.375 9.834 -31.312 1.00 90.31 704 GLY A C 1
ATOM 5507 O O . GLY A 1 704 ? 9.554 10.185 -31.337 1.00 90.31 704 GLY A O 1
ATOM 5508 N N . GLU A 1 705 ? 8.010 8.553 -31.401 1.00 89.56 705 GLU A N 1
ATOM 5509 C CA . GLU A 1 705 ? 8.990 7.467 -31.526 1.00 89.56 705 GLU A CA 1
ATOM 5510 C C . GLU A 1 705 ? 9.730 7.526 -32.866 1.00 89.56 705 GLU A C 1
ATOM 5512 O O . GLU A 1 705 ? 10.945 7.348 -32.926 1.00 89.56 705 GLU A O 1
ATOM 5517 N N . LEU A 1 706 ? 9.024 7.853 -33.952 1.00 89.88 706 LEU A N 1
ATOM 5518 C CA . LEU A 1 706 ? 9.661 8.063 -35.247 1.00 89.88 706 LEU A CA 1
ATOM 5519 C C . LEU A 1 706 ? 10.674 9.215 -35.182 1.00 89.88 706 LEU A C 1
ATOM 5521 O O . LEU A 1 706 ? 11.793 9.066 -35.663 1.00 89.88 706 LEU A O 1
ATOM 5525 N N . ALA A 1 707 ? 10.318 10.340 -34.553 1.00 89.88 707 ALA A N 1
ATOM 5526 C CA . ALA A 1 707 ? 11.230 11.464 -34.350 1.00 89.88 707 ALA A CA 1
ATOM 5527 C C . ALA A 1 707 ? 12.447 11.075 -33.491 1.00 89.88 707 ALA A C 1
ATOM 5529 O O . ALA A 1 707 ? 13.562 11.499 -33.793 1.00 89.88 707 ALA A O 1
ATOM 5530 N N . HIS A 1 708 ? 12.261 10.235 -32.470 1.00 87.00 708 HIS A N 1
ATOM 5531 C CA . HIS A 1 708 ? 13.349 9.702 -31.647 1.00 87.00 708 HIS A CA 1
ATOM 5532 C C . HIS A 1 708 ? 14.338 8.862 -32.473 1.00 87.00 708 HIS A C 1
ATOM 5534 O O . HIS A 1 708 ? 15.537 9.150 -32.477 1.00 87.00 708 HIS A O 1
ATOM 5540 N N . VAL A 1 709 ? 13.839 7.888 -33.244 1.00 87.62 709 VAL A N 1
ATOM 5541 C CA . VAL A 1 709 ? 14.672 7.049 -34.124 1.00 87.62 709 VAL A CA 1
ATOM 5542 C C . VAL A 1 709 ? 15.372 7.892 -35.194 1.00 87.62 709 VAL A C 1
ATOM 5544 O O . VAL A 1 709 ? 16.563 7.702 -35.444 1.00 87.62 709 VAL A O 1
ATOM 5547 N N . LEU A 1 710 ? 14.668 8.860 -35.794 1.00 88.44 710 LEU A N 1
ATOM 5548 C CA . LEU A 1 710 ? 15.240 9.783 -36.779 1.00 88.44 710 LEU A CA 1
ATOM 5549 C C . LEU A 1 710 ? 16.329 10.677 -36.179 1.00 88.44 710 LEU A C 1
ATOM 5551 O O . LEU A 1 710 ? 17.324 10.933 -36.847 1.00 88.44 710 LEU A O 1
ATOM 5555 N N . THR A 1 711 ? 16.187 11.107 -34.923 1.00 87.62 711 THR A N 1
ATOM 5556 C CA . THR A 1 711 ? 17.210 11.897 -34.219 1.00 87.62 711 THR A CA 1
ATOM 5557 C C . THR A 1 711 ? 18.515 11.109 -34.081 1.00 87.62 711 THR A C 1
ATOM 5559 O O . THR A 1 711 ? 19.590 11.635 -34.376 1.00 87.62 711 THR A O 1
ATOM 5562 N N . GLY A 1 712 ? 18.442 9.831 -33.690 1.00 84.38 712 GLY A N 1
ATOM 5563 C CA . GLY A 1 712 ? 19.626 8.969 -33.613 1.00 84.38 712 GLY A CA 1
ATOM 5564 C C . GLY A 1 712 ? 20.211 8.625 -34.978 1.00 84.38 712 GLY A C 1
ATOM 5565 O O . GLY A 1 712 ? 21.429 8.672 -35.156 1.00 84.38 712 GLY A O 1
ATOM 5566 N N . TRP A 1 713 ? 19.354 8.340 -35.963 1.00 87.31 713 TRP A N 1
ATOM 5567 C CA . TRP A 1 713 ? 19.781 8.125 -37.346 1.00 87.31 713 TRP A CA 1
ATOM 5568 C C . TRP A 1 713 ? 20.497 9.354 -37.912 1.00 87.31 713 TRP A C 1
ATOM 5570 O O . TRP A 1 713 ? 21.530 9.214 -38.561 1.00 87.31 713 TRP A O 1
ATOM 5580 N N . TRP A 1 714 ? 20.011 10.558 -37.605 1.00 89.19 714 TRP A N 1
ATOM 5581 C CA . TRP A 1 714 ? 20.628 11.807 -38.038 1.00 89.19 714 TRP A CA 1
ATOM 5582 C C . TRP A 1 714 ? 22.023 12.009 -37.441 1.00 89.19 714 TRP A C 1
ATOM 5584 O O . TRP A 1 714 ? 22.931 12.390 -38.172 1.00 89.19 714 TRP A O 1
ATOM 5594 N N . ILE A 1 715 ? 22.235 11.682 -36.156 1.00 83.56 715 ILE A N 1
ATOM 5595 C CA . ILE A 1 715 ? 23.585 11.675 -35.554 1.00 83.56 715 ILE A CA 1
ATOM 5596 C C . ILE A 1 715 ? 24.499 10.692 -36.297 1.00 83.56 715 ILE A C 1
ATOM 5598 O O . ILE A 1 715 ? 25.639 11.028 -36.609 1.00 83.56 715 ILE A O 1
ATOM 5602 N N . SER A 1 716 ? 23.999 9.491 -36.605 1.00 84.44 716 SER A N 1
ATOM 5603 C CA . SER A 1 716 ? 24.761 8.486 -37.358 1.00 84.44 716 SER A CA 1
ATOM 5604 C C . SER A 1 716 ? 25.128 8.981 -38.757 1.00 84.44 716 SER A C 1
ATOM 5606 O O . SER A 1 716 ? 26.256 8.783 -39.200 1.00 84.44 716 SER A O 1
ATOM 5608 N N . HIS A 1 717 ? 24.191 9.634 -39.447 1.00 84.75 717 HIS A N 1
ATOM 5609 C CA . HIS A 1 717 ? 24.421 10.188 -40.775 1.00 84.75 717 HIS A CA 1
ATOM 5610 C C . HIS A 1 717 ? 25.432 11.337 -40.737 1.00 84.75 717 HIS A C 1
ATOM 5612 O O . HIS A 1 717 ? 26.384 11.332 -41.515 1.00 84.75 717 HIS A O 1
ATOM 5618 N N . TRP A 1 718 ? 25.270 12.269 -39.794 1.00 83.94 718 TRP A N 1
ATOM 5619 C CA . TRP A 1 718 ? 26.182 13.393 -39.591 1.00 83.94 718 TRP A CA 1
ATOM 5620 C C . TRP A 1 718 ? 27.619 12.912 -39.359 1.00 83.94 718 TRP A C 1
ATOM 5622 O O . TRP A 1 718 ? 28.527 13.339 -40.066 1.00 83.94 718 TRP A O 1
ATOM 5632 N N . ALA A 1 719 ? 27.810 11.930 -38.475 1.00 78.81 719 ALA A N 1
ATOM 5633 C CA . ALA A 1 719 ? 29.126 11.361 -38.193 1.00 78.81 719 ALA A CA 1
ATOM 5634 C C . ALA A 1 719 ? 29.725 10.543 -39.361 1.00 78.81 719 ALA A C 1
ATOM 5636 O O . ALA A 1 719 ? 30.912 10.228 -39.347 1.00 78.81 719 ALA A O 1
ATOM 5637 N N . SER A 1 720 ? 28.924 10.178 -40.373 1.00 75.75 720 SER A N 1
ATOM 5638 C CA . SER A 1 720 ? 29.378 9.397 -41.536 1.00 75.75 720 SER A CA 1
ATOM 5639 C C . SER A 1 720 ? 29.861 10.239 -42.726 1.00 75.75 720 SER A C 1
ATOM 5641 O O . SER A 1 720 ? 30.598 9.713 -43.557 1.00 75.75 720 SER A O 1
ATOM 5643 N N . GLN A 1 721 ? 29.447 11.511 -42.815 1.00 71.88 721 GLN A N 1
ATOM 5644 C CA . GLN A 1 721 ? 29.710 12.412 -43.952 1.00 71.88 721 GLN A CA 1
ATOM 5645 C C . GLN A 1 721 ? 30.987 13.255 -43.788 1.00 71.88 721 GLN A C 1
ATOM 5647 O O . GLN A 1 721 ? 31.531 13.759 -44.764 1.00 71.88 721 GLN A O 1
ATOM 5652 N N . GLU A 1 722 ? 31.501 13.412 -42.566 1.00 61.00 722 GLU A N 1
ATOM 5653 C CA . GLU A 1 722 ? 32.588 14.358 -42.255 1.00 61.00 722 GLU A CA 1
ATOM 5654 C C . GLU A 1 722 ? 34.007 13.842 -42.603 1.00 61.00 722 GLU A C 1
ATOM 5656 O O . GLU A 1 722 ? 35.017 14.420 -42.188 1.00 61.00 722 GLU A O 1
ATOM 5661 N N . SER A 1 723 ? 34.104 12.756 -43.381 1.00 53.66 723 SER A N 1
ATOM 5662 C CA . SER A 1 723 ? 35.370 12.088 -43.707 1.00 53.66 723 SER A CA 1
ATOM 5663 C C . SER A 1 723 ? 36.190 12.761 -44.822 1.00 53.66 723 SER A C 1
ATOM 5665 O O . SER A 1 723 ? 37.366 12.422 -44.948 1.00 53.66 723 SER A O 1
ATOM 5667 N N . GLU A 1 724 ? 35.664 13.733 -45.592 1.00 50.75 724 GLU A N 1
ATOM 5668 C CA . GLU A 1 724 ? 36.370 14.209 -46.806 1.00 50.75 724 GLU A CA 1
ATOM 5669 C C . GLU A 1 724 ? 36.803 15.695 -46.907 1.00 50.75 724 GLU A C 1
ATOM 5671 O O . GLU A 1 724 ? 37.730 15.944 -47.674 1.00 50.75 724 GLU A O 1
ATOM 5676 N N . VAL A 1 725 ? 36.309 16.692 -46.146 1.00 45.41 725 VAL A N 1
ATOM 5677 C CA . VAL A 1 725 ? 36.791 18.105 -46.284 1.00 45.41 725 VAL A CA 1
ATOM 5678 C C . VAL A 1 725 ? 36.689 18.911 -44.965 1.00 45.41 725 VAL A C 1
ATOM 5680 O O . VAL A 1 725 ? 35.755 18.682 -44.200 1.00 45.41 725 VAL A O 1
ATOM 5683 N N . PRO A 1 726 ? 37.616 19.847 -44.634 1.00 49.41 726 PRO A N 1
ATOM 5684 C CA . PRO A 1 726 ? 37.530 20.659 -43.420 1.00 49.41 726 PRO A CA 1
ATOM 5685 C C . PRO A 1 726 ? 36.675 21.929 -43.598 1.00 49.41 726 PRO A C 1
ATOM 5687 O O . PRO A 1 726 ? 37.033 22.801 -44.379 1.00 49.41 726 PRO A O 1
ATOM 5690 N N . VAL A 1 727 ? 35.664 22.058 -42.728 1.00 55.19 727 VAL A N 1
ATOM 5691 C CA . VAL A 1 727 ? 34.991 23.293 -42.263 1.00 55.19 727 VAL A CA 1
ATOM 5692 C C . VAL A 1 727 ? 34.230 24.103 -43.326 1.00 55.19 727 VAL A C 1
ATOM 5694 O O . VAL A 1 727 ? 34.780 25.012 -43.937 1.00 55.19 727 VAL A O 1
ATOM 5697 N N . ASP A 1 728 ? 32.916 23.862 -43.409 1.00 54.09 728 ASP A N 1
ATOM 5698 C CA . ASP A 1 728 ? 31.947 24.640 -44.197 1.00 54.09 728 ASP A CA 1
ATOM 5699 C C . ASP A 1 728 ? 30.640 24.915 -43.402 1.00 54.09 728 ASP A C 1
ATOM 5701 O O . ASP A 1 728 ? 30.389 24.277 -42.370 1.00 54.09 728 ASP A O 1
ATOM 5705 N N . PRO A 1 729 ? 29.764 25.846 -43.853 1.00 59.03 729 PRO A N 1
ATOM 5706 C CA . PRO A 1 729 ? 28.436 26.132 -43.273 1.00 59.03 729 PRO A CA 1
ATOM 5707 C C . PRO A 1 729 ? 27.494 24.916 -43.120 1.00 59.03 729 PRO A C 1
ATOM 5709 O O . PRO A 1 729 ? 26.464 25.020 -42.447 1.00 59.03 729 PRO A O 1
ATOM 5712 N N . GLU A 1 730 ? 27.850 23.757 -43.677 1.00 65.31 730 GLU A N 1
ATOM 5713 C CA . GLU A 1 730 ? 27.109 22.494 -43.584 1.00 65.31 730 GLU A CA 1
ATOM 5714 C C . GLU A 1 730 ? 26.976 21.966 -42.143 1.00 65.31 730 GLU A C 1
ATOM 5716 O O . GLU A 1 730 ? 25.922 21.448 -41.777 1.00 65.31 730 GLU A O 1
ATOM 5721 N N . ASN A 1 731 ? 27.954 22.197 -41.258 1.00 71.81 731 ASN A N 1
ATOM 5722 C CA . ASN A 1 731 ? 27.843 21.784 -39.847 1.00 71.81 731 ASN A CA 1
ATOM 5723 C C . ASN A 1 731 ? 26.743 22.526 -39.079 1.00 71.81 731 ASN A C 1
ATOM 5725 O O . ASN A 1 731 ? 26.105 21.964 -38.186 1.00 71.81 731 ASN A O 1
ATOM 5729 N N . THR A 1 732 ? 26.464 23.774 -39.464 1.00 77.50 732 THR A N 1
ATOM 5730 C CA . THR A 1 732 ? 25.328 24.522 -38.907 1.00 77.50 732 THR A CA 1
ATOM 5731 C C . THR A 1 732 ? 24.005 23.918 -39.379 1.00 77.50 732 THR A C 1
ATOM 5733 O O . THR A 1 732 ? 23.051 23.852 -38.606 1.00 77.50 732 THR A O 1
ATOM 5736 N N . PHE A 1 733 ? 23.947 23.418 -40.618 1.00 84.12 733 PHE A N 1
ATOM 5737 C CA . PHE A 1 733 ? 22.774 22.725 -41.150 1.00 84.12 733 PHE A CA 1
ATOM 5738 C C . PHE A 1 733 ? 22.502 21.405 -40.410 1.00 84.12 733 PHE A C 1
ATOM 5740 O O . PHE A 1 733 ? 21.381 21.205 -39.938 1.00 84.12 733 PHE A O 1
ATOM 5747 N N . TYR A 1 734 ? 23.515 20.550 -40.215 1.00 83.25 734 TYR A N 1
ATOM 5748 C CA . TYR A 1 734 ? 23.358 19.295 -39.465 1.00 83.25 734 TYR A CA 1
ATOM 5749 C C . TYR A 1 734 ? 22.879 19.531 -38.026 1.00 83.25 734 TYR A C 1
ATOM 5751 O O . TYR A 1 734 ? 21.968 18.838 -37.559 1.00 83.25 734 TYR A O 1
ATOM 5759 N N . LEU A 1 735 ? 23.422 20.550 -37.350 1.00 83.88 735 LEU A N 1
ATOM 5760 C CA . LEU A 1 735 ? 23.017 20.928 -35.996 1.00 83.88 735 LEU A CA 1
ATOM 5761 C C . LEU A 1 735 ? 21.567 21.443 -35.941 1.00 83.88 735 LEU A C 1
ATOM 5763 O O . LEU A 1 735 ? 20.811 21.056 -35.050 1.00 83.88 735 LEU A O 1
ATOM 5767 N N . LEU A 1 736 ? 21.151 22.289 -36.891 1.00 86.62 736 LEU A N 1
ATOM 5768 C CA . LEU A 1 736 ? 19.784 22.827 -36.947 1.00 86.62 736 LEU A CA 1
ATOM 5769 C C . LEU A 1 736 ? 18.738 21.732 -37.183 1.00 86.62 736 LEU A C 1
ATOM 5771 O O . LEU A 1 736 ? 17.684 21.742 -36.546 1.00 86.62 736 LEU A O 1
ATOM 5775 N N . VAL A 1 737 ? 19.032 20.769 -38.059 1.00 89.06 737 VAL A N 1
ATOM 5776 C CA . VAL A 1 737 ? 18.141 19.628 -38.320 1.00 89.06 737 VAL A CA 1
ATOM 5777 C C . VAL A 1 737 ? 18.041 18.721 -37.089 1.00 89.06 737 VAL A C 1
ATOM 5779 O O . VAL A 1 737 ? 16.943 18.297 -36.729 1.00 89.06 737 VAL A O 1
ATOM 5782 N N . TYR A 1 738 ? 19.150 18.494 -36.378 1.00 88.00 738 TYR A N 1
ATOM 5783 C CA . TYR A 1 738 ? 19.135 17.762 -35.110 1.00 88.00 738 TYR A CA 1
ATOM 5784 C C . TYR A 1 738 ? 18.254 18.458 -34.057 1.00 88.00 738 TYR A C 1
ATOM 5786 O O . TYR A 1 738 ? 17.422 17.809 -33.421 1.00 88.00 738 TYR A O 1
ATOM 5794 N N . ILE A 1 739 ? 18.376 19.785 -33.910 1.00 89.12 739 ILE A N 1
ATOM 5795 C CA . ILE A 1 739 ? 17.520 20.577 -33.010 1.00 89.12 739 ILE A CA 1
ATOM 5796 C C . ILE A 1 739 ? 16.046 20.430 -33.399 1.00 89.12 739 ILE A C 1
ATOM 5798 O O . ILE A 1 739 ? 15.199 20.258 -32.524 1.00 89.12 739 ILE A O 1
ATOM 5802 N N . LEU A 1 740 ? 15.729 20.472 -34.696 1.00 90.81 740 LEU A N 1
ATOM 5803 C CA . LEU A 1 740 ? 14.359 20.322 -35.181 1.00 90.81 740 LEU A CA 1
ATOM 5804 C C . LEU A 1 740 ? 13.768 18.957 -34.804 1.00 90.81 740 LEU A C 1
ATOM 5806 O O . LEU A 1 740 ? 12.646 18.908 -34.296 1.00 90.81 740 LEU A O 1
ATOM 5810 N N . PHE A 1 741 ? 14.510 17.861 -34.998 1.00 90.69 741 PHE A N 1
ATOM 5811 C CA . PHE A 1 741 ? 14.040 16.530 -34.605 1.00 90.69 741 PHE A CA 1
ATOM 5812 C C . PHE A 1 741 ? 13.902 16.385 -33.087 1.00 90.69 741 PHE A C 1
ATOM 5814 O O . PHE A 1 741 ? 12.867 15.902 -32.628 1.00 90.69 741 PHE A O 1
ATOM 5821 N N . ALA A 1 742 ? 14.863 16.888 -32.307 1.00 87.38 742 ALA A N 1
ATOM 5822 C CA . ALA A 1 742 ? 14.798 16.863 -30.846 1.00 87.38 742 ALA A CA 1
ATOM 5823 C C . ALA A 1 742 ? 13.602 17.669 -30.299 1.00 87.38 742 ALA A C 1
ATOM 5825 O O . ALA A 1 742 ? 12.885 17.205 -29.412 1.00 87.38 742 ALA A O 1
ATOM 5826 N N . LEU A 1 743 ? 13.328 18.855 -30.855 1.00 90.25 743 LEU A N 1
ATOM 5827 C CA . LEU A 1 743 ? 12.160 19.663 -30.483 1.00 90.25 743 LEU A CA 1
ATOM 5828 C C . LEU A 1 743 ? 10.845 19.015 -30.931 1.00 90.25 743 LEU A C 1
ATOM 5830 O O . LEU A 1 743 ? 9.859 19.064 -30.195 1.00 90.25 743 LEU A O 1
ATOM 5834 N N . SER A 1 744 ? 10.824 18.379 -32.105 1.00 90.88 744 SER A N 1
ATOM 5835 C CA . SER A 1 744 ? 9.668 17.616 -32.586 1.00 90.88 744 SER A CA 1
ATOM 5836 C C . SER A 1 744 ? 9.366 16.425 -31.672 1.00 90.88 744 SER A C 1
ATOM 5838 O O . SER A 1 744 ? 8.210 16.196 -31.311 1.00 90.88 744 SER A O 1
ATOM 5840 N N . GLN A 1 745 ? 10.396 15.692 -31.245 1.00 89.56 745 GLN A N 1
ATOM 5841 C CA . GLN A 1 745 ? 10.276 14.610 -30.269 1.00 89.56 745 GLN A CA 1
ATOM 5842 C C . GLN A 1 745 ? 9.715 15.139 -28.938 1.00 89.56 745 GLN A C 1
ATOM 5844 O O . GLN A 1 745 ? 8.717 14.624 -28.438 1.00 89.56 745 GLN A O 1
ATOM 5849 N N . ALA A 1 746 ? 10.290 16.214 -28.393 1.00 90.31 746 ALA A N 1
ATOM 5850 C CA . ALA A 1 746 ? 9.830 16.821 -27.144 1.00 90.31 746 ALA A CA 1
ATOM 5851 C C . ALA A 1 746 ? 8.362 17.285 -27.219 1.00 90.31 746 ALA A C 1
ATOM 5853 O O . ALA A 1 746 ? 7.562 17.008 -26.322 1.00 90.31 746 ALA A O 1
ATOM 5854 N N . GLY A 1 747 ? 7.983 17.960 -28.309 1.00 92.50 747 GLY A N 1
ATOM 5855 C CA . GLY A 1 747 ? 6.627 18.473 -28.512 1.00 92.50 747 GLY A CA 1
ATOM 5856 C C . GLY A 1 747 ? 5.580 17.370 -28.679 1.00 92.50 747 GLY A C 1
ATOM 5857 O O . GLY A 1 747 ? 4.484 17.468 -28.131 1.00 92.50 747 GLY A O 1
ATOM 5858 N N . THR A 1 748 ? 5.907 16.296 -29.396 1.00 91.88 748 THR A N 1
ATOM 5859 C CA . THR A 1 748 ? 4.986 15.163 -29.601 1.00 91.88 748 THR A CA 1
ATOM 5860 C C . THR A 1 748 ? 4.776 14.341 -28.332 1.00 91.88 748 THR A C 1
ATOM 5862 O O . THR A 1 748 ? 3.636 13.961 -28.053 1.00 91.88 748 THR A O 1
ATOM 5865 N N . ILE A 1 749 ? 5.823 14.153 -27.517 1.00 89.56 749 ILE A N 1
ATOM 5866 C CA . ILE A 1 749 ? 5.710 13.565 -26.172 1.00 89.56 749 ILE A CA 1
ATOM 5867 C C . ILE A 1 749 ? 4.814 14.441 -25.287 1.00 89.56 749 ILE A C 1
ATOM 5869 O O . ILE A 1 749 ? 3.872 13.930 -24.688 1.00 89.56 749 ILE A O 1
ATOM 5873 N N . PHE A 1 750 ? 5.012 15.766 -25.278 1.00 92.81 750 PHE A N 1
ATOM 5874 C CA . PHE A 1 750 ? 4.166 16.680 -24.497 1.00 92.81 750 PHE A CA 1
ATOM 5875 C C . PHE A 1 750 ? 2.685 16.546 -24.857 1.00 92.81 750 PHE A C 1
ATOM 5877 O O . PHE A 1 750 ? 1.824 16.423 -23.986 1.00 92.81 750 PHE A O 1
ATOM 5884 N N . ILE A 1 751 ? 2.392 16.559 -26.159 1.00 93.19 751 ILE A N 1
ATOM 5885 C CA . ILE A 1 751 ? 1.036 16.423 -26.687 1.00 93.19 751 ILE A CA 1
ATOM 5886 C C . ILE A 1 751 ? 0.424 15.098 -26.225 1.00 93.19 751 ILE A C 1
ATOM 5888 O O . ILE A 1 751 ? -0.689 15.089 -25.695 1.00 93.19 751 ILE A O 1
ATOM 5892 N N . ARG A 1 752 ? 1.157 13.991 -26.387 1.00 92.19 752 ARG A N 1
ATOM 5893 C CA . ARG A 1 752 ? 0.721 12.655 -25.973 1.00 92.19 752 ARG A CA 1
ATOM 5894 C C . ARG A 1 752 ? 0.364 12.615 -24.486 1.00 92.19 752 ARG A C 1
ATOM 5896 O O . ARG A 1 752 ? -0.747 12.210 -24.149 1.00 92.19 752 ARG A O 1
ATOM 5903 N N . ASP A 1 753 ? 1.270 13.068 -23.625 1.00 91.00 753 ASP A N 1
ATOM 5904 C CA . ASP A 1 753 ? 1.127 12.977 -22.170 1.00 91.00 753 ASP A CA 1
ATOM 5905 C C . ASP A 1 753 ? -0.046 13.846 -21.673 1.00 91.00 753 ASP A C 1
ATOM 5907 O O . ASP A 1 753 ? -0.832 13.425 -20.819 1.00 91.00 753 ASP A O 1
ATOM 5911 N N . VAL A 1 754 ? -0.244 15.033 -22.266 1.00 92.94 754 VAL A N 1
ATOM 5912 C CA . VAL A 1 754 ? -1.408 15.890 -21.982 1.00 92.94 754 VAL A CA 1
ATOM 5913 C C . VAL A 1 754 ? -2.712 15.199 -22.382 1.00 92.94 754 VAL A C 1
ATOM 5915 O O . VAL A 1 754 ? -3.646 15.146 -21.578 1.00 92.94 754 VAL A O 1
ATOM 5918 N N . PHE A 1 755 ? -2.808 14.662 -23.602 1.00 93.38 755 PHE A N 1
ATOM 5919 C CA . PHE A 1 755 ? -4.037 14.005 -24.055 1.00 93.38 755 PHE A CA 1
ATOM 5920 C C . PHE A 1 755 ? -4.345 12.736 -23.266 1.00 93.38 755 PHE A C 1
ATOM 5922 O O . PHE A 1 755 ? -5.514 12.481 -22.973 1.00 93.38 755 PHE A O 1
ATOM 5929 N N . LEU A 1 756 ? -3.326 11.978 -22.864 1.00 91.75 756 LEU A N 1
ATOM 5930 C CA . LEU A 1 756 ? -3.507 10.807 -22.020 1.00 91.75 756 LEU A CA 1
ATOM 5931 C C . LEU A 1 756 ? -4.021 11.189 -20.625 1.00 91.75 756 LEU A C 1
ATOM 5933 O O . LEU A 1 756 ? -4.988 10.592 -20.150 1.00 91.75 756 LEU A O 1
ATOM 5937 N N . ALA A 1 757 ? -3.453 12.227 -20.002 1.00 91.06 757 ALA A N 1
ATOM 5938 C CA . ALA A 1 757 ? -3.924 12.728 -18.712 1.00 91.06 757 ALA A CA 1
ATOM 5939 C C . ALA A 1 757 ? -5.379 13.228 -18.790 1.00 91.06 757 ALA A C 1
ATOM 5941 O O . ALA A 1 757 ? -6.218 12.871 -17.961 1.00 91.06 757 ALA A O 1
ATOM 5942 N N . LEU A 1 758 ? -5.718 14.017 -19.815 1.00 92.25 758 LEU A N 1
ATOM 5943 C CA . LEU A 1 758 ? -7.082 14.517 -20.022 1.00 92.25 758 LEU A CA 1
ATOM 5944 C C . LEU A 1 758 ? -8.075 13.391 -20.348 1.00 92.25 758 LEU A C 1
ATOM 5946 O O . LEU A 1 758 ? -9.202 13.401 -19.844 1.00 92.25 758 LEU A O 1
ATOM 5950 N N . GLY A 1 759 ? -7.658 12.416 -21.156 1.00 93.12 759 GLY A N 1
ATOM 5951 C CA . GLY A 1 759 ? -8.444 11.238 -21.507 1.00 93.12 759 GLY A CA 1
ATOM 5952 C C . GLY A 1 759 ? -8.750 10.364 -20.293 1.00 93.12 759 GLY A C 1
ATOM 5953 O O . GLY A 1 759 ? -9.910 10.010 -20.068 1.00 93.12 759 GLY A O 1
ATOM 5954 N N . GLY A 1 760 ? -7.738 10.098 -19.461 1.00 92.69 760 GLY A N 1
ATOM 5955 C CA . GLY A 1 760 ? -7.887 9.386 -18.191 1.00 92.69 760 GLY A CA 1
ATOM 5956 C C . GLY A 1 760 ? -8.869 10.081 -17.245 1.00 92.69 760 GLY A C 1
ATOM 5957 O O . GLY A 1 760 ? -9.781 9.440 -16.722 1.00 92.69 760 GLY A O 1
ATOM 5958 N N . LEU A 1 761 ? -8.777 11.410 -17.107 1.00 92.81 761 LEU A N 1
ATOM 5959 C CA . LEU A 1 761 ? -9.710 12.192 -16.285 1.00 92.81 761 LEU A CA 1
ATOM 5960 C C . LEU A 1 761 ? -11.145 12.169 -16.820 1.00 92.81 761 LEU A C 1
ATOM 5962 O O . LEU A 1 761 ? -12.097 12.103 -16.036 1.00 92.81 761 LEU A O 1
ATOM 5966 N N . ARG A 1 762 ? -11.326 12.195 -18.146 1.00 93.75 762 ARG A N 1
ATOM 5967 C CA . ARG A 1 762 ? -12.648 12.071 -18.777 1.00 93.75 762 ARG A CA 1
ATOM 5968 C C . ARG A 1 762 ? -13.271 10.708 -18.483 1.00 93.75 762 ARG A C 1
ATOM 5970 O O . ARG A 1 762 ? -14.443 10.655 -18.105 1.00 93.75 762 ARG A O 1
ATOM 5977 N N . ALA A 1 763 ? -12.493 9.633 -18.609 1.00 94.06 763 ALA A N 1
ATOM 5978 C CA . ALA A 1 763 ? -12.944 8.285 -18.286 1.00 94.06 763 ALA A CA 1
ATOM 5979 C C . ALA A 1 763 ? -13.301 8.153 -16.799 1.00 94.06 763 ALA A C 1
ATOM 5981 O O . ALA A 1 763 ? -14.400 7.720 -16.457 1.00 94.06 763 ALA A O 1
ATOM 5982 N N . SER A 1 764 ? -12.415 8.618 -15.921 1.00 94.19 764 SER A N 1
ATOM 5983 C CA . SER A 1 764 ? -12.593 8.509 -14.476 1.00 94.19 764 SER A CA 1
ATOM 5984 C C . SER A 1 764 ? -13.777 9.329 -13.945 1.00 94.19 764 SER A C 1
ATOM 5986 O O . SER A 1 764 ? -14.520 8.875 -13.077 1.00 94.19 764 SER A O 1
ATOM 5988 N N . THR A 1 765 ? -14.032 10.516 -14.508 1.00 94.62 765 THR A N 1
ATOM 5989 C CA . THR A 1 765 ? -15.204 11.339 -14.151 1.00 94.62 765 THR A CA 1
ATOM 5990 C C . THR A 1 765 ? -16.517 10.672 -14.566 1.00 94.62 765 THR A C 1
ATOM 5992 O O . THR A 1 765 ? -17.493 10.713 -13.817 1.00 94.62 765 THR A O 1
ATOM 5995 N N . ARG A 1 766 ? -16.554 10.024 -15.739 1.00 94.00 766 ARG A N 1
ATOM 5996 C CA . ARG A 1 766 ? -17.731 9.265 -16.192 1.00 94.00 766 ARG A CA 1
ATOM 5997 C C . ARG A 1 766 ? -18.017 8.077 -15.278 1.00 94.00 766 ARG A C 1
ATOM 5999 O O . ARG A 1 766 ? -19.162 7.908 -14.870 1.00 94.00 766 ARG A O 1
ATOM 6006 N N . LEU A 1 767 ? -16.983 7.313 -14.924 1.00 94.06 767 LEU A N 1
ATOM 6007 C CA . LEU A 1 767 ? -17.096 6.178 -14.005 1.00 94.06 767 LEU A CA 1
ATOM 6008 C C . LEU A 1 767 ? -17.569 6.617 -12.613 1.00 94.06 767 LEU A C 1
ATOM 6010 O O . LEU A 1 767 ? -18.521 6.044 -12.091 1.00 94.06 767 LEU A O 1
ATOM 6014 N N . HIS A 1 768 ? -16.986 7.684 -12.057 1.00 95.94 768 HIS A N 1
ATOM 6015 C CA . HIS A 1 768 ? -17.409 8.254 -10.775 1.00 95.94 768 HIS A CA 1
ATOM 6016 C C . HIS A 1 768 ? -18.890 8.651 -10.776 1.00 95.94 768 HIS A C 1
ATOM 6018 O O . HIS A 1 768 ? -19.630 8.311 -9.856 1.00 95.94 768 HIS A O 1
ATOM 6024 N N . ASN A 1 769 ? -19.336 9.373 -11.807 1.00 95.19 769 ASN A N 1
ATOM 6025 C CA . ASN A 1 769 ? -20.711 9.863 -11.876 1.00 95.19 769 ASN A CA 1
ATOM 6026 C C . ASN A 1 769 ? -21.724 8.727 -12.066 1.00 95.19 769 ASN A C 1
ATOM 6028 O O . ASN A 1 769 ? -22.808 8.790 -11.487 1.00 95.19 769 ASN A O 1
ATOM 6032 N N . ALA A 1 770 ? -21.367 7.693 -12.835 1.00 94.50 770 ALA A N 1
ATOM 6033 C CA . ALA A 1 770 ? -22.184 6.492 -12.987 1.00 94.50 770 ALA A CA 1
ATOM 6034 C C . ALA A 1 770 ? -22.286 5.709 -11.667 1.00 94.50 770 ALA A C 1
ATOM 6036 O O . ALA A 1 770 ? -23.385 5.349 -11.251 1.00 94.50 770 ALA A O 1
ATOM 6037 N N . MET A 1 771 ? -21.163 5.536 -10.960 1.00 95.81 771 MET A N 1
ATOM 6038 C CA . MET A 1 771 ? -21.126 4.910 -9.636 1.00 95.81 771 MET A CA 1
ATOM 6039 C C . MET A 1 771 ? -21.957 5.691 -8.609 1.00 95.81 771 MET A C 1
ATOM 6041 O O . MET A 1 771 ? -22.757 5.094 -7.899 1.00 95.81 771 MET A O 1
ATOM 6045 N N . LEU A 1 772 ? -21.825 7.021 -8.550 1.00 96.12 772 LEU A N 1
ATOM 6046 C CA . LEU A 1 772 ? -22.614 7.863 -7.644 1.00 96.12 772 LEU A CA 1
ATOM 6047 C C . LEU A 1 772 ? -24.118 7.731 -7.908 1.00 96.12 772 LEU A C 1
ATOM 6049 O O . LEU A 1 772 ? -24.889 7.547 -6.970 1.00 96.12 772 LEU A O 1
ATOM 6053 N N . ALA A 1 773 ? -24.526 7.783 -9.178 1.00 93.88 773 ALA A N 1
ATOM 6054 C CA . ALA A 1 773 ? -25.929 7.654 -9.558 1.00 93.88 773 ALA A CA 1
ATOM 6055 C C . ALA A 1 773 ? -26.506 6.270 -9.214 1.00 93.88 773 ALA A C 1
ATOM 6057 O O . ALA A 1 773 ? -27.642 6.179 -8.755 1.00 93.88 773 ALA A O 1
ATOM 6058 N N . SER A 1 774 ? -25.729 5.203 -9.414 1.00 94.62 774 SER A N 1
ATOM 6059 C CA . SER A 1 774 ? -26.160 3.835 -9.114 1.00 94.62 774 SER A CA 1
ATOM 6060 C C . SER A 1 774 ? -26.216 3.566 -7.606 1.00 94.62 774 SER A C 1
ATOM 6062 O O . SER A 1 774 ? -27.228 3.068 -7.127 1.00 94.62 774 SER A O 1
ATOM 6064 N N . VAL A 1 775 ? -25.200 3.981 -6.836 1.00 94.81 775 VAL A N 1
ATOM 6065 C CA . VAL A 1 775 ? -25.166 3.800 -5.373 1.00 94.81 775 VAL A CA 1
ATOM 6066 C C . VAL A 1 775 ? -26.310 4.539 -4.689 1.00 94.81 775 VAL A C 1
ATOM 6068 O O . VAL A 1 775 ? -26.957 3.972 -3.819 1.00 94.81 775 VAL A O 1
ATOM 6071 N N . ILE A 1 776 ? -26.606 5.777 -5.089 1.00 92.75 776 ILE A N 1
ATOM 6072 C CA . ILE A 1 776 ? -27.707 6.543 -4.490 1.00 92.75 776 ILE A CA 1
ATOM 6073 C C . ILE A 1 776 ? -29.060 5.849 -4.696 1.00 92.75 776 ILE A C 1
ATOM 6075 O O . ILE A 1 776 ? -29.873 5.802 -3.773 1.00 92.75 776 ILE A O 1
ATOM 6079 N N . ARG A 1 777 ? -29.277 5.259 -5.876 1.00 90.88 777 ARG A N 1
ATOM 6080 C CA . ARG A 1 777 ? -30.501 4.511 -6.185 1.00 90.88 777 ARG A CA 1
ATOM 6081 C C . ARG A 1 777 ? -30.484 3.059 -5.702 1.00 90.88 777 ARG A C 1
ATOM 6083 O O . ARG A 1 777 ? -31.448 2.357 -5.961 1.00 90.88 777 ARG A O 1
ATOM 6090 N N . ALA A 1 778 ? -29.436 2.585 -5.029 1.00 92.06 778 ALA A N 1
ATOM 6091 C CA . ALA A 1 778 ? -29.383 1.207 -4.542 1.00 92.06 778 ALA A CA 1
ATOM 6092 C C . ALA A 1 778 ? -30.340 0.997 -3.348 1.00 92.06 778 ALA A C 1
ATOM 6094 O O . ALA A 1 778 ? -30.482 1.915 -2.537 1.00 92.06 778 ALA A O 1
ATOM 6095 N N . PRO A 1 779 ? -30.959 -0.189 -3.188 1.00 89.12 779 PRO A N 1
ATOM 6096 C CA . PRO A 1 779 ? -31.890 -0.479 -2.094 1.00 89.12 779 PRO A CA 1
ATOM 6097 C C . PRO A 1 779 ? -31.233 -0.412 -0.710 1.00 89.12 779 PRO A C 1
ATOM 6099 O O . PRO A 1 779 ? -30.044 -0.699 -0.568 1.00 89.12 779 PRO A O 1
ATOM 6102 N N . MET A 1 780 ? -32.005 -0.140 0.352 1.00 86.38 780 MET A N 1
ATOM 6103 C CA . MET A 1 780 ? -31.483 -0.166 1.735 1.00 86.38 780 MET A CA 1
ATOM 6104 C C . MET A 1 780 ? -30.813 -1.494 2.108 1.00 86.38 780 MET A C 1
ATOM 6106 O O . MET A 1 780 ? -29.838 -1.494 2.857 1.00 86.38 780 MET A O 1
ATOM 6110 N N . GLN A 1 781 ? -31.267 -2.609 1.524 1.00 82.62 781 GLN A N 1
ATOM 6111 C CA . GLN A 1 781 ? -30.637 -3.918 1.693 1.00 82.62 781 GLN A CA 1
ATOM 6112 C C . GLN A 1 781 ? -29.140 -3.885 1.356 1.00 82.62 781 GLN A C 1
ATOM 6114 O O . GLN A 1 781 ? -28.352 -4.479 2.084 1.00 82.62 781 GLN A O 1
ATOM 6119 N N . PHE A 1 782 ? -28.741 -3.173 0.297 1.00 86.31 782 PHE A N 1
ATOM 6120 C CA . PHE A 1 782 ? -27.341 -3.045 -0.099 1.00 86.31 782 PHE A CA 1
ATOM 6121 C C . PHE A 1 782 ? -26.509 -2.320 0.967 1.00 86.31 782 PHE A C 1
ATOM 6123 O O . PHE A 1 782 ? -25.391 -2.741 1.259 1.00 86.31 782 PHE A O 1
ATOM 6130 N N . PHE A 1 783 ? -27.048 -1.265 1.582 1.00 84.50 783 PHE A N 1
ATOM 6131 C CA . PHE A 1 783 ? -26.359 -0.509 2.634 1.00 84.50 783 PHE A CA 1
ATOM 6132 C C . PHE A 1 783 ? -26.305 -1.252 3.971 1.00 84.50 783 PHE A C 1
ATOM 6134 O O . PHE A 1 783 ? -25.343 -1.092 4.719 1.00 84.50 783 PHE A O 1
ATOM 6141 N N . ASP A 1 784 ? -27.309 -2.078 4.265 1.00 74.94 784 ASP A N 1
ATOM 6142 C CA . ASP A 1 784 ? -27.339 -2.893 5.479 1.00 74.94 784 ASP A CA 1
ATOM 6143 C C . ASP A 1 784 ? -26.430 -4.141 5.359 1.00 74.94 784 ASP A C 1
ATOM 6145 O O . ASP A 1 784 ? -25.937 -4.644 6.369 1.00 74.94 784 ASP A O 1
ATOM 6149 N N . THR A 1 785 ? -26.187 -4.665 4.146 1.00 71.19 785 THR A N 1
ATOM 6150 C CA . THR A 1 785 ? -25.286 -5.817 3.906 1.00 71.19 785 THR A CA 1
ATOM 6151 C C . THR A 1 785 ? -23.842 -5.407 3.638 1.00 71.19 785 THR A C 1
ATOM 6153 O O . THR A 1 785 ? -22.910 -6.138 3.985 1.00 71.19 785 THR A O 1
ATOM 6156 N N . THR A 1 786 ? -23.642 -4.253 3.004 1.00 76.06 786 THR A N 1
ATOM 6157 C CA . THR A 1 786 ? -22.330 -3.800 2.552 1.00 76.06 786 THR A CA 1
ATOM 6158 C C . THR A 1 786 ? -21.727 -2.850 3.581 1.00 76.06 786 THR A C 1
ATOM 6160 O O . THR A 1 786 ? -22.280 -1.777 3.814 1.00 76.06 786 THR A O 1
ATOM 6163 N N . PRO A 1 787 ? -20.551 -3.161 4.158 1.00 74.75 787 PRO A N 1
ATOM 6164 C CA . PRO A 1 787 ? -19.898 -2.262 5.100 1.00 74.75 787 PRO A CA 1
ATOM 6165 C C . PRO A 1 787 ? -19.686 -0.872 4.493 1.00 74.75 787 PRO A C 1
ATOM 6167 O O . PRO A 1 787 ? -19.154 -0.751 3.387 1.00 74.75 787 PRO A O 1
ATOM 6170 N N . LEU A 1 788 ? -20.007 0.179 5.250 1.00 77.62 788 LEU A N 1
ATOM 6171 C CA . LEU A 1 788 ? -19.842 1.573 4.820 1.00 77.62 788 LEU A CA 1
ATOM 6172 C C . LEU A 1 788 ? -18.426 1.857 4.297 1.00 77.62 788 LEU A C 1
ATOM 6174 O O . LEU A 1 788 ? -18.244 2.465 3.242 1.00 77.62 788 LEU A O 1
ATOM 6178 N N . GLY A 1 789 ? -17.413 1.343 5.004 1.00 73.31 789 GLY A N 1
ATOM 6179 C CA . GLY A 1 789 ? -16.009 1.474 4.618 1.00 73.31 789 GLY A CA 1
ATOM 6180 C C . GLY A 1 789 ? -15.687 0.840 3.260 1.00 73.31 789 GLY A C 1
ATOM 6181 O O . GLY A 1 789 ? -14.810 1.330 2.553 1.00 73.31 789 GLY A O 1
ATOM 6182 N N . ARG A 1 790 ? -16.422 -0.200 2.841 1.00 78.38 790 ARG A N 1
ATOM 6183 C CA . ARG A 1 790 ? -16.260 -0.835 1.524 1.00 78.38 790 ARG A CA 1
ATOM 6184 C C . ARG A 1 790 ? -16.732 0.096 0.410 1.00 78.38 790 ARG A C 1
ATOM 6186 O O . ARG A 1 790 ? -15.996 0.290 -0.552 1.00 78.38 790 ARG A O 1
ATOM 6193 N N . ILE A 1 791 ? -17.914 0.698 0.563 1.00 88.69 791 ILE A N 1
ATOM 6194 C CA . ILE A 1 791 ? -18.458 1.674 -0.396 1.00 88.69 791 ILE A CA 1
ATOM 6195 C C . ILE A 1 791 ? -17.537 2.898 -0.454 1.00 88.69 791 ILE A C 1
ATOM 6197 O O . ILE A 1 791 ? -17.121 3.318 -1.534 1.00 88.69 791 ILE A O 1
ATOM 6201 N N . LEU A 1 792 ? -17.130 3.414 0.710 1.00 86.56 792 LEU A N 1
ATOM 6202 C CA . LEU A 1 792 ? -16.219 4.552 0.803 1.00 86.56 792 LEU A CA 1
ATOM 6203 C C . LEU A 1 792 ? -14.865 4.263 0.135 1.00 86.56 792 LEU A C 1
ATOM 6205 O O . LEU A 1 792 ? -14.325 5.131 -0.549 1.00 86.56 792 LEU A O 1
ATOM 6209 N N . ASN A 1 793 ? -14.329 3.043 0.263 1.00 84.69 793 ASN A N 1
ATOM 6210 C CA . ASN A 1 793 ? -13.105 2.618 -0.427 1.00 84.69 793 ASN A CA 1
ATOM 6211 C C . ASN A 1 793 ? -13.224 2.681 -1.960 1.00 84.69 793 ASN A C 1
ATOM 6213 O O . ASN A 1 793 ? -12.232 2.998 -2.622 1.00 84.69 793 ASN A O 1
ATOM 6217 N N . ARG A 1 794 ? -14.417 2.451 -2.532 1.00 91.75 794 ARG A N 1
ATOM 6218 C CA . ARG A 1 794 ? -14.656 2.610 -3.980 1.00 91.75 794 ARG A CA 1
ATOM 6219 C C . ARG A 1 794 ? -14.582 4.078 -4.401 1.00 91.75 794 ARG A C 1
ATOM 6221 O O . ARG A 1 794 ? -13.842 4.411 -5.322 1.00 91.75 794 ARG A O 1
ATOM 6228 N N . PHE A 1 795 ? -15.243 4.965 -3.656 1.00 94.38 795 PHE A N 1
ATOM 6229 C CA . PHE A 1 795 ? -15.198 6.417 -3.884 1.00 94.38 795 PHE A CA 1
ATOM 6230 C C . PHE A 1 795 ? -13.877 7.080 -3.489 1.00 94.38 795 PHE A C 1
ATOM 6232 O O . PHE A 1 795 ? -13.675 8.242 -3.821 1.00 94.38 795 PHE A O 1
ATOM 6239 N N . SER A 1 796 ? -12.981 6.403 -2.772 1.00 91.19 796 SER A N 1
ATOM 6240 C CA . SER A 1 796 ? -11.682 6.942 -2.351 1.00 91.19 796 SER A CA 1
ATOM 6241 C C . SER A 1 796 ? -10.538 6.277 -3.112 1.00 91.19 796 SER A C 1
ATOM 6243 O O . SER A 1 796 ? -10.086 6.824 -4.113 1.00 91.19 796 SER A O 1
ATOM 6245 N N . LYS A 1 797 ? -10.071 5.110 -2.661 1.00 85.94 797 LYS A N 1
ATOM 6246 C CA . LYS A 1 797 ? -8.864 4.438 -3.160 1.00 85.94 797 LYS A CA 1
ATOM 6247 C C . LYS A 1 797 ? -8.998 3.922 -4.592 1.00 85.94 797 LYS A C 1
ATOM 6249 O O . LYS A 1 797 ? -8.071 4.090 -5.386 1.00 85.94 797 LYS A O 1
ATOM 6254 N N . ASP A 1 798 ? -10.122 3.297 -4.937 1.00 91.06 798 ASP A N 1
ATOM 6255 C CA . ASP A 1 798 ? -10.299 2.769 -6.296 1.00 91.06 798 ASP A CA 1
ATOM 6256 C C . ASP A 1 798 ? -10.472 3.905 -7.305 1.00 91.06 798 ASP A C 1
ATOM 6258 O O . ASP A 1 798 ? -9.832 3.896 -8.357 1.00 91.06 798 ASP A O 1
ATOM 6262 N N . GLN A 1 799 ? -11.243 4.929 -6.933 1.00 93.44 799 GLN A N 1
ATOM 6263 C CA . GLN A 1 799 ? -11.377 6.157 -7.709 1.00 93.44 799 GLN A CA 1
ATOM 6264 C C . GLN A 1 799 ? -10.032 6.879 -7.905 1.00 93.44 799 GLN A C 1
ATOM 6266 O O . GLN A 1 799 ? -9.723 7.304 -9.011 1.00 93.44 799 GLN A O 1
ATOM 6271 N N . ASP A 1 800 ? -9.198 6.969 -6.866 1.00 91.50 800 ASP A N 1
ATOM 6272 C CA . ASP A 1 800 ? -7.847 7.548 -6.947 1.00 91.50 800 ASP A CA 1
ATOM 6273 C C . ASP A 1 800 ? -6.926 6.761 -7.890 1.00 91.50 800 ASP A C 1
ATOM 6275 O O . ASP A 1 800 ? -6.145 7.329 -8.656 1.00 91.50 800 ASP A O 1
ATOM 6279 N N . THR A 1 801 ? -7.063 5.432 -7.879 1.00 89.62 801 THR A N 1
ATOM 6280 C CA . THR A 1 801 ? -6.344 4.553 -8.807 1.00 89.62 801 THR A CA 1
ATOM 6281 C C . THR A 1 801 ? -6.770 4.834 -10.251 1.00 89.62 801 THR A C 1
ATOM 6283 O O . THR A 1 801 ? -5.913 4.932 -11.128 1.00 89.62 801 THR A O 1
ATOM 6286 N N . ALA A 1 802 ? -8.072 5.012 -10.499 1.00 91.75 802 ALA A N 1
ATOM 6287 C CA . ALA A 1 802 ? -8.609 5.361 -11.815 1.00 91.75 802 ALA A CA 1
ATOM 6288 C C . ALA A 1 802 ? -8.240 6.792 -12.264 1.00 91.75 802 ALA A C 1
ATOM 6290 O O . ALA A 1 802 ? -8.053 7.019 -13.460 1.00 91.75 802 ALA A O 1
ATOM 6291 N N . ASP A 1 803 ? -8.103 7.731 -11.319 1.00 92.06 803 ASP A N 1
ATOM 6292 C CA . ASP A 1 803 ? -7.757 9.136 -11.569 1.00 92.06 803 ASP A CA 1
ATOM 6293 C C . ASP A 1 803 ? -6.293 9.338 -11.981 1.00 92.06 803 ASP A C 1
ATOM 6295 O O . ASP A 1 803 ? -6.021 10.156 -12.859 1.00 92.06 803 ASP A O 1
ATOM 6299 N N . GLY A 1 804 ? -5.352 8.628 -11.346 1.00 87.06 804 GLY A N 1
ATOM 6300 C CA . GLY A 1 804 ? -3.918 8.901 -11.510 1.00 87.06 804 GLY A CA 1
ATOM 6301 C C . GLY A 1 804 ? -3.052 7.686 -11.832 1.00 87.06 804 GLY A C 1
ATOM 6302 O O . GLY A 1 804 ? -2.278 7.718 -12.790 1.00 87.06 804 GLY A O 1
ATOM 6303 N N . ALA A 1 805 ? -3.164 6.610 -11.050 1.00 88.00 805 ALA A N 1
ATOM 6304 C CA . ALA A 1 805 ? -2.256 5.467 -11.169 1.00 88.00 805 ALA A CA 1
ATOM 6305 C C . ALA A 1 805 ? -2.451 4.691 -12.482 1.00 88.00 805 ALA A C 1
ATOM 6307 O O . ALA A 1 805 ? -1.476 4.343 -13.142 1.00 88.00 805 ALA A O 1
ATOM 6308 N N . LEU A 1 806 ? -3.702 4.458 -12.889 1.00 90.94 806 LEU A N 1
ATOM 6309 C CA . LEU A 1 806 ? -4.016 3.725 -14.112 1.00 90.94 806 LEU A CA 1
ATOM 6310 C C . LEU A 1 806 ? -3.591 4.478 -15.388 1.00 90.94 806 LEU A C 1
ATOM 6312 O O . LEU A 1 806 ? -2.885 3.861 -16.188 1.00 90.94 806 LEU A O 1
ATOM 6316 N N . PRO A 1 807 ? -3.939 5.770 -15.599 1.00 91.44 807 PRO A N 1
ATOM 6317 C CA . PRO A 1 807 ? -3.447 6.525 -16.753 1.00 91.44 807 PRO A CA 1
ATOM 6318 C C . PRO A 1 807 ? -1.922 6.500 -16.863 1.00 91.44 807 PRO A C 1
ATOM 6320 O O . PRO A 1 807 ? -1.398 6.276 -17.948 1.00 91.44 807 PRO A O 1
ATOM 6323 N N . LYS A 1 808 ? -1.218 6.644 -15.733 1.00 88.88 808 LYS A N 1
ATOM 6324 C CA . LYS A 1 808 ? 0.244 6.576 -15.684 1.00 88.88 808 LYS A CA 1
ATOM 6325 C C . LYS A 1 808 ? 0.782 5.196 -16.082 1.00 88.88 808 LYS A C 1
ATOM 6327 O O . LYS A 1 808 ? 1.661 5.121 -16.928 1.00 88.88 808 LYS A O 1
ATOM 6332 N N . SER A 1 809 ? 0.249 4.101 -15.534 1.00 88.94 809 SER A N 1
ATOM 6333 C CA . SER A 1 809 ? 0.695 2.751 -15.925 1.00 88.94 809 SER A CA 1
ATOM 6334 C C . SER A 1 809 ? 0.421 2.449 -17.404 1.00 88.94 809 SER A C 1
ATOM 6336 O O . SER A 1 809 ? 1.214 1.761 -18.043 1.00 88.94 809 SER A O 1
ATOM 6338 N N . ILE A 1 810 ? -0.685 2.959 -17.964 1.00 90.00 810 ILE A N 1
ATOM 6339 C CA . ILE A 1 810 ? -0.977 2.844 -19.402 1.00 90.00 810 ILE A CA 1
ATOM 6340 C C . ILE A 1 810 ? 0.030 3.659 -20.226 1.00 90.00 810 ILE A C 1
ATOM 6342 O O . ILE A 1 810 ? 0.496 3.156 -21.247 1.00 90.00 810 ILE A O 1
ATOM 6346 N N . ASP A 1 811 ? 0.387 4.869 -19.783 1.00 88.50 811 ASP A N 1
ATOM 6347 C CA . ASP A 1 811 ? 1.400 5.708 -20.439 1.00 88.50 811 ASP A CA 1
ATOM 6348 C C . ASP A 1 811 ? 2.750 5.009 -20.533 1.00 88.50 811 ASP A C 1
ATOM 6350 O O . ASP A 1 811 ? 3.355 4.919 -21.601 1.00 88.50 811 ASP A O 1
ATOM 6354 N N . GLU A 1 812 ? 3.214 4.484 -19.400 1.00 88.88 812 GLU A N 1
ATOM 6355 C CA . GLU A 1 812 ? 4.510 3.829 -19.309 1.00 88.88 812 GLU A CA 1
ATOM 6356 C C . GLU A 1 812 ? 4.517 2.545 -20.141 1.00 88.88 812 GLU A C 1
ATOM 6358 O O . GLU A 1 812 ? 5.472 2.290 -20.868 1.00 88.88 812 GLU A O 1
ATOM 6363 N N . LEU A 1 813 ? 3.428 1.767 -20.119 1.00 89.88 813 LEU A N 1
ATOM 6364 C CA . LEU A 1 813 ? 3.293 0.580 -20.962 1.00 89.88 813 LEU A CA 1
ATOM 6365 C C . LEU A 1 813 ? 3.304 0.929 -22.457 1.00 89.88 813 LEU A C 1
ATOM 6367 O O . LEU A 1 813 ? 3.980 0.257 -23.236 1.00 89.88 813 LEU A O 1
ATOM 6371 N N . TYR A 1 814 ? 2.581 1.976 -22.860 1.00 90.69 814 TYR A N 1
ATOM 6372 C CA . TYR A 1 814 ? 2.556 2.438 -24.246 1.00 90.69 814 TYR A CA 1
ATOM 6373 C C . TYR A 1 814 ? 3.923 2.977 -24.691 1.00 90.69 814 TYR A C 1
ATOM 6375 O O . TYR A 1 814 ? 4.396 2.643 -25.777 1.00 90.69 814 TYR A O 1
ATOM 6383 N N . SER A 1 815 ? 4.588 3.744 -23.827 1.00 88.19 815 SER A N 1
ATOM 6384 C CA . SER A 1 815 ? 5.932 4.275 -24.060 1.00 88.19 815 SER A CA 1
ATOM 6385 C C . SER A 1 815 ? 6.963 3.160 -24.211 1.00 88.19 815 SER A C 1
ATOM 6387 O O . SER A 1 815 ? 7.694 3.160 -25.194 1.00 88.19 815 SER A O 1
ATOM 6389 N N . CYS A 1 816 ? 6.979 2.167 -23.316 1.00 89.06 816 CYS A N 1
ATOM 6390 C CA . CYS A 1 816 ? 7.888 1.024 -23.432 1.00 89.06 816 CYS A CA 1
ATOM 6391 C C . CYS A 1 816 ? 7.620 0.199 -24.689 1.00 89.06 816 CYS A C 1
ATOM 6393 O O . CYS A 1 816 ? 8.559 -0.252 -25.341 1.00 89.06 816 CYS A O 1
ATOM 6395 N N . PHE A 1 817 ? 6.349 -0.002 -25.051 1.00 90.31 817 PHE A N 1
ATOM 6396 C CA . PHE A 1 817 ? 6.003 -0.719 -26.276 1.00 90.31 817 PHE A CA 1
ATOM 6397 C C . PHE A 1 817 ? 6.602 -0.033 -27.512 1.00 90.31 817 PHE A C 1
ATOM 6399 O O . PHE A 1 817 ? 7.228 -0.698 -28.339 1.00 90.31 817 PHE A O 1
ATOM 6406 N N . LEU A 1 818 ? 6.467 1.294 -27.613 1.00 89.69 818 LEU A N 1
ATOM 6407 C CA . LEU A 1 818 ? 7.061 2.077 -28.698 1.00 89.69 818 LEU A CA 1
ATOM 6408 C C . LEU A 1 818 ? 8.598 2.074 -28.647 1.00 89.69 818 LEU A C 1
ATOM 6410 O O . LEU A 1 818 ? 9.227 1.798 -29.668 1.00 89.69 818 LEU A O 1
ATOM 6414 N N . ALA A 1 819 ? 9.185 2.272 -27.465 1.00 86.69 819 ALA A N 1
ATOM 6415 C CA . ALA A 1 819 ? 10.633 2.302 -27.250 1.00 86.69 819 ALA A CA 1
ATOM 6416 C C . ALA A 1 819 ? 11.322 0.947 -27.495 1.00 86.69 819 ALA A C 1
ATOM 6418 O O . ALA A 1 819 ? 12.530 0.891 -27.702 1.00 86.69 819 ALA A O 1
ATOM 6419 N N . VAL A 1 820 ? 10.579 -0.163 -27.491 1.00 87.69 820 VAL A N 1
ATOM 6420 C CA . VAL A 1 820 ? 11.072 -1.477 -27.931 1.00 87.69 820 VAL A CA 1
ATOM 6421 C C . VAL A 1 820 ? 10.881 -1.641 -29.439 1.00 87.69 820 VAL A C 1
ATOM 6423 O O . VAL A 1 820 ? 11.794 -2.085 -30.136 1.00 87.69 820 VAL A O 1
ATOM 6426 N N . LEU A 1 821 ? 9.707 -1.277 -29.961 1.00 88.00 821 LEU A N 1
ATOM 6427 C CA . LEU A 1 821 ? 9.361 -1.468 -31.368 1.00 88.00 821 LEU A CA 1
ATOM 6428 C C . LEU A 1 821 ? 10.261 -0.655 -32.311 1.00 88.00 821 LEU A C 1
ATOM 6430 O O . LEU A 1 821 ? 10.729 -1.207 -33.307 1.00 88.00 821 LEU A O 1
ATOM 6434 N N . GLY A 1 822 ? 10.522 0.620 -32.002 1.00 87.44 822 GLY A N 1
ATOM 6435 C CA . GLY A 1 822 ? 11.333 1.521 -32.832 1.00 87.44 822 GLY A CA 1
ATOM 6436 C C . GLY A 1 822 ? 12.760 0.998 -33.054 1.00 87.44 822 GLY A C 1
ATOM 6437 O O . GLY A 1 822 ? 13.128 0.693 -34.193 1.00 87.44 822 GLY A O 1
ATOM 6438 N N . PRO A 1 823 ? 13.549 0.798 -31.984 1.00 84.69 823 PRO A N 1
ATOM 6439 C CA . PRO A 1 823 ? 14.862 0.153 -32.023 1.00 84.69 823 PRO A CA 1
ATOM 6440 C C . PRO A 1 823 ? 14.906 -1.222 -32.693 1.00 84.69 823 PRO A C 1
ATOM 6442 O O . PRO A 1 823 ? 15.836 -1.494 -33.452 1.00 84.69 823 PRO A O 1
ATOM 6445 N N . LEU A 1 824 ? 13.916 -2.092 -32.450 1.00 85.56 824 LEU A N 1
ATOM 6446 C CA . LEU A 1 824 ? 13.838 -3.397 -33.120 1.00 85.56 824 LEU A CA 1
ATOM 6447 C C . LEU A 1 824 ? 13.675 -3.238 -34.638 1.00 85.56 824 LEU A C 1
ATOM 6449 O O . LEU A 1 824 ? 14.368 -3.916 -35.397 1.00 85.56 824 LEU A O 1
ATOM 6453 N N . CYS A 1 825 ? 12.801 -2.330 -35.086 1.00 87.06 825 CYS A N 1
ATOM 6454 C CA . CYS A 1 825 ? 12.612 -2.041 -36.509 1.00 87.06 825 CYS A CA 1
ATOM 6455 C C . CYS A 1 825 ? 13.893 -1.483 -37.139 1.00 87.06 825 CYS A C 1
ATOM 6457 O O . CYS A 1 825 ? 14.291 -1.941 -38.212 1.00 87.06 825 CYS A O 1
ATOM 6459 N N . LEU A 1 826 ? 14.579 -0.558 -36.455 1.00 85.25 826 LEU A N 1
ATOM 6460 C CA . LEU A 1 826 ? 15.869 -0.036 -36.906 1.00 85.25 826 LEU A CA 1
ATOM 6461 C C . LEU A 1 826 ? 16.901 -1.164 -37.038 1.00 85.25 826 LEU A C 1
ATOM 6463 O O . LEU A 1 826 ? 17.530 -1.298 -38.084 1.00 85.25 826 LEU A O 1
ATOM 6467 N N . MET A 1 827 ? 17.038 -2.018 -36.025 1.00 82.69 827 MET A N 1
ATOM 6468 C CA . MET A 1 827 ? 17.995 -3.128 -36.031 1.00 82.69 827 MET A CA 1
ATOM 6469 C C . MET A 1 827 ? 17.751 -4.109 -37.185 1.00 82.69 827 MET A C 1
ATOM 6471 O O . MET A 1 827 ? 18.703 -4.508 -37.852 1.00 82.69 827 MET A O 1
ATOM 6475 N N . VAL A 1 828 ? 16.493 -4.470 -37.457 1.00 84.12 828 VAL A N 1
ATOM 6476 C CA . VAL A 1 828 ? 16.148 -5.340 -38.595 1.00 84.12 828 VAL A CA 1
ATOM 6477 C C . VAL A 1 828 ? 16.393 -4.631 -39.931 1.00 84.12 828 VAL A C 1
ATOM 6479 O O . VAL A 1 828 ? 16.817 -5.278 -40.884 1.00 84.12 828 VAL A O 1
ATOM 6482 N N . SER A 1 829 ? 16.175 -3.314 -40.009 1.00 84.81 829 SER A N 1
ATOM 6483 C CA . SER A 1 829 ? 16.428 -2.547 -41.237 1.00 84.81 829 SER A CA 1
ATOM 6484 C C . SER A 1 829 ? 17.916 -2.432 -41.579 1.00 84.81 829 SER A C 1
ATOM 6486 O O . SER A 1 829 ? 18.278 -2.548 -42.746 1.00 84.81 829 SER A O 1
ATOM 6488 N N . VAL A 1 830 ? 18.778 -2.251 -40.571 1.00 82.50 830 VAL A N 1
ATOM 6489 C CA . VAL A 1 830 ? 20.234 -2.145 -40.753 1.00 82.50 830 VAL A CA 1
ATOM 6490 C C . VAL A 1 830 ? 20.840 -3.524 -40.997 1.00 82.50 830 VAL A C 1
ATOM 6492 O O . VAL A 1 830 ? 21.679 -3.689 -41.873 1.00 82.50 830 VAL A O 1
ATOM 6495 N N . THR A 1 831 ? 20.381 -4.532 -40.257 1.00 79.06 831 THR A N 1
ATOM 6496 C CA . THR A 1 831 ? 21.022 -5.846 -40.184 1.00 79.06 831 THR A CA 1
ATOM 6497 C C . THR A 1 831 ? 19.950 -6.931 -40.381 1.00 79.06 831 THR A C 1
ATOM 6499 O O . THR A 1 831 ? 19.581 -7.596 -39.413 1.00 79.06 831 THR A O 1
ATOM 6502 N N . PRO A 1 832 ? 19.449 -7.191 -41.611 1.00 81.81 832 PRO A N 1
ATOM 6503 C CA . PRO A 1 832 ? 18.281 -8.061 -41.840 1.00 81.81 832 PRO A CA 1
ATOM 6504 C C . PRO A 1 832 ? 18.406 -9.485 -41.281 1.00 81.81 832 PRO A C 1
ATOM 6506 O O . PRO A 1 832 ? 17.488 -10.000 -40.648 1.00 81.81 832 PRO A O 1
ATOM 6509 N N . TRP A 1 833 ? 19.571 -10.113 -41.430 1.00 79.56 833 TRP A N 1
ATOM 6510 C CA . TRP A 1 833 ? 19.932 -11.396 -40.809 1.00 79.56 833 TRP A CA 1
ATOM 6511 C C . TRP A 1 833 ? 19.876 -11.451 -39.277 1.00 79.56 833 TRP A C 1
ATOM 6513 O O . TRP A 1 833 ? 19.747 -12.549 -38.734 1.00 79.56 833 TRP A O 1
ATOM 6523 N N . ALA A 1 834 ? 19.903 -10.317 -38.565 1.00 77.75 834 ALA A N 1
ATOM 6524 C CA . ALA A 1 834 ? 19.723 -10.305 -37.113 1.00 77.75 834 ALA A CA 1
ATOM 6525 C C . ALA A 1 834 ? 18.354 -10.881 -36.715 1.00 77.75 834 ALA A C 1
ATOM 6527 O O . ALA A 1 834 ? 18.218 -11.425 -35.619 1.00 77.75 834 ALA A O 1
ATOM 6528 N N . ILE A 1 835 ? 17.363 -10.862 -37.620 1.00 81.69 835 ILE A N 1
ATOM 6529 C CA . ILE A 1 835 ? 16.032 -11.437 -37.389 1.00 81.69 835 ILE A CA 1
ATOM 6530 C C . ILE A 1 835 ? 16.077 -12.922 -36.994 1.00 81.69 835 ILE A C 1
ATOM 6532 O O . ILE A 1 835 ? 15.258 -13.362 -36.185 1.00 81.69 835 ILE A O 1
ATOM 6536 N N . LEU A 1 836 ? 17.067 -13.677 -37.494 1.00 84.00 836 LEU A N 1
ATOM 6537 C CA . LEU A 1 836 ? 17.260 -15.093 -37.162 1.00 84.00 836 LEU A CA 1
ATOM 6538 C C . LEU A 1 836 ? 17.612 -15.297 -35.681 1.00 84.00 836 LEU A C 1
ATOM 6540 O O . LEU A 1 836 ? 17.224 -16.307 -35.102 1.00 84.00 836 LEU A O 1
ATOM 6544 N N . GLY A 1 837 ? 18.310 -14.337 -35.064 1.00 81.06 837 GLY A N 1
ATOM 6545 C CA . GLY A 1 837 ? 18.602 -14.334 -33.627 1.00 81.06 837 GLY A CA 1
ATOM 6546 C C . GLY A 1 837 ? 17.507 -13.666 -32.790 1.00 81.06 837 GLY A C 1
ATOM 6547 O O . GLY A 1 837 ? 17.205 -14.118 -31.688 1.00 81.06 837 GLY A O 1
ATOM 6548 N N . VAL A 1 838 ? 16.863 -12.624 -33.322 1.00 82.00 838 VAL A N 1
ATOM 6549 C CA . VAL A 1 838 ? 15.835 -11.837 -32.619 1.00 82.00 838 VAL A CA 1
ATOM 6550 C C . VAL A 1 838 ? 14.565 -12.659 -32.362 1.00 82.00 838 VAL A C 1
ATOM 6552 O O . VAL A 1 838 ? 14.050 -12.646 -31.245 1.00 82.00 838 VAL A O 1
ATOM 6555 N N . LEU A 1 839 ? 14.057 -13.399 -33.358 1.00 86.75 839 LEU A N 1
ATOM 6556 C CA . LEU A 1 839 ? 12.791 -14.138 -33.228 1.00 86.75 839 LEU A CA 1
ATOM 6557 C C . LEU A 1 839 ? 12.818 -15.211 -32.116 1.00 86.75 839 LEU A C 1
ATOM 6559 O O . LEU A 1 839 ? 11.893 -15.221 -31.297 1.00 86.75 839 LEU A O 1
ATOM 6563 N N . PRO A 1 840 ? 13.855 -16.072 -32.004 1.00 89.12 840 PRO A N 1
ATOM 6564 C CA . PRO A 1 840 ? 13.975 -17.005 -30.883 1.00 89.12 840 PRO A CA 1
ATOM 6565 C C . PRO A 1 840 ? 14.055 -16.307 -29.523 1.00 89.12 840 PRO A C 1
ATOM 6567 O O . PRO A 1 840 ? 13.421 -16.759 -28.570 1.00 89.12 840 PRO A O 1
ATOM 6570 N N . VAL A 1 841 ? 14.788 -15.192 -29.423 1.00 86.12 841 VAL A N 1
ATOM 6571 C CA . VAL A 1 841 ? 14.912 -14.430 -28.170 1.00 86.12 841 VAL A CA 1
ATOM 6572 C C . VAL A 1 841 ? 13.562 -13.844 -27.751 1.00 86.12 841 VAL A C 1
ATOM 6574 O O . VAL A 1 841 ? 13.186 -13.966 -26.587 1.00 86.12 841 VAL A O 1
ATOM 6577 N N . ILE A 1 842 ? 12.790 -13.288 -28.691 1.00 83.06 842 ILE A N 1
ATOM 6578 C CA . ILE A 1 842 ? 11.427 -12.798 -28.426 1.00 83.06 842 ILE A CA 1
ATOM 6579 C C . ILE A 1 842 ? 10.517 -13.945 -27.965 1.00 83.06 842 ILE A C 1
ATOM 6581 O O . ILE A 1 842 ? 9.760 -13.785 -27.006 1.00 83.06 842 ILE A O 1
ATOM 6585 N N . TYR A 1 843 ? 10.602 -15.121 -28.592 1.00 88.38 843 TYR A N 1
ATOM 6586 C CA . TYR A 1 843 ? 9.824 -16.289 -28.172 1.00 88.38 843 TYR A CA 1
ATOM 6587 C C . TYR A 1 843 ? 10.167 -16.736 -26.740 1.00 88.38 843 TYR A C 1
ATOM 6589 O O . TYR A 1 843 ? 9.265 -16.963 -25.924 1.00 88.38 843 TYR A O 1
ATOM 6597 N N . VAL A 1 844 ? 11.460 -16.824 -26.409 1.00 89.38 844 VAL A N 1
ATOM 6598 C CA . VAL A 1 844 ? 11.933 -17.157 -25.055 1.00 89.38 844 VAL A CA 1
ATOM 6599 C C . VAL A 1 844 ? 11.465 -16.105 -24.051 1.00 89.38 844 VAL A C 1
ATOM 6601 O O . VAL A 1 844 ? 10.949 -16.457 -22.991 1.00 89.38 844 VAL A O 1
ATOM 6604 N N . TYR A 1 845 ? 11.552 -14.825 -24.408 1.00 84.94 845 TYR A N 1
ATOM 6605 C CA . TYR A 1 845 ? 11.078 -13.716 -23.587 1.00 84.94 845 TYR A CA 1
ATOM 6606 C C . TYR A 1 845 ? 9.582 -13.841 -23.260 1.00 84.94 845 TYR A C 1
ATOM 6608 O O . TYR A 1 845 ? 9.200 -13.823 -22.087 1.00 84.94 845 TYR A O 1
ATOM 6616 N N . ILE A 1 846 ? 8.732 -14.038 -24.276 1.00 83.62 846 ILE A N 1
ATOM 6617 C CA . ILE A 1 846 ? 7.279 -14.198 -24.098 1.00 83.62 846 ILE A CA 1
ATOM 6618 C C . ILE A 1 846 ? 6.973 -15.432 -23.238 1.00 83.62 846 ILE A C 1
ATOM 6620 O O . ILE A 1 846 ? 6.086 -15.391 -22.381 1.00 83.62 846 ILE A O 1
ATOM 6624 N N . SER A 1 847 ? 7.723 -16.519 -23.424 1.00 88.62 847 SER A N 1
ATOM 6625 C CA . SER A 1 847 ? 7.565 -17.752 -22.646 1.00 88.62 847 SER A CA 1
ATOM 6626 C C . SER A 1 847 ? 7.892 -17.537 -21.164 1.00 88.62 847 SER A C 1
ATOM 6628 O O . SER A 1 847 ? 7.084 -17.884 -20.301 1.00 88.62 847 SER A O 1
ATOM 6630 N N . ILE A 1 848 ? 9.026 -16.894 -20.860 1.00 88.44 848 ILE A N 1
ATOM 6631 C CA . ILE A 1 848 ? 9.444 -16.558 -19.488 1.00 88.44 848 ILE A CA 1
ATOM 6632 C C . ILE A 1 848 ? 8.439 -15.606 -18.836 1.00 88.44 848 ILE A C 1
ATOM 6634 O O . ILE A 1 848 ? 8.058 -15.803 -17.680 1.00 88.44 848 ILE A O 1
ATOM 6638 N N . PHE A 1 849 ? 7.968 -14.602 -19.576 1.00 81.56 849 PHE A N 1
ATOM 6639 C CA . PHE A 1 849 ? 6.967 -13.657 -19.091 1.00 81.56 849 PHE A CA 1
ATOM 6640 C C . PHE A 1 849 ? 5.655 -14.355 -18.718 1.00 81.56 849 PHE A C 1
ATOM 6642 O O . PHE A 1 849 ? 5.148 -14.171 -17.610 1.00 81.56 849 PHE A O 1
ATOM 6649 N N . ASN A 1 850 ? 5.120 -15.192 -19.610 1.00 82.69 850 ASN A N 1
ATOM 6650 C CA . ASN A 1 850 ? 3.873 -15.915 -19.362 1.00 82.69 850 ASN A CA 1
ATOM 6651 C C . ASN A 1 850 ? 3.991 -16.897 -18.190 1.00 82.69 850 ASN A C 1
ATOM 6653 O O . ASN A 1 850 ? 3.032 -17.056 -17.430 1.00 82.69 850 ASN A O 1
ATOM 6657 N N . PHE A 1 851 ? 5.161 -17.519 -18.024 1.00 86.75 851 PHE A N 1
ATOM 6658 C CA . PHE A 1 851 ? 5.468 -18.382 -16.887 1.00 86.75 851 PHE A CA 1
ATOM 6659 C C . PHE A 1 851 ? 5.490 -17.597 -15.564 1.00 86.75 851 PHE A C 1
ATOM 6661 O O . PHE A 1 851 ? 4.825 -17.978 -14.603 1.00 86.75 851 PHE A O 1
ATOM 6668 N N . PHE A 1 852 ? 6.173 -16.450 -15.532 1.00 86.25 852 PHE A N 1
ATOM 6669 C CA . PHE A 1 852 ? 6.319 -15.617 -14.336 1.00 86.25 852 PHE A CA 1
ATOM 6670 C C . PHE A 1 852 ? 5.030 -14.900 -13.911 1.00 86.25 852 PHE A C 1
ATOM 6672 O O . PHE A 1 852 ? 4.724 -14.826 -12.716 1.00 86.25 852 PHE A O 1
ATOM 6679 N N . ARG A 1 853 ? 4.275 -14.342 -14.871 1.00 80.06 853 ARG A N 1
ATOM 6680 C CA . ARG A 1 853 ? 3.162 -13.414 -14.597 1.00 80.06 853 ARG A CA 1
ATOM 6681 C C . ARG A 1 853 ? 2.104 -14.023 -13.680 1.00 80.06 853 ARG A C 1
ATOM 6683 O O . ARG A 1 853 ? 1.622 -13.346 -12.775 1.00 80.06 853 ARG A O 1
ATOM 6690 N N . ARG A 1 854 ? 1.754 -15.297 -13.897 1.00 82.12 854 ARG A N 1
ATOM 6691 C CA . ARG A 1 854 ? 0.731 -16.003 -13.105 1.00 82.12 854 ARG A CA 1
ATOM 6692 C C . ARG A 1 854 ? 1.134 -16.077 -11.637 1.00 82.12 854 ARG A C 1
ATOM 6694 O O . ARG A 1 854 ? 0.411 -15.570 -10.786 1.00 82.12 854 ARG A O 1
ATOM 6701 N N . THR A 1 855 ? 2.316 -16.617 -11.360 1.00 87.38 855 THR A N 1
ATOM 6702 C CA . THR A 1 855 ? 2.828 -16.785 -9.997 1.00 87.38 855 THR A CA 1
ATOM 6703 C C . THR A 1 855 ? 3.055 -15.440 -9.307 1.00 87.38 855 THR A C 1
ATOM 6705 O O . THR A 1 855 ? 2.630 -15.257 -8.170 1.00 87.38 855 THR A O 1
ATOM 6708 N N . SER A 1 856 ? 3.659 -14.464 -9.998 1.00 83.31 856 SER A N 1
ATOM 6709 C CA . SER A 1 856 ? 3.926 -13.129 -9.438 1.00 83.31 856 SER A CA 1
ATOM 6710 C C . SER A 1 856 ? 2.652 -12.428 -8.962 1.00 83.31 856 SER A C 1
ATOM 6712 O O . SER A 1 856 ? 2.633 -11.841 -7.878 1.00 83.31 856 SER A O 1
ATOM 6714 N N . ARG A 1 857 ? 1.562 -12.536 -9.732 1.00 77.50 857 ARG A N 1
ATOM 6715 C CA . ARG A 1 857 ? 0.257 -11.976 -9.365 1.00 77.50 857 ARG A CA 1
ATOM 6716 C C . ARG A 1 857 ? -0.309 -12.620 -8.100 1.00 77.50 857 ARG A C 1
ATOM 6718 O O . ARG A 1 857 ? -0.759 -11.904 -7.208 1.00 77.50 857 ARG A O 1
ATOM 6725 N N . GLU A 1 858 ? -0.253 -13.947 -7.994 1.00 83.31 858 GLU A N 1
ATOM 6726 C CA . GLU A 1 858 ? -0.745 -14.664 -6.812 1.00 83.31 858 GLU A CA 1
ATOM 6727 C C . GLU A 1 858 ? 0.097 -14.345 -5.563 1.00 83.31 858 GLU A C 1
ATOM 6729 O O . GLU A 1 858 ? -0.470 -14.097 -4.500 1.00 83.31 858 GLU A O 1
ATOM 6734 N N . ILE A 1 859 ? 1.428 -14.247 -5.692 1.00 86.50 859 ILE A N 1
ATOM 6735 C CA . ILE A 1 859 ? 2.324 -13.843 -4.592 1.00 86.50 859 ILE A CA 1
ATOM 6736 C C . ILE A 1 859 ? 2.026 -12.408 -4.137 1.00 86.50 859 ILE A C 1
ATOM 6738 O O . ILE A 1 859 ? 1.860 -12.174 -2.941 1.00 86.50 859 ILE A O 1
ATOM 6742 N N . LYS A 1 860 ? 1.910 -11.443 -5.064 1.00 78.56 860 LYS A N 1
ATOM 6743 C CA . LYS A 1 860 ? 1.548 -10.051 -4.727 1.00 78.56 860 LYS A CA 1
ATOM 6744 C C . LYS A 1 860 ? 0.198 -9.977 -4.008 1.00 78.56 860 LYS A C 1
ATOM 6746 O O . LYS A 1 860 ? 0.033 -9.188 -3.082 1.00 78.56 860 LYS A O 1
ATOM 6751 N N . ARG A 1 861 ? -0.763 -10.816 -4.406 1.00 77.44 861 ARG A N 1
ATOM 6752 C CA . ARG A 1 861 ? -2.063 -10.914 -3.733 1.00 77.44 861 ARG A CA 1
ATOM 6753 C C . ARG A 1 861 ? -1.927 -11.465 -2.314 1.00 77.44 861 ARG A C 1
ATOM 6755 O O . ARG A 1 861 ? -2.527 -10.919 -1.394 1.00 77.44 861 ARG A O 1
ATOM 6762 N N . LEU A 1 862 ? -1.150 -12.531 -2.130 1.00 85.44 862 LEU A N 1
ATOM 6763 C CA . LEU A 1 862 ? -0.880 -13.094 -0.806 1.00 85.44 862 LEU A CA 1
ATOM 6764 C C . LEU A 1 862 ? -0.173 -12.080 0.108 1.00 85.44 862 LEU A C 1
ATOM 6766 O O . LEU A 1 862 ? -0.517 -12.000 1.283 1.00 85.44 862 LEU A O 1
ATOM 6770 N N . GLU A 1 863 ? 0.742 -11.262 -0.419 1.00 86.19 863 GLU A N 1
ATOM 6771 C CA . GLU A 1 863 ? 1.410 -10.190 0.340 1.00 86.19 863 GLU A CA 1
ATOM 6772 C C . GLU A 1 863 ? 0.397 -9.152 0.831 1.00 86.19 863 GLU A C 1
ATOM 6774 O O . GLU A 1 863 ? 0.333 -8.857 2.024 1.00 86.19 863 GLU A O 1
ATOM 6779 N N . ALA A 1 864 ? -0.465 -8.661 -0.062 1.00 78.44 864 ALA A N 1
ATOM 6780 C CA . ALA A 1 864 ? -1.493 -7.695 0.309 1.00 78.44 864 ALA A CA 1
ATOM 6781 C C . ALA A 1 864 ? -2.465 -8.259 1.366 1.00 78.44 864 ALA A C 1
ATOM 6783 O O . ALA A 1 864 ? -2.787 -7.565 2.333 1.00 78.44 864 ALA A O 1
ATOM 6784 N N . ASN A 1 865 ? -2.880 -9.523 1.210 1.00 78.81 865 ASN A N 1
ATOM 6785 C CA . ASN A 1 865 ? -3.822 -10.199 2.108 1.00 78.81 865 ASN A CA 1
ATOM 6786 C C . ASN A 1 865 ? -3.224 -10.541 3.479 1.00 78.81 865 ASN A C 1
ATOM 6788 O O . ASN A 1 865 ? -3.956 -10.609 4.459 1.00 78.81 865 ASN A O 1
ATOM 6792 N N . THR A 1 866 ? -1.913 -10.774 3.561 1.00 86.62 866 THR A N 1
ATOM 6793 C CA . THR A 1 866 ? -1.216 -11.039 4.833 1.00 86.62 866 THR A CA 1
ATOM 6794 C C . THR A 1 866 ? -0.837 -9.753 5.562 1.00 86.62 866 THR A C 1
ATOM 6796 O O . THR A 1 866 ? -0.698 -9.758 6.783 1.00 86.62 866 THR A O 1
ATOM 6799 N N . ARG A 1 867 ? -0.729 -8.625 4.848 1.00 84.50 867 ARG A N 1
ATOM 6800 C CA . ARG A 1 867 ? -0.400 -7.325 5.441 1.00 84.50 867 ARG A CA 1
ATOM 6801 C C . ARG A 1 867 ? -1.569 -6.682 6.194 1.00 84.50 867 ARG A C 1
ATOM 6803 O O . ARG A 1 867 ? -1.354 -6.124 7.267 1.00 84.50 867 ARG A O 1
ATOM 6810 N N . SER A 1 868 ? -2.799 -6.733 5.674 1.00 82.38 868 SER A N 1
ATOM 6811 C CA . SER A 1 868 ? -3.941 -6.047 6.310 1.00 82.38 868 SER A CA 1
ATOM 6812 C C . SER A 1 868 ? -4.323 -6.569 7.707 1.00 82.38 868 SER A C 1
ATOM 6814 O O . SER A 1 868 ? -4.602 -5.729 8.567 1.00 82.38 868 SER A O 1
ATOM 6816 N N . PRO A 1 869 ? -4.286 -7.888 8.007 1.00 85.56 869 PRO A N 1
ATOM 6817 C CA . PRO A 1 869 ? -4.619 -8.398 9.335 1.00 85.56 869 PRO A CA 1
ATOM 6818 C C . PRO A 1 869 ? -3.671 -7.903 10.430 1.00 85.56 869 PRO A C 1
ATOM 6820 O O . PRO A 1 869 ? -4.106 -7.740 11.564 1.00 85.56 869 PRO A O 1
ATOM 6823 N N . ILE A 1 870 ? -2.402 -7.611 10.107 1.00 90.25 870 ILE A N 1
ATOM 6824 C CA . ILE A 1 870 ? -1.435 -7.041 11.064 1.00 90.25 870 ILE A CA 1
ATOM 6825 C C . ILE A 1 870 ? -1.936 -5.686 11.572 1.00 90.25 870 ILE A C 1
ATOM 6827 O O . ILE A 1 870 ? -1.923 -5.422 12.772 1.00 90.25 870 ILE A O 1
ATOM 6831 N N . TYR A 1 871 ? -2.410 -4.826 10.668 1.00 88.00 871 TYR A N 1
ATOM 6832 C CA . TYR A 1 871 ? -2.882 -3.489 11.024 1.00 88.00 871 TYR A CA 1
ATOM 6833 C C . TYR A 1 871 ? -4.235 -3.501 11.737 1.00 88.00 871 TYR A C 1
ATOM 6835 O O . TYR A 1 871 ? -4.437 -2.704 12.657 1.00 88.00 871 TYR A O 1
ATOM 6843 N N . ALA A 1 872 ? -5.137 -4.399 11.329 1.00 85.06 872 ALA A N 1
ATOM 6844 C CA . ALA A 1 872 ? -6.415 -4.610 12.003 1.00 85.06 872 ALA A CA 1
ATOM 6845 C C . ALA A 1 872 ? -6.189 -5.077 13.448 1.00 85.06 872 ALA A C 1
ATOM 6847 O O . ALA A 1 872 ? -6.625 -4.405 14.380 1.00 85.06 872 ALA A O 1
ATOM 6848 N N . HIS A 1 873 ? -5.387 -6.132 13.631 1.00 90.56 873 HIS A N 1
ATOM 6849 C CA . HIS A 1 873 ? -4.994 -6.639 14.945 1.00 90.56 873 HIS A CA 1
ATOM 6850 C C . HIS A 1 873 ? -4.306 -5.559 15.792 1.00 90.56 873 HIS A C 1
ATOM 6852 O O . HIS A 1 873 ? -4.629 -5.380 16.960 1.00 90.56 873 HIS A O 1
ATOM 6858 N N . PHE A 1 874 ? -3.400 -4.768 15.207 1.00 92.44 874 PHE A N 1
ATOM 6859 C CA . PHE A 1 874 ? -2.733 -3.691 15.940 1.00 92.44 874 PHE A CA 1
ATOM 6860 C C . PHE A 1 874 ? -3.704 -2.611 16.439 1.00 92.44 874 PHE A C 1
ATOM 6862 O O . PHE A 1 874 ? -3.604 -2.161 17.580 1.00 92.44 874 PHE A O 1
ATOM 6869 N N . THR A 1 875 ? -4.660 -2.210 15.601 1.00 89.62 875 THR A N 1
ATOM 6870 C CA . THR A 1 875 ? -5.667 -1.197 15.948 1.00 89.62 875 THR A CA 1
ATOM 6871 C C . THR A 1 875 ? -6.638 -1.725 17.005 1.00 89.62 875 THR A C 1
ATOM 6873 O O . THR A 1 875 ? -7.013 -1.007 17.931 1.00 89.62 875 THR A O 1
ATOM 6876 N N . GLU A 1 876 ? -7.009 -2.995 16.904 1.00 88.44 876 GLU A N 1
ATOM 6877 C CA . GLU A 1 876 ? -7.825 -3.702 17.883 1.00 88.44 876 GLU A CA 1
ATOM 6878 C C . GLU A 1 876 ? -7.140 -3.795 19.252 1.00 88.44 876 GLU A C 1
ATOM 6880 O O . GLU A 1 876 ? -7.747 -3.415 20.258 1.00 88.44 876 GLU A O 1
ATOM 6885 N N . SER A 1 877 ? -5.857 -4.174 19.283 1.00 92.06 877 SER A N 1
ATOM 6886 C CA . SER A 1 877 ? -5.030 -4.190 20.496 1.00 92.06 877 SER A CA 1
ATOM 6887 C C . SER A 1 877 ? -4.864 -2.803 21.119 1.00 92.06 877 SER A C 1
ATOM 6889 O O . SER A 1 877 ? -4.850 -2.666 22.342 1.00 92.06 877 SER A O 1
ATOM 6891 N N . LEU A 1 878 ? -4.752 -1.752 20.298 1.00 90.00 878 LEU A N 1
ATOM 6892 C CA . LEU A 1 878 ? -4.654 -0.367 20.766 1.00 90.00 878 LEU A CA 1
ATOM 6893 C C . LEU A 1 878 ? -5.945 0.116 21.433 1.00 90.00 878 LEU A C 1
ATOM 6895 O O . LEU A 1 878 ? -5.888 0.715 22.511 1.00 90.00 878 LEU A O 1
ATOM 6899 N N . ASN A 1 879 ? -7.095 -0.155 20.812 1.00 88.06 879 ASN A N 1
ATOM 6900 C CA . ASN A 1 879 ? -8.404 0.217 21.352 1.00 88.06 879 ASN A CA 1
ATOM 6901 C C . ASN A 1 879 ? -8.712 -0.551 22.647 1.00 88.06 879 ASN A C 1
ATOM 6903 O O . ASN A 1 879 ? -9.244 0.023 23.593 1.00 88.06 879 ASN A O 1
ATOM 6907 N N . GLY A 1 880 ? -8.312 -1.824 22.713 1.00 88.75 880 GLY A N 1
ATOM 6908 C CA . GLY A 1 880 ? -8.469 -2.692 23.878 1.00 88.75 880 GLY A CA 1
ATOM 6909 C C . GLY A 1 880 ? -7.300 -2.688 24.861 1.00 88.75 880 GLY A C 1
ATOM 6910 O O . GLY A 1 880 ? -7.232 -3.584 25.699 1.00 88.75 880 GLY A O 1
ATOM 6911 N N . SER A 1 881 ? -6.360 -1.734 24.787 1.00 88.25 881 SER A N 1
ATOM 6912 C CA . SER A 1 881 ? -5.078 -1.856 25.506 1.00 88.25 881 SER A CA 1
ATOM 6913 C C . SER A 1 881 ? -5.238 -1.992 27.026 1.00 88.25 881 SER A C 1
ATOM 6915 O O . SER A 1 881 ? -4.476 -2.705 27.671 1.00 88.25 881 SER A O 1
ATOM 6917 N N . HIS A 1 882 ? -6.233 -1.311 27.596 1.00 85.12 882 HIS A N 1
ATOM 6918 C CA . HIS A 1 882 ? -6.565 -1.371 29.022 1.00 85.12 882 HIS A CA 1
ATOM 6919 C C . HIS A 1 882 ? -7.167 -2.735 29.405 1.00 85.12 882 HIS A C 1
ATOM 6921 O O . HIS A 1 882 ? -6.786 -3.308 30.422 1.00 85.12 882 HIS A O 1
ATOM 6927 N N . CYS A 1 883 ? -8.027 -3.311 28.554 1.00 88.75 883 CYS A N 1
ATOM 6928 C CA . CYS A 1 883 ? -8.575 -4.653 28.746 1.00 88.75 883 CYS A CA 1
ATOM 6929 C C . CYS A 1 883 ? -7.460 -5.704 28.673 1.00 88.75 883 CYS A C 1
ATOM 6931 O O . CYS A 1 883 ? -7.337 -6.534 29.568 1.00 88.75 883 CYS A O 1
ATOM 6933 N N . LEU A 1 884 ? -6.598 -5.637 27.652 1.00 89.81 884 LEU A N 1
ATOM 6934 C CA . LEU A 1 884 ? -5.476 -6.568 27.484 1.00 89.81 884 LEU A CA 1
ATOM 6935 C C . LEU A 1 884 ? -4.530 -6.575 28.688 1.00 89.81 884 LEU A C 1
ATOM 6937 O O . LEU A 1 884 ? -4.057 -7.638 29.091 1.00 89.81 884 LEU A O 1
ATOM 6941 N N . ARG A 1 885 ? -4.264 -5.403 29.277 1.00 86.38 885 ARG A N 1
ATOM 6942 C CA . ARG A 1 885 ? -3.452 -5.285 30.494 1.00 86.38 885 ARG A CA 1
ATOM 6943 C C . ARG A 1 885 ? -4.178 -5.801 31.734 1.00 86.38 885 ARG A C 1
ATOM 6945 O O . ARG A 1 885 ? -3.546 -6.503 32.516 1.00 86.38 885 ARG A O 1
ATOM 6952 N N . ALA A 1 886 ? -5.470 -5.502 31.893 1.00 85.50 886 ALA A N 1
ATOM 6953 C CA . ALA A 1 886 ? -6.279 -5.996 33.012 1.00 85.50 886 ALA A CA 1
ATOM 6954 C C . ALA A 1 886 ? -6.322 -7.534 33.046 1.00 85.50 886 ALA A C 1
ATOM 6956 O O . ALA A 1 886 ? -6.019 -8.138 34.072 1.00 85.50 886 ALA A O 1
ATOM 6957 N N . PHE A 1 887 ? -6.572 -8.160 31.890 1.00 86.19 887 PHE A N 1
ATOM 6958 C CA . PHE A 1 887 ? -6.588 -9.618 31.731 1.00 86.19 887 PHE A CA 1
ATOM 6959 C C . PHE A 1 887 ? -5.189 -10.258 31.638 1.00 86.19 887 PHE A C 1
ATOM 6961 O O . PHE A 1 887 ? -5.093 -11.477 31.540 1.00 86.19 887 PHE A O 1
ATOM 6968 N N . GLN A 1 888 ? -4.108 -9.467 31.655 1.00 85.19 888 GLN A N 1
ATOM 6969 C CA . GLN A 1 888 ? -2.717 -9.930 31.517 1.00 85.19 888 GLN A CA 1
ATOM 6970 C C . GLN A 1 888 ? -2.434 -10.728 30.222 1.00 85.19 888 GLN A C 1
ATOM 6972 O O . GLN A 1 888 ? -1.577 -11.606 30.186 1.00 85.19 888 GLN A O 1
ATOM 6977 N N . LEU A 1 889 ? -3.117 -10.389 29.123 1.00 88.06 889 LEU A N 1
ATOM 6978 C CA . LEU A 1 889 ? -3.028 -11.092 27.831 1.00 88.06 889 LEU A CA 1
ATOM 6979 C C . LEU A 1 889 ? -2.039 -10.457 26.836 1.00 88.06 889 LEU A C 1
ATOM 6981 O O . LEU A 1 889 ? -1.986 -10.858 25.673 1.00 88.06 889 LEU A O 1
ATOM 6985 N N . VAL A 1 890 ? -1.246 -9.471 27.269 1.00 89.56 890 VAL A N 1
ATOM 6986 C CA . VAL A 1 890 ? -0.346 -8.699 26.390 1.00 89.56 890 VAL A CA 1
ATOM 6987 C C . VAL A 1 890 ? 0.648 -9.594 25.642 1.00 89.56 890 VAL A C 1
ATOM 6989 O O . VAL A 1 890 ? 0.790 -9.441 24.433 1.00 89.56 890 VAL A O 1
ATOM 6992 N N . SER A 1 891 ? 1.282 -10.554 26.321 1.00 90.12 891 SER A N 1
ATOM 6993 C CA . SER A 1 891 ? 2.269 -11.463 25.715 1.00 90.12 891 SER A CA 1
ATOM 6994 C C . SER A 1 891 ? 1.656 -12.408 24.676 1.00 90.12 891 SER A C 1
ATOM 6996 O O . SER A 1 891 ? 2.266 -12.668 23.641 1.00 90.12 891 SER A O 1
ATOM 6998 N N . SER A 1 892 ? 0.429 -12.885 24.912 1.00 90.94 892 SER A N 1
ATOM 6999 C CA . SER A 1 892 ? -0.311 -13.714 23.951 1.00 90.94 892 SER A CA 1
ATOM 7000 C C . SER A 1 892 ? -0.623 -12.929 22.675 1.00 90.94 892 SER A C 1
ATOM 7002 O O . SER A 1 892 ? -0.329 -13.383 21.569 1.00 90.94 892 SER A O 1
ATOM 7004 N N . PHE A 1 893 ? -1.134 -11.704 22.823 1.00 92.75 893 PHE A N 1
ATOM 7005 C CA . PHE A 1 893 ? -1.410 -10.816 21.692 1.00 92.75 893 PHE A CA 1
ATOM 7006 C C . PHE A 1 893 ? -0.127 -10.381 20.968 1.00 92.75 893 PHE A C 1
ATOM 7008 O O . PHE A 1 893 ? -0.121 -10.202 19.755 1.00 92.75 893 PHE A O 1
ATOM 7015 N N . GLU A 1 894 ? 0.982 -10.218 21.683 1.00 93.44 894 GLU A N 1
ATOM 7016 C CA . GLU A 1 894 ? 2.282 -9.937 21.079 1.00 93.44 894 GLU A CA 1
ATOM 7017 C C . GLU A 1 894 ? 2.764 -11.086 20.191 1.00 93.44 894 GLU A C 1
ATOM 7019 O O . GLU A 1 894 ? 3.062 -10.855 19.019 1.00 93.44 894 GLU A O 1
ATOM 7024 N N . ARG A 1 895 ? 2.726 -12.326 20.689 1.00 94.06 895 ARG A N 1
ATOM 7025 C CA . ARG A 1 895 ? 3.062 -13.520 19.900 1.00 94.06 895 ARG A CA 1
ATOM 7026 C C . ARG A 1 895 ? 2.174 -13.657 18.663 1.00 94.06 895 ARG A C 1
ATOM 7028 O O . ARG A 1 895 ? 2.659 -13.902 17.565 1.00 94.06 895 ARG A O 1
ATOM 7035 N N . GLN A 1 896 ? 0.879 -13.417 18.823 1.00 93.31 896 GLN A N 1
ATOM 7036 C CA . GLN A 1 896 ? -0.078 -13.371 17.720 1.00 93.31 896 GLN A CA 1
ATOM 7037 C C . GLN A 1 896 ? 0.248 -12.286 16.676 1.00 93.31 896 GLN A C 1
ATOM 7039 O O . GLN A 1 896 ? -0.050 -12.447 15.489 1.00 93.31 896 GLN A O 1
ATOM 7044 N N . SER A 1 897 ? 0.831 -11.158 17.092 1.00 94.06 897 SER A N 1
ATOM 7045 C CA . SER A 1 897 ? 1.320 -10.131 16.170 1.00 94.06 897 SER A CA 1
ATOM 7046 C C . SER A 1 897 ? 2.588 -10.591 15.448 1.00 94.06 897 SER A C 1
ATOM 7048 O O . SER A 1 897 ? 2.695 -10.394 14.239 1.00 94.06 897 SER A O 1
ATOM 7050 N N . GLU A 1 898 ? 3.530 -11.208 16.165 1.00 95.69 898 GLU A N 1
ATOM 7051 C CA . GLU A 1 898 ? 4.773 -11.758 15.608 1.00 95.69 898 GLU A CA 1
ATOM 7052 C C . GLU A 1 898 ? 4.482 -12.827 14.543 1.00 95.69 898 GLU A C 1
ATOM 7054 O O . GLU A 1 898 ? 4.992 -12.727 13.429 1.00 95.69 898 GLU A O 1
ATOM 7059 N N . GLU A 1 899 ? 3.565 -13.760 14.814 1.00 94.81 899 GLU A N 1
ATOM 7060 C CA . GLU A 1 899 ? 3.144 -14.799 13.862 1.00 94.81 899 GLU A CA 1
ATOM 7061 C C . GLU A 1 899 ? 2.554 -14.198 12.572 1.00 94.81 899 GLU A C 1
ATOM 7063 O O . GLU A 1 899 ? 2.888 -14.620 11.462 1.00 94.81 899 GLU A O 1
ATOM 7068 N N . ARG A 1 900 ? 1.721 -13.152 12.679 1.00 94.50 900 ARG A N 1
ATOM 7069 C CA . ARG A 1 900 ? 1.179 -12.452 11.498 1.00 94.50 900 ARG A CA 1
ATOM 7070 C C . ARG A 1 900 ? 2.272 -11.730 10.700 1.00 94.50 900 ARG A C 1
ATOM 7072 O O . ARG A 1 900 ? 2.212 -11.720 9.468 1.00 94.50 900 ARG A O 1
ATOM 7079 N N . ILE A 1 901 ? 3.274 -11.154 11.369 1.00 95.62 901 ILE A N 1
ATOM 7080 C CA . ILE A 1 901 ? 4.436 -10.537 10.709 1.00 95.62 901 ILE A CA 1
ATOM 7081 C C . ILE A 1 901 ? 5.286 -11.605 10.001 1.00 95.62 901 ILE A C 1
ATOM 7083 O O . ILE A 1 901 ? 5.714 -11.383 8.866 1.00 95.62 901 ILE A O 1
ATOM 7087 N N . ASP A 1 902 ? 5.461 -12.782 10.604 1.00 96.00 902 ASP A N 1
ATOM 7088 C CA . ASP A 1 902 ? 6.160 -13.914 9.987 1.00 96.00 902 ASP A CA 1
ATOM 7089 C C . ASP A 1 902 ? 5.439 -14.415 8.737 1.00 96.00 902 ASP A C 1
ATOM 7091 O O . ASP A 1 902 ? 6.070 -14.623 7.699 1.00 96.00 902 ASP A O 1
ATOM 7095 N N . HIS A 1 903 ? 4.108 -14.522 8.773 1.00 93.62 903 HIS A N 1
ATOM 7096 C CA . HIS A 1 903 ? 3.320 -14.832 7.581 1.00 93.62 903 HIS A CA 1
ATOM 7097 C C . HIS A 1 903 ? 3.554 -13.817 6.452 1.00 93.62 903 HIS A C 1
ATOM 7099 O O . HIS A 1 903 ? 3.736 -14.217 5.300 1.00 93.62 903 HIS A O 1
ATOM 7105 N N . LEU A 1 904 ? 3.625 -12.521 6.764 1.00 93.38 904 LEU A N 1
ATOM 7106 C CA . LEU A 1 904 ? 3.936 -11.493 5.770 1.00 93.38 904 LEU A CA 1
ATOM 7107 C C . LEU A 1 904 ? 5.363 -11.634 5.218 1.00 93.38 904 LEU A C 1
ATOM 7109 O O . LEU A 1 904 ? 5.562 -11.576 4.004 1.00 93.38 904 LEU A O 1
ATOM 7113 N N . ASN A 1 905 ? 6.361 -11.836 6.078 1.00 94.56 905 ASN A N 1
ATOM 7114 C CA . ASN A 1 905 ? 7.758 -12.005 5.668 1.00 94.56 905 ASN A CA 1
ATOM 7115 C C . ASN A 1 905 ? 7.955 -13.251 4.789 1.00 94.56 905 ASN A C 1
ATOM 7117 O O . ASN A 1 905 ? 8.685 -13.201 3.795 1.00 94.56 905 ASN A O 1
ATOM 7121 N N . ARG A 1 906 ? 7.238 -14.340 5.095 1.00 94.00 906 ARG A N 1
ATOM 7122 C CA . ARG A 1 906 ? 7.256 -15.605 4.347 1.00 94.00 906 ARG A CA 1
ATOM 7123 C C . ARG A 1 906 ? 6.772 -15.447 2.901 1.00 94.00 906 ARG A C 1
ATOM 7125 O O . ARG A 1 906 ? 7.206 -16.199 2.034 1.00 94.00 906 ARG A O 1
ATOM 7132 N N . VAL A 1 907 ? 5.919 -14.457 2.625 1.00 92.75 907 VAL A N 1
ATOM 7133 C CA . VAL A 1 907 ? 5.477 -14.100 1.263 1.00 92.75 907 VAL A CA 1
ATOM 7134 C C . VAL A 1 907 ? 6.365 -13.017 0.644 1.00 92.75 907 VAL A C 1
ATOM 7136 O O . VAL A 1 907 ? 6.735 -13.100 -0.530 1.00 92.75 907 VAL A O 1
ATOM 7139 N N . PHE A 1 908 ? 6.733 -12.002 1.430 1.00 92.56 908 PHE A N 1
ATOM 7140 C CA . PHE A 1 908 ? 7.513 -10.856 0.968 1.00 92.56 908 PHE A CA 1
ATOM 7141 C C . PHE A 1 908 ? 8.891 -11.264 0.433 1.00 92.56 908 PHE A C 1
ATOM 7143 O O . PHE A 1 908 ? 9.312 -10.782 -0.620 1.00 92.56 908 PHE A O 1
ATOM 7150 N N . TRP A 1 909 ? 9.584 -12.181 1.113 1.00 91.50 909 TRP A N 1
ATOM 7151 C CA . TRP A 1 909 ? 10.908 -12.629 0.686 1.00 91.50 909 TRP A CA 1
ATOM 7152 C C . TRP A 1 909 ? 10.892 -13.305 -0.702 1.00 91.50 909 TRP A C 1
ATOM 7154 O O . TRP A 1 909 ? 11.559 -12.798 -1.613 1.00 91.50 909 TRP A O 1
ATOM 7164 N N . PRO A 1 910 ? 10.077 -14.355 -0.947 1.00 91.12 910 PRO A N 1
ATOM 7165 C CA . PRO A 1 910 ? 9.897 -14.916 -2.285 1.00 91.12 910 PRO A CA 1
ATOM 7166 C C . PRO A 1 910 ? 9.449 -13.895 -3.326 1.00 91.12 910 PRO A C 1
ATOM 7168 O O . PRO A 1 910 ? 9.897 -13.979 -4.465 1.00 91.12 910 PRO A O 1
ATOM 7171 N N . MET A 1 911 ? 8.610 -12.915 -2.969 1.00 90.50 911 MET A N 1
ATOM 7172 C CA . MET A 1 911 ? 8.193 -11.856 -3.894 1.00 90.50 911 MET A CA 1
ATOM 7173 C C . MET A 1 911 ? 9.393 -11.056 -4.419 1.00 90.50 911 MET A C 1
ATOM 7175 O O . MET A 1 911 ? 9.530 -10.852 -5.630 1.00 90.50 911 MET A O 1
ATOM 7179 N N . VAL A 1 912 ? 10.282 -10.619 -3.522 1.00 90.50 912 VAL A N 1
ATOM 7180 C CA . VAL A 1 912 ? 11.500 -9.887 -3.895 1.00 90.50 912 VAL A CA 1
ATOM 7181 C C . VAL A 1 912 ? 12.416 -10.768 -4.741 1.00 90.50 912 VAL A C 1
ATOM 7183 O O . VAL A 1 912 ? 12.860 -10.339 -5.811 1.00 90.50 912 VAL A O 1
ATOM 7186 N N . SER A 1 913 ? 12.667 -12.005 -4.309 1.00 91.31 913 SER A N 1
ATOM 7187 C CA . SER A 1 913 ? 13.561 -12.915 -5.024 1.00 91.31 913 SER A CA 1
ATOM 7188 C C . SER A 1 913 ? 12.996 -13.351 -6.387 1.00 91.31 913 SER A C 1
ATOM 7190 O O . SER A 1 913 ? 13.757 -13.461 -7.345 1.00 91.31 913 SER A O 1
ATOM 7192 N N . CYS A 1 914 ? 11.674 -13.491 -6.541 1.00 90.06 914 CYS A N 1
ATOM 7193 C CA . CYS A 1 914 ? 11.020 -13.733 -7.834 1.00 90.06 914 CYS A CA 1
ATOM 7194 C C . CYS A 1 914 ? 11.266 -12.570 -8.809 1.00 90.06 914 CYS A C 1
ATOM 7196 O O . CYS A 1 914 ? 11.567 -12.794 -9.981 1.00 90.06 914 CYS A O 1
ATOM 7198 N N . ASN A 1 915 ? 11.214 -11.320 -8.335 1.00 86.81 915 ASN A N 1
ATOM 7199 C CA . ASN A 1 915 ? 11.553 -10.164 -9.170 1.00 86.81 915 ASN A CA 1
ATOM 7200 C C . ASN A 1 915 ? 13.032 -10.167 -9.604 1.00 86.81 915 ASN A C 1
ATOM 7202 O O . ASN A 1 915 ? 13.339 -9.696 -10.698 1.00 86.81 915 ASN A O 1
ATOM 7206 N N . ARG A 1 916 ? 13.946 -10.693 -8.771 1.00 90.94 916 ARG A N 1
ATOM 7207 C CA . ARG A 1 916 ? 15.364 -10.878 -9.139 1.00 90.94 916 ARG A CA 1
ATOM 7208 C C . ARG A 1 916 ? 15.552 -12.004 -10.149 1.00 90.94 916 ARG A C 1
ATOM 7210 O O . ARG A 1 916 ? 16.293 -11.832 -11.112 1.00 90.94 916 ARG A O 1
ATOM 7217 N N . TRP A 1 917 ? 14.842 -13.118 -9.960 1.00 92.88 917 TRP A N 1
ATOM 7218 C CA . TRP A 1 917 ? 14.796 -14.223 -10.913 1.00 92.88 917 TRP A CA 1
ATOM 7219 C C . TRP A 1 917 ? 14.385 -13.714 -12.294 1.00 92.88 917 TRP A C 1
ATOM 7221 O O . TRP A 1 917 ? 15.131 -13.904 -13.250 1.00 92.88 917 TRP A O 1
ATOM 7231 N N . LEU A 1 918 ? 13.268 -12.984 -12.389 1.00 88.94 918 LEU A N 1
ATOM 7232 C CA . LEU A 1 918 ? 12.804 -12.424 -13.657 1.00 88.94 918 LEU A CA 1
ATOM 7233 C C . LEU A 1 918 ? 13.844 -11.465 -14.247 1.00 88.94 918 LEU A C 1
ATOM 7235 O O . LEU A 1 918 ? 14.246 -11.651 -15.391 1.00 88.94 918 LEU A O 1
ATOM 7239 N N . GLY A 1 919 ? 14.296 -10.477 -13.466 1.00 87.44 919 GLY A N 1
ATOM 7240 C CA . GLY A 1 919 ? 15.248 -9.463 -13.929 1.00 87.44 919 GLY A CA 1
ATOM 7241 C C . GLY A 1 919 ? 16.496 -10.076 -14.562 1.00 87.44 919 GLY A C 1
ATOM 7242 O O . GLY A 1 919 ? 16.845 -9.725 -15.683 1.00 87.44 919 GLY A O 1
ATOM 7243 N N . LEU A 1 920 ? 17.090 -11.075 -13.906 1.00 90.69 920 LEU A N 1
ATOM 7244 C CA . LEU A 1 920 ? 18.278 -11.756 -14.415 1.00 90.69 920 LEU A CA 1
ATOM 7245 C C . LEU A 1 920 ? 18.029 -12.492 -15.746 1.00 90.69 920 LEU A C 1
ATOM 7247 O O . LEU A 1 920 ? 18.895 -12.473 -16.616 1.00 90.69 920 LEU A O 1
ATOM 7251 N N . ARG A 1 921 ? 16.868 -13.143 -15.935 1.00 90.19 921 ARG A N 1
ATOM 7252 C CA . ARG A 1 921 ? 16.552 -13.830 -17.207 1.00 90.19 921 ARG A CA 1
ATOM 7253 C C . ARG A 1 921 ? 16.237 -12.851 -18.336 1.00 90.19 921 ARG A C 1
ATOM 7255 O O . ARG A 1 921 ? 16.611 -13.115 -19.476 1.00 90.19 921 ARG A O 1
ATOM 7262 N N . LEU A 1 922 ? 15.544 -11.752 -18.037 1.00 86.06 922 LEU A N 1
ATOM 7263 C CA . LEU A 1 922 ? 15.240 -10.731 -19.041 1.00 86.06 922 LEU A CA 1
ATOM 7264 C C . LEU A 1 922 ? 16.516 -10.021 -19.502 1.00 86.06 922 LEU A C 1
ATOM 7266 O O . LEU A 1 922 ? 16.707 -9.843 -20.702 1.00 86.06 922 LEU A O 1
ATOM 7270 N N . GLU A 1 923 ? 17.421 -9.710 -18.573 1.00 87.00 923 GLU A N 1
ATOM 7271 C CA . GLU A 1 923 ? 18.741 -9.166 -18.902 1.00 87.00 923 GLU A CA 1
ATOM 7272 C C . GLU A 1 923 ? 19.584 -10.159 -19.706 1.00 87.00 923 GLU A C 1
ATOM 7274 O O . GLU A 1 923 ? 20.223 -9.760 -20.672 1.00 87.00 923 GLU A O 1
ATOM 7279 N N . LEU A 1 924 ? 19.519 -11.463 -19.408 1.00 88.88 924 LEU A N 1
ATOM 7280 C CA . LEU A 1 924 ? 20.160 -12.488 -20.238 1.00 88.88 924 LEU A CA 1
ATOM 7281 C C . LEU A 1 924 ? 19.620 -12.478 -21.680 1.00 88.88 924 LEU A C 1
ATOM 7283 O O . LEU A 1 924 ? 20.411 -12.527 -22.619 1.00 88.88 924 LEU A O 1
ATOM 7287 N N . CYS A 1 925 ? 18.298 -12.386 -21.867 1.00 88.06 925 CYS A N 1
ATOM 7288 C CA . CYS A 1 925 ? 17.684 -12.292 -23.198 1.00 88.06 925 CYS A CA 1
ATOM 7289 C C . CYS A 1 925 ? 18.144 -11.028 -23.940 1.00 88.06 925 CYS A C 1
ATOM 7291 O O . CYS A 1 925 ? 18.470 -11.089 -25.124 1.00 88.06 925 CYS A O 1
ATOM 7293 N N . GLY A 1 926 ? 18.214 -9.896 -23.238 1.00 85.69 926 GLY A N 1
ATOM 7294 C CA . GLY A 1 926 ? 18.735 -8.644 -23.780 1.00 85.69 926 GLY A CA 1
ATOM 7295 C C . GLY A 1 926 ? 20.207 -8.734 -24.182 1.00 85.69 926 GLY A C 1
ATOM 7296 O O . GLY A 1 926 ? 20.564 -8.387 -25.305 1.00 85.69 926 GLY A O 1
ATOM 7297 N N . ASN A 1 927 ? 21.054 -9.303 -23.323 1.00 87.12 927 ASN A N 1
ATOM 7298 C CA . ASN A 1 927 ? 22.470 -9.533 -23.617 1.00 87.12 927 ASN A CA 1
ATOM 7299 C C . ASN A 1 927 ? 22.638 -10.460 -24.834 1.00 87.12 927 ASN A C 1
ATOM 7301 O O . ASN A 1 927 ? 23.482 -10.204 -25.688 1.00 87.12 927 ASN A O 1
ATOM 7305 N N . MET A 1 928 ? 21.795 -11.492 -24.973 1.00 87.31 928 MET A N 1
ATOM 7306 C CA . MET A 1 928 ? 21.766 -12.346 -26.168 1.00 87.31 928 MET A CA 1
ATOM 7307 C C . MET A 1 928 ? 21.372 -11.567 -27.429 1.00 87.31 928 MET A C 1
ATOM 7309 O O . MET A 1 928 ? 21.989 -11.769 -28.474 1.00 87.31 928 MET A O 1
ATOM 7313 N N . LEU A 1 929 ? 20.391 -10.663 -27.344 1.00 84.50 929 LEU A N 1
ATOM 7314 C CA . LEU A 1 929 ? 19.974 -9.800 -28.454 1.00 84.50 929 LEU A CA 1
ATOM 7315 C C . LEU A 1 929 ? 21.125 -8.894 -28.921 1.00 84.50 929 LEU A C 1
ATOM 7317 O O . LEU A 1 929 ? 21.424 -8.836 -30.115 1.00 84.50 929 LEU A O 1
ATOM 7321 N N . ILE A 1 930 ? 21.810 -8.249 -27.972 1.00 83.69 930 ILE A N 1
ATOM 7322 C CA . ILE A 1 930 ? 22.976 -7.393 -28.225 1.00 83.69 930 ILE A CA 1
ATOM 7323 C C . ILE A 1 930 ? 24.098 -8.203 -28.881 1.00 83.69 930 ILE A C 1
ATOM 7325 O O . ILE A 1 930 ? 24.644 -7.784 -29.900 1.00 83.69 930 ILE A O 1
ATOM 7329 N N . SER A 1 931 ? 24.417 -9.387 -28.350 1.00 86.19 931 SER A N 1
ATOM 7330 C CA . SER A 1 931 ? 25.451 -10.258 -28.917 1.00 86.19 931 SER A CA 1
ATOM 7331 C C . SER A 1 931 ? 25.097 -10.777 -30.308 1.00 86.19 931 SER A C 1
ATOM 7333 O O . SER A 1 931 ? 25.985 -10.853 -31.149 1.00 86.19 931 SER A O 1
ATOM 7335 N N . CYS A 1 932 ? 23.828 -11.097 -30.585 1.00 85.19 932 CYS A N 1
ATOM 7336 C CA . CYS A 1 932 ? 23.391 -11.499 -31.926 1.00 85.19 932 CYS A CA 1
ATOM 7337 C C . CYS A 1 932 ? 23.541 -10.353 -32.932 1.00 85.19 932 CYS A C 1
ATOM 7339 O O . CYS A 1 932 ? 24.034 -10.576 -34.036 1.00 85.19 932 CYS A O 1
ATOM 7341 N N . SER A 1 933 ? 23.164 -9.131 -32.542 1.00 82.88 933 SER A N 1
ATOM 7342 C CA . SER A 1 933 ? 23.334 -7.934 -33.374 1.00 82.88 933 SER A CA 1
ATOM 7343 C C . SER A 1 933 ? 24.815 -7.643 -33.644 1.00 82.88 933 SER A C 1
ATOM 7345 O O . SER A 1 933 ? 25.230 -7.499 -34.795 1.00 82.88 933 SER A O 1
ATOM 7347 N N . ALA A 1 934 ? 25.643 -7.665 -32.597 1.00 84.56 934 ALA A N 1
ATOM 7348 C CA . ALA A 1 934 ? 27.080 -7.444 -32.710 1.00 84.56 934 ALA A CA 1
ATOM 7349 C C . ALA A 1 934 ? 27.786 -8.553 -33.516 1.00 84.56 934 ALA A C 1
ATOM 7351 O O . ALA A 1 934 ? 28.684 -8.267 -34.304 1.00 84.56 934 ALA A O 1
ATOM 7352 N N . LEU A 1 935 ? 27.361 -9.814 -33.384 1.00 86.75 935 LEU A N 1
ATOM 7353 C CA . LEU A 1 935 ? 27.878 -10.920 -34.192 1.00 86.75 935 LEU A CA 1
ATOM 7354 C C . LEU A 1 935 ? 27.492 -10.761 -35.665 1.00 86.75 935 LEU A C 1
ATOM 7356 O O . LEU A 1 935 ? 28.350 -10.908 -36.530 1.00 86.75 935 LEU A O 1
ATOM 7360 N N . ALA A 1 936 ? 26.235 -10.422 -35.958 1.00 83.69 936 ALA A N 1
ATOM 7361 C CA . ALA A 1 936 ? 25.789 -10.161 -37.323 1.00 83.69 936 ALA A CA 1
ATOM 7362 C C . ALA A 1 936 ? 26.571 -8.998 -37.958 1.00 83.69 936 ALA A C 1
ATOM 7364 O O . ALA A 1 936 ? 26.937 -9.078 -39.128 1.00 83.69 936 ALA A O 1
ATOM 7365 N N . ALA A 1 937 ? 26.922 -7.971 -37.177 1.00 81.25 937 ALA A N 1
ATOM 7366 C CA . ALA A 1 937 ? 27.804 -6.888 -37.610 1.00 81.25 937 ALA A CA 1
ATOM 7367 C C . ALA A 1 937 ? 29.217 -7.383 -37.983 1.00 81.25 937 ALA A C 1
ATOM 7369 O O . ALA A 1 937 ? 29.753 -7.010 -39.026 1.00 81.25 937 ALA A O 1
ATOM 7370 N N . VAL A 1 938 ? 29.815 -8.266 -37.174 1.00 85.00 938 VAL A N 1
ATOM 7371 C CA . VAL A 1 938 ? 31.129 -8.866 -37.476 1.00 85.00 938 VAL A CA 1
ATOM 7372 C C . VAL A 1 938 ? 31.060 -9.740 -38.731 1.00 85.00 938 VAL A C 1
ATOM 7374 O O . VAL A 1 938 ? 31.944 -9.656 -39.583 1.00 85.00 938 VAL A O 1
ATOM 7377 N N . VAL A 1 939 ? 30.003 -10.542 -38.895 1.00 85.00 939 VAL A N 1
ATOM 7378 C CA . VAL A 1 939 ? 29.817 -11.365 -40.101 1.00 85.00 939 VAL A CA 1
ATOM 7379 C C . VAL A 1 939 ? 29.624 -10.481 -41.340 1.00 85.00 939 VAL A C 1
ATOM 7381 O O . VAL A 1 939 ? 30.210 -10.783 -42.378 1.00 85.00 939 VAL A O 1
ATOM 7384 N N . ALA A 1 940 ? 28.898 -9.359 -41.229 1.00 81.88 940 ALA A N 1
ATOM 7385 C CA . ALA A 1 940 ? 28.754 -8.351 -42.293 1.00 81.88 940 ALA A CA 1
ATOM 7386 C C . ALA A 1 940 ? 30.104 -7.950 -42.860 1.00 81.88 940 ALA A C 1
ATOM 7388 O O . ALA A 1 940 ? 30.318 -7.950 -44.072 1.00 81.88 940 ALA A O 1
ATOM 7389 N N . ARG A 1 941 ? 31.023 -7.642 -41.949 1.00 81.19 941 ARG A N 1
ATOM 7390 C CA . ARG A 1 941 ? 32.360 -7.180 -42.281 1.00 81.19 941 ARG A CA 1
ATOM 7391 C C . ARG A 1 941 ? 33.185 -8.273 -42.941 1.00 81.19 941 ARG A C 1
ATOM 7393 O O . ARG A 1 941 ? 33.826 -8.015 -43.952 1.00 81.19 941 ARG A O 1
ATOM 7400 N N . VAL A 1 942 ? 33.148 -9.493 -42.402 1.00 82.81 942 VAL A N 1
ATOM 7401 C CA . VAL A 1 942 ? 33.881 -10.640 -42.967 1.00 82.81 942 VAL A CA 1
ATOM 7402 C C . VAL A 1 942 ? 33.403 -10.971 -44.384 1.00 82.81 942 VAL A C 1
ATOM 7404 O O . VAL A 1 942 ? 34.213 -11.347 -45.225 1.00 82.81 942 VAL A O 1
ATOM 7407 N N . LEU A 1 943 ? 32.110 -10.795 -44.667 1.00 82.00 943 LEU A N 1
ATOM 7408 C CA . LEU A 1 943 ? 31.542 -10.975 -46.006 1.00 82.00 943 LEU A CA 1
ATOM 7409 C C . LEU A 1 943 ? 31.792 -9.786 -46.951 1.00 82.00 943 LEU A C 1
ATOM 7411 O O . LEU A 1 943 ? 31.372 -9.843 -48.103 1.00 82.00 943 LEU A O 1
ATOM 7415 N N . GLY A 1 944 ? 32.461 -8.722 -46.491 1.00 76.50 944 GLY A N 1
ATOM 7416 C CA . GLY A 1 944 ? 32.744 -7.530 -47.295 1.00 76.50 944 GLY A CA 1
ATOM 7417 C C . GLY A 1 944 ? 31.513 -6.669 -47.592 1.00 76.50 944 GLY A C 1
ATOM 7418 O O . GLY A 1 944 ? 31.523 -5.915 -48.555 1.00 76.50 944 GLY A O 1
ATOM 7419 N N . LEU A 1 945 ? 30.452 -6.784 -46.787 1.00 75.38 945 LEU A N 1
ATOM 7420 C CA . LEU A 1 945 ? 29.189 -6.049 -46.955 1.00 75.38 945 LEU A CA 1
ATOM 7421 C C . LEU A 1 945 ? 29.163 -4.714 -46.182 1.00 75.38 945 LEU A C 1
ATOM 7423 O O . LEU A 1 945 ? 28.111 -4.089 -46.080 1.00 75.38 945 LEU A O 1
ATOM 7427 N N . VAL A 1 946 ? 30.284 -4.316 -45.568 1.00 71.44 946 VAL A N 1
ATOM 7428 C CA . VAL A 1 946 ? 30.364 -3.166 -44.653 1.00 71.44 946 VAL A CA 1
ATOM 7429 C C . VAL A 1 946 ? 31.072 -1.999 -45.320 1.00 71.44 946 VAL A C 1
ATOM 7431 O O . VAL A 1 946 ? 32.296 -1.998 -45.435 1.00 71.44 946 VAL A O 1
ATOM 7434 N N . ASP A 1 947 ? 30.292 -0.978 -45.657 1.00 72.31 947 ASP A N 1
ATOM 7435 C CA . ASP A 1 947 ? 30.787 0.355 -45.998 1.00 72.31 947 ASP A CA 1
ATOM 7436 C C . ASP A 1 947 ? 30.871 1.248 -44.745 1.00 72.31 947 ASP A C 1
ATOM 7438 O O . ASP A 1 947 ? 30.268 0.956 -43.708 1.00 72.31 947 ASP A O 1
ATOM 7442 N N . HIS A 1 948 ? 31.578 2.380 -44.832 1.00 70.44 948 HIS A N 1
ATOM 7443 C CA . HIS A 1 948 ? 31.705 3.355 -43.733 1.00 70.44 948 HIS A CA 1
ATOM 7444 C C . HIS A 1 948 ? 30.336 3.837 -43.202 1.00 70.44 948 HIS A C 1
ATOM 7446 O O . HIS A 1 948 ? 30.095 3.913 -41.996 1.00 70.44 948 HIS A O 1
ATOM 7452 N N . THR A 1 949 ? 29.382 4.085 -44.102 1.00 73.25 949 THR A N 1
ATOM 7453 C CA . THR A 1 949 ? 27.989 4.419 -43.759 1.00 73.25 949 THR A CA 1
ATOM 7454 C C . THR A 1 949 ? 27.279 3.273 -43.042 1.00 73.25 949 THR A C 1
ATOM 7456 O O . THR A 1 949 ? 26.554 3.511 -42.075 1.00 73.25 949 THR A O 1
ATOM 7459 N N . TYR A 1 950 ? 27.523 2.026 -43.441 1.00 76.88 950 TYR A N 1
ATOM 7460 C CA . TYR A 1 950 ? 26.966 0.851 -42.773 1.00 76.88 950 TYR A CA 1
ATOM 7461 C C . TYR A 1 950 ? 27.548 0.668 -41.359 1.00 76.88 950 TYR A C 1
ATOM 7463 O O . TYR A 1 950 ? 26.800 0.374 -40.427 1.00 76.88 950 TYR A O 1
ATOM 7471 N N . ALA A 1 951 ? 28.845 0.934 -41.153 1.00 74.06 951 ALA A N 1
ATOM 7472 C CA . ALA A 1 951 ? 29.476 0.905 -39.828 1.00 74.06 951 ALA A CA 1
ATOM 7473 C C . ALA A 1 951 ? 28.843 1.915 -38.847 1.00 74.06 951 ALA A C 1
ATOM 7475 O O . ALA A 1 951 ? 28.628 1.587 -37.677 1.00 74.06 951 ALA A O 1
ATOM 7476 N N . SER A 1 952 ? 28.463 3.106 -39.331 1.00 75.50 952 SER A N 1
ATOM 7477 C CA . SER A 1 952 ? 27.748 4.104 -38.523 1.00 75.50 952 SER A CA 1
ATOM 7478 C C . SER A 1 952 ? 26.370 3.605 -38.058 1.00 75.50 952 SER A C 1
ATOM 7480 O O . SER A 1 952 ? 26.068 3.609 -36.862 1.00 75.50 952 SER A O 1
ATOM 7482 N N . LEU A 1 953 ? 25.568 3.071 -38.985 1.00 81.06 953 LEU A N 1
ATOM 7483 C CA . LEU A 1 953 ? 24.226 2.558 -38.704 1.00 81.06 953 LEU A CA 1
ATOM 7484 C C . LEU A 1 953 ? 24.265 1.338 -37.775 1.00 81.06 953 LEU A C 1
ATOM 7486 O O . LEU A 1 953 ? 23.392 1.175 -36.919 1.00 81.06 953 LEU A O 1
ATOM 7490 N N . LEU A 1 954 ? 25.303 0.506 -37.895 1.00 77.81 954 LEU A N 1
ATOM 7491 C CA . LEU A 1 954 ? 25.555 -0.600 -36.977 1.00 77.81 954 LEU A CA 1
ATOM 7492 C C . LEU A 1 954 ? 25.851 -0.111 -35.555 1.00 77.81 954 LEU A C 1
ATOM 7494 O O . LEU A 1 954 ? 25.253 -0.633 -34.613 1.00 77.81 954 LEU A O 1
ATOM 7498 N N . GLY A 1 955 ? 26.711 0.900 -35.389 1.00 76.06 955 GLY A N 1
ATOM 7499 C CA . GLY A 1 955 ? 27.005 1.507 -34.085 1.00 76.06 955 GLY A CA 1
ATOM 7500 C C . GLY A 1 955 ? 25.747 2.042 -33.392 1.00 76.06 955 GLY A C 1
ATOM 7501 O O . GLY A 1 955 ? 25.524 1.778 -32.205 1.00 76.06 955 GLY A O 1
ATOM 7502 N N . LEU A 1 956 ? 24.864 2.691 -34.155 1.00 81.12 956 LEU A N 1
ATOM 7503 C CA . LEU A 1 956 ? 23.554 3.136 -33.676 1.00 81.12 956 LEU A CA 1
ATOM 7504 C C . LEU A 1 956 ? 22.661 1.952 -33.269 1.00 81.12 956 LEU A C 1
ATOM 7506 O O . LEU A 1 956 ? 22.081 1.966 -32.184 1.00 81.12 956 LEU A O 1
ATOM 7510 N N . SER A 1 957 ? 22.586 0.906 -34.100 1.00 83.06 957 SER A N 1
ATOM 7511 C CA . SER A 1 957 ? 21.753 -0.275 -33.832 1.00 83.06 957 SER A CA 1
ATOM 7512 C C . SER A 1 957 ? 22.158 -1.007 -32.546 1.00 83.06 957 SER A C 1
ATOM 7514 O O . SER A 1 957 ? 21.293 -1.396 -31.760 1.00 83.06 957 SER A O 1
ATOM 7516 N N . VAL A 1 958 ? 23.464 -1.141 -32.279 1.00 78.56 958 VAL A N 1
ATOM 7517 C CA . VAL A 1 958 ? 23.974 -1.772 -31.053 1.00 78.56 958 VAL A CA 1
ATOM 7518 C C . VAL A 1 958 ? 23.738 -0.864 -29.844 1.00 78.56 958 VAL A C 1
ATOM 7520 O O . VAL A 1 958 ? 23.325 -1.354 -28.794 1.00 78.56 958 VAL A O 1
ATOM 7523 N N . THR A 1 959 ? 23.914 0.455 -29.992 1.00 79.69 959 THR A N 1
ATOM 7524 C CA . THR A 1 959 ? 23.617 1.431 -28.926 1.00 79.69 959 THR A CA 1
ATOM 7525 C C . THR A 1 959 ? 22.147 1.366 -28.507 1.00 79.69 959 THR A C 1
ATOM 7527 O O . THR A 1 959 ? 21.835 1.351 -27.319 1.00 79.69 959 THR A O 1
ATOM 7530 N N . TYR A 1 960 ? 21.229 1.264 -29.468 1.00 81.44 960 TYR A N 1
ATOM 7531 C CA . TYR A 1 960 ? 19.802 1.121 -29.186 1.00 81.44 960 TYR A CA 1
ATOM 7532 C C . TYR A 1 960 ? 19.443 -0.260 -28.626 1.00 81.44 960 TYR A C 1
ATOM 7534 O O . TYR A 1 960 ? 18.611 -0.349 -27.724 1.00 81.44 960 TYR A O 1
ATOM 7542 N N . ALA A 1 961 ? 20.113 -1.330 -29.069 1.00 78.81 961 ALA A N 1
ATOM 7543 C CA . ALA A 1 961 ? 19.931 -2.666 -28.501 1.00 78.81 961 ALA A CA 1
ATOM 7544 C C . ALA A 1 961 ? 20.262 -2.726 -26.997 1.00 78.81 961 ALA A C 1
ATOM 7546 O O . ALA A 1 961 ? 19.593 -3.452 -26.262 1.00 78.81 961 ALA A O 1
ATOM 7547 N N . LEU A 1 962 ? 21.227 -1.924 -26.518 1.00 74.31 962 LEU A N 1
ATOM 7548 C CA . LEU A 1 962 ? 21.524 -1.786 -25.083 1.00 74.31 962 LEU A CA 1
ATOM 7549 C C . LEU A 1 962 ? 20.330 -1.235 -24.284 1.00 74.31 962 LEU A C 1
ATOM 7551 O O . LEU A 1 962 ? 20.125 -1.637 -23.138 1.00 74.31 962 LEU A O 1
ATOM 7555 N N . GLY A 1 963 ? 19.532 -0.345 -24.883 1.00 75.56 963 GLY A N 1
ATOM 7556 C CA . GLY A 1 963 ? 18.339 0.239 -24.263 1.00 75.56 963 GLY A CA 1
ATOM 7557 C C . GLY A 1 963 ? 17.156 -0.731 -24.174 1.00 75.56 963 GLY A C 1
ATOM 7558 O O . GLY A 1 963 ? 16.468 -0.759 -23.152 1.00 75.56 963 GLY A O 1
ATOM 7559 N N . ILE A 1 964 ? 16.966 -1.584 -25.192 1.00 80.06 964 ILE A N 1
ATOM 7560 C CA . ILE A 1 964 ? 15.833 -2.530 -25.288 1.00 80.06 964 ILE A CA 1
ATOM 7561 C C . ILE A 1 964 ? 15.718 -3.404 -24.034 1.00 80.06 964 ILE A C 1
ATOM 7563 O O . ILE A 1 964 ? 14.618 -3.645 -23.540 1.00 80.06 964 ILE A O 1
ATOM 7567 N N . THR A 1 965 ? 16.846 -3.868 -23.492 1.00 75.56 965 THR A N 1
ATOM 7568 C CA . THR A 1 965 ? 16.882 -4.741 -22.311 1.00 75.56 965 THR A CA 1
ATOM 7569 C C . THR A 1 965 ? 16.198 -4.110 -21.095 1.00 75.56 965 THR A C 1
ATOM 7571 O O . THR A 1 965 ? 15.429 -4.777 -20.396 1.00 75.56 965 THR A O 1
ATOM 7574 N N . ASN A 1 966 ? 16.441 -2.818 -20.860 1.00 76.62 966 ASN A N 1
ATOM 7575 C CA . ASN A 1 966 ? 15.849 -2.086 -19.742 1.00 76.62 966 ASN A CA 1
ATOM 7576 C C . ASN A 1 966 ? 14.348 -1.866 -19.962 1.00 76.62 966 ASN A C 1
ATOM 7578 O O . ASN A 1 966 ? 13.555 -2.126 -19.053 1.00 76.62 966 ASN A O 1
ATOM 7582 N N . GLU A 1 967 ? 13.957 -1.470 -21.176 1.00 83.31 967 GLU A N 1
ATOM 7583 C CA . GLU A 1 967 ? 12.557 -1.218 -21.539 1.00 83.31 967 GLU A CA 1
ATOM 7584 C C . GLU A 1 967 ? 11.705 -2.486 -21.463 1.00 83.31 967 GLU A C 1
ATOM 7586 O O . GLU A 1 967 ? 10.608 -2.478 -20.909 1.00 83.31 967 GLU A O 1
ATOM 7591 N N . LEU A 1 968 ? 12.234 -3.622 -21.921 1.00 78.69 968 LEU A N 1
ATOM 7592 C CA . LEU A 1 968 ? 11.576 -4.919 -21.786 1.00 78.69 968 LEU A CA 1
ATOM 7593 C C . LEU A 1 968 ? 11.385 -5.317 -20.316 1.00 78.69 968 LEU A C 1
ATOM 7595 O O . LEU A 1 968 ? 10.347 -5.876 -19.959 1.00 78.69 968 LEU A O 1
ATOM 7599 N N . GLY A 1 969 ? 12.368 -5.049 -19.452 1.00 75.69 969 GLY A N 1
ATOM 7600 C CA . GLY A 1 969 ? 12.238 -5.274 -18.013 1.00 75.69 969 GLY A CA 1
ATOM 7601 C C . GLY A 1 969 ? 11.166 -4.385 -17.375 1.00 75.69 969 GLY A C 1
ATOM 7602 O O . GLY A 1 969 ? 10.383 -4.857 -16.542 1.00 75.69 969 GLY A O 1
ATOM 7603 N N . TRP A 1 970 ? 11.102 -3.117 -17.786 1.00 80.62 970 TRP A N 1
ATOM 7604 C CA . TRP A 1 970 ? 10.105 -2.154 -17.319 1.00 80.62 970 TRP A CA 1
ATOM 7605 C C . TRP A 1 970 ? 8.694 -2.510 -17.797 1.00 80.62 970 TRP A C 1
ATOM 7607 O O . TRP A 1 970 ? 7.766 -2.561 -16.989 1.00 80.62 970 TRP A O 1
ATOM 7617 N N . MET A 1 971 ? 8.543 -2.890 -19.068 1.00 83.50 971 MET A N 1
ATOM 7618 C CA . MET A 1 971 ? 7.273 -3.283 -19.685 1.00 83.50 971 MET A CA 1
ATOM 7619 C C . MET A 1 971 ? 6.578 -4.416 -18.918 1.00 83.50 971 MET A C 1
ATOM 7621 O O . MET A 1 971 ? 5.365 -4.372 -18.704 1.00 83.50 971 MET A O 1
ATOM 7625 N N . VAL A 1 972 ? 7.326 -5.418 -18.439 1.00 76.75 972 VAL A N 1
ATOM 7626 C CA . VAL A 1 972 ? 6.762 -6.520 -17.634 1.00 76.75 972 VAL A CA 1
ATOM 7627 C C . VAL A 1 972 ? 6.192 -6.023 -16.308 1.00 76.75 972 VAL A C 1
ATOM 7629 O O . VAL A 1 972 ? 5.102 -6.443 -15.895 1.00 76.75 972 VAL A O 1
ATOM 7632 N N . ARG A 1 973 ? 6.915 -5.123 -15.635 1.00 76.25 973 ARG A N 1
ATOM 7633 C CA . ARG A 1 973 ? 6.456 -4.530 -14.374 1.00 76.25 973 ARG A CA 1
ATOM 7634 C C . ARG A 1 973 ? 5.203 -3.698 -14.611 1.00 76.25 973 ARG A C 1
ATOM 7636 O O . ARG A 1 973 ? 4.205 -3.941 -13.934 1.00 76.25 973 ARG A O 1
ATOM 7643 N N . GLN A 1 974 ? 5.218 -2.846 -15.634 1.00 83.06 974 GLN A N 1
ATOM 7644 C CA . GLN A 1 974 ? 4.090 -1.980 -15.966 1.00 83.06 974 GLN A CA 1
ATOM 7645 C C . GLN A 1 974 ? 2.861 -2.736 -16.452 1.00 83.06 974 GLN A C 1
ATOM 7647 O O . GLN A 1 974 ? 1.747 -2.370 -16.098 1.00 83.06 974 GLN A O 1
ATOM 7652 N N . THR A 1 975 ? 3.025 -3.860 -17.150 1.00 82.75 975 THR A N 1
ATOM 7653 C CA . THR A 1 975 ? 1.885 -4.726 -17.497 1.00 82.75 975 THR A CA 1
ATOM 7654 C C . THR A 1 975 ? 1.211 -5.273 -16.239 1.00 82.75 975 THR A C 1
ATOM 7656 O O . THR A 1 975 ? -0.014 -5.281 -16.132 1.00 82.75 975 THR A O 1
ATOM 7659 N N . THR A 1 976 ? 2.015 -5.697 -15.260 1.00 76.31 976 THR A N 1
ATOM 7660 C CA . THR A 1 976 ? 1.507 -6.228 -13.989 1.00 76.31 976 THR A CA 1
ATOM 7661 C C . THR A 1 976 ? 0.838 -5.133 -13.151 1.00 76.31 976 THR A C 1
ATOM 7663 O O . THR A 1 976 ? -0.177 -5.388 -12.508 1.00 76.31 976 THR A O 1
ATOM 7666 N N . GLU A 1 977 ? 1.393 -3.919 -13.145 1.00 79.44 977 GLU A N 1
ATOM 7667 C CA . GLU A 1 977 ? 0.819 -2.757 -12.452 1.00 79.44 977 GLU A CA 1
ATOM 7668 C C . GLU A 1 977 ? -0.461 -2.256 -13.128 1.00 79.44 977 GLU A C 1
ATOM 7670 O O . GLU A 1 977 ? -1.449 -2.018 -12.440 1.00 79.44 977 GLU A O 1
ATOM 7675 N N . ALA A 1 978 ? -0.500 -2.185 -14.459 1.00 85.25 978 ALA A N 1
ATOM 7676 C CA . ALA A 1 978 ? -1.692 -1.817 -15.216 1.00 85.25 978 ALA A CA 1
ATOM 7677 C C . ALA A 1 978 ? -2.839 -2.817 -14.998 1.00 85.25 978 ALA A C 1
ATOM 7679 O O . ALA A 1 978 ? -3.970 -2.398 -14.761 1.00 85.25 978 ALA A O 1
ATOM 7680 N N . GLU A 1 979 ? -2.566 -4.129 -15.018 1.00 82.44 979 GLU A N 1
ATOM 7681 C CA . GLU A 1 979 ? -3.560 -5.164 -14.684 1.00 82.44 979 GLU A CA 1
ATOM 7682 C C . GLU A 1 979 ? -4.054 -5.008 -13.235 1.00 82.44 979 GLU A C 1
ATOM 7684 O O . GLU A 1 979 ? -5.259 -5.035 -12.978 1.00 82.44 979 GLU A O 1
ATOM 7689 N N . ALA A 1 980 ? -3.142 -4.770 -12.284 1.00 76.31 980 ALA A N 1
ATOM 7690 C CA . ALA A 1 980 ? -3.496 -4.555 -10.883 1.00 76.31 980 ALA A CA 1
ATOM 7691 C C . ALA A 1 980 ? -4.376 -3.309 -10.681 1.00 76.31 980 ALA A C 1
ATOM 7693 O O . ALA A 1 980 ? -5.381 -3.384 -9.971 1.00 76.31 980 ALA A O 1
ATOM 7694 N N . ASN A 1 981 ? -4.027 -2.195 -11.329 1.00 85.38 981 ASN A N 1
ATOM 7695 C CA . ASN A 1 981 ? -4.766 -0.935 -11.279 1.00 85.38 981 ASN A CA 1
ATOM 7696 C C . ASN A 1 981 ? -6.126 -1.043 -11.987 1.00 85.38 981 ASN A C 1
ATOM 7698 O O . ASN A 1 981 ? -7.102 -0.442 -11.538 1.00 85.38 981 ASN A O 1
ATOM 7702 N N . MET A 1 982 ? -6.228 -1.855 -13.044 1.00 88.75 982 MET A N 1
ATOM 7703 C CA . MET A 1 982 ? -7.487 -2.080 -13.756 1.00 88.75 982 MET A CA 1
ATOM 7704 C C . MET A 1 982 ? -8.523 -2.833 -12.907 1.00 88.75 982 MET A C 1
ATOM 7706 O O . MET A 1 982 ? -9.719 -2.589 -13.055 1.00 88.75 982 MET A O 1
ATOM 7710 N N . ASN A 1 983 ? -8.101 -3.657 -11.939 1.00 84.44 983 ASN A N 1
ATOM 7711 C CA . ASN A 1 983 ? -9.035 -4.262 -10.978 1.00 84.44 983 ASN A CA 1
ATOM 7712 C C . ASN A 1 983 ? -9.841 -3.203 -10.202 1.00 84.44 983 ASN A C 1
ATOM 7714 O O . ASN A 1 983 ? -10.977 -3.459 -9.812 1.00 84.44 983 ASN A O 1
ATOM 7718 N N . SER A 1 984 ? -9.272 -2.016 -9.953 1.00 87.56 984 SER A N 1
ATOM 7719 C CA . SER A 1 984 ? -10.002 -0.911 -9.318 1.00 87.56 984 SER A CA 1
ATOM 7720 C C . SER A 1 984 ? -11.128 -0.394 -10.213 1.00 87.56 984 SER A C 1
ATOM 7722 O O . SER A 1 984 ? -12.224 -0.141 -9.719 1.00 87.56 984 SER A O 1
ATOM 7724 N N . VAL A 1 985 ? -10.898 -0.315 -11.528 1.00 90.75 985 VAL A N 1
ATOM 7725 C CA . VAL A 1 985 ? -11.930 0.065 -12.503 1.00 90.75 985 VAL A CA 1
ATOM 7726 C C . VAL A 1 985 ? -13.020 -0.996 -12.592 1.00 90.75 985 VAL A C 1
ATOM 7728 O O . VAL A 1 985 ? -14.188 -0.630 -12.558 1.00 90.75 985 VAL A O 1
ATOM 7731 N N . GLU A 1 986 ? -12.673 -2.287 -12.615 1.00 89.12 986 GLU A N 1
ATOM 7732 C CA . GLU A 1 986 ? -13.668 -3.374 -12.603 1.00 89.12 986 GLU A CA 1
ATOM 7733 C C . GLU A 1 986 ? -14.587 -3.278 -11.371 1.00 89.12 986 GLU A C 1
ATOM 7735 O O . GLU A 1 986 ? -15.802 -3.451 -11.465 1.00 89.12 986 GLU A O 1
ATOM 7740 N N . ARG A 1 987 ? -14.029 -2.958 -10.196 1.00 87.88 987 ARG A N 1
ATOM 7741 C CA . ARG A 1 987 ? -14.819 -2.789 -8.966 1.00 87.88 987 ARG A CA 1
ATOM 7742 C C . ARG A 1 987 ? -15.726 -1.562 -9.016 1.00 87.88 987 ARG A C 1
ATOM 7744 O O . ARG A 1 987 ? -16.876 -1.659 -8.594 1.00 87.88 987 ARG A O 1
ATOM 7751 N N . VAL A 1 988 ? -15.237 -0.435 -9.535 1.00 91.38 988 VAL A N 1
ATOM 7752 C CA . VAL A 1 988 ? -16.050 0.778 -9.738 1.00 91.38 988 VAL A CA 1
ATOM 7753 C C . VAL A 1 988 ? -17.169 0.520 -10.752 1.00 91.38 988 VAL A C 1
ATOM 7755 O O . VAL A 1 988 ? -18.306 0.915 -10.518 1.00 91.38 988 VAL A O 1
ATOM 7758 N N . GLU A 1 989 ? -16.878 -0.196 -11.839 1.00 90.38 989 GLU A N 1
ATOM 7759 C CA . GLU A 1 989 ? -17.841 -0.576 -12.878 1.00 90.38 989 GLU A CA 1
ATOM 7760 C C . GLU A 1 989 ? -18.994 -1.417 -12.311 1.00 90.38 989 GLU A C 1
ATOM 7762 O O . GLU A 1 989 ? -20.158 -1.131 -12.590 1.00 90.38 989 GLU A O 1
ATOM 7767 N N . ARG A 1 990 ? -18.697 -2.397 -11.445 1.00 88.81 990 ARG A N 1
ATOM 7768 C CA . ARG A 1 990 ? -19.735 -3.188 -10.760 1.00 88.81 990 ARG A CA 1
ATOM 7769 C C . ARG A 1 990 ? -20.669 -2.312 -9.925 1.00 88.81 990 ARG A C 1
ATOM 7771 O O . ARG A 1 990 ? -21.879 -2.495 -9.977 1.00 88.81 990 ARG A O 1
ATOM 7778 N N . TYR A 1 991 ? -20.121 -1.337 -9.199 1.00 91.88 991 TYR A N 1
ATOM 7779 C CA . TYR A 1 991 ? -20.913 -0.397 -8.397 1.00 91.88 991 TYR A CA 1
ATOM 7780 C C . TYR A 1 991 ? -21.664 0.638 -9.245 1.00 91.88 991 TYR A C 1
ATOM 7782 O O . TYR A 1 991 ? -22.589 1.270 -8.749 1.00 91.88 991 TYR A O 1
ATOM 7790 N N . ALA A 1 992 ? -21.286 0.820 -10.511 1.00 91.38 992 ALA A N 1
ATOM 7791 C CA . ALA A 1 992 ? -22.044 1.619 -11.468 1.00 91.38 992 ALA A CA 1
ATOM 7792 C C . ALA A 1 992 ? -23.249 0.862 -12.056 1.00 91.38 992 ALA A C 1
ATOM 7794 O O . ALA A 1 992 ? -24.095 1.483 -12.698 1.00 91.38 992 ALA A O 1
ATOM 7795 N N . CYS A 1 993 ? -23.332 -0.454 -11.832 1.00 89.56 993 CYS A N 1
ATOM 7796 C CA . CYS A 1 993 ? -24.374 -1.337 -12.354 1.00 89.56 993 CYS A CA 1
ATOM 7797 C C . CYS A 1 993 ? -25.168 -2.039 -11.235 1.00 89.56 993 CYS A C 1
ATOM 7799 O O . CYS A 1 993 ? -25.628 -3.163 -11.435 1.00 89.56 993 CYS A O 1
ATOM 7801 N N . LEU A 1 994 ? -25.309 -1.417 -10.055 1.00 91.44 994 LEU A N 1
ATOM 7802 C CA . LEU A 1 994 ? -26.150 -1.957 -8.980 1.00 91.44 994 LEU A CA 1
ATOM 7803 C C . LEU A 1 994 ? -27.623 -1.953 -9.391 1.00 91.44 994 LEU A C 1
ATOM 7805 O O . LEU A 1 994 ? -28.071 -1.066 -10.125 1.00 91.44 994 LEU A O 1
ATOM 7809 N N . GLU A 1 995 ? -28.369 -2.928 -8.876 1.00 88.69 995 GLU A N 1
ATOM 7810 C CA . GLU A 1 995 ? -29.818 -2.994 -9.035 1.00 88.69 995 GLU A CA 1
ATOM 7811 C C . GLU A 1 995 ? -30.464 -1.763 -8.370 1.00 88.69 995 GLU A C 1
ATOM 7813 O O . GLU A 1 995 ? -30.234 -1.525 -7.179 1.00 88.69 995 GLU A O 1
ATOM 7818 N N . PRO A 1 996 ? -31.203 -0.934 -9.126 1.00 87.81 996 PRO A N 1
ATOM 7819 C CA . PRO A 1 996 ? -31.833 0.259 -8.584 1.00 87.81 996 PRO A CA 1
ATOM 7820 C C . PRO A 1 996 ? -33.139 -0.077 -7.851 1.00 87.81 996 PRO A C 1
ATOM 7822 O O . PRO A 1 996 ? -33.808 -1.062 -8.155 1.00 87.81 996 PRO A O 1
ATOM 7825 N N . GLU A 1 997 ? -33.531 0.793 -6.925 1.00 86.50 997 GLU A N 1
ATOM 7826 C CA . GLU A 1 997 ? -34.887 0.855 -6.378 1.00 86.50 997 GLU A CA 1
ATOM 7827 C C . GLU A 1 997 ? -35.918 1.136 -7.481 1.00 86.50 997 GLU A C 1
ATOM 7829 O O . GLU A 1 997 ? -35.584 1.617 -8.570 1.00 86.50 997 GLU A O 1
ATOM 7834 N N . ALA A 1 998 ? -37.185 0.833 -7.185 1.00 82.06 998 ALA A N 1
ATOM 7835 C CA . ALA A 1 998 ? -38.294 1.109 -8.087 1.00 82.06 998 ALA A CA 1
ATOM 7836 C C . ALA A 1 998 ? -38.359 2.600 -8.468 1.00 82.06 998 ALA A C 1
ATOM 7838 O O . ALA A 1 998 ? -37.994 3.479 -7.685 1.00 82.06 998 ALA A O 1
ATOM 7839 N N . ASP A 1 999 ? -38.842 2.885 -9.679 1.00 78.38 999 ASP A N 1
ATOM 7840 C CA . ASP A 1 999 ? -38.895 4.253 -10.190 1.00 78.38 999 ASP A CA 1
ATOM 7841 C C . ASP A 1 999 ? -39.811 5.160 -9.345 1.00 78.38 999 ASP A C 1
ATOM 7843 O O . ASP A 1 999 ? -40.901 4.774 -8.910 1.00 78.38 999 ASP A O 1
ATOM 7847 N N . LEU A 1 1000 ? -39.356 6.400 -9.139 1.00 72.19 1000 LEU A N 1
ATOM 7848 C CA . LEU A 1 1000 ? -40.058 7.437 -8.384 1.00 72.19 1000 LEU A CA 1
ATOM 7849 C C . LEU A 1 1000 ? -41.222 7.999 -9.213 1.00 72.19 1000 LEU A C 1
ATOM 7851 O O . LEU A 1 1000 ? -41.050 8.946 -9.980 1.00 72.19 1000 LEU A O 1
ATOM 7855 N N . ASN A 1 1001 ? -42.415 7.429 -9.052 1.00 74.88 1001 ASN A N 1
ATOM 7856 C CA . ASN A 1 1001 ? -43.639 7.958 -9.654 1.00 74.88 1001 ASN A CA 1
ATOM 7857 C C . ASN A 1 1001 ? -44.361 8.865 -8.651 1.00 74.88 1001 ASN A C 1
ATOM 7859 O O . ASN A 1 1001 ? -44.858 8.390 -7.630 1.00 74.88 1001 ASN A O 1
ATOM 7863 N N . ALA A 1 1002 ? -44.417 10.168 -8.937 1.00 68.81 1002 ALA A N 1
ATOM 7864 C CA . ALA A 1 1002 ? -45.152 11.116 -8.108 1.00 68.81 1002 ALA A CA 1
ATOM 7865 C C . ALA A 1 1002 ? -46.675 10.948 -8.311 1.00 68.81 1002 ALA A C 1
ATOM 7867 O O . ALA A 1 1002 ? -47.125 10.901 -9.460 1.00 68.81 1002 ALA A O 1
ATOM 7868 N N . PRO A 1 1003 ? -47.474 10.855 -7.232 1.00 75.44 1003 PRO A N 1
ATOM 7869 C CA . PRO A 1 1003 ? -48.928 10.974 -7.317 1.00 75.44 1003 PRO A CA 1
ATOM 7870 C C . PRO A 1 1003 ? -49.352 12.426 -7.628 1.00 75.44 1003 PRO A C 1
ATOM 7872 O O . PRO A 1 1003 ? -48.519 13.327 -7.675 1.00 75.44 1003 PRO A O 1
ATOM 7875 N N . GLU A 1 1004 ? -50.650 12.654 -7.855 1.00 78.25 1004 GLU A N 1
ATOM 7876 C CA . GLU A 1 1004 ? -51.218 13.991 -8.114 1.00 78.25 1004 GLU A CA 1
ATOM 7877 C C . GLU A 1 1004 ? -50.899 15.003 -6.989 1.00 78.25 1004 GLU A C 1
ATOM 7879 O O . GLU A 1 1004 ? -50.822 14.632 -5.816 1.00 78.25 1004 GLU A O 1
ATOM 7884 N N . ASP A 1 1005 ? -50.795 16.296 -7.331 1.00 69.50 1005 ASP A N 1
ATOM 7885 C CA . ASP A 1 1005 ? -50.351 17.394 -6.442 1.00 69.50 1005 ASP A CA 1
ATOM 7886 C C . ASP A 1 1005 ? -51.149 17.547 -5.125 1.00 69.50 1005 ASP A C 1
ATOM 7888 O O . ASP A 1 1005 ? -50.693 18.205 -4.191 1.00 69.50 1005 ASP A O 1
ATOM 7892 N N . ALA A 1 1006 ? -52.344 16.956 -5.022 1.00 73.94 1006 ALA A N 1
ATOM 7893 C CA . ALA A 1 1006 ? -53.197 17.008 -3.831 1.00 73.94 1006 ALA A CA 1
ATOM 7894 C C . ALA A 1 1006 ? -52.903 15.902 -2.790 1.00 73.94 1006 ALA A C 1
ATOM 7896 O O . ALA A 1 1006 ? -53.604 15.803 -1.778 1.00 73.94 1006 ALA A O 1
ATOM 7897 N N . TRP A 1 1007 ? -51.909 15.040 -3.022 1.00 80.38 1007 TRP A N 1
ATOM 7898 C CA . TRP A 1 1007 ? -51.555 13.958 -2.103 1.00 80.38 1007 TRP A CA 1
ATOM 7899 C C . TRP A 1 1007 ? -50.605 14.431 -0.981 1.00 80.38 1007 TRP A C 1
ATOM 7901 O O . TRP A 1 1007 ? -49.600 15.076 -1.281 1.00 80.38 1007 TRP A O 1
ATOM 7911 N N . PRO A 1 1008 ? -50.840 14.071 0.302 1.00 79.75 1008 PRO A N 1
ATOM 7912 C CA . PRO A 1 1008 ? -51.969 13.307 0.848 1.00 79.75 1008 PRO A CA 1
ATOM 7913 C C . PRO A 1 1008 ? -53.126 14.198 1.360 1.00 79.75 1008 PRO A C 1
ATOM 7915 O O . PRO A 1 1008 ? -52.926 15.047 2.223 1.00 79.75 1008 PRO A O 1
ATOM 7918 N N . ALA A 1 1009 ? -54.366 13.943 0.916 1.00 79.25 1009 ALA A N 1
ATOM 7919 C CA . ALA A 1 1009 ? -55.541 14.746 1.300 1.00 79.25 1009 ALA A CA 1
ATOM 7920 C C . ALA A 1 1009 ? -56.142 14.399 2.682 1.00 79.25 1009 ALA A C 1
ATOM 7922 O O . ALA A 1 1009 ? -56.531 15.292 3.428 1.00 79.25 1009 ALA A O 1
ATOM 7923 N N . ASN A 1 1010 ? -56.217 13.107 3.034 1.00 81.56 1010 ASN A N 1
ATOM 7924 C CA . ASN A 1 1010 ? -56.903 12.632 4.250 1.00 81.56 1010 ASN A CA 1
ATOM 7925 C C . ASN A 1 1010 ? -55.958 12.030 5.309 1.00 81.56 1010 ASN A C 1
ATOM 7927 O O . ASN A 1 1010 ? -56.377 11.813 6.440 1.00 81.56 1010 ASN A O 1
ATOM 7931 N N . GLY A 1 1011 ? -54.695 11.738 4.970 1.00 84.81 1011 GLY A N 1
ATOM 7932 C CA . GLY A 1 1011 ? -53.724 11.142 5.906 1.00 84.81 1011 GLY A CA 1
ATOM 7933 C C . GLY A 1 1011 ? -54.105 9.754 6.449 1.00 84.81 1011 GLY A C 1
ATOM 7934 O O . GLY A 1 1011 ? -53.607 9.354 7.498 1.00 84.81 1011 GLY A O 1
ATOM 7935 N N . GLU A 1 1012 ? -55.004 9.036 5.774 1.00 90.31 1012 GLU A N 1
ATOM 7936 C CA . GLU A 1 1012 ? -55.390 7.664 6.114 1.00 90.31 1012 GLU A CA 1
ATOM 7937 C C . GLU A 1 1012 ? -54.281 6.680 5.707 1.00 90.31 1012 GLU A C 1
ATOM 7939 O O . GLU A 1 1012 ? -53.762 6.759 4.593 1.00 90.31 1012 GLU A O 1
ATOM 7944 N N . VAL A 1 1013 ? -53.930 5.745 6.598 1.00 91.25 1013 VAL A N 1
ATOM 7945 C CA . VAL A 1 1013 ? -52.914 4.709 6.340 1.00 91.25 1013 VAL A CA 1
ATOM 7946 C C . VAL A 1 1013 ? -53.521 3.333 6.579 1.00 91.25 1013 VAL A C 1
ATOM 7948 O O . VAL A 1 1013 ? -54.038 3.057 7.664 1.00 91.25 1013 VAL A O 1
ATOM 7951 N N . VAL A 1 1014 ? -53.435 2.457 5.580 1.00 92.25 1014 VAL A N 1
ATOM 7952 C CA . VAL A 1 1014 ? -53.968 1.093 5.632 1.00 92.25 1014 VAL A CA 1
ATOM 7953 C C . VAL A 1 1014 ? -52.859 0.101 5.285 1.00 92.25 1014 VAL A C 1
ATOM 7955 O O . VAL A 1 1014 ? -52.240 0.196 4.231 1.00 92.25 1014 VAL A O 1
ATOM 7958 N N . PHE A 1 1015 ? -52.622 -0.852 6.182 1.00 92.81 1015 PHE A N 1
ATOM 7959 C CA . PHE A 1 1015 ? -51.851 -2.065 5.927 1.00 92.81 1015 PHE A CA 1
ATOM 7960 C C . PHE A 1 1015 ? -52.849 -3.204 5.704 1.00 92.81 1015 PHE A C 1
ATOM 7962 O O . PHE A 1 1015 ? -53.671 -3.468 6.584 1.00 92.81 1015 PHE A O 1
ATOM 7969 N N . GLU A 1 1016 ? -52.772 -3.884 4.563 1.00 93.62 1016 GLU A N 1
ATOM 7970 C CA . GLU A 1 1016 ? -53.598 -5.048 4.223 1.00 93.62 1016 GLU A CA 1
ATOM 7971 C C . GLU A 1 1016 ? -52.701 -6.273 4.064 1.00 93.62 1016 GLU A C 1
ATOM 7973 O O . GLU A 1 1016 ? -51.889 -6.335 3.151 1.00 93.62 1016 GLU A O 1
ATOM 7978 N N . ASN A 1 1017 ? -52.818 -7.238 4.982 1.00 93.00 1017 ASN A N 1
ATOM 7979 C CA . ASN A 1 1017 ? -52.068 -8.498 4.962 1.00 93.00 1017 ASN A CA 1
ATOM 7980 C C . ASN A 1 1017 ? -50.572 -8.335 4.646 1.00 93.00 1017 ASN A C 1
ATOM 7982 O O . ASN A 1 1017 ? -50.000 -9.127 3.905 1.00 93.00 1017 ASN A O 1
ATOM 7986 N N . VAL A 1 1018 ? -49.914 -7.334 5.231 1.00 92.06 1018 VAL A N 1
ATOM 7987 C CA . VAL A 1 1018 ? -48.541 -6.986 4.862 1.00 92.06 1018 VAL A CA 1
ATOM 7988 C C . VAL A 1 1018 ? -47.542 -8.021 5.383 1.00 92.06 1018 VAL A C 1
ATOM 7990 O O . VAL A 1 1018 ? -47.493 -8.345 6.577 1.00 92.06 1018 VAL A O 1
ATOM 7993 N N . TYR A 1 1019 ? -46.707 -8.514 4.470 1.00 91.75 1019 TYR A N 1
ATOM 7994 C CA . TYR A 1 1019 ? -45.589 -9.417 4.714 1.00 91.75 1019 TYR A CA 1
ATOM 7995 C C . TYR A 1 1019 ? -44.276 -8.734 4.334 1.00 91.75 1019 TYR A C 1
ATOM 7997 O O . TYR A 1 1019 ? -44.120 -8.211 3.232 1.00 91.75 1019 TYR A O 1
ATOM 8005 N N . MET A 1 1020 ? -43.287 -8.786 5.224 1.00 88.44 1020 MET A N 1
ATOM 8006 C CA . MET A 1 1020 ? -41.994 -8.129 5.013 1.00 88.44 1020 MET A CA 1
ATOM 8007 C C . MET A 1 1020 ? -40.859 -9.034 5.484 1.00 88.44 1020 MET A C 1
ATOM 8009 O O . MET A 1 1020 ? -40.916 -9.597 6.582 1.00 88.44 1020 MET A O 1
ATOM 8013 N N . ARG A 1 1021 ? -39.800 -9.132 4.679 1.00 84.81 1021 ARG A N 1
ATOM 8014 C CA . ARG A 1 1021 ? -38.499 -9.701 5.059 1.00 84.81 1021 ARG A CA 1
ATOM 8015 C C . ARG A 1 1021 ? -37.391 -8.756 4.608 1.00 84.81 1021 ARG A C 1
ATOM 8017 O O . ARG A 1 1021 ? -37.533 -8.101 3.585 1.00 84.81 1021 ARG A O 1
ATOM 8024 N N . TYR A 1 1022 ? -36.282 -8.719 5.341 1.00 73.75 1022 TYR A N 1
ATOM 8025 C CA . TYR A 1 1022 ? -35.123 -7.901 4.960 1.00 73.75 1022 TYR A CA 1
ATOM 8026 C C . TYR A 1 1022 ? -34.288 -8.518 3.830 1.00 73.75 1022 TYR A C 1
ATOM 8028 O O . TYR A 1 1022 ? -33.588 -7.794 3.131 1.00 73.75 1022 TYR A O 1
ATOM 8036 N N . ARG A 1 1023 ? -34.317 -9.849 3.666 1.00 73.25 1023 ARG A N 1
ATOM 8037 C CA . ARG A 1 1023 ? -33.596 -10.570 2.607 1.00 73.25 1023 ARG A CA 1
ATOM 8038 C C . ARG A 1 1023 ? -34.459 -11.719 2.086 1.00 73.25 1023 ARG A C 1
ATOM 8040 O O . ARG A 1 1023 ? -35.172 -12.325 2.884 1.00 73.25 1023 ARG A O 1
ATOM 8047 N N . PRO A 1 1024 ? -34.362 -12.104 0.803 1.00 70.44 1024 PRO A N 1
ATOM 8048 C CA . PRO A 1 1024 ? -35.115 -13.237 0.257 1.00 70.44 1024 PRO A CA 1
ATOM 8049 C C . PRO A 1 1024 ? -34.918 -14.535 1.053 1.00 70.44 1024 PRO A C 1
ATOM 8051 O O . PRO A 1 1024 ? -35.869 -15.290 1.261 1.00 70.44 1024 PRO A O 1
ATOM 8054 N N . THR A 1 1025 ? -33.694 -14.746 1.544 1.00 67.44 1025 THR A N 1
ATOM 8055 C CA . THR A 1 1025 ? -33.250 -15.927 2.292 1.00 67.44 1025 THR A CA 1
ATOM 8056 C C . THR A 1 1025 ? -33.585 -15.895 3.786 1.00 67.44 1025 THR A C 1
ATOM 8058 O O . THR A 1 1025 ? -33.461 -16.928 4.439 1.00 67.44 1025 THR A O 1
ATOM 8061 N N . THR A 1 1026 ? -34.008 -14.755 4.347 1.00 69.38 1026 THR A N 1
ATOM 8062 C CA . THR A 1 1026 ? -34.324 -14.636 5.781 1.00 69.38 1026 THR A CA 1
ATOM 8063 C C . THR A 1 1026 ? -35.811 -14.865 6.068 1.00 69.38 1026 THR A C 1
ATOM 8065 O O . THR A 1 1026 ? -36.658 -14.692 5.182 1.00 69.38 1026 THR A O 1
ATOM 8068 N N . PRO A 1 1027 ? -36.164 -15.278 7.304 1.00 77.12 1027 PRO A N 1
ATOM 8069 C CA . PRO A 1 1027 ? -37.559 -15.431 7.697 1.00 77.12 1027 PRO A CA 1
ATOM 8070 C C . PRO A 1 1027 ? -38.317 -14.096 7.656 1.00 77.12 1027 PRO A C 1
ATOM 8072 O O . PRO A 1 1027 ? -37.744 -13.016 7.803 1.00 77.12 1027 PRO A O 1
ATOM 8075 N N . LEU A 1 1028 ? -39.638 -14.188 7.484 1.00 81.75 1028 LEU A N 1
ATOM 8076 C CA . LEU A 1 1028 ? -40.546 -13.040 7.537 1.00 81.75 1028 LEU A CA 1
ATOM 8077 C C . LEU A 1 1028 ? -40.498 -12.372 8.916 1.00 81.75 1028 LEU A C 1
ATOM 8079 O O . LEU A 1 1028 ? -40.671 -13.046 9.936 1.00 81.75 1028 LEU A O 1
ATOM 8083 N N . VAL A 1 1029 ? -40.324 -11.050 8.920 1.00 85.31 1029 VAL A N 1
ATOM 8084 C CA . VAL A 1 1029 ? -40.348 -10.205 10.121 1.00 85.31 1029 VAL A CA 1
ATOM 8085 C C . VAL A 1 1029 ? -41.768 -9.722 10.399 1.00 85.31 1029 VAL A C 1
ATOM 8087 O O . VAL A 1 1029 ? -42.267 -9.917 11.504 1.00 85.31 1029 VAL A O 1
ATOM 8090 N N . LEU A 1 1030 ? -42.449 -9.168 9.389 1.00 88.38 1030 LEU A N 1
ATOM 8091 C CA . LEU A 1 1030 ? -43.887 -8.879 9.452 1.00 88.38 1030 LEU A CA 1
ATOM 8092 C C . LEU A 1 1030 ? -44.658 -10.011 8.771 1.00 88.38 1030 LEU A C 1
ATOM 8094 O O . LEU A 1 1030 ? -44.273 -10.467 7.690 1.00 88.38 1030 LEU A O 1
ATOM 8098 N N . LYS A 1 1031 ? -45.723 -10.484 9.423 1.00 91.69 1031 LYS A N 1
ATOM 8099 C CA . LYS A 1 1031 ? -46.489 -11.666 9.009 1.00 91.69 1031 LYS A CA 1
ATOM 8100 C C . LYS A 1 1031 ? -47.984 -11.349 9.003 1.00 91.69 1031 LYS A C 1
ATOM 8102 O O . LYS A 1 1031 ? -48.609 -11.403 10.057 1.00 91.69 1031 LYS A O 1
ATOM 8107 N N . GLY A 1 1032 ? -48.540 -11.041 7.830 1.00 90.75 1032 GLY A N 1
ATOM 8108 C CA . GLY A 1 1032 ? -49.977 -10.808 7.649 1.00 90.75 1032 GLY A CA 1
ATOM 8109 C C . GLY A 1 1032 ? -50.496 -9.624 8.462 1.00 90.75 1032 GLY A C 1
ATOM 8110 O O . GLY A 1 1032 ? -51.579 -9.699 9.039 1.00 90.75 1032 GLY A O 1
ATOM 8111 N N . LEU A 1 1033 ? -49.703 -8.552 8.569 1.00 90.38 1033 LEU A N 1
ATOM 8112 C CA . LEU A 1 1033 ? -50.077 -7.385 9.358 1.00 90.38 1033 LEU A CA 1
ATOM 8113 C C . LEU A 1 1033 ? -51.210 -6.629 8.656 1.00 90.38 1033 LEU A C 1
ATOM 8115 O O . LEU A 1 1033 ? -51.009 -6.078 7.576 1.00 90.38 1033 LEU A O 1
ATOM 8119 N N . SER A 1 1034 ? -52.375 -6.573 9.299 1.00 92.00 1034 SER A N 1
ATOM 8120 C CA . SER A 1 1034 ? -53.515 -5.781 8.840 1.00 92.00 1034 SER A CA 1
ATOM 8121 C C . SER A 1 1034 ? -53.878 -4.736 9.889 1.00 92.00 1034 SER A C 1
ATOM 8123 O O . SER A 1 1034 ? -54.219 -5.089 11.019 1.00 92.00 1034 SER A O 1
ATOM 8125 N N . MET A 1 1035 ? -53.787 -3.452 9.541 1.00 91.94 1035 MET A N 1
ATOM 8126 C CA . MET A 1 1035 ? -54.143 -2.350 10.439 1.00 91.94 1035 MET A CA 1
ATOM 8127 C C . MET A 1 1035 ? -54.580 -1.106 9.665 1.00 91.94 1035 MET A C 1
ATOM 8129 O O . MET A 1 1035 ? -54.097 -0.845 8.569 1.00 91.94 1035 MET A O 1
ATOM 8133 N N . LYS A 1 1036 ? -55.468 -0.310 10.264 1.00 92.81 1036 LYS A N 1
ATOM 8134 C CA . LYS A 1 1036 ? -55.990 0.931 9.685 1.00 92.81 1036 LYS A CA 1
ATOM 8135 C C . LYS A 1 1036 ? -55.827 2.082 10.675 1.00 92.81 1036 LYS A C 1
ATOM 8137 O O . LYS A 1 1036 ? -56.278 1.979 11.813 1.00 92.81 1036 LYS A O 1
ATOM 8142 N N . ILE A 1 1037 ? -55.194 3.165 10.232 1.00 92.69 1037 ILE A N 1
ATOM 8143 C CA . ILE A 1 1037 ? -55.008 4.410 10.983 1.00 92.69 1037 ILE A CA 1
ATOM 8144 C C . ILE A 1 1037 ? -55.923 5.466 10.367 1.00 92.69 1037 ILE A C 1
ATOM 8146 O O . ILE A 1 1037 ? -55.805 5.781 9.181 1.00 92.69 1037 ILE A O 1
ATOM 8150 N N . SER A 1 1038 ? -56.850 5.993 11.169 1.00 91.94 1038 SER A N 1
ATOM 8151 C CA . SER A 1 1038 ? -57.830 6.979 10.703 1.00 91.94 1038 SER A CA 1
ATOM 8152 C C . SER A 1 1038 ? -57.217 8.386 10.590 1.00 91.94 1038 SER A C 1
ATOM 8154 O O . SER A 1 1038 ? -56.267 8.697 11.315 1.00 91.94 1038 SER A O 1
ATOM 8156 N N . PRO A 1 1039 ? -57.782 9.273 9.748 1.00 91.25 1039 PRO A N 1
ATOM 8157 C CA . PRO A 1 1039 ? -57.372 10.676 9.658 1.00 91.25 1039 PRO A CA 1
ATOM 8158 C C . PRO A 1 1039 ? -57.292 11.372 11.026 1.00 91.25 1039 PRO A C 1
ATOM 8160 O O . PRO A 1 1039 ? -58.222 11.293 11.827 1.00 91.25 1039 PRO A O 1
ATOM 8163 N N . GLY A 1 1040 ? -56.180 12.063 11.305 1.00 87.44 1040 GLY A N 1
ATOM 8164 C CA . GLY A 1 1040 ? -55.974 12.825 12.548 1.00 87.44 1040 GLY A CA 1
ATOM 8165 C C . GLY A 1 1040 ? -55.738 11.987 13.815 1.00 87.44 1040 GLY A C 1
ATOM 8166 O O . GLY A 1 1040 ? -55.585 12.551 14.901 1.00 87.44 1040 GLY A O 1
ATOM 8167 N N . GLN A 1 1041 ? -55.683 10.657 13.705 1.00 90.62 1041 GLN A N 1
ATOM 8168 C CA . GLN A 1 1041 ? -55.482 9.758 14.838 1.00 90.62 1041 GLN A CA 1
ATOM 8169 C C . GLN A 1 1041 ? -53.999 9.665 15.231 1.00 90.62 1041 GLN A C 1
ATOM 8171 O O . GLN A 1 1041 ? -53.140 9.362 14.405 1.00 90.62 1041 GLN A O 1
ATOM 8176 N N . ARG A 1 1042 ? -53.687 9.870 16.518 1.00 90.81 1042 ARG A N 1
ATOM 8177 C CA . ARG A 1 1042 ? -52.346 9.623 17.078 1.00 90.81 1042 ARG A CA 1
ATOM 8178 C C . ARG A 1 1042 ? -52.264 8.184 17.585 1.00 90.81 1042 ARG A C 1
ATOM 8180 O O . ARG A 1 1042 ? -53.070 7.792 18.424 1.00 90.81 1042 ARG A O 1
ATOM 8187 N N . VAL A 1 1043 ? -51.300 7.410 17.089 1.00 90.12 1043 VAL A N 1
ATOM 8188 C CA . VAL A 1 1043 ? -51.109 5.993 17.440 1.00 90.12 1043 VAL A CA 1
ATOM 8189 C C . VAL A 1 1043 ? -49.690 5.785 17.968 1.00 90.12 1043 VAL A C 1
ATOM 8191 O O . VAL A 1 1043 ? -48.728 6.197 17.326 1.00 90.12 1043 VAL A O 1
ATOM 8194 N N . GLY A 1 1044 ? -49.561 5.149 19.135 1.00 90.06 1044 GLY A N 1
ATOM 8195 C CA . GLY A 1 1044 ? -48.279 4.717 19.701 1.00 90.06 1044 GLY A CA 1
ATOM 8196 C C . GLY A 1 1044 ? -48.034 3.230 19.443 1.00 90.06 1044 GLY A C 1
ATOM 8197 O O . GLY A 1 1044 ? -48.959 2.429 19.544 1.00 90.06 1044 GLY A O 1
ATOM 8198 N N . ILE A 1 1045 ? -46.794 2.855 19.114 1.00 86.19 1045 ILE A N 1
ATOM 8199 C CA . ILE A 1 1045 ? -46.392 1.461 18.864 1.00 86.19 1045 ILE A CA 1
ATOM 8200 C C . ILE A 1 1045 ? -45.423 1.020 19.968 1.00 86.19 1045 ILE A C 1
ATOM 8202 O O . ILE A 1 1045 ? -44.312 1.542 20.063 1.00 86.19 1045 ILE A O 1
ATOM 8206 N N . CYS A 1 1046 ? -45.819 0.036 20.778 1.00 83.38 1046 CYS A N 1
ATOM 8207 C CA . CYS A 1 1046 ? -45.022 -0.523 21.876 1.00 83.38 1046 CYS A CA 1
ATOM 8208 C C . CYS A 1 1046 ? -44.695 -2.015 21.655 1.00 83.38 1046 CYS A C 1
ATOM 8210 O O . CYS A 1 1046 ? -45.283 -2.682 20.806 1.00 83.38 1046 CYS A O 1
ATOM 8212 N N . GLY A 1 1047 ? -43.698 -2.540 22.377 1.00 77.00 1047 GLY A N 1
ATOM 8213 C CA . GLY A 1 1047 ? -43.276 -3.947 22.299 1.00 77.00 1047 GLY A CA 1
ATOM 8214 C C . GLY A 1 1047 ? -41.834 -4.165 22.769 1.00 77.00 1047 GLY A C 1
ATOM 8215 O O . GLY A 1 1047 ? -41.090 -3.199 22.933 1.00 77.00 1047 GLY A O 1
ATOM 8216 N N . ARG A 1 1048 ? -41.402 -5.422 22.940 1.00 71.81 1048 ARG A N 1
ATOM 8217 C CA . ARG A 1 1048 ? -40.023 -5.779 23.352 1.00 71.81 1048 ARG A CA 1
ATOM 8218 C C . ARG A 1 1048 ? -38.966 -5.411 22.292 1.00 71.81 1048 ARG A C 1
ATOM 8220 O O . ARG A 1 1048 ? -39.298 -5.122 21.132 1.00 71.81 1048 ARG A O 1
ATOM 8227 N N . THR A 1 1049 ? -37.686 -5.386 22.671 1.00 63.53 1049 THR A N 1
ATOM 8228 C CA . THR A 1 1049 ? -36.563 -5.252 21.721 1.00 63.53 1049 THR A CA 1
ATOM 8229 C C . THR A 1 1049 ? -36.598 -6.418 20.729 1.00 63.53 1049 THR A C 1
ATOM 8231 O O . THR A 1 1049 ? -36.799 -7.559 21.124 1.00 63.53 1049 THR A O 1
ATOM 8234 N N . GLY A 1 1050 ? -36.500 -6.129 19.426 1.00 67.31 1050 GLY A N 1
ATOM 8235 C CA . GLY A 1 1050 ? -36.611 -7.147 18.369 1.00 67.31 1050 GLY A CA 1
ATOM 8236 C C . GLY A 1 1050 ? -38.035 -7.497 17.900 1.00 67.31 1050 GLY A C 1
ATOM 8237 O O . GLY A 1 1050 ? -38.175 -8.262 16.956 1.00 67.31 1050 GLY A O 1
ATOM 8238 N N . ALA A 1 1051 ? -39.099 -6.901 18.459 1.00 77.31 1051 ALA A N 1
ATOM 8239 C CA . ALA A 1 1051 ? -40.494 -7.220 18.097 1.00 77.31 1051 ALA A CA 1
ATOM 8240 C C . ALA A 1 1051 ? -40.977 -6.707 16.712 1.00 77.31 1051 ALA A C 1
ATOM 8242 O O . ALA A 1 1051 ? -42.161 -6.799 16.408 1.00 77.31 1051 ALA A O 1
ATOM 8243 N N . GLY A 1 1052 ? -40.102 -6.125 15.880 1.00 79.69 1052 GLY A N 1
ATOM 8244 C CA . GLY A 1 1052 ? -40.463 -5.630 14.538 1.00 79.69 1052 GLY A CA 1
ATOM 8245 C C . GLY A 1 1052 ? -40.997 -4.189 14.465 1.00 79.69 1052 GLY A C 1
ATOM 8246 O O . GLY A 1 1052 ? -41.432 -3.755 13.401 1.00 79.69 1052 GLY A O 1
ATOM 8247 N N . LYS A 1 1053 ? -40.919 -3.409 15.554 1.00 86.12 1053 LYS A N 1
ATOM 8248 C CA . LYS A 1 1053 ? -41.375 -2.000 15.604 1.00 86.12 1053 LYS A CA 1
ATOM 8249 C C . LYS A 1 1053 ? -40.721 -1.121 14.529 1.00 86.12 1053 LYS A C 1
ATOM 8251 O O . LYS A 1 1053 ? -41.400 -0.421 13.788 1.00 86.12 1053 LYS A O 1
ATOM 8256 N N . SER A 1 1054 ? -39.393 -1.184 14.416 1.00 82.69 1054 SER A N 1
ATOM 8257 C CA . SER A 1 1054 ? -38.642 -0.434 13.399 1.00 82.69 1054 SER A CA 1
ATOM 8258 C C . SER A 1 1054 ? -38.923 -0.945 11.986 1.00 82.69 1054 SER A C 1
ATOM 8260 O O . SER A 1 1054 ? -38.941 -0.159 11.047 1.00 82.69 1054 SER A O 1
ATOM 8262 N N . SER A 1 1055 ? -39.191 -2.244 11.837 1.00 86.38 1055 SER A N 1
ATOM 8263 C CA . SER A 1 1055 ? -39.530 -2.868 10.555 1.00 86.38 1055 SER A CA 1
ATOM 8264 C C . SER A 1 1055 ? -40.870 -2.369 10.016 1.00 86.38 1055 SER A C 1
ATOM 8266 O O . SER A 1 1055 ? -40.974 -2.104 8.825 1.00 86.38 1055 SER A O 1
ATOM 8268 N N . LEU A 1 1056 ? -41.857 -2.145 10.890 1.00 88.94 1056 LEU A N 1
ATOM 8269 C CA . LEU A 1 1056 ? -43.130 -1.514 10.526 1.00 88.94 1056 LEU A CA 1
ATOM 8270 C C . LEU A 1 1056 ? -42.932 -0.109 9.939 1.00 88.94 1056 LEU A C 1
ATOM 8272 O O . LEU A 1 1056 ? -43.516 0.220 8.910 1.00 88.94 1056 LEU A O 1
ATOM 8276 N N . ILE A 1 1057 ? -42.061 0.698 10.550 1.00 88.38 1057 ILE A N 1
ATOM 8277 C CA . ILE A 1 1057 ? -41.719 2.032 10.033 1.00 88.38 1057 ILE A CA 1
ATOM 8278 C C . ILE A 1 1057 ? -40.994 1.913 8.685 1.00 88.38 1057 ILE A C 1
ATOM 8280 O O . ILE A 1 1057 ? -41.319 2.636 7.748 1.00 88.38 1057 ILE A O 1
ATOM 8284 N N . SER A 1 1058 ? -40.049 0.978 8.546 1.00 86.38 1058 SER A N 1
ATOM 8285 C CA . SER A 1 1058 ? -39.368 0.735 7.267 1.00 86.38 1058 SER A CA 1
ATOM 8286 C C . SER A 1 1058 ? -40.328 0.312 6.150 1.00 86.38 1058 SER A C 1
ATOM 8288 O O . SER A 1 1058 ? -40.138 0.739 5.016 1.00 86.38 1058 SER A O 1
ATOM 8290 N N . ALA A 1 1059 ? -41.353 -0.486 6.462 1.00 88.31 1059 ALA A N 1
ATOM 8291 C CA . ALA A 1 1059 ? -42.397 -0.872 5.516 1.00 88.31 1059 ALA A CA 1
ATOM 8292 C C . ALA A 1 1059 ? -43.283 0.321 5.119 1.00 88.31 1059 ALA A C 1
ATOM 8294 O O . ALA A 1 1059 ? -43.580 0.481 3.940 1.00 88.31 1059 ALA A O 1
ATOM 8295 N N . LEU A 1 1060 ? -43.644 1.190 6.073 1.00 89.38 1060 LEU A N 1
ATOM 8296 C CA . LEU A 1 1060 ? -44.448 2.393 5.815 1.00 89.38 1060 LEU A CA 1
ATOM 8297 C C . LEU A 1 1060 ? -43.779 3.334 4.805 1.00 89.38 1060 LEU A C 1
ATOM 8299 O O . LEU A 1 1060 ? -44.420 3.808 3.875 1.00 89.38 1060 LEU A O 1
ATOM 8303 N N . PHE A 1 1061 ? -42.481 3.583 4.985 1.00 88.12 1061 PHE A N 1
ATOM 8304 C CA . PHE A 1 1061 ? -41.685 4.405 4.070 1.00 88.12 1061 PHE A CA 1
ATOM 8305 C C . PHE A 1 1061 ? -41.209 3.640 2.831 1.00 88.12 1061 PHE A C 1
ATOM 8307 O O . PHE A 1 1061 ? -40.455 4.191 2.034 1.00 88.12 1061 PHE A O 1
ATOM 8314 N N . ARG A 1 1062 ? -41.600 2.365 2.686 1.00 86.75 1062 ARG A N 1
ATOM 8315 C CA . ARG A 1 1062 ? -41.167 1.468 1.608 1.00 86.75 1062 ARG A CA 1
ATOM 8316 C C . ARG A 1 1062 ? -39.640 1.446 1.418 1.00 86.75 1062 ARG A C 1
ATOM 8318 O O . ARG A 1 1062 ? -39.132 1.282 0.317 1.00 86.75 1062 ARG A O 1
ATOM 8325 N N . LEU A 1 1063 ? -38.890 1.566 2.517 1.00 84.75 1063 LEU A N 1
ATOM 8326 C CA . LEU A 1 1063 ? -37.426 1.440 2.511 1.00 84.75 1063 LEU A CA 1
ATOM 8327 C C . LEU A 1 1063 ? -36.974 0.006 2.208 1.00 84.75 1063 LEU A C 1
ATOM 8329 O O . LEU A 1 1063 ? -35.835 -0.227 1.814 1.00 84.75 1063 LEU A O 1
ATOM 8333 N N . VAL A 1 1064 ? -37.859 -0.960 2.445 1.00 84.25 1064 VAL A N 1
ATOM 8334 C CA . VAL A 1 1064 ? -37.697 -2.363 2.075 1.00 84.25 1064 VAL A CA 1
ATOM 8335 C C . VAL A 1 1064 ? -38.950 -2.763 1.316 1.00 84.25 1064 VAL A C 1
ATOM 8337 O O . VAL A 1 1064 ? -40.061 -2.501 1.782 1.00 84.25 1064 VAL A O 1
ATOM 8340 N N . GLU A 1 1065 ? -38.771 -3.401 0.165 1.00 84.06 1065 GLU A N 1
ATOM 8341 C CA . GLU A 1 1065 ? -39.892 -3.886 -0.632 1.00 84.06 1065 GLU A CA 1
ATOM 8342 C C . GLU A 1 1065 ? -40.687 -4.963 0.119 1.00 84.06 1065 GLU A C 1
ATOM 8344 O O . GLU A 1 1065 ? -40.138 -5.822 0.822 1.00 84.06 1065 GLU A O 1
ATOM 8349 N N . LEU A 1 1066 ? -42.011 -4.901 -0.021 1.00 87.50 1066 LEU A N 1
ATOM 8350 C CA . LEU A 1 1066 ? -42.911 -5.856 0.613 1.00 87.50 1066 LEU A CA 1
ATOM 8351 C C . LEU A 1 1066 ? -42.791 -7.220 -0.076 1.00 87.50 1066 LEU A C 1
ATOM 8353 O O . LEU A 1 1066 ? -42.668 -7.324 -1.292 1.00 87.50 1066 LEU A O 1
ATOM 8357 N N . SER A 1 1067 ? -42.839 -8.293 0.712 1.00 85.75 1067 SER A N 1
ATOM 8358 C CA . SER A 1 1067 ? -42.847 -9.668 0.186 1.00 85.75 1067 SER A CA 1
ATOM 8359 C C . SER A 1 1067 ? -44.226 -10.118 -0.293 1.00 85.75 1067 SER A C 1
ATOM 8361 O O . SER A 1 1067 ? -44.337 -11.156 -0.940 1.00 85.75 1067 SER A O 1
ATOM 8363 N N . GLY A 1 1068 ? -45.269 -9.390 0.094 1.00 85.00 1068 GLY A N 1
ATOM 8364 C CA . GLY A 1 1068 ? -46.670 -9.659 -0.205 1.00 85.00 1068 GLY A CA 1
ATOM 8365 C C . GLY A 1 1068 ? -47.571 -8.809 0.690 1.00 85.00 1068 GLY A C 1
ATOM 8366 O O . GLY A 1 1068 ? -47.096 -8.276 1.698 1.00 85.00 1068 GLY A O 1
ATOM 8367 N N . GLY A 1 1069 ? -48.849 -8.716 0.332 1.00 82.31 1069 GLY A N 1
ATOM 8368 C CA . GLY A 1 1069 ? -49.811 -7.801 0.954 1.00 82.31 1069 GLY A CA 1
ATOM 8369 C C . GLY A 1 1069 ? -50.385 -6.864 -0.081 1.00 82.31 1069 GLY A C 1
ATOM 8370 O O . GLY A 1 1069 ? -49.572 -6.100 -0.649 1.00 82.31 1069 GLY A O 1
#

Foldseek 3Di:
DVCLLQVVVCVVVLQVLLVDFDDLVSFDADDPCLFLCNLQVQLQVLQVVQLPDPDRASVVSLCVPLVVLLVVLCVLVVLLLVLLLVQLVLLLVLLLCLFCPHPCVVPDDLVSLLVSLVVNLVSLLSSLSSVLSSLLSQLSSLLSQLSNLLLLLLVLLLQAALQLCPDPLNPLVNSLCLNVPLSVLSSVQRSCVVLQVPSLVVLQVVLLVVLCVQLNPLSVLLVVLLVVLLVVLVVLVVVLVVLVVVLVVLQVVLLVLLLVCLVCLVVCLLVVVLVVSLVVSVVSVVVSLVSLLVSLLSVLVSVLSLVLSLLVSLLSSVVVSVVVQHAQALSRNLSNSSSSVSNSVSSVCNVVSVVSVVSNVVSSVSSVVSSSHDGLVVLVVVADDDDDDDDDDQQDWQKWWAQWFWDSYVPHTQAGGDTDTHGWLAEEEEAEDPSLCPVVVLCVQLSSTHTPDTHMDGDPLFEQEQDPQFFAAQAFLVCRQCVPPDDDPVQLVLLCVLLVCVVVQVVFPQRRRAGLHFSSPVDFRLNSLSSSLSSSLNLPTQEYEYAASPPRDDPVSSVSNCVCRVCNSSSRHHYYDYHPDLVSQLPHQKYFYGGSNYTPDIGHPVVCVVVVPCRPPVVVVVVVVVVVVVVVVVVVVPVVPVVPPVPPPPDDDDDDDDDDDDPNYLAPDPPDPPDFPDVVLVVLLQVLLPPVLVVLLVVLLLQLLVLVLVLLLLSLVSNLPSPDDGDDCVVVVSSVVSVVSSVSNSVSSSSNSSSLLSSLSSSLSVLLSLLSVLLSQFFVLCSVRDDSVNSSCLSRVLSVLSNPVQSVLVSLLSNLVSLQVSLVVLLCVLQVVLCVQLVVLVVVLVVLLSSLLSSLLSLVVQLVVLPVVLSSLSSSCSVCSSSCSSNVVSVVSSVVSSVSSSSNVSSVSSNSSSLSSSLSVLSSSLSSSLSSLSSSSSVCVVVVVRDSSSSSSSSSSSSSSNVSSVSSSSSSVSVSSSSVSSVSSVVSVVSSPHDGDDDDDDDDPCPPPQPKDWDAQWWDDSDPPDDTLDGGDTDIDGGPDDDDDDDDVSNCPVVVVCVVSPSDPTPGD

Nearest PDB structures (foldseek):
  5uja-assembly1_A  TM=9.191E-01  e=4.993E-66  Bos taurus
  8hvh-assembly1_A  TM=8.339E-01  e=6.604E-68  Homo sapiens
  6uy0-assembly1_A  TM=8.443E-01  e=3.166E-68  Bos taurus
  8hw4-assembly1_A  TM=8.925E-01  e=3.982E-65  Homo sapiens
  8wi0-assembly1_A  TM=8.476E-01  e=6.987E-65  Homo sapiens

Organism: Guillardia theta (strain CCMP2712) (NCBI:txid905079)

pLDDT: mean 82.92, std 14.14, range [25.16, 96.31]

Mean predicted aligned error: 12.13 Å

Secondary structure (DSSP, 8-state):
-HHHHTTGGGHHHHHHHHHS---GGGSPPPPGGGSHHHHHHHHHHHHHHHHTSSS--HHHHHHHHHHHHHHHHHHTHHHHHHHTTHHHHHHHHHHHHH-TTSHHHHH--HHHHHHHHHHHHHHHHHHHHHHHHHHHHHHHHHHHHHHHHHHHHHHHHHTB-HHHHTSGGGSHHHHHHIIIIIHHHHHHHGGGHHIIIIIHHHHHHHHHHHHHHHHTTHHHHHHHHHHHHHHHHHHHHHHHHHHHHHHHHHHHHHHHHHHHHHHTHHHHHHTT-HHHHHHHHHHHHHHHHHHHHHHHHHHHHHHHHHHHHHHHHHHHHHHHHHHTT----HHHHHHHHHHHHHHHHHHHHHHHHHHHHHHHHHHHHHHHHHHHSPBHHHHHHTT---PPPP---TT-EEEEEEEEEEEEETTEEEEEEEEEEEETT-EEEEE--TTSSHHHHHHHHTT-SEEEEEEEEESS--EEEE-SS----SSBHHHHHHTTS---HHHHHHHHHHTT-HHHHHHSTTGGGSB--GGGTTS-HHHHHHHHHHHHHHH--SEEEEESTTTTS-HHHHHHHIIIIIIIITTTSEEEEE-S-STTTTT-SEEEEEETTEEEEEE-HHHHHHTT---SHHHHHHHHHHHHHHHHHHHHHHTTSGGGSTTS-S------PPP-S--S-SS-------SSPPHHHHHHHHHHH-HHHHHHHHHHHHHHHHHHHHHHHHHHHHHHHTTS-S--THHHHHHHHHHHHHHHHHHHHHHHHHHHHHHHHHHHHHHHHHHHHHHHTS-HHHHHHS-HHHHHHIIIIIHHIIIIIHHHHHHHHHHHHHHHHHHHHHHHHH-GGGHHHHHHHHHHHHHHHHHHHHHHHHHHHHHHHHHHHHHHHHHHHHHTHHHHHHTT-HHHHHHHHHHHHHHHHHHHHHHHHHHHHHHHHHHHHHHHHHHHHHHHHHHHHHTT---HHHHHHHHHHHHHHHHHHHHHHHHHHHHHHHHHHHHHHHHHHHHHTPPPPPP-----TT-SSS--EEEEEEEE-SSTTSPPSEEEEEEEE-TT--------TTSSHHHHHHHHTTSS--SB-

Radius of gyration: 37.63 Å; Cα contacts (8 Å, |Δi|>4): 1367; chains: 1; bounding box: 105×59×105 Å

InterPro domains:
  IPR003439 ABC transporter-like, ATP-binding domain [PF00005] (415-550)
  IPR003439 ABC transporter-like, ATP-binding domain [PF00005] (1030-1065)
  IPR003439 ABC transporter-like, ATP-binding domain [PS50893] (399-621)
  IPR003593 AAA+ ATPase domain [SM00382] (424-598)
  IPR011527 ABC transporter type 1, transmembrane domain [PF00664] (71-347)
  IPR011527 ABC transporter type 1, transmembrane domain [PF00664] (695-938)
  IPR011527 ABC transporter type 1, transmembrane domain [PS50929] (82-359)
  IPR011527 ABC transporter type 1, transmembrane domain [PS50929] (695-980)
  IPR017871 ABC transporter-like, conserved site [PS00211] (523-537)
  IPR027417 P-loop containing nucleoside triphosphate hydrolase [G3DSA:3.40.50.300] (371-649)
  IPR027417 P-loop containing nucleoside triphosphate hydrolase [G3DSA:3.40.50.300] (999-1069)
  IPR027417 P-loop containing nucleoside triphosphate hydrolase [SSF52540] (397-611)
  IPR027417 P-loop containing nucleoside triphosphate hydrolase [SSF52540] (1006-1069)
  IPR036640 ABC transporter type 1, transmembrane domain superfamily [G3DSA:1.20.1560.10] (42-370)
  IPR036640 ABC transporter type 1, transmembrane domain superfamily [G3DSA:1.20.1560.10] (660-998)
  IPR036640 ABC transporter type 1, transmembrane domain superfamily [SSF90123] (53-367)
  IPR036640 ABC transporter type 1, transmembrane domain superfamily [SSF90123] (693-1003)
  IPR044746 ABC transporter C family, six-transmembrane helical domain 1 [cd18579] (75-367)
  IPR050173 ATP-binding cassette transporter C-like [PTHR24223] (2-1068)

Sequence (1069 aa):
IFDTLTFSYLNELLERGYQRPVQMDDMPRLPEEDLANFVGSRLHQAWEQESKKAVPSLFRVLLDEYGREFFIGNLLKVPQDVLIFAGPYLLQRLVEYLDPLSPMAQESTWFTGISIVIAIFFSQLVQSLFLHQYFNRVFHVAMRVRTGLMCLVYRKAIGLSHVAKLEEDCSTGSIVNMMQVDVQRMLDFIPYASNLLWSSPFQICFCIFLLWSKVGVAALAGLGTMLVIMPINLWSMKELEKVQKRNMKHKDERVRAVSELLSGIRVLKLFAWEGPASDKVREVRAEEVSALRRFGVLGALQGVLWSSTTAFVALAVFGTYTGLGNRLSLDVAFPVLSLIIILQFPLTVLPWMCMSAVSFSISLKRISKFLKAQSLHDARRKLRSEEEDGSSDPDRLSLQVNNATMEWLPDREVLRDISIRLRDGALLAIVGPVGCGKSTLLSAILGELGIKSGSISILDGSIGYVPQQPWVINAPLRDNVLMGKEFDEDLYYSVISAAALEQDLNVLPAGDETEIGERGINLSGGQKQRVCLARALYACPSLFVLDDPLSAVDSHVAQHIFDNCIVGLMAKRSRILVTHRVDLIRAAPYIIALGQGRILAQGTYEQLVAQGVDLGLEAEIKEEEEEEEKEEKEEAKKKSAEERVQALKAGSSSQNLKEGKGKGSLMEEEERASGVVKAETYKIYLRSIGVDMLALIVCSGVVGELAHVLTGWWISHWASQESEVPVDPENTFYLLVYILFALSQAGTIFIRDVFLALGGLRASTRLHNAMLASVIRAPMQFFDTTPLGRILNRFSKDQDTADGALPKSIDELYSCFLAVLGPLCLMVSVTPWAILGVLPVIYVYISIFNFFRRTSREIKRLEANTRSPIYAHFTESLNGSHCLRAFQLVSSFERQSEERIDHLNRVFWPMVSCNRWLGLRLELCGNMLISCSALAAVVARVLGLVDHTYASLLGLSVTYALGITNELGWMVRQTTEAEANMNSVERVERYACLEPEADLNAPEDAWPANGEVVFENVYMRYRPTTPLVLKGLSMKISPGQRVGICGRTGAGKSSLISALFRLVELSGG

Solvent-accessible surface area (backbone atoms only — not comparable to full-atom values): 57110 Å² total; per-residue (Å²): 108,67,45,70,71,57,42,52,77,47,49,64,56,39,53,49,16,58,78,40,85,63,54,81,84,72,44,65,83,71,56,74,82,70,31,31,62,54,37,15,51,53,48,44,54,48,44,58,61,40,61,75,43,98,77,58,51,62,68,56,45,50,42,71,75,46,35,66,62,43,54,59,26,50,56,38,43,55,63,25,67,55,39,63,57,48,52,42,54,48,48,29,53,50,41,39,49,55,25,73,87,34,74,60,32,74,78,53,56,75,65,58,52,52,50,48,39,51,50,48,40,52,47,52,52,53,26,48,44,28,49,43,52,21,51,54,43,28,46,50,51,21,51,49,52,36,42,18,51,48,46,45,50,52,58,46,62,66,38,47,24,60,57,39,41,71,38,77,76,42,22,73,68,42,46,52,43,39,64,60,49,41,40,45,43,44,43,68,35,55,58,49,47,58,46,74,76,46,51,30,60,50,50,49,55,50,43,50,50,53,39,31,76,73,50,42,74,19,35,54,41,23,49,49,49,48,66,56,48,50,59,53,51,54,50,52,50,52,52,51,50,55,46,49,56,53,32,49,52,36,48,50,52,33,47,48,48,49,50,53,48,61,76,38,39,72,60,31,60,75,69,69,42,54,64,67,56,49,50,55,42,50,52,39,44,52,55,30,51,55,41,49,52,52,44,34,48,53,47,19,54,51,50,30,58,57,70,37,45,61,55,54,28,50,46,36,24,51,53,43,32,46,71,71,71,49,81,64,40,62,68,51,52,55,34,50,51,47,43,51,58,61,47,46,54,46,67,61,46,47,62,58,48,54,52,42,51,52,50,38,52,52,34,50,51,52,52,44,51,53,72,67,46,54,41,42,65,70,61,51,64,79,69,70,79,78,89,77,79,93,71,99,55,96,84,48,54,42,33,40,31,45,52,27,23,30,31,73,44,94,95,41,75,55,33,48,64,36,66,47,79,37,51,60,35,38,51,39,33,42,37,63,62,92,89,24,40,67,70,57,51,52,37,40,74,71,61,60,46,53,71,81,41,61,47,79,49,58,69,80,76,39,33,21,58,31,57,66,72,56,72,52,58,73,38,27,48,50,52,51,31,45,71,85,51,84,90,51,70,70,63,48,54,53,34,37,52,28,43,63,40,59,70,57,32,73,69,38,88,40,34,50,67,18,52,31,39,71,76,25,74,78,48,54,70,36,53,41,33,32,47,32,46,28,18,30,56,68,64,64,39,59,32,39,41,35,35,40,71,50,78,61,44,57,72,71,62,35,50,46,30,42,53,38,32,60,60,39,78,38,39,82,28,22,36,38,40,36,51,88,60,61,83,66,51,70,79,31,74,28,37,37,37,34,48,86,18,27,73,75,49,74,40,37,56,72,56,39,53,76,68,68,53,87,79,68,55,85,67,50,53,66,53,49,60,64,46,54,68,50,49,66,65,49,60,76,63,55,83,78,61,74,84,71,66,79,82,76,80,82,85,81,82,89,76,89,80,78,90,79,89,77,83,31,60,81,50,74,71,78,82,69,85,81,72,79,82,58,70,63,54,56,52,52,51,55,59,43,38,30,72,71,47,51,50,50,31,52,51,27,45,54,54,18,46,51,27,48,54,48,38,55,50,47,53,32,50,57,34,50,64,69,82,80,72,88,87,64,78,60,61,60,50,58,51,52,53,45,50,50,29,49,49,48,22,35,51,24,46,31,53,21,42,34,40,43,41,54,23,26,42,46,22,34,52,51,49,50,53,39,20,54,57,19,53,72,37,36,42,52,57,56,63,76,49,42,57,67,69,60,59,49,39,44,70,40,60,26,43,48,28,39,54,49,54,30,44,50,26,49,49,53,32,52,48,27,52,45,62,41,49,52,47,51,52,50,34,39,70,75,38,60,75,33,48,73,53,44,54,58,42,52,52,51,51,54,52,54,47,62,44,46,51,50,26,54,52,39,44,55,48,52,32,57,65,35,48,52,58,50,55,52,52,51,52,52,48,61,76,34,30,67,52,34,57,36,63,66,42,53,66,61,54,48,52,56,48,30,53,38,49,36,56,25,50,36,40,46,52,56,48,56,47,50,55,37,36,50,50,52,55,45,44,49,44,25,42,50,48,37,37,38,46,50,46,46,53,44,51,35,47,75,74,67,71,55,48,60,60,50,31,28,50,49,48,51,36,51,57,41,37,64,50,35,30,56,37,57,54,48,32,57,53,27,50,54,48,31,55,58,34,44,53,30,48,52,54,43,51,53,43,36,64,44,70,62,52,81,82,90,76,81,76,65,94,70,69,79,80,62,67,63,46,76,42,56,45,29,22,32,37,87,43,96,90,50,74,70,69,40,76,57,43,62,50,78,45,57,56,94,64,88,82,86,90,84,77,64,92,87,70,41,69,69,55,54,54,35,49,74,71,54,55,45,69,69,74,43,94